Protein AF-0000000067510853 (afdb_homodimer)

Radius of gyration: 24.66 Å; Cα contacts (8 Å, |Δi|>4): 2464; chains: 2; bounding box: 60×74×59 Å

InterPro domains:
  IPR000794 Beta-ketoacyl synthase [PTHR11712] (4-406)
  IPR000794 Beta-ketoacyl synthase [cd00834] (4-405)
  IPR014030 Beta-ketoacyl synthase-like, N-terminal domain [PF00109] (4-246)
  IPR014031 Beta-ketoacyl synthase, C-terminal domain [PF02801] (254-364)
  IPR016039 Thiolase-like [G3DSA:3.40.47.10] (6-259)
  IPR016039 Thiolase-like [G3DSA:3.40.47.10] (260-404)
  IPR016039 Thiolase-like [SSF53901] (4-251)
  IPR016039 Thiolase-like [SSF53901] (214-407)
  IPR017568 3-oxoacyl-[acyl-carrier-protein] synthase 2 [PIRSF000447] (2-409)
  IPR017568 3-oxoacyl-[acyl-carrier-protein] synthase 2 [TIGR03150] (4-406)
  IPR018201 Beta-ketoacyl synthase, active site [PS00606] (155-171)
  IPR020841 Polyketide synthase, beta-ketoacyl synthase domain [PS52004] (3-407)
  IPR020841 Polyketide synthase, beta-ketoacyl synthase domain [SM00825] (6-399)

Organism: Streptococcus pyogenes serotype M1 (NCBI:txid301447)

Foldseek 3Di:
DAFFFKFFQFKFKFFLQDGGLVSNQVCLQVQAFQKAFDDPDDCPVPLAGMFREGDPPPQVVPHDPVCVVQAAVQLSLLQSGLVRRCVSFVPDLVPDDLQQEAEEEEDAFFRVVLVVVQVVVCVPPNDVRRDPNSCCHGPGQNSQVVNCVVSVRNYYTGYAYPKLCRQLVFVVVVSVCCRVPVHFKYKGFYFFDQPDPVSSVVCVVVQAAFSDNPLQQRQFFQAQPQRHFHEFGMAMITMMGGPVVCVVVVGDTLWTWQFKFKFFQVPAQFAADQQLVRQLRRVVRRCVRSVHALQLFQEEAEQRRSHPRVQLSRLNSNCVRNNAPREYEYSCSRRIRHINRRQRSSVSNFSSCQNQQKAGAHGNHDHGHPSHRHNHHHPHIDRHHGQKYKYWTARGRGITMIIMIGGDDD/DAFFFKFFQFKFKFFLQDGGLVSNQVCLQVQAFQKAFDDPDDCPVPLAGMFREGDPPPQVVPHDPVCVVQAAVQLSLLQSGLVRRCVSFVPDLVPDDLQQEAEEEEDAFFRVVLVVVQVVVCVPPNDVRRDPNSCCHGPGQNSQVVNCVVSVRNYYTGYAYPKLCRQLVFVVVVSVCCRVPVHFKYKGFYFFDQPDPVSSVVCVVVQAAFSDNPLQQRQFFQAQPQRHFHEFGMAMITMMGGPVVCVVVPGDTLWTWQFKFKFFQVPAQFAADQQLPRQLRRVVRRCVRSVHALQLFQEEAEQRRSHPRRRLNRLNSNCVRNNAPREYEYSCSRRIRRINRRQRSSVSNFSSCQNQQKAGAHGNHDHGHPSHRHNHHHPHIDRHHGQKYKYWTARGRGITMIIMIGGDDD

Sequence (820 aa):
MTFKRVVVTGYGLTSPIGHDPETFWNNLKAGQIGIGPITKFDTTDYAVKNAAEIQDFPFDKYFVKKDLNRFDRYSLYALYAAKEAINHADLNIEMVDSDRFGVIVASGIGGIAEIEEQVIRLHEKGPKRVKPMTLPKALPNMAAGNVAMSLKAQGVCKSINTACASSNDAIGDAFRAIKFGTQDVMIVGGSEAAITKFAIAGFQSLTALSTTEDPSRSSIPFDKDRNGFIMGEGSGMLVLESLEHAQERGATILAEIVGYGNTCDAYHMTSPNPEGLGARKAIHLALQEAGIEASAINYVNAHGTSTPANEKGESQAIVAVLGKDVPVSSTKSFTGHLLGAAGAIEAIATIEAMRHNYVPMTAGTQALSEDIEANVIFGEGKETAINYAISNTFGFGGHNAVLAFKCWEEMTFKRVVVTGYGLTSPIGHDPETFWNNLKAGQIGIGPITKFDTTDYAVKNAAEIQDFPFDKYFVKKDLNRFDRYSLYALYAAKEAINHADLNIEMVDSDRFGVIVASGIGGIAEIEEQVIRLHEKGPKRVKPMTLPKALPNMAAGNVAMSLKAQGVCKSINTACASSNDAIGDAFRAIKFGTQDVMIVGGSEAAITKFAIAGFQSLTALSTTEDPSRSSIPFDKDRNGFIMGEGSGMLVLESLEHAQERGATILAEIVGYGNTCDAYHMTSPNPEGLGARKAIHLALQEAGIEASAINYVNAHGTSTPANEKGESQAIVAVLGKDVPVSSTKSFTGHLLGAAGAIEAIATIEAMRHNYVPMTAGTQALSEDIEANVIFGEGKETAINYAISNTFGFGGHNAVLAFKCWEE

Solvent-accessible surface area (backbone atoms only — not comparable to full-atom values): 36481 Å² total; per-residue (Å²): 112,82,74,44,56,33,27,29,35,22,46,16,28,33,34,25,44,30,64,39,68,66,53,30,50,52,28,49,71,72,65,48,58,18,49,32,70,55,78,87,58,90,46,81,81,43,74,48,45,49,25,5,55,65,62,88,70,72,54,71,80,82,49,57,78,72,46,63,71,62,38,28,66,22,35,49,31,34,41,51,6,43,53,42,7,38,58,59,28,68,58,60,62,89,76,48,60,33,66,31,21,22,26,28,23,5,22,43,69,27,17,46,57,51,50,51,54,41,44,50,42,29,72,75,68,32,47,84,64,30,52,51,50,44,48,67,25,20,40,37,28,30,38,15,20,51,40,18,35,76,59,51,24,27,6,45,49,36,13,32,22,22,31,30,11,5,4,36,46,22,41,40,52,51,47,48,35,25,21,72,63,72,28,45,33,32,43,26,10,7,17,21,45,53,88,38,73,63,51,51,25,30,40,47,43,56,60,46,39,20,56,46,76,55,45,70,60,23,25,12,42,60,20,60,81,39,59,5,28,28,51,15,23,29,10,12,20,36,29,38,24,22,45,68,60,36,57,75,71,68,47,62,68,62,27,28,56,46,22,50,9,56,12,16,41,26,70,37,61,78,46,63,43,76,70,10,56,31,51,32,50,9,49,50,40,9,33,57,61,45,68,53,60,52,84,58,44,42,35,34,41,42,49,41,52,9,33,66,67,54,37,38,8,48,22,45,16,46,28,73,64,50,40,52,75,43,42,27,25,21,64,29,32,29,31,22,45,18,41,4,9,34,29,21,45,45,46,52,52,48,48,51,25,33,75,65,25,31,47,50,34,18,44,54,28,84,50,71,23,91,68,50,66,42,33,65,32,44,86,51,57,43,83,43,80,29,58,21,33,35,37,43,21,60,14,55,22,16,22,20,18,21,40,26,37,31,54,63,73,135,114,83,74,44,57,33,25,29,36,21,47,16,28,33,35,25,44,30,64,39,68,65,52,29,49,52,28,51,70,73,66,49,58,16,47,33,70,55,78,87,57,90,47,82,79,45,72,49,46,49,24,6,53,66,61,87,71,71,56,72,79,83,49,58,77,74,48,62,71,62,38,29,67,23,35,50,33,33,42,51,7,43,52,42,7,39,58,59,30,68,57,63,61,90,77,48,62,33,67,31,21,23,25,28,25,6,22,42,69,27,18,45,56,53,48,50,54,41,44,50,42,29,72,75,68,32,48,83,64,30,51,50,50,43,49,66,23,21,40,39,26,30,39,16,21,52,40,19,37,76,59,49,24,28,6,43,49,36,13,30,23,22,31,31,11,5,4,36,46,22,40,40,51,50,46,48,35,26,21,73,62,74,29,45,33,33,44,28,10,7,17,21,45,52,88,39,74,60,51,50,25,30,39,47,44,56,60,45,40,21,56,46,77,55,47,70,58,23,24,13,40,58,19,59,80,39,59,6,27,28,52,15,22,30,10,11,21,36,28,38,25,22,47,68,60,35,56,75,71,65,48,62,69,62,27,28,58,46,22,50,9,56,12,16,40,26,69,37,62,80,46,64,41,76,71,11,54,29,50,32,49,8,49,50,41,10,32,58,61,45,70,53,60,52,83,57,44,42,34,34,40,41,49,40,51,9,32,66,68,55,37,37,8,48,23,46,16,46,29,73,65,50,40,50,74,40,41,25,25,22,65,31,30,29,32,21,45,18,42,4,9,32,28,21,46,46,47,52,51,48,48,49,24,34,74,64,25,31,46,50,34,18,44,55,28,84,48,70,24,93,68,50,66,42,33,66,33,44,87,51,56,43,83,44,79,29,58,21,35,34,38,43,23,61,13,55,22,17,22,21,18,22,40,26,38,32,52,64,73,135

pLDDT: mean 97.57, std 3.14, range [58.16, 98.94]

Secondary structure (DSSP, 8-state):
-PPPPEEEEEEEEEBTTBSSHHHHHHHHHHT----EE--SS--TT-S--EEB---S--GGGT--GGGGGT--HHHHHHHHHHHHHHHHHT--GGGS-GGGEEEEEE-SSSSHHHHHHHHHHHHHH-GGGS-TTHHHHH-TTHHHHHHHHHHT--S-EEEEE-GGGHHHHHHHHHHHHHHTTS-SEEEEEEEE---SHHHHHHHHHTT-B-----GGGTS-TTBTT---BPBB-EEEEEEEEEHHHHHHTTPPP-EEEEEEEEEE--S-SSS--TT-HHHHHHHHHHHHHHT--GGG--EEE----S-HHHHHHHHHHHHHHH-S-SEEE-THHHH-B-GGGHHHHHHHHHHHHHHHTEE--BTT--SB-TT--SEE-BSS-EE---SEEEEEEEETTTEEEEEEEEE---/-PPPPEEEEEEEEEBTTBSSHHHHHHHHHHT----EE--SS--TT-S--EEB---S--GGGT--GGGGGT--HHHHHHHHHHHHHHHHHT--GGGS-GGGEEEEEE-SSSSHHHHHHHHHHHHHH-GGGS-TTHHHHH-TTHHHHHHHHHHT--S-EEEEE-GGGHHHHHHHHHHHHHHTTS-SEEEEEEEE---SHHHHHHHHHTT-B---S-GGGTS-TTBTT---BPBB-EEEEEEEEEHHHHHHTTPPP-EEEEEEEEEE--S-SSS--TT-HHHHHHHHHHHHHHT--GGG--EEE----S-HHHHHHHHHHHHHHH-S-SEEE-THHHH-B-GGGHHHHHHHHHHHHHHHTEE--BTT--SB-TT--SEE-BSS-EE---SEEEEEEEETTTEEEEEEEEE---

Nearest PDB structures (foldseek):
  1ox0-assembly1_A  TM=9.988E-01  e=4.199E-80  Streptococcus pneumoniae
  2rjt-assembly2_C  TM=9.994E-01  e=3.140E-79  Streptococcus pneumoniae
  2alm-assembly1_A-2  TM=9.998E-01  e=8.062E-79  Streptococcus pneumoniae
  2wgg-assembly1_A  TM=9.560E-01  e=8.530E-50  Mycobacterium tuberculosis
  2iwy-assembly1_A  TM=9.556E-01  e=1.196E-48  Homo sapiens

Structure (mmCIF, N/CA/C/O backbone):
data_AF-0000000067510853-model_v1
#
loop_
_entity.id
_entity.type
_entity.pdbx_description
1 polymer 3-oxoacyl-
#
loop_
_atom_site.group_PDB
_atom_site.id
_atom_site.type_symbol
_atom_site.label_atom_id
_atom_site.label_alt_id
_atom_site.label_comp_id
_atom_site.label_asym_id
_atom_site.label_entity_id
_atom_site.label_seq_id
_atom_site.pdbx_PDB_ins_code
_atom_site.Cartn_x
_atom_site.Cartn_y
_atom_site.Cartn_z
_atom_site.occupancy
_atom_site.B_iso_or_equiv
_atom_site.auth_seq_id
_atom_site.auth_comp_id
_atom_site.auth_asym_id
_atom_site.auth_atom_id
_atom_site.pdbx_PDB_model_num
ATOM 1 N N . MET A 1 1 ? -27.062 -5.809 7.941 1 58.41 1 MET A N 1
ATOM 2 C CA . MET A 1 1 ? -25.875 -5.508 8.75 1 58.41 1 MET A CA 1
ATOM 3 C C . MET A 1 1 ? -25.891 -4.059 9.219 1 58.41 1 MET A C 1
ATOM 5 O O . MET A 1 1 ? -26.25 -3.158 8.453 1 58.41 1 MET A O 1
ATOM 9 N N . THR A 1 2 ? -25.781 -3.842 10.562 1 78.81 2 THR A N 1
ATOM 10 C CA . THR A 1 2 ? -25.734 -2.49 11.109 1 78.81 2 THR A CA 1
ATOM 11 C C . THR A 1 2 ? -24.297 -1.973 11.148 1 78.81 2 THR A C 1
ATOM 13 O O . THR A 1 2 ? -23.391 -2.678 11.594 1 78.81 2 THR A O 1
ATOM 16 N N . PHE A 1 3 ? -24.094 -0.786 10.531 1 91.5 3 PHE A N 1
ATOM 17 C CA . PHE A 1 3 ? -22.766 -0.169 10.508 1 91.5 3 PHE A CA 1
ATOM 18 C C . PHE A 1 3 ? -22.375 0.31 11.898 1 91.5 3 PHE A C 1
ATOM 20 O O . PHE A 1 3 ? -23.203 0.835 12.641 1 91.5 3 PHE A O 1
ATOM 27 N N . LYS A 1 4 ? -21.172 0.04 12.266 1 96.12 4 LYS A N 1
ATOM 28 C CA . LYS A 1 4 ? -20.656 0.453 13.57 1 96.12 4 LYS A CA 1
ATOM 29 C C . LYS A 1 4 ? -20.156 1.892 13.523 1 96.12 4 LYS A C 1
ATOM 31 O O . LYS A 1 4 ? -19.625 2.342 12.5 1 96.12 4 LYS A O 1
ATOM 36 N N . ARG A 1 5 ? -20.359 2.605 14.641 1 97.88 5 ARG A N 1
ATOM 37 C CA . ARG A 1 5 ? -19.688 3.893 14.805 1 97.88 5 ARG A CA 1
ATOM 38 C C . ARG A 1 5 ? -18.219 3.707 15.18 1 97.88 5 ARG A C 1
ATOM 40 O O . ARG A 1 5 ? -17.875 2.793 15.938 1 97.88 5 ARG A O 1
ATOM 47 N N . VAL A 1 6 ? -17.359 4.5 14.617 1 98.81 6 VAL A N 1
ATOM 48 C CA . VAL A 1 6 ? -15.922 4.352 14.797 1 98.81 6 VAL A CA 1
ATOM 49 C C . VAL A 1 6 ? -15.367 5.566 15.531 1 98.81 6 VAL A C 1
ATOM 51 O O . VAL A 1 6 ? -15.562 6.707 15.102 1 98.81 6 VAL A O 1
ATOM 54 N N . VAL A 1 7 ? -14.602 5.336 16.641 1 98.94 7 VAL A N 1
ATOM 55 C CA . VAL A 1 7 ? -14.125 6.434 17.469 1 98.94 7 VAL A CA 1
ATOM 56 C C . VAL A 1 7 ? -12.609 6.359 17.594 1 98.94 7 VAL A C 1
ATOM 58 O O . VAL A 1 7 ? -12.008 5.297 17.406 1 98.94 7 VAL A O 1
ATOM 61 N N . VAL A 1 8 ? -12.047 7.52 17.766 1 98.94 8 VAL A N 1
ATOM 62 C CA . VAL A 1 8 ? -10.633 7.645 18.109 1 98.94 8 VAL A CA 1
ATOM 63 C C . VAL A 1 8 ? -10.461 7.695 19.625 1 98.94 8 VAL A C 1
ATOM 65 O O . VAL A 1 8 ? -11.039 8.555 20.297 1 98.94 8 VAL A O 1
ATOM 68 N N . THR A 1 9 ? -9.617 6.793 20.141 1 98.88 9 THR A N 1
ATOM 69 C CA . THR A 1 9 ? -9.492 6.738 21.594 1 98.88 9 THR A CA 1
ATOM 70 C C . THR A 1 9 ? -8.078 7.109 22.031 1 98.88 9 THR A C 1
ATOM 72 O O . THR A 1 9 ? -7.832 7.336 23.219 1 98.88 9 THR A O 1
ATOM 75 N N . GLY A 1 10 ? -7.184 7.195 21.094 1 98.75 10 GLY A N 1
ATOM 76 C CA . GLY A 1 10 ? -5.816 7.609 21.359 1 98.75 10 GLY A CA 1
ATOM 77 C C . GLY A 1 10 ? -5.008 7.875 20.109 1 98.75 10 GLY A C 1
ATOM 78 O O . GLY A 1 10 ? -5.418 7.488 19.016 1 98.75 10 GLY A O 1
ATOM 79 N N . TYR A 1 11 ? -4.008 8.57 20.266 1 98.75 11 TYR A N 1
ATOM 80 C CA . TYR A 1 11 ? -3.039 8.758 19.188 1 98.75 11 TYR A CA 1
ATOM 81 C C . TYR A 1 11 ? -1.651 9.047 19.75 1 98.75 11 TYR A C 1
ATOM 83 O O . TYR A 1 11 ? -1.509 9.375 20.938 1 98.75 11 TYR A O 1
ATOM 91 N N . GLY A 1 12 ? -0.614 8.773 18.984 1 98.88 12 GLY A N 1
ATOM 92 C CA . GLY A 1 12 ? 0.792 9.055 19.219 1 98.88 12 GLY A CA 1
ATOM 93 C C . GLY A 1 12 ? 1.523 9.539 17.984 1 98.88 12 GLY A C 1
ATOM 94 O O . GLY A 1 12 ? 1.066 9.32 16.859 1 98.88 12 GLY A O 1
ATOM 95 N N . LEU A 1 13 ? 2.633 10.289 18.234 1 98.81 13 LEU A N 1
ATOM 96 C CA . LEU A 1 13 ? 3.348 10.805 17.078 1 98.81 13 LEU A CA 1
ATOM 97 C C . LEU A 1 13 ? 4.785 11.164 17.438 1 98.81 13 LEU A C 1
ATOM 99 O O . LEU A 1 13 ? 5.121 11.281 18.625 1 98.81 13 LEU A O 1
ATOM 103 N N . THR A 1 14 ? 5.629 11.203 16.5 1 98.81 14 THR A N 1
ATOM 104 C CA . THR A 1 14 ? 6.891 11.945 16.484 1 98.81 14 THR A CA 1
ATOM 105 C C . THR A 1 14 ? 6.945 12.883 15.281 1 98.81 14 THR A C 1
ATOM 107 O O . THR A 1 14 ? 6.551 12.508 14.172 1 98.81 14 THR A O 1
ATOM 110 N N . SER A 1 15 ? 7.246 14.125 15.508 1 98.62 15 SER A N 1
ATOM 111 C CA . SER A 1 15 ? 7.238 15.172 14.492 1 98.62 15 SER A CA 1
ATOM 112 C C . SER A 1 15 ? 8.32 16.203 14.75 1 98.62 15 SER A C 1
ATOM 114 O O . SER A 1 15 ? 8.93 16.219 15.82 1 98.62 15 SER A O 1
ATOM 116 N N . PRO A 1 16 ? 8.555 17.078 13.805 1 98.56 16 PRO A N 1
ATOM 117 C CA . PRO A 1 16 ? 9.562 18.125 13.984 1 98.56 16 PRO A CA 1
ATOM 118 C C . PRO A 1 16 ? 9.172 19.125 15.078 1 98.56 16 PRO A C 1
ATOM 120 O O . PRO A 1 16 ? 10.016 19.906 15.531 1 98.56 16 PRO A O 1
ATOM 123 N N . ILE A 1 17 ? 7.871 19.078 15.562 1 98.56 17 ILE A N 1
ATOM 124 C CA . ILE A 1 17 ? 7.496 20.094 16.547 1 98.56 17 ILE A CA 1
ATOM 125 C C . ILE A 1 17 ? 7 19.422 17.812 1 98.56 17 ILE A C 1
ATOM 127 O O . ILE A 1 17 ? 6.336 20.047 18.641 1 98.56 17 ILE A O 1
ATOM 131 N N . GLY A 1 18 ? 7.281 18.125 17.953 1 98.44 18 GLY A N 1
ATOM 132 C CA . GLY A 1 18 ? 6.906 17.453 19.188 1 98.44 18 GLY A CA 1
ATOM 133 C C . GLY A 1 18 ? 6.785 15.945 19.016 1 98.44 18 GLY A C 1
ATOM 134 O O . GLY A 1 18 ? 6.469 15.453 17.938 1 98.44 18 GLY A O 1
ATOM 135 N N . HIS A 1 19 ? 6.98 15.234 20.156 1 98.62 19 HIS A N 1
ATOM 136 C CA . HIS A 1 19 ? 6.965 13.773 20.125 1 98.62 19 HIS A CA 1
ATOM 137 C C . HIS A 1 19 ? 5.855 13.219 21 1 98.62 19 HIS A C 1
ATOM 139 O O . HIS A 1 19 ? 5.82 12.016 21.281 1 98.62 19 HIS A O 1
ATOM 145 N N . ASP A 1 20 ? 5.023 14.102 21.484 1 96.88 20 ASP A N 1
ATOM 146 C CA . ASP A 1 20 ? 3.801 13.766 22.203 1 96.88 20 ASP A CA 1
ATOM 147 C C . ASP A 1 20 ? 2.682 14.75 21.875 1 96.88 20 ASP A C 1
ATOM 149 O O . ASP A 1 20 ? 2.941 15.875 21.453 1 96.88 20 ASP A O 1
ATOM 153 N N . PRO A 1 21 ? 1.439 14.297 22.094 1 94.56 21 PRO A N 1
ATOM 154 C CA . PRO A 1 21 ? 0.301 15.117 21.672 1 94.56 21 PRO A CA 1
ATOM 155 C C . PRO A 1 21 ? 0.308 16.5 22.297 1 94.56 21 PRO A C 1
ATOM 157 O O . PRO A 1 21 ? 0.028 17.5 21.625 1 94.56 21 PRO A O 1
ATOM 160 N N . GLU A 1 22 ? 0.631 16.578 23.516 1 96.75 22 GLU A N 1
ATOM 161 C CA . GLU A 1 22 ? 0.59 17.859 24.234 1 96.75 22 GLU A CA 1
ATOM 162 C C . GLU A 1 22 ? 1.629 18.828 23.688 1 96.75 22 GLU A C 1
ATOM 164 O O . GLU A 1 22 ? 1.309 19.984 23.375 1 96.75 22 GLU A O 1
ATOM 169 N N . THR A 1 23 ? 2.873 18.375 23.641 1 98.12 23 THR A N 1
ATOM 170 C CA . THR A 1 23 ? 3.941 19.219 23.109 1 98.12 23 THR A CA 1
ATOM 171 C C . THR A 1 23 ? 3.646 19.609 21.672 1 98.12 23 THR A C 1
ATOM 173 O O . THR A 1 23 ? 3.834 20.781 21.297 1 98.12 23 THR A O 1
ATOM 176 N N . PHE A 1 24 ? 3.25 18.688 20.875 1 98.31 24 PHE A N 1
ATOM 177 C CA . PHE A 1 24 ? 2.889 18.938 19.484 1 98.31 24 PHE A CA 1
ATOM 178 C C . PHE A 1 24 ? 1.845 20.031 19.391 1 98.31 24 PHE A C 1
ATOM 180 O O . PHE A 1 24 ? 2.031 21 18.641 1 98.31 24 PHE A O 1
ATOM 187 N N . TRP A 1 25 ? 0.741 19.922 20.156 1 98.25 25 TRP A N 1
ATOM 188 C CA . TRP A 1 25 ? -0.349 20.891 20.109 1 98.25 25 TRP A CA 1
ATOM 189 C C . TRP A 1 25 ? 0.116 22.266 20.594 1 98.25 25 TRP A C 1
ATOM 191 O O . TRP A 1 25 ? -0.187 23.281 19.969 1 98.25 25 TRP A O 1
ATOM 201 N N . ASN A 1 26 ? 0.818 22.266 21.656 1 98.44 26 ASN A N 1
ATOM 202 C CA . ASN A 1 26 ? 1.28 23.531 22.219 1 98.44 26 ASN A CA 1
ATOM 203 C C . ASN A 1 26 ? 2.178 24.281 21.234 1 98.44 26 ASN A C 1
ATOM 205 O O . ASN A 1 26 ? 2.053 25.5 21.078 1 98.44 26 ASN A O 1
ATOM 209 N N . ASN A 1 27 ? 3.037 23.578 20.625 1 98.44 27 ASN A N 1
ATOM 210 C CA . ASN A 1 27 ? 3.934 24.203 19.656 1 98.44 27 ASN A CA 1
ATOM 211 C C . ASN A 1 27 ? 3.18 24.656 18.406 1 98.44 27 ASN A C 1
ATOM 213 O O . ASN A 1 27 ? 3.475 25.719 17.859 1 98.44 27 ASN A O 1
ATOM 217 N N . LEU A 1 28 ? 2.225 23.844 17.984 1 98.19 28 LEU A N 1
ATOM 218 C CA . LEU A 1 28 ? 1.38 24.219 16.859 1 98.19 28 LEU A CA 1
ATOM 219 C C . LEU A 1 28 ? 0.606 25.5 17.156 1 98.19 28 LEU A C 1
ATOM 221 O O . LEU A 1 28 ? 0.593 26.422 16.344 1 98.19 28 LEU A O 1
ATOM 225 N N . LYS A 1 29 ? -0.008 25.547 18.281 1 97.69 29 LYS A N 1
ATOM 226 C CA . LYS A 1 29 ? -0.813 26.703 18.688 1 97.69 29 LYS A CA 1
ATOM 227 C C . LYS A 1 29 ? 0.05 27.953 18.844 1 97.69 29 LYS A C 1
ATOM 229 O O . LYS A 1 29 ? -0.371 29.047 18.484 1 97.69 29 LYS A O 1
ATOM 234 N N . ALA A 1 30 ? 1.293 27.781 19.344 1 97.06 30 ALA A N 1
ATOM 235 C CA . ALA A 1 30 ? 2.201 28.891 19.609 1 97.06 30 ALA A CA 1
ATOM 236 C C . ALA A 1 30 ? 2.855 29.391 18.328 1 97.06 30 ALA A C 1
ATOM 238 O O . ALA A 1 30 ? 3.477 30.453 18.312 1 97.06 30 ALA A O 1
ATOM 239 N N . GLY A 1 31 ? 2.738 28.625 17.25 1 96.38 31 GLY A N 1
ATOM 240 C CA . GLY A 1 31 ? 3.316 29.016 15.969 1 96.38 31 GLY A CA 1
ATOM 241 C C . GLY A 1 31 ? 4.781 28.656 15.836 1 96.38 31 GLY A C 1
ATOM 242 O O . GLY A 1 31 ? 5.516 29.266 15.07 1 96.38 31 GLY A O 1
ATOM 243 N N . GLN A 1 32 ? 5.215 27.672 16.547 1 96.88 32 GLN A N 1
ATOM 244 C CA . GLN A 1 32 ? 6.602 27.219 16.469 1 96.88 32 GLN A CA 1
ATOM 245 C C . GLN A 1 32 ? 6.805 26.281 15.273 1 96.88 32 GLN A C 1
ATOM 247 O O . GLN A 1 32 ? 6.25 25.188 15.242 1 96.88 32 GLN A O 1
ATOM 252 N N . ILE A 1 33 ? 7.68 26.641 14.352 1 98.06 33 ILE A N 1
ATOM 253 C CA . ILE A 1 33 ? 7.895 25.828 13.164 1 98.06 33 ILE A CA 1
ATOM 254 C C . ILE A 1 33 ? 9.047 24.844 13.406 1 98.06 33 ILE A C 1
ATOM 256 O O . ILE A 1 33 ? 9.992 25.172 14.133 1 98.06 33 ILE A O 1
ATOM 260 N N . GLY A 1 34 ? 8.961 23.672 12.812 1 98.5 34 GLY A N 1
ATOM 261 C CA . GLY A 1 34 ? 10 22.656 12.914 1 98.5 34 GLY A CA 1
ATOM 262 C C . GLY A 1 34 ? 10.906 22.594 11.703 1 98.5 34 GLY A C 1
ATOM 263 O O . GLY A 1 34 ? 11.531 21.578 11.43 1 98.5 34 GLY A O 1
ATOM 264 N N . ILE A 1 35 ? 11.031 23.625 10.914 1 98.69 35 ILE A N 1
ATOM 265 C CA . ILE A 1 35 ? 11.766 23.672 9.656 1 98.69 35 ILE A CA 1
ATOM 266 C C . ILE A 1 35 ? 13.102 24.391 9.867 1 98.69 35 ILE A C 1
ATOM 268 O O . ILE A 1 35 ? 13.156 25.422 10.539 1 98.69 35 ILE A O 1
ATOM 272 N N . GLY A 1 36 ? 14.148 23.859 9.336 1 98.69 36 GLY A N 1
ATOM 273 C CA . GLY A 1 36 ? 15.492 24.422 9.383 1 98.69 36 GLY A CA 1
ATOM 274 C C . GLY A 1 36 ? 16.438 23.812 8.367 1 98.69 36 GLY A C 1
ATOM 275 O O . GLY A 1 36 ? 16.031 22.969 7.566 1 98.69 36 GLY A O 1
ATOM 276 N N . PRO A 1 37 ? 17.688 24.25 8.383 1 98.5 37 PRO A N 1
ATOM 277 C CA . PRO A 1 37 ? 18.656 23.688 7.441 1 98.5 37 PRO A CA 1
ATOM 278 C C . PRO A 1 37 ? 18.781 22.172 7.59 1 98.5 37 PRO A C 1
ATOM 280 O O . PRO A 1 37 ? 18.75 21.641 8.711 1 98.5 37 PRO A O 1
ATOM 283 N N . ILE A 1 38 ? 18.922 21.5 6.453 1 98.69 38 ILE A N 1
ATOM 284 C CA . ILE A 1 38 ? 19.172 20.062 6.484 1 98.69 38 ILE A CA 1
ATOM 285 C C . ILE A 1 38 ? 20.516 19.797 7.172 1 98.69 38 ILE A C 1
ATOM 287 O O . ILE A 1 38 ? 21.547 20.375 6.801 1 98.69 38 ILE A O 1
ATOM 291 N N . THR A 1 39 ? 20.547 18.953 8.18 1 98.31 39 THR A N 1
ATOM 292 C CA . THR A 1 39 ? 21.766 18.656 8.93 1 98.31 39 THR A CA 1
ATOM 293 C C . THR A 1 39 ? 22.219 17.219 8.711 1 98.31 39 THR A C 1
ATOM 295 O O . THR A 1 39 ? 23.328 16.844 9.078 1 98.31 39 THR A O 1
ATOM 298 N N . LYS A 1 40 ? 21.453 16.406 8.078 1 97.44 40 LYS A N 1
ATOM 299 C CA . LYS A 1 40 ? 21.703 14.977 7.945 1 97.44 40 LYS A CA 1
ATOM 300 C C . LYS A 1 40 ? 22.781 14.695 6.902 1 97.44 40 LYS A C 1
ATOM 302 O O . LYS A 1 40 ? 23.422 13.641 6.926 1 97.44 40 LYS A O 1
ATOM 307 N N . PHE A 1 41 ? 22.953 15.516 5.977 1 98.06 41 PHE A N 1
ATOM 308 C CA . PHE A 1 41 ? 23.984 15.391 4.953 1 98.06 41 PHE A CA 1
ATOM 309 C C . PHE A 1 41 ? 24.375 16.766 4.422 1 98.06 41 PHE A C 1
ATOM 311 O O . PHE A 1 41 ? 23.703 17.75 4.68 1 98.06 41 PHE A O 1
ATOM 318 N N . ASP A 1 42 ? 25.531 16.891 3.727 1 98.25 42 ASP A N 1
ATOM 319 C CA . ASP A 1 42 ? 26.031 18.125 3.135 1 98.25 42 ASP A CA 1
ATOM 320 C C . ASP A 1 42 ? 25.188 18.547 1.942 1 98.25 42 ASP A C 1
ATOM 322 O O . ASP A 1 42 ? 25.062 17.812 0.959 1 98.25 42 ASP A O 1
ATOM 326 N N . THR A 1 43 ? 24.578 19.75 1.968 1 98.25 43 THR A N 1
ATOM 327 C CA . THR A 1 43 ? 23.656 20.188 0.936 1 98.25 43 THR A CA 1
ATOM 328 C C . THR A 1 43 ? 24.312 21.203 0.004 1 98.25 43 THR A C 1
ATOM 330 O O . THR A 1 43 ? 23.625 21.922 -0.722 1 98.25 43 THR A O 1
ATOM 333 N N . THR A 1 44 ? 25.594 21.266 0.042 1 98.06 44 THR A N 1
ATOM 334 C CA . THR A 1 44 ? 26.328 22.266 -0.743 1 98.06 44 THR A CA 1
ATOM 335 C C . THR A 1 44 ? 25.891 22.219 -2.205 1 98.06 44 THR A C 1
ATOM 337 O O . THR A 1 44 ? 25.641 23.266 -2.814 1 98.06 44 THR A O 1
ATOM 340 N N . ASP A 1 45 ? 25.75 21.078 -2.793 1 97.94 45 ASP A N 1
ATOM 341 C CA . ASP A 1 45 ? 25.469 20.922 -4.219 1 97.94 45 ASP A CA 1
ATOM 342 C C . ASP A 1 45 ? 23.969 20.844 -4.48 1 97.94 45 ASP A C 1
ATOM 344 O O . ASP A 1 45 ? 23.547 20.594 -5.609 1 97.94 45 ASP A O 1
ATOM 348 N N . TYR A 1 46 ? 23.203 21 -3.459 1 98.44 46 TYR A N 1
ATOM 349 C CA . TYR A 1 46 ? 21.75 20.953 -3.584 1 98.44 46 TYR A CA 1
ATOM 350 C C . TYR A 1 46 ? 21.172 22.359 -3.648 1 98.44 46 TYR A C 1
ATOM 352 O O . TYR A 1 46 ? 21.688 23.281 -3.021 1 98.44 46 TYR A O 1
ATOM 360 N N . ALA A 1 47 ? 20.047 22.484 -4.41 1 98 47 ALA A N 1
ATOM 361 C CA . ALA A 1 47 ? 19.281 23.734 -4.406 1 98 47 ALA A CA 1
ATOM 362 C C . ALA A 1 47 ? 18.453 23.859 -3.133 1 98 47 ALA A C 1
ATOM 364 O O . ALA A 1 47 ? 18.25 24.969 -2.627 1 98 47 ALA A O 1
ATOM 365 N N . VAL A 1 48 ? 17.938 22.766 -2.689 1 98.38 48 VAL A N 1
ATOM 366 C CA . VAL A 1 48 ? 17.125 22.688 -1.483 1 98.38 48 VAL A CA 1
ATOM 367 C C . VAL A 1 48 ? 18.031 22.688 -0.25 1 98.38 48 VAL A C 1
ATOM 369 O O . VAL A 1 48 ? 18.953 21.875 -0.151 1 98.38 48 VAL A O 1
ATOM 372 N N . LYS A 1 49 ? 17.688 23.609 0.687 1 98.62 49 LYS A N 1
ATOM 373 C CA . LYS A 1 49 ? 18.594 23.766 1.822 1 98.62 49 LYS A CA 1
ATOM 374 C C . LYS A 1 49 ? 17.906 23.406 3.131 1 98.62 49 LYS A C 1
ATOM 376 O O . LYS A 1 49 ? 18.562 23.141 4.137 1 98.62 49 LYS A O 1
ATOM 381 N N . ASN A 1 50 ? 16.578 23.453 3.146 1 98.75 50 ASN A N 1
ATOM 382 C CA . ASN A 1 50 ? 15.828 23.281 4.379 1 98.75 50 ASN A CA 1
ATOM 383 C C . ASN A 1 50 ? 15 22 4.352 1 98.75 50 ASN A C 1
ATOM 385 O O . ASN A 1 50 ? 14.656 21.5 3.279 1 98.75 50 ASN A O 1
ATOM 389 N N . ALA A 1 51 ? 14.734 21.391 5.457 1 98.81 51 ALA A N 1
ATOM 390 C CA . ALA A 1 51 ? 13.797 20.297 5.727 1 98.81 51 ALA A CA 1
ATOM 391 C C . ALA A 1 51 ? 13.242 20.391 7.141 1 98.81 51 ALA A C 1
ATOM 393 O O . ALA A 1 51 ? 13.703 21.203 7.945 1 98.81 51 ALA A O 1
ATOM 394 N N . ALA A 1 52 ? 12.18 19.719 7.391 1 98.88 52 ALA A N 1
ATOM 395 C CA . ALA A 1 52 ? 11.672 19.562 8.75 1 98.88 52 ALA A CA 1
ATOM 396 C C . ALA A 1 52 ? 12.125 18.234 9.359 1 98.88 52 ALA A C 1
ATOM 398 O O . ALA A 1 52 ? 11.383 17.25 9.328 1 98.88 52 ALA A O 1
ATOM 399 N N . GLU A 1 53 ? 13.32 18.234 10 1 98.62 53 GLU A N 1
ATOM 400 C CA . GLU A 1 53 ? 13.93 17.047 10.578 1 98.62 53 GLU A CA 1
ATOM 401 C C . GLU A 1 53 ? 13.414 16.781 11.992 1 98.62 53 GLU A C 1
ATOM 403 O O . GLU A 1 53 ? 13.125 17.734 12.734 1 98.62 53 GLU A O 1
ATOM 408 N N . ILE A 1 54 ? 13.219 15.555 12.281 1 98.06 54 ILE A N 1
ATOM 409 C CA . ILE A 1 54 ? 13 15.203 13.688 1 98.06 54 ILE A CA 1
ATOM 410 C C . ILE A 1 54 ? 14.242 15.562 14.5 1 98.06 54 ILE A C 1
ATOM 412 O O . ILE A 1 54 ? 15.359 15.172 14.148 1 98.06 54 ILE A O 1
ATOM 416 N N . GLN A 1 55 ? 13.953 16.344 15.469 1 94.81 55 GLN A N 1
ATOM 417 C CA . GLN A 1 55 ? 15.008 16.703 16.406 1 94.81 55 GLN A CA 1
ATOM 418 C C . GLN A 1 55 ? 14.789 16.047 17.766 1 94.81 55 GLN A C 1
ATOM 420 O O . GLN A 1 55 ? 13.648 15.891 18.203 1 94.81 55 GLN A O 1
ATOM 425 N N . ASP A 1 56 ? 15.812 15.609 18.469 1 95.38 56 ASP A N 1
ATOM 426 C CA . ASP A 1 56 ? 15.781 15.086 19.828 1 95.38 56 ASP A CA 1
ATOM 427 C C . ASP A 1 56 ? 14.773 13.938 19.953 1 95.38 56 ASP A C 1
ATOM 429 O O . ASP A 1 56 ? 13.938 13.93 20.859 1 95.38 56 ASP A O 1
ATOM 433 N N . PHE A 1 57 ? 14.773 13.055 18.984 1 97.88 57 PHE A N 1
ATOM 434 C CA . PHE A 1 57 ? 13.922 11.867 19.016 1 97.88 57 PHE A CA 1
ATOM 435 C C . PHE A 1 57 ? 14.148 11.086 20.312 1 97.88 57 PHE A C 1
ATOM 437 O O . PHE A 1 57 ? 15.289 10.758 20.641 1 97.88 57 PHE A O 1
ATOM 444 N N . PRO A 1 58 ? 13.055 10.773 21.031 1 98.12 58 PRO A N 1
ATOM 445 C CA . PRO A 1 58 ? 13.234 10.039 22.281 1 98.12 58 PRO A CA 1
ATOM 446 C C . PRO A 1 58 ? 13.5 8.555 22.062 1 98.12 58 PRO A C 1
ATOM 448 O O . PRO A 1 58 ? 12.742 7.707 22.547 1 98.12 58 PRO A O 1
ATOM 451 N N . PHE A 1 59 ? 14.602 8.188 21.453 1 98.12 59 PHE A N 1
ATOM 452 C CA . PHE A 1 59 ? 14.977 6.844 21.031 1 98.12 59 PHE A CA 1
ATOM 453 C C . PHE A 1 59 ? 15.008 5.895 22.234 1 98.12 59 PHE A C 1
ATOM 455 O O . PHE A 1 59 ? 14.484 4.781 22.156 1 98.12 59 PHE A O 1
ATOM 462 N N . ASP A 1 60 ? 15.469 6.324 23.406 1 98.25 60 ASP A N 1
ATOM 463 C CA . ASP A 1 60 ? 15.773 5.465 24.547 1 98.25 60 ASP A CA 1
ATOM 464 C C . ASP A 1 60 ? 14.508 5.121 25.328 1 98.25 60 ASP A C 1
ATOM 466 O O . ASP A 1 60 ? 14.523 4.23 26.188 1 98.25 60 ASP A O 1
ATOM 470 N N . LYS A 1 61 ? 13.469 5.812 25.016 1 98.19 61 LYS A N 1
ATOM 471 C CA . LYS A 1 61 ? 12.227 5.508 25.719 1 98.19 61 LYS A CA 1
ATOM 472 C C . LYS A 1 61 ? 11.781 4.074 25.438 1 98.19 61 LYS A C 1
ATOM 474 O O . LYS A 1 61 ? 11.234 3.408 26.328 1 98.19 61 LYS A O 1
ATOM 479 N N . TYR A 1 62 ? 11.992 3.625 24.125 1 98.44 62 TYR A N 1
ATOM 480 C CA . TYR A 1 62 ? 11.461 2.311 23.781 1 98.44 62 TYR A CA 1
ATOM 481 C C . TYR A 1 62 ? 12.523 1.448 23.125 1 98.44 62 TYR A C 1
ATOM 483 O O . TYR A 1 62 ? 12.328 0.245 22.938 1 98.44 62 TYR A O 1
ATOM 491 N N . PHE A 1 63 ? 13.648 2.018 22.719 1 98.56 63 PHE A N 1
ATOM 492 C CA . PHE A 1 63 ? 14.57 1.285 21.859 1 98.56 63 PHE A CA 1
ATOM 493 C C . PHE A 1 63 ? 15.977 1.285 22.469 1 98.56 63 PHE A C 1
ATOM 495 O O . PHE A 1 63 ? 16.281 2.072 23.359 1 98.56 63 PHE A O 1
ATOM 502 N N . VAL A 1 64 ? 16.812 0.347 22 1 98.38 64 VAL A N 1
ATOM 503 C CA . VAL A 1 64 ? 18.25 0.25 22.297 1 98.38 64 VAL A CA 1
ATOM 504 C C . VAL A 1 64 ? 19.047 0.271 21.016 1 98.38 64 VAL A C 1
ATOM 506 O O . VAL A 1 64 ? 18.5 0.083 19.922 1 98.38 64 VAL A O 1
ATOM 509 N N . LYS A 1 65 ? 20.281 0.463 21.125 1 97.31 65 LYS A N 1
ATOM 510 C CA . LYS A 1 65 ? 21.172 0.662 19.969 1 97.31 65 LYS A CA 1
ATOM 511 C C . LYS A 1 65 ? 21.094 -0.523 19.016 1 97.31 65 LYS A C 1
ATOM 513 O O . LYS A 1 65 ? 21.188 -0.351 17.797 1 97.31 65 LYS A O 1
ATOM 518 N N . LYS A 1 66 ? 20.953 -1.684 19.484 1 96.81 66 LYS A N 1
ATOM 519 C CA . LYS A 1 66 ? 20.906 -2.893 18.656 1 96.81 66 LYS A CA 1
ATOM 520 C C . LYS A 1 66 ? 19.703 -2.863 17.703 1 96.81 66 LYS A C 1
ATOM 522 O O . LYS A 1 66 ? 19.734 -3.484 16.641 1 96.81 66 LYS A O 1
ATOM 527 N N . ASP A 1 67 ? 18.656 -2.092 18.016 1 97.69 67 ASP A N 1
ATOM 528 C CA . ASP A 1 67 ? 17.453 -1.991 17.203 1 97.69 67 ASP A CA 1
ATOM 529 C C . ASP A 1 67 ? 17.75 -1.315 15.867 1 97.69 67 ASP A C 1
ATOM 531 O O . ASP A 1 67 ? 17.047 -1.545 14.883 1 97.69 67 ASP A O 1
ATOM 535 N N . LEU A 1 68 ? 18.766 -0.547 15.836 1 96.38 68 LEU A N 1
ATOM 536 C CA . LEU A 1 68 ? 19.141 0.151 14.609 1 96.38 68 LEU A CA 1
ATOM 537 C C . LEU A 1 68 ? 19.625 -0.834 13.547 1 96.38 68 LEU A C 1
ATOM 539 O O . LEU A 1 68 ? 19.641 -0.509 12.359 1 96.38 68 LEU A O 1
ATOM 543 N N . ASN A 1 69 ? 20.031 -2.043 13.953 1 95.69 69 ASN A N 1
ATOM 544 C CA . ASN A 1 69 ? 20.422 -3.092 13.016 1 95.69 69 ASN A CA 1
ATOM 545 C C . ASN A 1 69 ? 19.203 -3.807 12.43 1 95.69 69 ASN A C 1
ATOM 547 O O . ASN A 1 69 ? 19.312 -4.477 11.406 1 95.69 69 ASN A O 1
ATOM 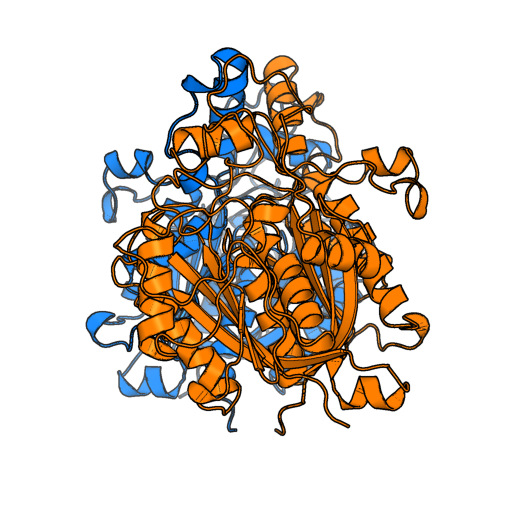551 N N . ARG A 1 70 ? 18.062 -3.551 13.062 1 95.31 70 ARG A N 1
ATOM 552 C CA . ARG A 1 70 ? 16.875 -4.312 12.695 1 95.31 70 ARG A CA 1
ATOM 553 C C . ARG A 1 70 ? 15.852 -3.422 12.008 1 95.31 70 ARG A C 1
ATOM 555 O O . ARG A 1 70 ? 15.031 -3.9 11.219 1 95.31 70 ARG A O 1
ATOM 562 N N . PHE A 1 71 ? 15.883 -2.174 12.359 1 97.75 71 PHE A N 1
ATOM 563 C CA . PHE A 1 71 ? 14.844 -1.264 11.883 1 97.75 71 PHE A CA 1
ATOM 564 C C . PHE A 1 71 ? 15.461 -0.06 11.18 1 97.75 71 PHE A C 1
ATOM 566 O O . PHE A 1 71 ? 16.469 0.488 11.641 1 97.75 71 PHE A O 1
ATOM 573 N N . ASP A 1 72 ? 14.883 0.249 10.023 1 98.06 72 ASP A N 1
ATOM 574 C CA . ASP A 1 72 ? 15.125 1.581 9.477 1 98.06 72 ASP A CA 1
ATOM 575 C C . ASP A 1 72 ? 14.422 2.65 10.312 1 98.06 72 ASP A C 1
ATOM 577 O O . ASP A 1 72 ? 13.477 2.354 11.039 1 98.06 72 ASP A O 1
ATOM 581 N N . ARG A 1 73 ? 14.789 3.898 10.211 1 98.06 73 ARG A N 1
ATOM 582 C CA . ARG A 1 73 ? 14.242 4.996 11.008 1 98.06 73 ARG A CA 1
ATOM 583 C C . ARG A 1 73 ? 12.734 5.125 10.812 1 98.06 73 ARG A C 1
ATOM 585 O O . ARG A 1 73 ? 12.008 5.426 11.758 1 98.06 73 ARG A O 1
ATOM 592 N N . TYR A 1 74 ? 12.25 4.996 9.555 1 98.5 74 TYR A N 1
ATOM 593 C CA . TYR A 1 74 ? 10.812 5.137 9.344 1 98.5 74 TYR A CA 1
ATOM 594 C C . TYR A 1 74 ? 10.031 4.113 10.164 1 98.5 74 TYR A C 1
ATOM 596 O O . TYR A 1 74 ? 8.945 4.41 10.664 1 98.5 74 TYR A O 1
ATOM 604 N N . SER A 1 75 ? 10.578 2.889 10.336 1 98.62 75 SER A N 1
ATOM 605 C CA . SER A 1 75 ? 9.938 1.864 11.156 1 98.62 75 SER A CA 1
ATOM 606 C C . SER A 1 75 ? 10.031 2.209 12.641 1 98.62 75 SER A C 1
ATOM 608 O O . SER A 1 75 ? 9.102 1.957 13.398 1 98.62 75 SER A O 1
ATOM 610 N N . LEU A 1 76 ? 11.195 2.725 13.055 1 98.81 76 LEU A N 1
ATOM 611 C CA . LEU A 1 76 ? 11.352 3.145 14.445 1 98.81 76 LEU A CA 1
ATOM 612 C C . LEU A 1 76 ? 10.336 4.227 14.805 1 98.81 76 LEU A C 1
ATOM 614 O O . LEU A 1 76 ? 9.75 4.199 15.883 1 98.81 76 LEU A O 1
ATOM 618 N N . TYR A 1 77 ? 10.148 5.184 13.891 1 98.88 77 TYR A N 1
ATOM 619 C CA . TYR A 1 77 ? 9.164 6.234 14.109 1 98.88 77 TYR A CA 1
ATOM 620 C C . TYR A 1 77 ? 7.762 5.645 14.258 1 98.88 77 TYR A C 1
ATOM 622 O O . TYR A 1 77 ? 6.992 6.059 15.125 1 98.88 77 TYR A O 1
ATOM 630 N N . ALA A 1 78 ? 7.441 4.68 13.406 1 98.88 78 ALA A N 1
ATOM 631 C CA . ALA A 1 78 ? 6.129 4.035 13.453 1 98.88 78 ALA A CA 1
ATOM 632 C C . ALA A 1 78 ? 5.934 3.301 14.781 1 98.88 78 ALA A C 1
ATOM 634 O O . ALA A 1 78 ? 4.863 3.385 15.391 1 98.88 78 ALA A O 1
ATOM 635 N N . LEU A 1 79 ? 6.926 2.576 15.172 1 98.88 79 LEU A N 1
ATOM 636 C CA . LEU A 1 79 ? 6.863 1.822 16.422 1 98.88 79 LEU A CA 1
ATOM 637 C C . LEU A 1 79 ? 6.684 2.758 17.609 1 98.88 79 LEU A C 1
ATOM 639 O O . LEU A 1 79 ? 5.863 2.496 18.484 1 98.88 79 LEU A O 1
ATOM 643 N N . TYR A 1 80 ? 7.465 3.842 17.625 1 98.94 80 TYR A N 1
ATOM 644 C CA . TYR A 1 80 ? 7.355 4.832 18.688 1 98.94 80 TYR A CA 1
ATOM 645 C C . TYR A 1 80 ? 5.945 5.398 18.766 1 98.94 80 TYR A C 1
ATOM 647 O O . TYR A 1 80 ? 5.324 5.391 19.828 1 98.94 80 TYR A O 1
ATOM 655 N N . ALA A 1 81 ? 5.453 5.883 17.641 1 98.94 81 ALA A N 1
ATOM 656 C CA . ALA A 1 81 ? 4.133 6.508 17.594 1 98.94 81 ALA A CA 1
ATOM 657 C C . ALA A 1 81 ? 3.043 5.516 18 1 98.94 81 ALA A C 1
ATOM 659 O O . ALA A 1 81 ? 2.078 5.883 18.672 1 98.94 81 ALA A O 1
ATOM 660 N N . ALA A 1 82 ? 3.174 4.266 17.562 1 98.94 82 ALA A N 1
ATOM 661 C CA . ALA A 1 82 ? 2.188 3.238 17.891 1 98.94 82 ALA A CA 1
ATOM 662 C C . ALA A 1 82 ? 2.15 2.971 19.391 1 98.94 82 ALA A C 1
ATOM 664 O O . ALA A 1 82 ? 1.073 2.865 19.984 1 98.94 82 ALA A O 1
ATOM 665 N N . LYS A 1 83 ? 3.303 2.836 19.969 1 98.75 83 LYS A N 1
ATOM 666 C CA . LYS A 1 83 ? 3.373 2.605 21.422 1 98.75 83 LYS A CA 1
ATOM 667 C C . LYS A 1 83 ? 2.785 3.783 22.188 1 98.75 83 LYS A C 1
ATOM 669 O O . LYS A 1 83 ? 2.039 3.59 23.156 1 98.75 83 LYS A O 1
ATOM 674 N N . GLU A 1 84 ? 3.115 5.004 21.766 1 98.81 84 GLU A N 1
ATOM 675 C CA . GLU A 1 84 ? 2.549 6.195 22.391 1 98.81 84 GLU A CA 1
ATOM 676 C C . GLU A 1 84 ? 1.031 6.23 22.234 1 98.81 84 GLU A C 1
ATOM 678 O O . GLU A 1 84 ? 0.321 6.668 23.141 1 98.81 84 GLU A O 1
ATOM 683 N N . ALA A 1 85 ? 0.537 5.816 21.062 1 98.88 85 ALA A N 1
ATOM 684 C CA . ALA A 1 85 ? -0.902 5.805 20.828 1 98.88 85 ALA A CA 1
ATOM 685 C C . ALA A 1 85 ? -1.612 4.84 21.766 1 98.88 85 ALA A C 1
ATOM 687 O O . ALA A 1 85 ? -2.68 5.152 22.297 1 98.88 85 ALA A O 1
ATOM 688 N N . ILE A 1 86 ? -1.064 3.645 21.969 1 98.81 86 ILE A N 1
ATOM 689 C CA . ILE A 1 86 ? -1.631 2.635 22.859 1 98.81 86 ILE A CA 1
ATOM 690 C C . ILE A 1 86 ? -1.674 3.168 24.297 1 98.81 86 ILE A C 1
ATOM 692 O O . ILE A 1 86 ? -2.678 3.008 24.984 1 98.81 86 ILE A O 1
ATOM 696 N N . ASN A 1 87 ? -0.578 3.805 24.656 1 98.56 87 ASN A N 1
ATOM 697 C CA . ASN A 1 87 ? -0.524 4.41 25.984 1 98.56 87 ASN A CA 1
ATOM 698 C C . ASN A 1 87 ? -1.565 5.52 26.141 1 98.56 87 ASN A C 1
ATOM 700 O O . ASN A 1 87 ? -2.252 5.594 27.156 1 98.56 87 ASN A O 1
ATOM 704 N N . HIS A 1 88 ? -1.636 6.359 25.156 1 98.69 88 HIS A N 1
ATOM 705 C CA . HIS A 1 88 ? -2.584 7.469 25.172 1 98.69 88 HIS A CA 1
ATOM 706 C C . HIS A 1 88 ? -4.02 6.965 25.25 1 98.69 88 HIS A C 1
ATOM 708 O O . HIS A 1 88 ? -4.867 7.59 25.891 1 98.69 88 HIS A O 1
ATOM 714 N N . ALA A 1 89 ? -4.289 5.855 24.625 1 98.69 89 ALA A N 1
ATOM 715 C CA . ALA A 1 89 ? -5.625 5.262 24.609 1 98.69 89 ALA A CA 1
ATOM 716 C C . ALA A 1 89 ? -5.891 4.48 25.891 1 98.69 89 ALA A C 1
ATOM 718 O O . ALA A 1 89 ? -7.023 4.059 26.156 1 98.69 89 ALA A O 1
ATOM 719 N N . ASP A 1 90 ? -4.871 4.281 26.703 1 98.5 90 ASP A N 1
ATOM 720 C CA . ASP A 1 90 ? -4.957 3.391 27.859 1 98.5 90 ASP A CA 1
ATOM 721 C C . ASP A 1 90 ? -5.516 2.027 27.453 1 98.5 90 ASP A C 1
ATOM 723 O O . ASP A 1 90 ? -6.445 1.521 28.094 1 98.5 90 ASP A O 1
ATOM 727 N N . LEU A 1 91 ? -5.074 1.487 26.375 1 98.44 91 LEU A N 1
ATOM 728 C CA . LEU A 1 91 ? -5.543 0.216 25.844 1 98.44 91 LEU A CA 1
ATOM 729 C C . LEU A 1 91 ? -4.715 -0.944 26.391 1 98.44 91 LEU A C 1
ATOM 731 O O . LEU A 1 91 ? -3.502 -1.002 26.156 1 98.44 91 LEU A O 1
ATOM 735 N N . ASN A 1 92 ? -5.305 -1.873 27.109 1 98.25 92 ASN A N 1
ATOM 736 C CA . ASN A 1 92 ? -4.656 -3.111 27.531 1 98.25 92 ASN A CA 1
ATOM 737 C C . ASN A 1 92 ? -4.684 -4.16 26.422 1 98.25 92 ASN A C 1
ATOM 739 O O . ASN A 1 92 ? -5.668 -4.895 26.281 1 98.25 92 ASN A O 1
ATOM 743 N N . ILE A 1 93 ? -3.635 -4.316 25.734 1 97.12 93 ILE A N 1
ATOM 744 C CA . ILE A 1 93 ? -3.586 -5.137 24.531 1 97.12 93 ILE A CA 1
ATOM 745 C C . ILE A 1 93 ? -3.834 -6.602 24.891 1 97.12 93 ILE A C 1
ATOM 747 O O . ILE A 1 93 ? -4.309 -7.379 24.062 1 97.12 93 ILE A O 1
ATOM 751 N N . GLU A 1 94 ? -3.547 -7.008 26.109 1 96.81 94 GLU A N 1
ATOM 752 C CA . GLU A 1 94 ? -3.758 -8.383 26.547 1 96.81 94 GLU A CA 1
ATOM 753 C C . GLU A 1 94 ? -5.246 -8.711 26.625 1 96.81 94 GLU A C 1
ATOM 755 O O . GLU A 1 94 ? -5.629 -9.883 26.641 1 96.81 94 GLU A O 1
ATOM 760 N N . MET A 1 95 ? -6.039 -7.691 26.672 1 97.19 95 MET A N 1
ATOM 761 C CA . MET A 1 95 ? -7.477 -7.895 26.828 1 97.19 95 MET A CA 1
ATOM 762 C C . MET A 1 95 ? -8.195 -7.727 25.5 1 97.19 95 MET A C 1
ATOM 764 O O . MET A 1 95 ? -9.414 -7.922 25.422 1 97.19 95 MET A O 1
ATOM 768 N N . VAL A 1 96 ? -7.5 -7.391 24.5 1 97.62 96 VAL A N 1
ATOM 769 C CA . VAL A 1 96 ? -8.086 -7.203 23.172 1 97.62 96 VAL A CA 1
ATOM 770 C C . VAL A 1 96 ? -8.047 -8.523 22.406 1 97.62 96 VAL A C 1
ATOM 772 O O . VAL A 1 96 ? -7.066 -9.266 22.484 1 97.62 96 VAL A O 1
ATOM 775 N N . ASP A 1 97 ? -9.141 -8.914 21.719 1 98.06 97 ASP A N 1
ATOM 776 C CA . ASP A 1 97 ? -9.102 -10.047 20.797 1 98.06 97 ASP A CA 1
ATOM 777 C C . ASP A 1 97 ? -8.086 -9.812 19.688 1 98.06 97 ASP A C 1
ATOM 779 O O . ASP A 1 97 ? -8.32 -9.016 18.766 1 98.06 97 ASP A O 1
ATOM 783 N N . SER A 1 98 ? -6.988 -10.539 19.703 1 98.19 98 SER A N 1
ATOM 784 C CA . SER A 1 98 ? -5.879 -10.312 18.781 1 98.19 98 SER A CA 1
ATOM 785 C C . SER A 1 98 ? -6.32 -10.508 17.328 1 98.19 98 SER A C 1
ATOM 787 O O . SER A 1 98 ? -5.77 -9.883 16.422 1 98.19 98 SER A O 1
ATOM 789 N N . ASP A 1 99 ? -7.332 -11.352 17.094 1 97.62 99 ASP A N 1
ATOM 790 C CA . ASP A 1 99 ? -7.805 -11.648 15.75 1 97.62 99 ASP A CA 1
ATOM 791 C C . ASP A 1 99 ? -8.641 -10.492 15.188 1 97.62 99 ASP A C 1
ATOM 793 O O . ASP A 1 99 ? -8.891 -10.43 13.984 1 97.62 99 ASP A O 1
ATOM 797 N N . ARG A 1 100 ? -9.109 -9.617 16.047 1 98.06 100 ARG A N 1
ATOM 798 C CA . ARG A 1 100 ? -9.922 -8.469 15.664 1 98.06 100 ARG A CA 1
ATOM 799 C C . ARG A 1 100 ? -9.211 -7.16 15.961 1 98.06 100 ARG A C 1
ATOM 801 O O . ARG A 1 100 ? -9.852 -6.125 16.156 1 98.06 100 ARG A O 1
ATOM 808 N N . PHE A 1 101 ? -7.902 -7.293 16.203 1 98.75 101 PHE A N 1
ATOM 809 C CA . PHE A 1 101 ? -6.977 -6.184 16.375 1 98.75 101 PHE A CA 1
ATOM 810 C C . PHE A 1 101 ? -6.051 -6.051 15.172 1 98.75 101 PHE A C 1
ATOM 812 O O . PHE A 1 101 ? -5.164 -6.883 14.969 1 98.75 101 PHE A O 1
ATOM 819 N N . GLY A 1 102 ? -6.297 -4.957 14.289 1 98.81 102 GLY A N 1
ATOM 820 C CA . GLY A 1 102 ? -5.559 -4.836 13.039 1 98.81 102 GLY A CA 1
ATOM 821 C C . GLY A 1 102 ? -4.613 -3.652 13.023 1 98.81 102 GLY A C 1
ATOM 822 O O . GLY A 1 102 ? -4.633 -2.82 13.93 1 98.81 102 GLY A O 1
ATOM 823 N N . VAL A 1 103 ? -3.734 -3.629 12.023 1 98.94 103 VAL A N 1
ATOM 824 C CA . VAL A 1 103 ? -2.713 -2.602 11.852 1 98.94 103 VAL A CA 1
ATOM 825 C C . VAL A 1 103 ? -2.654 -2.168 10.391 1 98.94 103 VAL A C 1
ATOM 827 O O . VAL A 1 103 ? -2.561 -3.008 9.492 1 98.94 103 VAL A O 1
ATOM 830 N N . ILE A 1 104 ? -2.748 -0.914 10.125 1 98.94 104 ILE A N 1
ATOM 831 C CA . ILE A 1 104 ? -2.438 -0.35 8.82 1 98.94 104 ILE A CA 1
ATOM 832 C C . ILE A 1 104 ? -1.467 0.819 8.977 1 98.94 104 ILE A C 1
ATOM 834 O O . ILE A 1 104 ? -1.784 1.812 9.633 1 98.94 104 ILE A O 1
ATOM 838 N N . VAL A 1 105 ? -0.268 0.707 8.438 1 98.88 105 VAL A N 1
ATOM 839 C CA . VAL A 1 105 ? 0.737 1.765 8.469 1 98.88 105 VAL A CA 1
ATOM 840 C C . VAL A 1 105 ? 1.146 2.139 7.047 1 98.88 105 VAL A C 1
ATOM 842 O O . VAL A 1 105 ? 1.655 1.299 6.301 1 98.88 105 VAL A O 1
ATOM 845 N N . ALA A 1 106 ? 0.94 3.363 6.68 1 98.56 106 ALA A N 1
ATOM 846 C CA . ALA A 1 106 ? 1.279 3.846 5.344 1 98.56 106 ALA A CA 1
ATOM 847 C C . ALA A 1 106 ? 2.693 4.418 5.309 1 98.56 106 ALA A C 1
ATOM 849 O O . ALA A 1 106 ? 3.162 4.992 6.293 1 98.56 106 ALA A O 1
ATOM 850 N N . SER A 1 107 ? 3.34 4.25 4.227 1 97.5 107 SER A N 1
ATOM 851 C CA . SER A 1 107 ? 4.617 4.883 3.904 1 97.5 107 SER A CA 1
ATOM 852 C C . SER A 1 107 ? 4.738 5.152 2.41 1 97.5 107 SER A C 1
ATOM 854 O O . SER A 1 107 ? 4.293 4.348 1.589 1 97.5 107 SER A O 1
ATOM 856 N N . GLY A 1 108 ? 5.293 6.262 2.082 1 94.31 108 GLY A N 1
ATOM 857 C CA . GLY A 1 108 ? 5.461 6.621 0.683 1 94.31 108 GLY A CA 1
ATOM 858 C C . GLY A 1 108 ? 6.594 5.867 0.008 1 94.31 108 GLY A C 1
ATOM 859 O O . GLY A 1 108 ? 6.445 5.395 -1.123 1 94.31 108 GLY A O 1
ATOM 860 N N . ILE A 1 109 ? 7.703 5.742 0.703 1 92.75 109 ILE A N 1
ATOM 861 C CA . ILE A 1 109 ? 8.844 5.203 -0.031 1 92.75 109 ILE A CA 1
ATOM 862 C C . ILE A 1 109 ? 9.594 4.207 0.845 1 92.75 109 ILE A C 1
ATOM 864 O O . ILE A 1 109 ? 10.641 3.689 0.448 1 92.75 109 ILE A O 1
ATOM 868 N N . GLY A 1 110 ? 9.109 3.857 2.047 1 95.69 110 GLY A N 1
ATOM 869 C CA . GLY A 1 110 ? 9.734 2.863 2.91 1 95.69 110 GLY A CA 1
ATOM 870 C C . GLY A 1 110 ? 11.094 3.287 3.426 1 95.69 110 GLY A C 1
ATOM 871 O O . GLY A 1 110 ? 11.297 4.453 3.779 1 95.69 110 GLY A O 1
ATOM 872 N N . GLY A 1 111 ? 11.969 2.326 3.623 1 97.5 111 GLY A N 1
ATOM 873 C CA . GLY A 1 111 ? 13.312 2.59 4.109 1 97.5 111 GLY A CA 1
ATOM 874 C C . GLY A 1 111 ? 14.273 3.016 3.014 1 97.5 111 GLY A C 1
ATOM 875 O O . GLY A 1 111 ? 15.242 2.311 2.717 1 97.5 111 GLY A O 1
ATOM 876 N N . ILE A 1 112 ? 14.055 4.211 2.496 1 98.06 112 ILE A N 1
ATOM 877 C CA . ILE A 1 112 ? 14.805 4.688 1.337 1 98.06 112 ILE A CA 1
ATOM 878 C C . ILE A 1 112 ? 16.266 4.898 1.718 1 98.06 112 ILE A C 1
ATOM 880 O O . ILE A 1 112 ? 17.172 4.703 0.895 1 98.06 112 ILE A O 1
ATOM 884 N N . ALA A 1 113 ? 16.547 5.262 2.977 1 97.94 113 ALA A N 1
ATOM 885 C CA . ALA A 1 113 ? 17.922 5.422 3.438 1 97.94 113 ALA A CA 1
ATOM 886 C C . ALA A 1 113 ? 18.703 4.109 3.318 1 97.94 113 ALA A C 1
ATOM 888 O O . ALA A 1 113 ? 19.859 4.102 2.891 1 97.94 113 ALA A O 1
ATOM 889 N N . GLU A 1 114 ? 18.047 3.051 3.75 1 98.19 114 GLU A N 1
ATOM 890 C CA . GLU A 1 114 ? 18.672 1.734 3.668 1 98.19 114 GLU A CA 1
ATOM 891 C C . GLU A 1 114 ? 18.953 1.341 2.219 1 98.19 114 GLU A C 1
ATOM 893 O O . GLU A 1 114 ? 20.016 0.808 1.901 1 98.19 114 GLU A O 1
ATOM 898 N N . ILE A 1 115 ? 17.984 1.547 1.294 1 98.25 115 ILE A N 1
ATOM 899 C CA . ILE A 1 115 ? 18.156 1.223 -0.118 1 98.25 115 ILE A CA 1
ATOM 900 C C . ILE A 1 115 ? 19.344 2.004 -0.683 1 98.25 115 ILE A C 1
ATOM 902 O O . ILE A 1 115 ? 20.203 1.437 -1.357 1 98.25 115 ILE A O 1
ATOM 906 N N . GLU A 1 116 ? 19.375 3.301 -0.402 1 98.44 116 GLU A N 1
ATOM 907 C CA . GLU A 1 116 ? 20.453 4.16 -0.885 1 98.44 116 GLU A CA 1
ATOM 908 C C . GLU A 1 116 ? 21.812 3.637 -0.442 1 98.44 116 GLU A C 1
ATOM 910 O O . GLU A 1 116 ? 22.719 3.459 -1.266 1 98.44 116 GLU A O 1
ATOM 915 N N . GLU A 1 117 ? 21.938 3.363 0.83 1 98.31 117 GLU A N 1
ATOM 916 C CA . GLU A 1 117 ? 23.203 2.912 1.407 1 98.31 117 GLU A CA 1
ATOM 917 C C . GLU A 1 117 ? 23.625 1.575 0.812 1 98.31 117 GLU A C 1
ATOM 919 O O . GLU A 1 117 ? 24.797 1.402 0.441 1 98.31 117 GLU A O 1
ATOM 924 N N . GLN A 1 118 ? 22.75 0.677 0.695 1 98.56 118 GLN A N 1
ATOM 925 C CA . GLN A 1 118 ? 23.109 -0.683 0.299 1 98.56 118 GLN A CA 1
ATOM 926 C C . GLN A 1 118 ? 23.297 -0.784 -1.213 1 98.56 118 GLN A C 1
ATOM 928 O O . GLN A 1 118 ? 24.062 -1.612 -1.692 1 98.56 118 GLN A O 1
ATOM 933 N N . VAL A 1 119 ? 22.578 0.069 -2.016 1 98.75 119 VAL A N 1
ATOM 934 C CA . VAL A 1 119 ? 22.828 0.142 -3.449 1 98.75 119 VAL A CA 1
ATOM 935 C C . VAL A 1 119 ? 24.266 0.594 -3.697 1 98.75 119 VAL A C 1
ATOM 937 O O . VAL A 1 119 ? 24.969 0.03 -4.547 1 98.75 119 VAL A O 1
ATOM 940 N N . ILE A 1 120 ? 24.703 1.628 -3.012 1 98.75 120 ILE A N 1
ATOM 941 C CA . ILE A 1 120 ? 26.062 2.127 -3.15 1 98.75 120 ILE A CA 1
ATOM 942 C C . ILE A 1 120 ? 27.062 1.047 -2.721 1 98.75 120 ILE A C 1
ATOM 944 O O . ILE A 1 120 ? 28.062 0.828 -3.387 1 98.75 120 ILE A O 1
ATOM 948 N N . ARG A 1 121 ? 26.766 0.363 -1.6 1 98.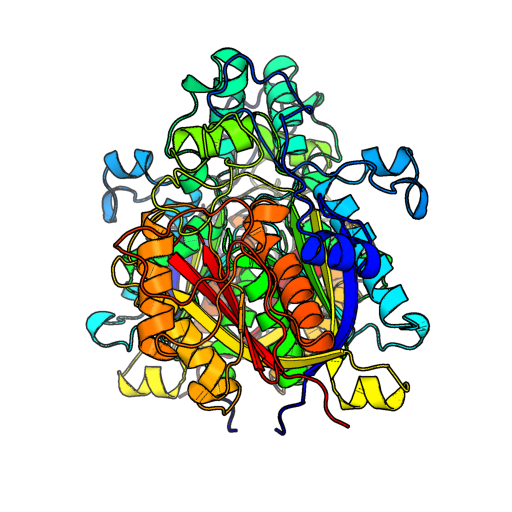5 121 ARG A N 1
ATOM 949 C CA . ARG A 1 121 ? 27.625 -0.716 -1.116 1 98.5 121 ARG A CA 1
ATOM 950 C C . ARG A 1 121 ? 27.734 -1.826 -2.154 1 98.5 121 ARG A C 1
ATOM 952 O O . ARG A 1 121 ? 28.844 -2.332 -2.406 1 98.5 121 ARG A O 1
ATOM 959 N N . LEU A 1 122 ? 26.609 -2.234 -2.734 1 98.69 122 LEU A N 1
ATOM 960 C CA . LEU A 1 122 ? 26.594 -3.23 -3.799 1 98.69 122 LEU A CA 1
ATOM 961 C C . LEU A 1 122 ? 27.453 -2.785 -4.977 1 98.69 122 LEU A C 1
ATOM 963 O O . LEU A 1 122 ? 28.234 -3.57 -5.504 1 98.69 122 LEU A O 1
ATOM 967 N N . HIS A 1 123 ? 27.234 -1.538 -5.352 1 98.31 123 HIS A N 1
ATOM 968 C CA . HIS A 1 123 ? 27.922 -0.972 -6.504 1 98.31 123 HIS A CA 1
ATOM 969 C C . HIS A 1 123 ? 29.438 -0.943 -6.285 1 98.31 123 HIS A C 1
ATOM 971 O O . HIS A 1 123 ? 30.203 -1.245 -7.199 1 98.31 123 HIS A O 1
ATOM 977 N N . GLU A 1 124 ? 29.859 -0.653 -5.105 1 98.19 124 GLU A N 1
ATOM 978 C CA . GLU A 1 124 ? 31.281 -0.438 -4.816 1 98.19 124 GLU A CA 1
ATOM 979 C C . GLU A 1 124 ? 31.969 -1.742 -4.426 1 98.19 124 GLU A C 1
ATOM 981 O O . GLU A 1 124 ? 33.156 -1.933 -4.707 1 98.19 124 GLU A O 1
ATOM 986 N N . LYS A 1 125 ? 31.219 -2.67 -3.748 1 98.19 125 LYS A N 1
ATOM 987 C CA . LYS A 1 125 ? 31.922 -3.768 -3.08 1 98.19 125 LYS A CA 1
ATOM 988 C C . LYS A 1 125 ? 31.375 -5.121 -3.545 1 98.19 125 LYS A C 1
ATOM 990 O O . LYS A 1 125 ? 31.969 -6.16 -3.238 1 98.19 125 LYS A O 1
ATOM 995 N N . GLY A 1 126 ? 30.281 -5.211 -4.211 1 97.94 126 GLY A N 1
ATOM 996 C CA . GLY A 1 126 ? 29.766 -6.457 -4.758 1 97.94 126 GLY A CA 1
ATOM 997 C C . GLY A 1 126 ? 28.641 -7.039 -3.939 1 97.94 126 GLY A C 1
ATOM 998 O O . GLY A 1 126 ? 28.344 -6.566 -2.838 1 97.94 126 GLY A O 1
ATOM 999 N N . PRO A 1 127 ? 27.984 -8.055 -4.465 1 98.25 127 PRO A N 1
ATOM 1000 C CA . PRO A 1 127 ? 26.75 -8.57 -3.898 1 98.25 127 PRO A CA 1
ATOM 1001 C C . PRO A 1 127 ? 26.953 -9.234 -2.539 1 98.25 127 PRO A C 1
ATOM 1003 O O . PRO A 1 127 ? 26.031 -9.25 -1.712 1 98.25 127 PRO A O 1
ATOM 1006 N N . LYS A 1 128 ? 28.062 -9.766 -2.254 1 96.75 128 LYS A N 1
ATOM 1007 C CA . LYS A 1 128 ? 28.328 -10.453 -0.996 1 96.75 128 LYS A CA 1
ATOM 1008 C C . LYS A 1 128 ? 28.375 -9.469 0.172 1 96.75 128 LYS A C 1
ATOM 1010 O O . LYS A 1 128 ? 28.297 -9.875 1.334 1 96.75 128 LYS A O 1
ATOM 1015 N N . ARG A 1 129 ? 28.422 -8.164 -0.133 1 97.31 129 ARG A N 1
ATOM 1016 C CA . ARG A 1 129 ? 28.594 -7.16 0.912 1 97.31 129 ARG A CA 1
ATOM 1017 C C . ARG A 1 129 ? 27.25 -6.52 1.268 1 97.31 129 ARG A C 1
ATOM 1019 O O . ARG A 1 129 ? 27.172 -5.719 2.203 1 97.31 129 ARG A O 1
ATOM 1026 N N . VAL A 1 130 ? 26.172 -6.836 0.518 1 98.19 130 VAL A N 1
ATOM 1027 C CA . VAL A 1 130 ? 24.828 -6.375 0.873 1 98.19 130 VAL A CA 1
ATOM 1028 C C . VAL A 1 130 ? 24.391 -7.035 2.174 1 98.19 130 VAL A C 1
ATOM 1030 O O . VAL A 1 130 ? 24.484 -8.258 2.322 1 98.19 130 VAL A O 1
ATOM 1033 N N . LYS A 1 131 ? 23.875 -6.285 3.135 1 97.19 131 LYS A N 1
ATOM 1034 C CA . LYS A 1 131 ? 23.547 -6.77 4.473 1 97.19 131 LYS A CA 1
ATOM 1035 C C . LYS A 1 131 ? 22.266 -7.594 4.457 1 97.19 131 LYS A C 1
ATOM 1037 O O . LYS A 1 131 ? 21.328 -7.27 3.734 1 97.19 131 LYS A O 1
ATOM 1042 N N . PRO A 1 132 ? 22.156 -8.617 5.289 1 95.94 132 PRO A N 1
ATOM 1043 C CA . PRO A 1 132 ? 20.969 -9.484 5.34 1 95.94 132 PRO A CA 1
ATOM 1044 C C . PRO A 1 132 ? 19.703 -8.719 5.695 1 95.94 132 PRO A C 1
ATOM 1046 O O . PRO A 1 132 ? 18.609 -9.055 5.207 1 95.94 132 PRO A O 1
ATOM 1049 N N . MET A 1 133 ? 19.797 -7.648 6.48 1 96.81 133 MET A N 1
ATOM 1050 C CA . MET A 1 133 ? 18.609 -6.941 6.969 1 96.81 133 MET A CA 1
ATOM 1051 C C . MET A 1 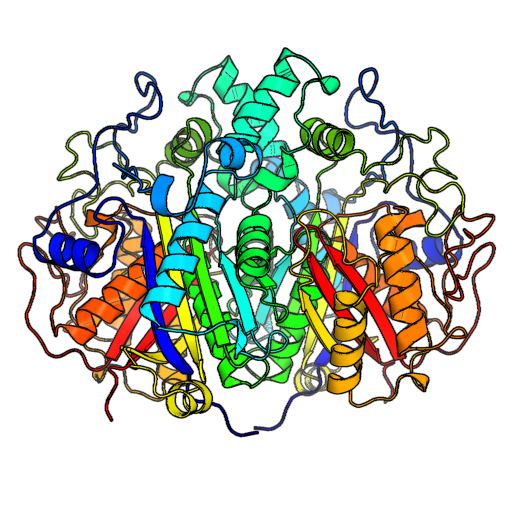133 ? 18.203 -5.836 6 1 96.81 133 MET A C 1
ATOM 1053 O O . MET A 1 133 ? 17.266 -5.09 6.27 1 96.81 133 MET A O 1
ATOM 1057 N N . THR A 1 134 ? 18.844 -5.797 4.844 1 97.31 134 THR A N 1
ATOM 1058 C CA . THR A 1 134 ? 18.594 -4.73 3.881 1 97.31 134 THR A CA 1
ATOM 1059 C C . THR A 1 134 ? 17.125 -4.676 3.486 1 97.31 134 THR A C 1
ATOM 1061 O O . THR A 1 134 ? 16.469 -3.641 3.631 1 97.31 134 THR A O 1
ATOM 1064 N N . LEU A 1 135 ? 16.578 -5.789 3.059 1 96.88 135 LEU A N 1
ATOM 1065 C CA . LEU A 1 135 ? 15.211 -5.789 2.559 1 96.88 135 LEU A CA 1
ATOM 1066 C C . LEU A 1 135 ? 14.219 -5.66 3.705 1 96.88 135 LEU A C 1
ATOM 1068 O O . LEU A 1 135 ? 13.281 -4.855 3.633 1 96.88 135 LEU A O 1
ATOM 1072 N N . PRO A 1 136 ? 14.391 -6.352 4.836 1 96.5 136 PRO A N 1
ATOM 1073 C CA . PRO A 1 136 ? 13.492 -6.152 5.977 1 96.5 136 PRO A CA 1
ATOM 1074 C C . PRO A 1 136 ? 13.453 -4.699 6.449 1 96.5 136 PRO A C 1
ATOM 1076 O O . PRO A 1 136 ? 12.422 -4.234 6.938 1 96.5 136 PRO A O 1
ATOM 1079 N N . LYS A 1 137 ? 14.531 -3.994 6.32 1 97.75 137 LYS A N 1
ATOM 1080 C CA . LYS A 1 137 ? 14.594 -2.592 6.723 1 97.75 137 LYS A CA 1
ATOM 1081 C C . LYS A 1 137 ? 13.977 -1.688 5.656 1 97.75 137 LYS A C 1
ATOM 1083 O O . LYS A 1 137 ? 13.461 -0.615 5.969 1 97.75 137 LYS A O 1
ATOM 1088 N N . ALA A 1 138 ? 14.039 -2.131 4.426 1 97.5 138 ALA A N 1
ATOM 1089 C CA . ALA A 1 138 ? 13.75 -1.249 3.297 1 97.5 138 ALA A CA 1
ATOM 1090 C C . ALA A 1 138 ? 12.273 -1.318 2.914 1 97.5 138 ALA A C 1
ATOM 1092 O O . ALA A 1 138 ? 11.688 -0.315 2.504 1 97.5 138 ALA A O 1
ATOM 1093 N N . LEU A 1 139 ? 11.648 -2.488 2.967 1 96.75 139 LEU A N 1
ATOM 1094 C CA . LEU A 1 139 ? 10.328 -2.723 2.402 1 96.75 139 LEU A CA 1
ATOM 1095 C C . LEU A 1 139 ? 9.266 -1.929 3.156 1 96.75 139 LEU A C 1
ATOM 1097 O O . LEU A 1 139 ? 9.227 -1.95 4.391 1 96.75 139 LEU A O 1
ATOM 1101 N N . PRO A 1 140 ? 8.344 -1.248 2.445 1 96.38 140 PRO A N 1
ATOM 1102 C CA . PRO A 1 140 ? 7.387 -0.338 3.074 1 96.38 140 PRO A CA 1
ATOM 1103 C C . PRO A 1 140 ? 6.422 -1.057 4.012 1 96.38 140 PRO A C 1
ATOM 1105 O O . PRO A 1 140 ? 5.953 -0.468 4.992 1 96.38 140 PRO A O 1
ATOM 1108 N N . ASN A 1 141 ? 6.137 -2.322 3.725 1 97.56 141 ASN A N 1
ATOM 1109 C CA . ASN A 1 141 ? 5.16 -3.055 4.52 1 97.56 141 ASN A CA 1
ATOM 1110 C C . ASN A 1 141 ? 5.707 -3.402 5.902 1 97.56 141 ASN A C 1
ATOM 1112 O O . ASN A 1 141 ? 4.949 -3.787 6.797 1 97.56 141 ASN A O 1
ATOM 1116 N N . MET A 1 142 ? 6.965 -3.238 6.109 1 97.94 142 MET A N 1
ATOM 1117 C CA . MET A 1 142 ? 7.59 -3.783 7.309 1 97.94 142 MET A CA 1
ATOM 1118 C C . MET A 1 142 ? 7.223 -2.955 8.539 1 97.94 142 MET A C 1
ATOM 1120 O O . MET A 1 142 ? 7.16 -3.48 9.648 1 97.94 142 MET A O 1
ATOM 1124 N N . ALA A 1 143 ? 6.961 -1.654 8.32 1 98.38 143 ALA A N 1
ATOM 1125 C CA . ALA A 1 143 ? 6.5 -0.869 9.461 1 98.38 143 ALA A CA 1
ATOM 1126 C C . ALA A 1 143 ? 5.215 -1.448 10.039 1 98.38 143 ALA A C 1
ATOM 1128 O O . ALA A 1 143 ? 5.07 -1.558 11.258 1 98.38 143 ALA A O 1
ATOM 1129 N N . ALA A 1 144 ? 4.273 -1.761 9.172 1 98.69 144 ALA A N 1
ATOM 1130 C CA . ALA A 1 144 ? 3.029 -2.377 9.625 1 98.69 144 ALA A CA 1
ATOM 1131 C C . ALA A 1 144 ? 3.297 -3.709 10.32 1 98.69 144 ALA A C 1
ATOM 1133 O O . ALA A 1 144 ? 2.736 -3.984 11.383 1 98.69 144 ALA A O 1
ATOM 1134 N N . GLY A 1 145 ? 4.148 -4.566 9.695 1 98.38 145 GLY A N 1
ATOM 1135 C CA . GLY A 1 145 ? 4.512 -5.836 10.305 1 98.38 145 GLY A CA 1
ATOM 1136 C C . GLY A 1 145 ? 5.148 -5.684 11.672 1 98.38 145 GLY A C 1
ATOM 1137 O O . GLY A 1 145 ? 4.801 -6.406 12.609 1 98.38 145 GLY A O 1
ATOM 1138 N N . ASN A 1 146 ? 6.078 -4.727 11.797 1 98.62 146 ASN A N 1
ATOM 1139 C CA . ASN A 1 146 ? 6.785 -4.484 13.047 1 98.62 146 ASN A CA 1
ATOM 1140 C C . ASN A 1 146 ? 5.832 -4.008 14.141 1 98.62 146 ASN A C 1
ATOM 1142 O O . ASN A 1 146 ? 5.945 -4.43 15.297 1 98.62 146 ASN A O 1
ATOM 1146 N N . VAL A 1 147 ? 4.922 -3.117 13.773 1 98.81 147 VAL A N 1
ATOM 1147 C CA . VAL A 1 147 ? 3.941 -2.631 14.734 1 98.81 147 VAL A CA 1
ATOM 1148 C C . VAL A 1 147 ? 3.031 -3.777 15.172 1 98.81 147 VAL A C 1
ATOM 1150 O O . VAL A 1 147 ? 2.748 -3.939 16.359 1 98.81 147 VAL A O 1
ATOM 1153 N N . ALA A 1 148 ? 2.57 -4.586 14.195 1 98.81 148 ALA A N 1
ATOM 1154 C CA . ALA A 1 148 ? 1.702 -5.719 14.516 1 98.81 148 ALA A CA 1
ATOM 1155 C C . ALA A 1 148 ? 2.389 -6.68 15.484 1 98.81 148 ALA A C 1
ATOM 1157 O O . ALA A 1 148 ? 1.772 -7.152 16.438 1 98.81 148 ALA A O 1
ATOM 1158 N N . MET A 1 149 ? 3.617 -6.984 15.234 1 98.06 149 MET A N 1
ATOM 1159 C CA . MET A 1 149 ? 4.383 -7.887 16.094 1 98.06 149 MET A CA 1
ATOM 1160 C C . MET A 1 149 ? 4.523 -7.32 17.5 1 98.06 149 MET A C 1
ATOM 1162 O O . MET A 1 149 ? 4.332 -8.031 18.484 1 98.06 149 MET A O 1
ATOM 1166 N N . SER A 1 150 ? 4.844 -6.016 17.547 1 98.06 150 SER A N 1
ATOM 1167 C CA . SER A 1 150 ? 5.059 -5.355 18.828 1 98.06 150 SER A CA 1
ATOM 1168 C C . SER A 1 150 ? 3.787 -5.355 19.672 1 98.06 150 SER A C 1
ATOM 1170 O O . SER A 1 150 ? 3.848 -5.418 20.906 1 98.06 150 SER A O 1
ATOM 1172 N N . LEU A 1 151 ? 2.635 -5.367 19.016 1 98.38 151 LEU A N 1
ATOM 1173 C CA . LEU A 1 151 ? 1.369 -5.207 19.719 1 98.38 151 LEU A CA 1
ATOM 1174 C C . LEU A 1 151 ? 0.588 -6.516 19.734 1 98.38 151 LEU A C 1
ATOM 1176 O O . LEU A 1 151 ? -0.533 -6.57 20.25 1 98.38 151 LEU A O 1
ATOM 1180 N N . LYS A 1 152 ? 1.106 -7.559 19.156 1 97.62 152 LYS A N 1
ATOM 1181 C CA . LYS A 1 152 ? 0.457 -8.859 19.047 1 97.62 152 LYS A CA 1
ATOM 1182 C C . LYS A 1 152 ? -0.881 -8.75 18.328 1 97.62 152 LYS A C 1
ATOM 1184 O O . LYS A 1 152 ? -1.867 -9.367 18.734 1 97.62 152 LYS A O 1
ATOM 1189 N N . ALA A 1 153 ? -0.905 -7.855 17.375 1 98.62 153 ALA A N 1
ATOM 1190 C CA . ALA A 1 153 ? -2.098 -7.668 16.547 1 98.62 153 ALA A CA 1
ATOM 1191 C C . ALA A 1 153 ? -2.148 -8.688 15.414 1 98.62 153 ALA A C 1
ATOM 1193 O O . ALA A 1 153 ? -1.31 -8.664 14.516 1 98.62 153 ALA A O 1
ATOM 1194 N N . GLN A 1 154 ? -3.162 -9.578 15.375 1 98.56 154 GLN A N 1
ATOM 1195 C CA . GLN A 1 154 ? -3.178 -10.688 14.438 1 98.56 154 GLN A CA 1
ATOM 1196 C C . GLN A 1 154 ? -4.328 -10.555 13.445 1 98.56 154 GLN A C 1
ATOM 1198 O O . GLN A 1 154 ? -4.629 -11.492 12.703 1 98.56 154 GLN A O 1
ATOM 1203 N N . GLY A 1 155 ? -5.027 -9.367 13.484 1 98.5 155 GLY A N 1
ATOM 1204 C CA . GLY A 1 155 ? -6.039 -9.07 12.477 1 98.5 155 GLY A CA 1
ATOM 1205 C C . GLY A 1 155 ? -5.449 -8.656 11.141 1 98.5 155 GLY A C 1
ATOM 1206 O O . GLY A 1 155 ? -4.426 -9.188 10.719 1 98.5 155 GLY A O 1
ATOM 1207 N N . VAL A 1 156 ? -6.16 -7.738 10.508 1 98.25 156 VAL A N 1
ATOM 1208 C CA . VAL A 1 156 ? -5.695 -7.227 9.227 1 98.25 156 VAL A CA 1
ATOM 1209 C C . VAL A 1 156 ? -4.387 -6.465 9.414 1 98.25 156 VAL A C 1
ATOM 1211 O O . VAL A 1 156 ? -4.211 -5.758 10.414 1 98.25 156 VAL A O 1
ATOM 1214 N N . CYS A 1 157 ? -3.438 -6.656 8.516 1 98.62 157 CYS A N 1
ATOM 1215 C CA . CYS A 1 157 ? -2.158 -5.953 8.523 1 98.62 157 CYS A CA 1
ATOM 1216 C C . CYS A 1 157 ? -1.729 -5.578 7.113 1 98.62 157 CYS A C 1
ATOM 1218 O O . CYS A 1 157 ? -1.523 -6.453 6.27 1 98.62 157 CYS A O 1
ATOM 1220 N N . LYS A 1 158 ? -1.649 -4.277 6.809 1 98.31 158 LYS A N 1
ATOM 1221 C CA . LYS A 1 158 ? -1.335 -3.816 5.461 1 98.31 158 LYS A CA 1
ATOM 1222 C C . LYS A 1 158 ? -0.557 -2.504 5.496 1 98.31 158 LYS A C 1
ATOM 1224 O O . LYS A 1 158 ? -0.569 -1.797 6.508 1 98.31 158 LYS A O 1
ATOM 1229 N N . SER A 1 159 ? 0.14 -2.25 4.469 1 98.56 159 SER A N 1
ATOM 1230 C CA . SER A 1 159 ? 0.638 -0.919 4.133 1 98.56 159 SER A CA 1
ATOM 1231 C C . SER A 1 159 ? -0.044 -0.37 2.885 1 98.56 159 SER A C 1
ATOM 1233 O O . SER A 1 159 ? -0.16 -1.07 1.877 1 98.56 159 SER A O 1
ATOM 1235 N N . ILE A 1 160 ? -0.517 0.84 2.988 1 98.12 160 ILE A N 1
ATOM 1236 C CA . ILE A 1 160 ? -1.19 1.506 1.88 1 98.12 160 ILE A CA 1
ATOM 1237 C C . ILE A 1 160 ? -0.286 2.596 1.306 1 98.12 160 ILE A C 1
ATOM 1239 O O . ILE A 1 160 ? 0.346 3.344 2.055 1 98.12 160 ILE A O 1
ATOM 1243 N N . ASN A 1 161 ? -0.214 2.623 -0.049 1 98.25 161 ASN A N 1
ATOM 1244 C CA . ASN A 1 161 ? 0.586 3.646 -0.714 1 98.25 161 ASN A CA 1
ATOM 1245 C C . ASN A 1 161 ? -0.219 4.383 -1.78 1 98.25 161 ASN A C 1
ATOM 1247 O O . ASN A 1 161 ? -0.623 3.789 -2.781 1 98.25 161 ASN A O 1
ATOM 1251 N N . THR A 1 162 ? -0.462 5.613 -1.541 1 98.12 162 THR A N 1
ATOM 1252 C CA . THR A 1 162 ? -1.048 6.578 -2.467 1 98.12 162 THR A CA 1
ATOM 1253 C C . THR A 1 162 ? -0.273 7.891 -2.443 1 98.12 162 THR A C 1
ATOM 1255 O O . THR A 1 162 ? -0.87 8.969 -2.443 1 98.12 162 THR A O 1
ATOM 1258 N N . ALA A 1 163 ? 0.995 7.793 -2.332 1 97.06 163 ALA A N 1
ATOM 1259 C CA . ALA A 1 163 ? 1.888 8.945 -2.236 1 97.06 163 ALA A CA 1
ATOM 1260 C C . ALA A 1 163 ? 1.529 9.82 -1.037 1 97.06 163 ALA A C 1
ATOM 1262 O O . ALA A 1 163 ? 1.443 9.328 0.091 1 97.06 163 ALA A O 1
ATOM 1263 N N . CYS A 1 164 ? 1.293 11.094 -1.274 1 97.5 164 CYS A N 1
ATOM 1264 C CA . CYS A 1 164 ? 1.083 12.047 -0.186 1 97.5 164 CYS A CA 1
ATOM 1265 C C . CYS A 1 164 ? -0.27 11.82 0.48 1 97.5 164 CYS A C 1
ATOM 1267 O O . CYS A 1 164 ? -0.512 12.312 1.584 1 97.5 164 CYS A O 1
ATOM 1269 N N . ALA A 1 165 ? -1.134 11 -0.064 1 98.44 165 ALA A N 1
ATOM 1270 C CA . ALA A 1 165 ? -2.465 10.758 0.482 1 98.44 165 ALA A CA 1
ATOM 1271 C C . ALA A 1 165 ? -2.496 9.461 1.289 1 98.44 165 ALA A C 1
ATOM 1273 O O . ALA A 1 165 ? -3.541 9.07 1.813 1 98.44 165 ALA A O 1
ATOM 1274 N N . SER A 1 166 ? -1.4 8.82 1.443 1 98.69 166 SER A N 1
ATOM 1275 C CA . SER A 1 166 ? -1.288 7.441 1.903 1 98.69 166 SER A CA 1
ATOM 1276 C C . SER A 1 166 ? -1.92 7.266 3.279 1 98.69 166 SER A C 1
ATOM 1278 O O . SER A 1 166 ? -2.715 6.348 3.49 1 98.69 166 SER A O 1
ATOM 1280 N N . SER A 1 167 ? -1.59 8.094 4.23 1 98.75 167 SER A N 1
ATOM 1281 C CA . SER A 1 167 ? -2.039 7.816 5.59 1 98.75 167 SER A CA 1
ATOM 1282 C C . SER A 1 167 ? -3.498 8.219 5.781 1 98.75 167 SER A C 1
ATOM 1284 O O . SER A 1 167 ? -4.191 7.664 6.641 1 98.75 167 SER A O 1
ATOM 1286 N N . ASN A 1 168 ? -4.074 9.188 4.977 1 98.88 168 ASN A N 1
ATOM 1287 C CA . ASN A 1 168 ? -5.523 9.367 4.977 1 98.88 168 ASN A CA 1
ATOM 1288 C C . ASN A 1 168 ? -6.242 8.117 4.48 1 98.88 168 ASN A C 1
ATOM 1290 O O . ASN A 1 168 ? -7.25 7.711 5.055 1 98.88 168 ASN A O 1
ATOM 1294 N N . ASP A 1 169 ? -5.695 7.609 3.41 1 98.81 169 ASP A N 1
ATOM 1295 C CA . ASP A 1 169 ? -6.289 6.387 2.877 1 98.81 169 ASP A CA 1
ATOM 1296 C C . ASP A 1 169 ? -6.172 5.238 3.875 1 98.81 169 ASP A C 1
ATOM 1298 O O . ASP A 1 169 ? -7.082 4.418 3.996 1 98.81 169 ASP A O 1
ATOM 1302 N N . ALA A 1 170 ? -5.035 5.16 4.566 1 98.88 170 ALA A N 1
ATOM 1303 C CA . ALA A 1 170 ? -4.879 4.145 5.602 1 98.88 170 ALA A CA 1
ATOM 1304 C C . ALA A 1 170 ? -5.945 4.293 6.684 1 98.88 170 ALA A C 1
ATOM 1306 O O . ALA A 1 170 ? -6.598 3.316 7.062 1 98.88 170 ALA A O 1
ATOM 1307 N N . ILE A 1 171 ? -6.145 5.48 7.191 1 98.94 171 ILE A N 1
ATOM 1308 C CA . ILE A 1 171 ? -7.125 5.758 8.234 1 98.94 171 ILE A CA 1
ATOM 1309 C C . ILE A 1 171 ? -8.531 5.469 7.715 1 98.94 171 ILE A C 1
ATOM 1311 O O . ILE A 1 171 ? -9.359 4.891 8.43 1 98.94 171 ILE A O 1
ATOM 1315 N N . GLY A 1 172 ? -8.82 5.871 6.461 1 98.81 172 GLY A N 1
ATOM 1316 C CA . GLY A 1 172 ? -10.102 5.578 5.852 1 98.81 172 GLY A CA 1
ATOM 1317 C C . GLY A 1 172 ? -10.398 4.09 5.762 1 98.81 172 GLY A C 1
ATOM 1318 O O . GLY A 1 172 ? -11.508 3.652 6.055 1 98.81 172 GLY A O 1
ATOM 1319 N N . ASP A 1 173 ? -9.391 3.32 5.344 1 98.56 173 ASP A N 1
ATOM 1320 C CA . ASP A 1 173 ? -9.555 1.872 5.262 1 98.56 173 ASP A CA 1
ATOM 1321 C C . ASP A 1 173 ? -9.797 1.268 6.641 1 98.56 173 ASP A C 1
ATOM 1323 O O . ASP A 1 173 ? -10.625 0.367 6.793 1 98.56 173 ASP A O 1
ATOM 1327 N N . ALA A 1 174 ? -9.039 1.735 7.621 1 98.88 174 ALA A N 1
ATOM 1328 C CA . ALA A 1 174 ? -9.227 1.256 8.984 1 98.88 174 ALA A CA 1
ATOM 1329 C C . ALA A 1 174 ? -10.625 1.604 9.508 1 98.88 174 ALA A C 1
ATOM 1331 O O . ALA A 1 174 ? -11.273 0.783 10.156 1 98.88 174 ALA A O 1
ATOM 1332 N N . PHE A 1 175 ? -11.078 2.799 9.203 1 98.81 175 PHE A N 1
ATOM 1333 C CA . PHE A 1 175 ? -12.43 3.252 9.531 1 98.81 175 PHE A CA 1
ATOM 1334 C C . PHE A 1 175 ? -13.477 2.295 8.977 1 98.81 175 PHE A C 1
ATOM 1336 O O . PHE A 1 175 ? -14.344 1.821 9.711 1 98.81 175 PHE A O 1
ATOM 1343 N N . ARG A 1 176 ? -13.32 1.924 7.746 1 98 176 ARG A N 1
ATOM 1344 C CA . ARG A 1 176 ? -14.328 1.08 7.105 1 98 176 ARG A CA 1
ATOM 1345 C C . ARG A 1 176 ? -14.211 -0.364 7.586 1 98 176 ARG A C 1
ATOM 1347 O O . ARG A 1 176 ? -15.219 -1.074 7.672 1 98 176 ARG A O 1
ATOM 1354 N N . ALA A 1 177 ? -12.969 -0.817 7.934 1 97.75 177 ALA A N 1
ATOM 1355 C CA . ALA A 1 177 ? -12.828 -2.154 8.5 1 97.75 177 ALA A CA 1
ATOM 1356 C C . ALA A 1 177 ? -13.641 -2.293 9.789 1 97.75 177 ALA A C 1
ATOM 1358 O O . ALA A 1 177 ? -14.25 -3.336 10.031 1 97.75 177 ALA A O 1
ATOM 1359 N N . ILE A 1 178 ? -13.609 -1.271 10.602 1 98.44 178 ILE A N 1
ATOM 1360 C CA . ILE A 1 178 ? -14.383 -1.291 11.844 1 98.44 178 ILE A CA 1
ATOM 1361 C C . ILE A 1 178 ? -15.859 -1.059 11.531 1 98.44 178 ILE A C 1
ATOM 1363 O O . ILE A 1 178 ? -16.719 -1.769 12.055 1 98.44 178 ILE A O 1
ATOM 1367 N N . LYS A 1 179 ? -16.172 -0.083 10.688 1 97.56 179 LYS A N 1
ATOM 1368 C CA . LYS A 1 179 ? -17.531 0.272 10.344 1 97.56 179 LYS A CA 1
ATOM 1369 C C . LYS A 1 179 ? -18.297 -0.94 9.82 1 97.56 179 LYS A C 1
ATOM 1371 O O . LYS A 1 179 ? -19.469 -1.145 10.172 1 97.56 179 LYS A O 1
ATOM 1376 N N . PHE A 1 180 ? -17.578 -1.767 9.023 1 94.38 180 PHE A N 1
ATOM 1377 C CA . PHE A 1 180 ? -18.234 -2.906 8.391 1 94.38 180 PHE A CA 1
ATOM 1378 C C . PHE A 1 180 ? -18.094 -4.156 9.25 1 94.38 180 PHE A C 1
ATOM 1380 O O . PHE A 1 180 ? -18.547 -5.234 8.875 1 94.38 180 PHE A O 1
ATOM 1387 N N . GLY A 1 181 ? -17.438 -4.105 10.391 1 94.69 181 GLY A N 1
ATOM 1388 C CA . GLY A 1 181 ? -17.469 -5.145 11.414 1 94.69 181 GLY A CA 1
ATOM 1389 C C . GLY A 1 181 ? -16.375 -6.188 11.234 1 94.69 181 GLY A C 1
ATOM 1390 O O . GLY A 1 181 ? -16.375 -7.211 11.93 1 94.69 181 GLY A O 1
ATOM 1391 N N . THR A 1 182 ? -15.414 -5.953 10.32 1 94.5 182 THR A N 1
ATOM 1392 C CA . THR A 1 182 ? -14.375 -6.949 10.094 1 94.5 182 THR A CA 1
ATOM 1393 C C . THR A 1 182 ? -13.289 -6.852 11.164 1 94.5 182 THR A C 1
ATOM 1395 O O . THR A 1 182 ? -12.562 -7.816 11.406 1 94.5 182 THR A O 1
ATOM 1398 N N . GLN A 1 183 ? -13.117 -5.703 11.789 1 98 183 GLN A N 1
ATOM 1399 C CA . GLN A 1 183 ? -12.211 -5.465 12.906 1 98 183 GLN A CA 1
ATOM 1400 C C . GLN A 1 183 ? -12.898 -4.684 14.016 1 98 183 GLN A C 1
ATOM 1402 O O . GLN A 1 183 ? -13.914 -4.02 13.781 1 98 183 GLN A O 1
ATOM 1407 N N . ASP A 1 184 ? -12.367 -4.742 15.258 1 98.69 184 ASP A N 1
ATOM 1408 C CA . ASP A 1 184 ? -12.922 -3.996 16.391 1 98.69 184 ASP A CA 1
ATOM 1409 C C . ASP A 1 184 ? -11.977 -2.879 16.828 1 98.69 184 ASP A C 1
ATOM 1411 O O . ASP A 1 184 ? -12.422 -1.847 17.328 1 98.69 184 ASP A O 1
ATOM 1415 N N . VAL A 1 185 ? -10.711 -3.125 16.734 1 98.88 185 VAL A N 1
ATOM 1416 C CA . VAL A 1 185 ? -9.656 -2.184 17.109 1 98.88 185 VAL A CA 1
ATOM 1417 C C . VAL A 1 185 ? -8.609 -2.113 16 1 98.88 185 VAL A C 1
ATOM 1419 O O . VAL A 1 185 ? -8.242 -3.137 15.422 1 98.88 185 VAL A O 1
ATOM 1422 N N . MET A 1 186 ? -8.219 -0.95 15.641 1 98.88 186 MET A N 1
ATOM 1423 C CA . MET A 1 186 ? -7.176 -0.749 14.641 1 98.88 186 MET A CA 1
ATOM 1424 C C . MET A 1 186 ? -6.129 0.239 15.133 1 98.88 186 MET A C 1
ATOM 1426 O O . MET A 1 186 ? -6.465 1.27 15.719 1 98.88 186 MET A O 1
ATOM 1430 N N . ILE A 1 187 ? -4.852 -0.074 15.008 1 98.94 187 ILE A N 1
ATOM 1431 C CA . ILE A 1 187 ? -3.785 0.922 15.008 1 98.94 187 ILE A CA 1
ATOM 1432 C C . ILE A 1 187 ? -3.477 1.348 13.578 1 98.94 187 ILE A C 1
ATOM 1434 O O . ILE A 1 187 ? -3.158 0.509 12.727 1 98.94 187 ILE A O 1
ATOM 1438 N N . VAL A 1 188 ? -3.582 2.639 13.32 1 98.94 188 VAL A N 1
ATOM 1439 C CA . VAL A 1 188 ? -3.494 3.064 11.93 1 98.94 188 VAL A CA 1
ATOM 1440 C C . VAL A 1 188 ? -2.768 4.406 11.844 1 98.94 188 VAL A C 1
ATOM 1442 O O . VAL A 1 188 ? -2.9 5.246 12.734 1 98.94 188 VAL A O 1
ATOM 1445 N N . GLY A 1 189 ? -2.006 4.602 10.797 1 98.81 189 GLY A N 1
ATOM 1446 C CA . GLY A 1 189 ? -1.351 5.871 10.516 1 98.81 189 GLY A CA 1
ATOM 1447 C C . GLY A 1 189 ? -0.309 5.777 9.422 1 98.81 189 GLY A C 1
ATOM 1448 O O . GLY A 1 189 ? -0.526 5.109 8.406 1 98.81 189 GLY A O 1
ATOM 1449 N N . GLY A 1 190 ? 0.726 6.582 9.516 1 98.88 190 GLY A N 1
ATOM 1450 C CA . GLY A 1 190 ? 1.809 6.605 8.547 1 98.88 190 GLY A CA 1
ATOM 1451 C C . GLY A 1 190 ? 3.15 6.965 9.156 1 98.88 190 GLY A C 1
ATOM 1452 O O . GLY A 1 190 ? 3.215 7.434 10.297 1 98.88 190 GLY A O 1
ATOM 1453 N N . SER A 1 191 ? 4.188 6.66 8.438 1 98.88 191 SER A N 1
ATOM 1454 C CA . SER A 1 191 ? 5.555 6.926 8.875 1 98.88 191 SER A CA 1
ATOM 1455 C C . SER A 1 191 ? 6.477 7.168 7.688 1 98.88 191 SER A C 1
ATOM 1457 O O . SER A 1 191 ? 6.363 6.5 6.656 1 98.88 191 SER A O 1
ATOM 1459 N N . GLU A 1 192 ? 7.32 8.148 7.832 1 98.69 192 GLU A N 1
ATOM 1460 C CA . GLU A 1 192 ? 8.281 8.477 6.785 1 98.69 192 GLU A CA 1
ATOM 1461 C C . GLU A 1 192 ? 9.594 8.977 7.375 1 98.69 192 GLU A C 1
ATOM 1463 O O . GLU A 1 192 ? 9.594 9.727 8.359 1 98.69 192 GLU A O 1
ATOM 1468 N N . ALA A 1 193 ? 10.68 8.562 6.898 1 98.5 193 ALA A N 1
ATOM 1469 C CA . ALA A 1 193 ? 12.031 9.07 7.148 1 98.5 193 ALA A CA 1
ATOM 1470 C C . ALA A 1 193 ? 12.805 9.234 5.844 1 98.5 193 ALA A C 1
ATOM 1472 O O . ALA A 1 193 ? 13.812 8.555 5.629 1 98.5 193 ALA A O 1
ATOM 1473 N N . ALA A 1 194 ? 12.391 10.211 5.016 1 97.56 194 ALA A N 1
ATOM 1474 C CA . ALA A 1 194 ? 12.883 10.234 3.639 1 97.56 194 ALA A CA 1
ATOM 1475 C C . ALA A 1 194 ? 13.805 11.43 3.404 1 97.56 194 ALA A C 1
ATOM 1477 O O . ALA A 1 194 ? 14.07 11.797 2.258 1 97.56 194 ALA A O 1
ATOM 1478 N N . ILE A 1 195 ? 14.203 12.125 4.504 1 98.62 195 ILE A N 1
ATOM 1479 C CA . ILE A 1 195 ? 15.172 13.195 4.324 1 98.62 195 ILE A CA 1
ATOM 1480 C C . ILE A 1 195 ? 16.562 12.602 4.086 1 98.62 195 ILE A C 1
ATOM 1482 O O . ILE A 1 195 ? 17.375 12.547 5 1 98.62 195 ILE A O 1
ATOM 1486 N N . THR A 1 196 ? 16.812 12.148 2.883 1 98.5 196 THR A N 1
ATOM 1487 C CA . THR A 1 196 ? 18.047 11.523 2.414 1 98.5 196 THR A CA 1
ATOM 1488 C C . THR A 1 196 ? 18.562 12.227 1.16 1 98.5 196 THR A C 1
ATOM 1490 O O . THR A 1 196 ? 17.828 12.984 0.521 1 98.5 196 THR A O 1
ATOM 1493 N N . LYS A 1 197 ? 19.812 11.977 0.805 1 98.62 197 LYS A N 1
ATOM 1494 C CA . LYS A 1 197 ? 20.391 12.562 -0.396 1 98.62 197 LYS A CA 1
ATOM 1495 C C . LYS A 1 197 ? 19.562 12.25 -1.629 1 98.62 197 LYS A C 1
ATOM 1497 O O . LYS A 1 197 ? 19.234 13.148 -2.416 1 98.62 197 LYS A O 1
ATOM 1502 N N . PHE A 1 198 ? 19.172 11.062 -1.774 1 98.62 198 PHE A N 1
ATOM 1503 C CA . PHE A 1 198 ? 18.469 10.609 -2.971 1 98.62 198 PHE A CA 1
ATOM 1504 C C . PHE A 1 198 ? 17.078 11.203 -3.045 1 98.62 198 PHE A C 1
ATOM 1506 O O . PHE A 1 198 ? 16.656 11.703 -4.094 1 98.62 198 PHE A O 1
ATOM 1513 N N . ALA A 1 199 ? 16.297 11.102 -1.932 1 98.38 199 ALA A N 1
ATOM 1514 C CA . ALA A 1 199 ? 14.93 11.602 -1.949 1 98.38 199 ALA A CA 1
ATOM 1515 C C . ALA A 1 199 ? 14.891 13.102 -2.191 1 98.38 199 ALA A C 1
ATOM 1517 O O . ALA A 1 199 ? 14.078 13.594 -2.979 1 98.38 199 ALA A O 1
ATOM 1518 N N . ILE A 1 200 ? 15.789 13.859 -1.506 1 98.75 200 ILE A N 1
ATOM 1519 C CA . ILE A 1 200 ? 15.852 15.305 -1.711 1 98.75 200 ILE A CA 1
ATOM 1520 C C . ILE A 1 200 ? 16.219 15.602 -3.162 1 98.75 200 ILE A C 1
ATOM 1522 O O . ILE A 1 200 ? 15.594 16.453 -3.803 1 98.75 200 ILE A O 1
ATOM 1526 N N . ALA A 1 201 ? 17.203 14.875 -3.746 1 98.69 201 ALA A N 1
ATOM 1527 C CA . ALA A 1 201 ? 17.594 15.062 -5.141 1 98.69 201 ALA A CA 1
ATOM 1528 C C . ALA A 1 201 ? 16.438 14.742 -6.082 1 98.69 201 ALA A C 1
ATOM 1530 O O . ALA A 1 201 ? 16.25 15.43 -7.09 1 98.69 201 ALA A O 1
ATOM 1531 N N . GLY A 1 202 ? 15.742 13.695 -5.789 1 98 202 GLY A N 1
ATOM 1532 C CA . GLY A 1 202 ? 14.609 13.281 -6.613 1 98 202 GLY A CA 1
ATOM 1533 C C . GLY A 1 202 ? 13.508 14.328 -6.676 1 98 202 GLY A C 1
ATOM 1534 O O . GLY A 1 202 ? 13.055 14.688 -7.762 1 98 202 GLY A O 1
ATOM 1535 N N . PHE A 1 203 ? 13.109 14.828 -5.539 1 97.75 203 PHE A N 1
ATOM 1536 C CA . PHE A 1 203 ? 12.031 15.812 -5.496 1 97.75 203 PHE A CA 1
ATOM 1537 C C . PHE A 1 203 ? 12.508 17.156 -6.031 1 97.75 203 PHE A C 1
ATOM 1539 O O . PHE A 1 203 ? 11.727 17.906 -6.633 1 97.75 203 PHE A O 1
ATOM 1546 N N . GLN A 1 204 ? 13.734 17.438 -5.762 1 97.44 204 GLN A N 1
ATOM 1547 C CA . GLN A 1 204 ? 14.328 18.641 -6.32 1 97.44 204 GLN A CA 1
ATOM 1548 C C . GLN A 1 204 ? 14.281 18.625 -7.848 1 97.44 204 GLN A C 1
ATOM 1550 O O . GLN A 1 204 ? 14.008 19.656 -8.477 1 97.44 204 GLN A O 1
ATOM 1555 N N . SER A 1 205 ? 14.578 17.469 -8.43 1 96.88 205 SER A N 1
ATOM 1556 C CA . SER A 1 205 ? 14.602 17.344 -9.883 1 96.88 205 SER A CA 1
ATOM 1557 C C . SER A 1 205 ? 13.211 17.531 -10.477 1 96.88 205 SER A C 1
ATOM 1559 O O . SER A 1 205 ? 13.07 17.906 -11.641 1 96.88 205 SER A O 1
ATOM 1561 N N . LEU A 1 206 ? 12.188 17.359 -9.68 1 94.69 206 LEU A N 1
ATOM 1562 C CA . LEU A 1 206 ? 10.805 17.578 -10.086 1 94.69 206 LEU A CA 1
ATOM 1563 C C . LEU A 1 206 ? 10.398 19.031 -9.883 1 94.69 206 LEU A C 1
ATOM 1565 O O . LEU A 1 206 ? 9.273 19.422 -10.203 1 94.69 206 LEU A O 1
ATOM 1569 N N . THR A 1 207 ? 11.258 19.797 -9.266 1 94.69 207 THR A N 1
ATOM 1570 C CA . THR A 1 207 ? 10.992 21.188 -8.906 1 94.69 207 THR A CA 1
ATOM 1571 C C . THR A 1 207 ? 9.812 21.281 -7.941 1 94.69 207 THR A C 1
ATOM 1573 O O . THR A 1 207 ? 9.016 22.219 -8.016 1 94.69 207 THR A O 1
ATOM 1576 N N . ALA A 1 208 ? 9.742 20.25 -7.105 1 94.31 208 ALA A N 1
ATOM 1577 C CA . ALA A 1 208 ? 8.609 20.188 -6.18 1 94.31 208 ALA A CA 1
ATOM 1578 C C . ALA A 1 208 ? 8.969 20.797 -4.828 1 94.31 208 ALA A C 1
ATOM 1580 O O . ALA A 1 208 ? 8.086 21.156 -4.051 1 94.31 208 ALA A O 1
ATOM 1581 N N . LEU A 1 209 ? 10.242 20.938 -4.535 1 98.12 209 LEU A N 1
ATOM 1582 C CA . LEU A 1 209 ? 10.688 21.391 -3.225 1 98.12 209 LEU A CA 1
ATOM 1583 C C . LEU A 1 209 ? 11 22.891 -3.246 1 98.12 209 LEU A C 1
ATOM 1585 O O . LEU A 1 209 ? 11.477 23.406 -4.258 1 98.12 209 LEU A O 1
ATOM 1589 N N . SER A 1 210 ? 10.758 23.469 -2.127 1 98.5 210 SER A N 1
ATOM 1590 C CA . SER A 1 210 ? 11.109 24.875 -1.979 1 98.5 210 SER A CA 1
ATOM 1591 C C . SER A 1 210 ? 12.625 25.047 -1.949 1 98.5 210 SER A C 1
ATOM 1593 O O . SER A 1 210 ? 13.344 24.266 -1.328 1 98.5 210 SER A O 1
ATOM 1595 N N . THR A 1 211 ? 13.07 26.109 -2.652 1 98 211 THR A N 1
ATOM 1596 C CA . THR A 1 211 ? 14.492 26.453 -2.646 1 98 211 THR A CA 1
ATOM 1597 C C . THR A 1 211 ? 14.758 27.672 -1.773 1 98 211 THR A C 1
ATOM 1599 O O . THR A 1 211 ? 15.883 28.172 -1.729 1 98 211 THR A O 1
ATOM 1602 N N . THR A 1 212 ? 13.688 28.156 -1.096 1 98.12 212 THR A N 1
ATOM 1603 C CA . THR A 1 212 ? 13.844 29.297 -0.205 1 98.12 212 THR A CA 1
ATOM 1604 C C . THR A 1 212 ? 14.766 28.953 0.963 1 98.12 212 THR A C 1
ATOM 1606 O O . THR A 1 212 ? 14.578 27.938 1.625 1 98.12 212 THR A O 1
ATOM 1609 N N . GLU A 1 213 ? 15.727 29.844 1.292 1 97.75 213 GLU A N 1
ATOM 1610 C CA . GLU A 1 213 ? 16.734 29.547 2.299 1 97.75 213 GLU A CA 1
ATOM 1611 C C . GLU A 1 213 ? 16.266 29.953 3.691 1 97.75 213 GLU A C 1
ATOM 1613 O O . GLU A 1 213 ? 16.672 29.344 4.688 1 97.75 213 GLU A O 1
ATOM 1618 N N . ASP A 1 214 ? 15.43 31 3.795 1 98.12 214 ASP A N 1
ATOM 1619 C CA . ASP A 1 214 ? 14.875 31.391 5.086 1 98.12 214 ASP A CA 1
ATOM 1620 C C . ASP A 1 214 ? 13.867 30.359 5.586 1 98.12 214 ASP A C 1
ATOM 1622 O O . ASP A 1 214 ? 12.781 30.219 5.023 1 98.12 214 ASP A O 1
ATOM 1626 N N . PRO A 1 215 ? 14.148 29.609 6.637 1 98.12 215 PRO A N 1
ATOM 1627 C CA . PRO A 1 215 ? 13.242 28.562 7.121 1 98.12 215 PRO A CA 1
ATOM 1628 C C . PRO A 1 215 ? 11.836 29.094 7.41 1 98.12 215 PRO A C 1
ATOM 1630 O O . PRO A 1 215 ? 10.852 28.391 7.172 1 98.12 215 PRO A O 1
ATOM 1633 N N . SER A 1 216 ? 11.711 30.266 7.871 1 97.06 216 SER A N 1
ATOM 1634 C CA . SER A 1 216 ? 10.422 30.812 8.289 1 97.06 216 SER A CA 1
ATOM 1635 C C . SER A 1 216 ? 9.531 31.125 7.086 1 97.06 216 SER A C 1
ATOM 1637 O O . SER A 1 216 ? 8.328 31.312 7.234 1 97.06 216 SER A O 1
ATOM 1639 N N . ARG A 1 217 ? 10.148 31.109 5.879 1 97.19 217 ARG A N 1
ATOM 1640 C CA . ARG A 1 217 ? 9.391 31.422 4.668 1 97.19 217 ARG A CA 1
ATOM 1641 C C . ARG A 1 217 ? 9.492 30.297 3.646 1 97.19 217 ARG A C 1
ATOM 1643 O O . ARG A 1 217 ? 9.164 30.484 2.475 1 97.19 217 ARG A O 1
ATOM 1650 N N . SER A 1 218 ? 9.953 29.141 4.078 1 97.38 218 SER A N 1
ATOM 1651 C CA . SER A 1 218 ? 10.227 28.078 3.119 1 97.38 218 SER A CA 1
ATOM 1652 C C . SER A 1 218 ? 8.977 27.25 2.852 1 97.38 218 SER A C 1
ATOM 1654 O O . SER A 1 218 ? 8.812 26.703 1.76 1 97.38 218 SER A O 1
ATOM 1656 N N . SER A 1 219 ? 8.141 27.016 3.787 1 98.31 219 SER A N 1
ATOM 1657 C CA . SER A 1 219 ? 6.844 26.359 3.631 1 98.31 219 SER A CA 1
ATOM 1658 C C . SER A 1 219 ? 5.703 27.328 3.922 1 98.31 219 SER A C 1
ATOM 1660 O O . SER A 1 219 ? 5.27 27.453 5.07 1 98.31 219 SER A O 1
ATOM 1662 N N . ILE A 1 220 ? 5.191 27.969 2.893 1 98.56 220 ILE A N 1
ATOM 1663 C CA . ILE A 1 220 ? 4.238 29.062 3.055 1 98.56 220 ILE A CA 1
ATOM 1664 C C . ILE A 1 220 ? 2.986 28.797 2.225 1 98.56 220 ILE A C 1
ATOM 1666 O O . ILE A 1 220 ? 2.678 29.531 1.289 1 98.56 220 ILE A O 1
ATOM 1670 N N . PRO A 1 221 ? 2.203 27.797 2.652 1 98.75 221 PRO A N 1
ATOM 1671 C CA . PRO A 1 221 ? 1.008 27.406 1.898 1 98.75 221 PRO A CA 1
ATOM 1672 C C . PRO A 1 221 ? 0.106 28.594 1.575 1 98.75 221 PRO A C 1
ATOM 1674 O O . PRO A 1 221 ? -0.128 29.453 2.434 1 98.75 221 PRO A O 1
ATOM 1677 N N . PHE A 1 222 ? -0.361 28.672 0.305 1 98.75 222 PHE A N 1
ATOM 1678 C CA . PHE A 1 222 ? -1.36 29.578 -0.242 1 98.75 222 PHE A CA 1
ATOM 1679 C C . PHE A 1 222 ? -0.786 30.984 -0.404 1 98.75 222 PHE A C 1
ATOM 1681 O O . PHE A 1 222 ? -1.45 31.875 -0.937 1 98.75 222 PHE A O 1
ATOM 1688 N N . ASP A 1 223 ? 0.444 31.203 -0.008 1 98.75 223 ASP A N 1
ATOM 1689 C CA . ASP A 1 223 ? 1.094 32.5 -0.161 1 98.75 223 ASP A CA 1
ATOM 1690 C C . ASP A 1 223 ? 1.389 32.812 -1.63 1 98.75 223 ASP A C 1
ATOM 1692 O O . ASP A 1 223 ? 1.613 31.875 -2.42 1 98.75 223 ASP A O 1
ATOM 1696 N N . LYS A 1 224 ? 1.449 34.062 -1.99 1 98.31 224 LYS A N 1
ATOM 1697 C CA . LYS A 1 224 ? 1.701 34.438 -3.373 1 98.31 224 LYS A CA 1
ATOM 1698 C C . LYS A 1 224 ? 3.127 34.094 -3.791 1 98.31 224 LYS A C 1
ATOM 1700 O O . LYS A 1 224 ? 3.408 33.938 -4.98 1 98.31 224 LYS A O 1
ATOM 1705 N N . ASP A 1 225 ? 4.039 33.938 -2.801 1 98.06 225 ASP A N 1
ATOM 1706 C CA . ASP A 1 225 ? 5.445 33.688 -3.098 1 98.06 225 ASP A CA 1
ATOM 1707 C C . ASP A 1 225 ? 5.789 32.219 -2.953 1 98.06 225 ASP A C 1
ATOM 1709 O O . ASP A 1 225 ? 6.961 31.844 -3.027 1 98.06 225 ASP A O 1
ATOM 1713 N N . ARG A 1 226 ? 4.785 31.391 -2.76 1 97.94 226 ARG A N 1
ATOM 1714 C CA . ARG A 1 226 ? 5.035 29.969 -2.545 1 97.94 226 ARG A CA 1
ATOM 1715 C C . ARG A 1 226 ? 5.742 29.344 -3.744 1 97.94 226 ARG A C 1
ATOM 1717 O O . ARG A 1 226 ? 5.453 29.703 -4.891 1 97.94 226 ARG A O 1
ATOM 1724 N N . ASN A 1 227 ? 6.68 28.344 -3.467 1 97.69 227 ASN A N 1
ATOM 1725 C CA . ASN A 1 227 ? 7.422 27.812 -4.602 1 97.69 227 ASN A CA 1
ATOM 1726 C C . ASN A 1 227 ? 7.75 26.328 -4.402 1 97.69 227 ASN A C 1
ATOM 1728 O O . ASN A 1 227 ? 8.711 25.812 -4.984 1 97.69 227 ASN A O 1
ATOM 1732 N N . GLY A 1 228 ? 7.059 25.625 -3.521 1 97.88 228 GLY A N 1
ATOM 1733 C CA . GLY A 1 228 ? 7.297 24.203 -3.32 1 97.88 228 GLY A CA 1
ATOM 1734 C C . GLY A 1 228 ? 7.137 23.781 -1.874 1 97.88 228 GLY A C 1
ATOM 1735 O O . GLY A 1 228 ? 7.062 24.625 -0.974 1 97.88 228 GLY A O 1
ATOM 1736 N N . PHE A 1 229 ? 7.055 22.469 -1.693 1 98.06 229 PHE A N 1
ATOM 1737 C CA . PHE A 1 229 ? 6.898 21.984 -0.323 1 98.06 229 PHE A CA 1
ATOM 1738 C C . PHE A 1 229 ? 8.258 21.734 0.319 1 98.06 229 PHE A C 1
ATOM 1740 O O . PHE A 1 229 ? 9.281 21.719 -0.368 1 98.06 229 PHE A O 1
ATOM 1747 N N . ILE A 1 230 ? 8.289 21.703 1.644 1 98.62 230 ILE A N 1
ATOM 1748 C CA . ILE A 1 230 ? 9.438 21.312 2.453 1 98.62 230 ILE A CA 1
ATOM 1749 C C . ILE A 1 230 ? 9.25 19.875 2.951 1 98.62 230 ILE A C 1
ATOM 1751 O O . ILE A 1 230 ? 8.211 19.547 3.521 1 98.62 230 ILE A O 1
ATOM 1755 N N . MET A 1 231 ? 10.281 19.078 2.736 1 98.56 231 MET A N 1
ATOM 1756 C CA . MET A 1 231 ? 10.195 17.688 3.176 1 98.56 231 MET A CA 1
ATOM 1757 C C . MET A 1 231 ? 10.258 17.594 4.695 1 98.56 231 MET A C 1
ATOM 1759 O O . MET A 1 231 ? 11.094 18.25 5.328 1 98.56 231 MET A O 1
ATOM 1763 N N . GLY A 1 232 ? 9.352 16.875 5.23 1 98.75 232 GLY A N 1
ATOM 1764 C CA . GLY A 1 232 ? 9.367 16.547 6.648 1 98.75 232 GLY A CA 1
ATOM 1765 C C . GLY A 1 232 ? 9.43 15.047 6.906 1 98.75 232 GLY A C 1
ATOM 1766 O O . GLY A 1 232 ? 9.312 14.25 5.98 1 98.75 232 GLY A O 1
ATOM 1767 N N . GLU A 1 233 ? 9.695 14.656 8.148 1 98.69 233 GLU A N 1
ATOM 1768 C CA . GLU A 1 233 ? 9.727 13.258 8.547 1 98.69 233 GLU A CA 1
ATOM 1769 C C . GLU A 1 233 ? 9.062 13.055 9.906 1 98.69 233 GLU A C 1
ATOM 1771 O O . GLU A 1 233 ? 8.852 14.016 10.648 1 98.69 233 GLU A O 1
ATOM 1776 N N . GLY A 1 234 ? 8.656 11.844 10.148 1 98.75 234 GLY A N 1
ATOM 1777 C CA . GLY A 1 234 ? 7.988 11.5 11.398 1 98.75 234 GLY A CA 1
ATOM 1778 C C . GLY A 1 234 ? 6.906 10.453 11.219 1 98.75 234 GLY A C 1
ATOM 1779 O O . GLY A 1 234 ? 6.93 9.68 10.258 1 98.75 234 GLY A O 1
ATOM 1780 N N . SER A 1 235 ? 6.113 10.344 12.227 1 98.88 235 SER A N 1
ATOM 1781 C CA . SER A 1 235 ? 5.043 9.352 12.234 1 98.88 235 SER A CA 1
ATOM 1782 C C . SER A 1 235 ? 3.875 9.797 13.102 1 98.88 235 SER A C 1
ATOM 1784 O O . SER A 1 235 ? 4.074 10.445 14.133 1 98.88 235 SER A O 1
ATOM 1786 N N . GLY A 1 236 ? 2.695 9.594 12.633 1 98.88 236 GLY A N 1
ATOM 1787 C CA . GLY A 1 236 ? 1.473 9.648 13.422 1 98.88 236 GLY A CA 1
ATOM 1788 C C . GLY A 1 236 ? 0.683 8.352 13.398 1 98.88 236 GLY A C 1
ATOM 1789 O O . GLY A 1 236 ? 0.593 7.695 12.359 1 98.88 236 GLY A O 1
ATOM 1790 N N . MET A 1 237 ? 0.18 7.941 14.586 1 98.94 237 MET A N 1
ATOM 1791 C CA . MET A 1 237 ? -0.62 6.73 14.734 1 98.94 237 MET A CA 1
ATOM 1792 C C . MET A 1 237 ? -1.864 6.996 15.57 1 98.94 237 MET A C 1
ATOM 1794 O O . MET A 1 237 ? -1.793 7.684 16.594 1 98.94 237 MET A O 1
ATOM 1798 N N . LEU A 1 238 ? -3.006 6.5 15.109 1 98.94 238 LEU A N 1
ATOM 1799 C CA . LEU A 1 238 ? -4.266 6.598 15.844 1 98.94 238 LEU A CA 1
ATOM 1800 C C . LEU A 1 238 ? -4.746 5.223 16.281 1 98.94 238 LEU A C 1
ATOM 1802 O O . LEU A 1 238 ? -4.512 4.227 15.602 1 98.94 238 LEU A O 1
ATOM 1806 N N . VAL A 1 239 ? -5.398 5.168 17.422 1 98.94 239 VAL A N 1
ATOM 1807 C CA . VAL A 1 239 ? -6.176 4.008 17.844 1 98.94 239 VAL A CA 1
ATOM 1808 C C . VAL A 1 239 ? -7.648 4.223 17.5 1 98.94 239 VAL A C 1
ATOM 1810 O O . VAL A 1 239 ? -8.297 5.117 18.047 1 98.94 239 VAL A O 1
ATOM 1813 N N . LEU A 1 240 ? -8.156 3.463 16.562 1 98.94 240 LEU A N 1
ATOM 1814 C CA . LEU A 1 240 ? -9.57 3.455 16.219 1 98.94 240 LEU A CA 1
ATOM 1815 C C . LEU A 1 240 ? -10.273 2.256 16.859 1 98.94 240 LEU A C 1
ATOM 1817 O O . LEU A 1 240 ? -9.711 1.159 16.906 1 98.94 240 LEU A O 1
ATOM 1821 N N . GLU A 1 241 ? -11.438 2.439 17.375 1 98.88 241 GLU A N 1
ATOM 1822 C CA . GLU A 1 241 ? -12.266 1.379 17.938 1 98.88 241 GLU A CA 1
ATOM 1823 C C . GLU A 1 241 ? -13.727 1.535 17.531 1 98.88 241 GLU A C 1
ATOM 1825 O O . GLU A 1 241 ? -14.188 2.648 17.266 1 98.88 241 GLU A O 1
ATOM 1830 N N . SER A 1 242 ? -14.406 0.397 17.422 1 98.75 242 SER A N 1
ATOM 1831 C CA . SER A 1 242 ? -15.852 0.546 17.453 1 98.75 242 SER A CA 1
ATOM 1832 C C . SER A 1 242 ? -16.312 1.243 18.734 1 98.75 242 SER A C 1
ATOM 1834 O O . SER A 1 242 ? -15.711 1.073 19.797 1 98.75 242 SER A O 1
ATOM 1836 N N . LEU A 1 243 ? -17.344 2.012 18.594 1 98.25 243 LEU A N 1
ATOM 1837 C CA . LEU A 1 243 ? -17.875 2.697 19.766 1 98.25 243 LEU A CA 1
ATOM 1838 C C . LEU A 1 243 ? -18.188 1.706 20.875 1 98.25 243 LEU A C 1
ATOM 1840 O O . LEU A 1 243 ? -17.906 1.965 22.047 1 98.25 243 LEU A O 1
ATOM 1844 N N . GLU A 1 244 ? -18.75 0.551 20.484 1 98 244 GLU A N 1
ATOM 1845 C CA . GLU A 1 244 ? -19.125 -0.472 21.469 1 98 244 GLU A CA 1
ATOM 1846 C C . GLU A 1 244 ? -17.891 -0.979 22.219 1 98 244 GLU A C 1
ATOM 1848 O O . GLU A 1 244 ? -17.922 -1.092 23.453 1 98 244 GLU A O 1
ATOM 1853 N N . HIS A 1 245 ? -16.859 -1.263 21.531 1 98.38 245 HIS A N 1
ATOM 1854 C CA . HIS A 1 245 ? -15.625 -1.745 22.156 1 98.38 245 HIS A CA 1
ATOM 1855 C C . HIS A 1 245 ? -15.055 -0.706 23.109 1 98.38 245 HIS A C 1
ATOM 1857 O O . HIS A 1 245 ? -14.641 -1.041 24.219 1 98.38 245 HIS A O 1
ATOM 1863 N N . ALA A 1 246 ? -14.969 0.549 22.688 1 98.5 246 ALA A N 1
ATOM 1864 C CA . ALA A 1 246 ? -14.43 1.644 23.484 1 98.5 246 ALA A CA 1
ATOM 1865 C C . ALA A 1 246 ? -15.234 1.835 24.766 1 98.5 246 ALA A C 1
ATOM 1867 O O . ALA A 1 246 ? -14.664 2.023 25.844 1 98.5 246 ALA A O 1
ATOM 1868 N N . GLN A 1 247 ? -16.516 1.799 24.641 1 98 247 GLN A N 1
ATOM 1869 C CA . GLN A 1 247 ? -17.391 2.006 25.781 1 98 247 GLN A CA 1
ATOM 1870 C C . GLN A 1 247 ? -17.281 0.85 26.781 1 98 247 GLN A C 1
ATOM 1872 O O . GLN A 1 247 ? -17.312 1.062 27.984 1 98 247 GLN A O 1
ATOM 1877 N N . GLU A 1 248 ? -17.188 -0.341 26.297 1 97.94 248 GLU A N 1
ATOM 1878 C CA . GLU A 1 248 ? -17.078 -1.522 27.141 1 97.94 248 GLU A CA 1
ATOM 1879 C C . GLU A 1 248 ? -15.875 -1.427 28.078 1 97.94 248 GLU A C 1
ATOM 1881 O O . GLU A 1 248 ? -15.93 -1.88 29.219 1 97.94 248 GLU A O 1
ATOM 1886 N N . ARG A 1 249 ? -14.836 -0.818 27.609 1 97.25 249 ARG A N 1
ATOM 1887 C CA . ARG A 1 249 ? -13.641 -0.75 28.438 1 97.25 249 ARG A CA 1
ATOM 1888 C C . ARG A 1 249 ? -13.539 0.607 29.141 1 97.25 249 ARG A C 1
ATOM 1890 O O . ARG A 1 249 ? -12.508 0.925 29.734 1 97.25 249 ARG A O 1
ATOM 1897 N N . GLY A 1 250 ? -14.492 1.527 28.953 1 97.69 250 GLY A N 1
ATOM 1898 C CA . GLY A 1 250 ? -14.492 2.832 29.594 1 97.69 250 GLY A CA 1
ATOM 1899 C C . GLY A 1 250 ? -13.445 3.775 29.047 1 97.69 250 GLY A C 1
ATOM 1900 O O . GLY A 1 250 ? -12.859 4.562 29.781 1 97.69 250 GLY A O 1
ATOM 1901 N N . ALA A 1 251 ? -13.266 3.705 27.75 1 98.19 251 ALA A N 1
ATOM 1902 C CA . ALA A 1 251 ? -12.234 4.523 27.109 1 98.19 251 ALA A CA 1
ATOM 1903 C C . ALA A 1 251 ? -12.656 5.992 27.062 1 98.19 251 ALA A C 1
ATOM 1905 O O . ALA A 1 251 ? -13.836 6.297 26.906 1 98.19 251 ALA A O 1
ATOM 1906 N N . THR A 1 252 ? -11.68 6.859 27.234 1 97.94 252 THR A N 1
ATOM 1907 C CA . THR A 1 252 ? -11.883 8.25 26.828 1 97.94 252 THR A CA 1
ATOM 1908 C C . THR A 1 252 ? -11.953 8.367 25.312 1 97.94 252 THR A C 1
ATOM 1910 O O . THR A 1 252 ? -11.047 7.93 24.594 1 97.94 252 THR A O 1
ATOM 1913 N N . ILE A 1 253 ? -13.031 8.922 24.797 1 98.56 253 ILE A N 1
ATOM 1914 C CA . ILE A 1 253 ? -13.211 9.094 23.359 1 98.56 253 ILE A CA 1
ATOM 1915 C C . ILE A 1 253 ? -12.805 10.508 22.953 1 98.56 253 I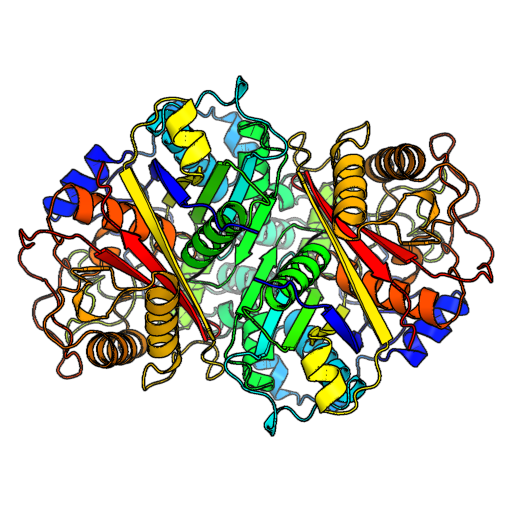LE A C 1
ATOM 1917 O O . ILE A 1 253 ? -13.266 11.484 23.562 1 98.56 253 ILE A O 1
ATOM 1921 N N . LEU A 1 254 ? -11.953 10.609 21.938 1 98.56 254 LEU A N 1
ATOM 1922 C CA . LEU A 1 254 ? -11.359 11.891 21.562 1 98.56 254 LEU A CA 1
ATOM 1923 C C . LEU A 1 254 ? -12.117 12.508 20.391 1 98.56 254 LEU A C 1
ATOM 1925 O O . LEU A 1 254 ? -12.18 13.734 20.25 1 98.56 254 LEU A O 1
ATOM 1929 N N . ALA A 1 255 ? -12.594 11.711 19.531 1 98.81 255 ALA A N 1
ATOM 1930 C CA . ALA A 1 255 ? -13.32 12.117 18.328 1 98.81 255 ALA A CA 1
ATOM 1931 C C . ALA A 1 255 ? -13.992 10.914 17.656 1 98.81 255 ALA A C 1
ATOM 1933 O O . ALA A 1 255 ? -13.797 9.773 18.078 1 98.81 255 ALA A O 1
ATOM 1934 N N . GLU A 1 256 ? -14.867 11.188 16.75 1 98.75 256 GLU A N 1
ATOM 1935 C CA . GLU A 1 256 ? -15.453 10.172 15.875 1 98.75 256 GLU A CA 1
ATOM 1936 C C . GLU A 1 256 ? -15.039 10.383 14.422 1 98.75 256 GLU A C 1
ATOM 1938 O O . GLU A 1 256 ? -14.984 11.523 13.945 1 98.75 256 GLU A O 1
ATOM 1943 N N . ILE A 1 257 ? -14.602 9.367 13.766 1 98.88 257 ILE A N 1
ATOM 1944 C CA . ILE A 1 257 ? -14.469 9.43 12.312 1 98.88 257 ILE A CA 1
ATOM 1945 C C . ILE A 1 257 ? -15.797 9.062 11.656 1 98.88 257 ILE A C 1
ATOM 1947 O O . ILE A 1 257 ? -16.375 8.016 11.953 1 98.88 257 ILE A O 1
ATOM 1951 N N . VAL A 1 258 ? -16.25 9.922 10.68 1 98.62 258 VAL A N 1
ATOM 1952 C CA . VAL A 1 258 ? -17.641 9.742 10.258 1 98.62 258 VAL A CA 1
ATOM 1953 C C . VAL A 1 258 ? -17.703 9.656 8.734 1 98.62 258 VAL A C 1
ATOM 1955 O O . VAL A 1 258 ? -18.734 9.297 8.164 1 98.62 258 VAL A O 1
ATOM 1958 N N . GLY A 1 259 ? -16.594 9.914 8.086 1 98.69 259 GLY A N 1
ATOM 1959 C CA . GLY A 1 259 ? -16.625 9.867 6.633 1 98.69 259 GLY A CA 1
ATOM 1960 C C . GLY A 1 259 ? -15.242 9.758 6.012 1 98.69 259 GLY A C 1
ATOM 1961 O O . GLY A 1 259 ? -14.25 10.148 6.629 1 98.69 259 GLY A O 1
ATOM 1962 N N . TYR A 1 260 ? -15.211 9.258 4.84 1 98.75 260 TYR A N 1
ATOM 1963 C CA . TYR A 1 260 ? -14 9.023 4.059 1 98.75 260 TYR A CA 1
ATOM 1964 C C . TYR A 1 260 ? -14.289 9.117 2.564 1 98.75 260 TYR A C 1
ATOM 1966 O O . TYR A 1 260 ? -15.203 8.453 2.062 1 98.75 260 TYR A O 1
ATOM 1974 N N . GLY A 1 261 ? -13.555 10.023 1.854 1 98.75 261 GLY A N 1
ATOM 1975 C CA . GLY A 1 261 ? -13.609 10.125 0.405 1 98.75 261 GLY A CA 1
ATOM 1976 C C . GLY A 1 261 ? -12.297 9.781 -0.272 1 98.75 261 GLY A C 1
ATOM 1977 O O . GLY A 1 261 ? -11.234 10.258 0.134 1 98.75 261 GLY A O 1
ATOM 1978 N N . ASN A 1 262 ? -12.375 8.906 -1.209 1 98.44 262 ASN A N 1
ATOM 1979 C CA . ASN A 1 262 ? -11.234 8.5 -2.023 1 98.44 262 ASN A CA 1
ATOM 1980 C C . ASN A 1 262 ? -11.562 8.555 -3.514 1 98.44 262 ASN A C 1
ATOM 1982 O O . ASN A 1 262 ? -12.523 7.934 -3.965 1 98.44 262 ASN A O 1
ATOM 1986 N N . THR A 1 263 ? -10.789 9.344 -4.254 1 98.5 263 THR A N 1
ATOM 1987 C CA . THR A 1 263 ? -10.969 9.477 -5.695 1 98.5 263 THR A CA 1
ATOM 1988 C C . THR A 1 263 ? -9.625 9.523 -6.41 1 98.5 263 THR A C 1
ATOM 1990 O O . THR A 1 263 ? -8.57 9.57 -5.766 1 98.5 263 THR A O 1
ATOM 1993 N N . CYS A 1 264 ? -9.695 9.469 -7.715 1 98.5 264 CYS A N 1
ATOM 1994 C CA . CYS A 1 264 ? -8.523 9.633 -8.562 1 98.5 264 CYS A CA 1
ATOM 1995 C C . CYS A 1 264 ? -8.781 10.664 -9.656 1 98.5 264 CYS A C 1
ATOM 1997 O O . CYS A 1 264 ? -9.844 10.672 -10.266 1 98.5 264 CYS A O 1
ATOM 1999 N N . ASP A 1 265 ? -7.785 11.5 -9.852 1 96.81 265 ASP A N 1
ATOM 2000 C CA . ASP A 1 265 ? -7.914 12.508 -10.906 1 96.81 265 ASP A CA 1
ATOM 2001 C C . ASP A 1 265 ? -7.918 11.852 -12.281 1 96.81 265 ASP A C 1
ATOM 2003 O O . ASP A 1 265 ? -8.609 12.32 -13.195 1 96.81 265 ASP A O 1
ATOM 2007 N N . ALA A 1 266 ? -7.117 10.789 -12.383 1 95.81 266 ALA A N 1
ATOM 2008 C CA . ALA A 1 266 ? -6.898 10.148 -13.672 1 95.81 266 ALA A CA 1
ATOM 2009 C C . ALA A 1 266 ? -6.555 11.172 -14.75 1 95.81 266 ALA A C 1
ATOM 2011 O O . ALA A 1 266 ? -7.117 11.148 -15.844 1 95.81 266 ALA A O 1
ATOM 2012 N N . TYR A 1 267 ? -5.652 12.086 -14.414 1 91.88 267 TYR A N 1
ATOM 2013 C CA . TYR A 1 267 ? -5.402 13.242 -15.266 1 91.88 267 TYR A CA 1
ATOM 2014 C C . TYR A 1 267 ? -3.918 13.367 -15.594 1 91.88 267 TYR A C 1
ATOM 2016 O O . TYR A 1 267 ? -3.545 13.508 -16.766 1 91.88 267 TYR A O 1
ATOM 2024 N N . HIS A 1 268 ? -3.094 13.359 -14.688 1 89 268 HIS A N 1
ATOM 2025 C CA . HIS A 1 268 ? -1.652 13.539 -14.82 1 89 268 HIS A CA 1
ATOM 2026 C C . HIS A 1 268 ? -0.902 12.828 -13.703 1 89 268 HIS A C 1
ATOM 2028 O O . HIS A 1 268 ? -1.435 12.664 -12.602 1 89 268 HIS A O 1
ATOM 2034 N N . MET A 1 269 ? 0.357 12.57 -13.906 1 89.31 269 MET A N 1
ATOM 2035 C CA . MET A 1 269 ? 1.155 11.766 -12.984 1 89.31 269 MET A CA 1
ATOM 2036 C C . MET A 1 269 ? 1.525 12.578 -11.742 1 89.31 269 MET A C 1
ATOM 2038 O O . MET A 1 269 ? 1.593 12.031 -10.641 1 89.31 269 MET A O 1
ATOM 2042 N N . THR A 1 270 ? 1.836 13.859 -11.992 1 85.06 270 THR A N 1
ATOM 2043 C CA . THR A 1 270 ? 2.398 14.602 -10.867 1 85.06 270 THR A CA 1
ATOM 2044 C C . THR A 1 270 ? 1.598 15.867 -10.594 1 85.06 270 THR A C 1
ATOM 2046 O O . THR A 1 270 ? 1.867 16.594 -9.633 1 85.06 270 THR A O 1
ATOM 2049 N N . SER A 1 271 ? 0.63 16.172 -11.43 1 88.56 271 SER A N 1
ATOM 2050 C CA . SER A 1 271 ? -0.17 17.375 -11.281 1 88.56 271 SER A CA 1
ATOM 2051 C C . SER A 1 271 ? -1.641 17.047 -11.055 1 88.56 271 SER A C 1
ATOM 2053 O O . SER A 1 271 ? -2.166 16.094 -11.641 1 88.56 271 SER A O 1
ATOM 2055 N N . PRO A 1 272 ? -2.242 17.812 -10.188 1 86.12 272 PRO A N 1
ATOM 2056 C CA . PRO A 1 272 ? -3.682 17.609 -10 1 86.12 272 PRO A CA 1
ATOM 2057 C C . PRO A 1 272 ? -4.508 18.125 -11.18 1 86.12 272 PRO A C 1
ATOM 2059 O O . PRO A 1 272 ? -3.994 18.859 -12.031 1 86.12 272 PRO A O 1
ATOM 2062 N N . ASN A 1 273 ? -5.727 17.656 -11.211 1 88.44 273 ASN A N 1
ATOM 2063 C CA . ASN A 1 273 ? -6.648 18.297 -12.141 1 88.44 273 ASN A CA 1
ATOM 2064 C C . ASN A 1 273 ? -6.73 19.812 -11.898 1 88.44 273 ASN A C 1
ATOM 2066 O O . ASN A 1 273 ? -6.922 20.25 -10.758 1 88.44 273 ASN A O 1
ATOM 2070 N N . PRO A 1 274 ? -6.648 20.625 -12.859 1 86.94 274 PRO A N 1
ATOM 2071 C CA . PRO A 1 274 ? -6.574 22.078 -12.672 1 86.94 274 PRO A CA 1
ATOM 2072 C C . PRO A 1 274 ? -7.832 22.656 -12.031 1 86.94 274 PRO A C 1
ATOM 2074 O O . PRO A 1 274 ? -7.777 23.703 -11.391 1 86.94 274 PRO A O 1
ATOM 2077 N N . GLU A 1 275 ? -8.922 21.984 -12.219 1 89.19 275 GLU A N 1
ATOM 2078 C CA . GLU A 1 275 ? -10.164 22.484 -11.641 1 89.19 275 GLU A CA 1
ATOM 2079 C C . GLU A 1 275 ? -10.461 21.812 -10.297 1 89.19 275 GLU A C 1
ATOM 2081 O O . GLU A 1 275 ? -11.5 22.078 -9.688 1 89.19 275 GLU A O 1
ATOM 2086 N N . GLY A 1 276 ? -9.555 21.016 -9.852 1 94.31 276 GLY A N 1
ATOM 2087 C CA . GLY A 1 276 ? -9.711 20.359 -8.57 1 94.31 276 GLY A CA 1
ATOM 2088 C C . GLY A 1 276 ? -10.906 19.422 -8.516 1 94.31 276 GLY A C 1
ATOM 2089 O O . GLY A 1 276 ? -11.531 19.266 -7.465 1 94.31 276 GLY A O 1
ATOM 2090 N N . LEU A 1 277 ? -11.258 18.797 -9.648 1 96.06 277 LEU A N 1
ATOM 2091 C CA . LEU A 1 277 ? -12.477 18 -9.734 1 96.06 277 LEU A CA 1
ATOM 2092 C C . LEU A 1 277 ? -12.383 16.766 -8.852 1 96.06 277 LEU A C 1
ATOM 2094 O O . LEU A 1 277 ? -13.3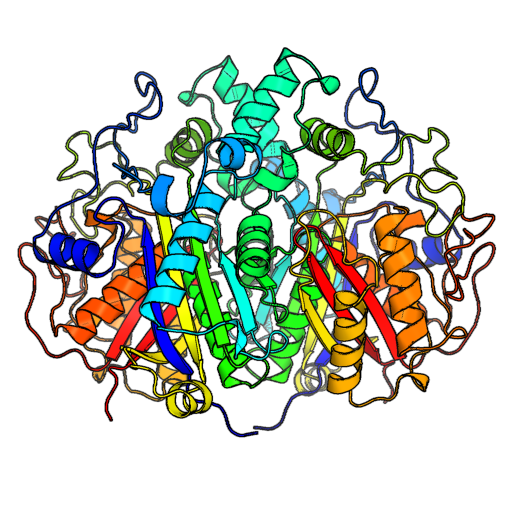52 16.406 -8.172 1 96.06 277 LEU A O 1
ATOM 2098 N N . GLY A 1 278 ? -11.242 16.078 -8.875 1 97.38 278 GLY A N 1
ATOM 2099 C CA . GLY A 1 278 ? -11.07 14.914 -8.016 1 97.38 278 GLY A CA 1
ATOM 2100 C C . GLY A 1 278 ? -11.148 15.242 -6.539 1 97.38 278 GLY A C 1
ATOM 2101 O O . GLY A 1 278 ? -11.758 14.508 -5.766 1 97.38 278 GLY A O 1
ATOM 2102 N N . ALA A 1 279 ? -10.492 16.344 -6.16 1 98.06 279 ALA A N 1
ATOM 2103 C CA . ALA A 1 279 ? -10.539 16.812 -4.777 1 98.06 279 ALA A CA 1
ATOM 2104 C C . ALA A 1 279 ? -11.969 17.172 -4.363 1 98.06 279 ALA A C 1
ATOM 2106 O O . ALA A 1 279 ? -12.398 16.828 -3.26 1 98.06 279 ALA A O 1
ATOM 2107 N N . ARG A 1 280 ? -12.688 17.891 -5.238 1 98.31 280 ARG A N 1
ATOM 2108 C CA . ARG A 1 280 ? -14.078 18.266 -4.996 1 98.31 280 ARG A CA 1
ATOM 2109 C C . ARG A 1 280 ? -14.938 17.031 -4.715 1 98.31 280 ARG A C 1
ATOM 2111 O O . ARG A 1 280 ? -15.703 17 -3.748 1 98.31 280 ARG A O 1
ATOM 2118 N N . LYS A 1 281 ? -14.789 16.062 -5.547 1 98.31 281 LYS A N 1
ATOM 2119 C CA . LYS A 1 281 ? -15.555 14.828 -5.41 1 98.31 281 LYS A CA 1
ATOM 2120 C C . LYS A 1 281 ? -15.203 14.102 -4.113 1 98.31 281 LYS A C 1
ATOM 2122 O O . LYS A 1 281 ? -16.078 13.539 -3.451 1 98.31 281 LYS A O 1
ATOM 2127 N N . ALA A 1 282 ? -13.93 14.055 -3.766 1 98.69 282 ALA A N 1
ATOM 2128 C CA . ALA A 1 282 ? -13.5 13.398 -2.533 1 98.69 282 ALA A CA 1
ATOM 2129 C C . ALA A 1 282 ? -14.133 14.055 -1.311 1 98.69 282 ALA A C 1
ATOM 2131 O O . ALA A 1 282 ? -14.562 13.367 -0.384 1 98.69 282 ALA A O 1
ATOM 2132 N N . ILE A 1 283 ? -14.156 15.398 -1.271 1 98.88 283 ILE A N 1
ATOM 2133 C CA . ILE A 1 283 ? -14.805 16.109 -0.175 1 98.88 283 ILE A CA 1
ATOM 2134 C C . ILE A 1 283 ? -16.281 15.742 -0.122 1 98.88 283 ILE A C 1
ATOM 2136 O O . ILE A 1 283 ? -16.812 15.422 0.944 1 98.88 283 ILE A O 1
ATOM 2140 N N . HIS A 1 284 ? -16.953 15.727 -1.268 1 98.62 284 HIS A N 1
ATOM 2141 C CA . HIS A 1 284 ? -18.359 15.383 -1.336 1 98.62 284 HIS A CA 1
ATOM 2142 C C . HIS A 1 284 ? -18.609 13.984 -0.795 1 98.62 284 HIS A C 1
ATOM 2144 O O . HIS A 1 284 ? -19.578 13.766 -0.053 1 98.62 284 HIS A O 1
ATOM 2150 N N . LEU A 1 285 ? -17.781 13.047 -1.188 1 98.62 285 LEU A N 1
ATOM 2151 C CA . LEU A 1 285 ? -17.953 11.664 -0.767 1 98.62 285 LEU A CA 1
ATOM 2152 C C . LEU A 1 285 ? -17.797 11.531 0.745 1 98.62 285 LEU A C 1
ATOM 2154 O O . LEU A 1 285 ? -18.531 10.773 1.385 1 98.62 285 LEU A O 1
ATOM 2158 N N . ALA A 1 286 ? -16.828 12.219 1.318 1 98.81 286 ALA A N 1
ATOM 2159 C CA . ALA A 1 286 ? -16.641 12.195 2.766 1 98.81 286 ALA A CA 1
ATOM 2160 C C . ALA A 1 286 ? -17.859 12.734 3.488 1 98.81 286 ALA A C 1
ATOM 2162 O O . ALA A 1 286 ? -18.297 12.172 4.492 1 98.81 286 ALA A O 1
ATOM 2163 N N . LEU A 1 287 ? -18.453 13.852 3.01 1 98.81 287 LEU A N 1
ATOM 2164 C CA . LEU A 1 287 ? -19.641 14.445 3.611 1 98.81 287 LEU A CA 1
ATOM 2165 C C . LEU A 1 287 ? -20.844 13.523 3.469 1 98.81 287 LEU A C 1
ATOM 2167 O O . LEU A 1 287 ? -21.641 13.383 4.402 1 98.81 287 LEU A O 1
ATOM 2171 N N . GLN A 1 288 ? -20.938 12.922 2.287 1 98.31 288 GLN A N 1
ATOM 2172 C CA . GLN A 1 288 ? -22.031 12 2.035 1 98.31 288 GLN A CA 1
ATOM 2173 C C . GLN A 1 288 ? -22 10.828 3.012 1 98.31 288 GLN A C 1
ATOM 2175 O O . GLN A 1 288 ? -23.031 10.445 3.574 1 98.31 288 GLN A O 1
ATOM 2180 N N . GLU A 1 289 ? -20.859 10.273 3.203 1 97.44 289 GLU A N 1
ATOM 2181 C CA . GLU A 1 289 ? -20.75 9.156 4.129 1 97.44 289 GLU A CA 1
ATOM 2182 C C . GLU A 1 289 ? -21.016 9.594 5.566 1 97.44 289 GLU A C 1
ATOM 2184 O O . GLU A 1 289 ? -21.578 8.828 6.355 1 97.44 289 GLU A O 1
ATOM 2189 N N . ALA A 1 290 ? -20.578 10.781 5.902 1 98.06 290 ALA A N 1
ATOM 2190 C CA . ALA A 1 290 ? -20.812 11.328 7.234 1 98.06 290 ALA A CA 1
ATOM 2191 C C . ALA A 1 290 ? -22.281 11.656 7.445 1 98.06 290 ALA A C 1
ATOM 2193 O O . ALA A 1 290 ? -22.734 11.828 8.578 1 98.06 290 ALA A O 1
ATOM 2194 N N . GLY A 1 291 ? -23.016 11.82 6.371 1 98.12 291 GLY A N 1
ATOM 2195 C CA . GLY A 1 291 ? -24.422 12.18 6.445 1 98.12 291 GLY A CA 1
ATOM 2196 C C . GLY A 1 291 ? -24.656 13.617 6.887 1 98.12 291 GLY A C 1
ATOM 2197 O O . GLY A 1 291 ? -25.562 13.898 7.656 1 98.12 291 GLY A O 1
ATOM 2198 N N . ILE A 1 292 ? -23.766 14.516 6.457 1 98.5 292 ILE A N 1
ATOM 2199 C CA . ILE A 1 292 ? -23.891 15.898 6.887 1 98.5 292 ILE A CA 1
ATOM 2200 C C . ILE A 1 292 ? -23.875 16.828 5.668 1 98.5 292 ILE A C 1
ATOM 2202 O O . ILE A 1 292 ? -23.438 16.422 4.586 1 98.5 292 ILE A O 1
ATOM 2206 N N . GLU A 1 293 ? -24.312 18.031 5.863 1 98.44 293 GLU A N 1
ATOM 2207 C CA . GLU A 1 293 ? -24.25 19.078 4.855 1 98.44 293 GLU A CA 1
ATOM 2208 C C . GLU A 1 293 ? -22.922 19.828 4.918 1 98.44 293 GLU A C 1
ATOM 2210 O O . GLU A 1 293 ? -22.266 19.844 5.965 1 98.44 293 GLU A O 1
ATOM 2215 N N . ALA A 1 294 ? -22.594 20.438 3.848 1 98.56 294 ALA A N 1
ATOM 2216 C CA . ALA A 1 294 ? -21.359 21.203 3.746 1 98.56 294 ALA A CA 1
ATOM 2217 C C . ALA A 1 294 ? -21.266 22.266 4.832 1 98.56 294 ALA A C 1
ATOM 2219 O O . ALA A 1 294 ? -20.188 22.562 5.336 1 98.56 294 ALA A O 1
ATOM 2220 N N . SER A 1 295 ? -22.391 22.844 5.191 1 98.25 295 SER A N 1
ATOM 2221 C CA . SER A 1 295 ? -22.438 23.953 6.137 1 98.25 295 SER A CA 1
ATOM 2222 C C . SER A 1 295 ? -22.078 23.5 7.547 1 98.25 295 SER A C 1
ATOM 2224 O O . SER A 1 295 ? -21.797 24.312 8.422 1 98.25 295 SER A O 1
ATOM 2226 N N . ALA A 1 296 ? -22 22.188 7.758 1 98.31 296 ALA A N 1
ATOM 2227 C CA . ALA A 1 296 ? -21.688 21.656 9.078 1 98.31 296 ALA A CA 1
ATOM 2228 C C . ALA A 1 296 ? -20.188 21.703 9.344 1 98.31 296 ALA A C 1
ATOM 2230 O O . ALA A 1 296 ? -19.75 21.625 10.492 1 98.31 296 ALA A O 1
ATOM 2231 N N . ILE A 1 297 ? -19.391 21.828 8.32 1 98.81 297 ILE A N 1
ATOM 2232 C CA . ILE A 1 297 ? -17.938 21.781 8.461 1 98.81 297 ILE A CA 1
ATOM 2233 C C . ILE A 1 297 ? -17.438 23.125 9.016 1 98.81 297 ILE A C 1
ATOM 2235 O O . ILE A 1 297 ? -17.719 24.172 8.453 1 98.81 297 ILE A O 1
ATOM 2239 N N . ASN A 1 298 ? -16.609 23.016 10.086 1 98.81 298 ASN A N 1
ATOM 2240 C CA . ASN A 1 298 ? -16.141 24.219 10.75 1 98.81 298 ASN A CA 1
ATOM 2241 C C . ASN A 1 298 ? -14.641 24.422 10.523 1 98.81 298 ASN A C 1
ATOM 2243 O O . ASN A 1 298 ? -14.102 25.484 10.859 1 98.81 298 ASN A O 1
ATOM 2247 N N . TYR A 1 299 ? -14.031 23.453 9.961 1 98.88 299 TYR A N 1
ATOM 2248 C CA . TYR A 1 299 ? -12.586 23.562 9.797 1 98.88 299 TYR A CA 1
ATOM 2249 C C . TYR A 1 299 ? -12.094 22.609 8.711 1 98.88 299 TYR A C 1
ATOM 2251 O O . TYR A 1 299 ? -12.578 21.469 8.609 1 98.88 299 TYR A O 1
ATOM 2259 N N . VAL A 1 300 ? -11.211 23.078 7.84 1 98.94 300 VAL A N 1
ATOM 2260 C CA . VAL A 1 300 ? -10.516 22.266 6.855 1 98.94 300 VAL A CA 1
ATOM 2261 C C . VAL A 1 300 ? -9.016 22.297 7.125 1 98.94 300 VAL A C 1
ATOM 2263 O O . VAL A 1 300 ? -8.383 23.344 7.031 1 98.94 300 VAL A O 1
ATOM 2266 N N . ASN A 1 301 ? -8.469 21.203 7.57 1 98.88 301 ASN A N 1
ATOM 2267 C CA . ASN A 1 301 ? -7.02 21.031 7.465 1 98.88 301 ASN A CA 1
ATOM 2268 C C . ASN A 1 301 ? -6.598 20.672 6.043 1 98.88 301 ASN A C 1
ATOM 2270 O O . ASN A 1 301 ? -6.738 19.516 5.621 1 98.88 301 ASN A O 1
ATOM 2274 N N . ALA A 1 302 ? -6.086 21.625 5.34 1 98.75 302 ALA A N 1
ATOM 2275 C CA . ALA A 1 302 ? -5.793 21.484 3.912 1 98.75 302 ALA A CA 1
ATOM 2276 C C . ALA A 1 302 ? -4.516 20.688 3.684 1 98.75 302 ALA A C 1
ATOM 2278 O O . ALA A 1 302 ? -3.656 20.609 4.562 1 98.75 302 ALA A O 1
ATOM 2279 N N . HIS A 1 303 ? -4.438 20.031 2.51 1 98.31 303 HIS A N 1
ATOM 2280 C CA . HIS A 1 303 ? -3.174 19.438 2.086 1 98.31 303 HIS A CA 1
ATOM 2281 C C . HIS A 1 303 ? -2.068 20.484 2.021 1 98.31 303 HIS A C 1
ATOM 2283 O O . HIS A 1 303 ? -0.976 20.281 2.553 1 98.31 303 HIS A O 1
ATOM 2289 N N . GLY A 1 304 ? -2.334 21.641 1.354 1 97.88 304 GLY A N 1
ATOM 2290 C CA . GLY A 1 304 ? -1.545 22.859 1.453 1 97.88 304 GLY A CA 1
ATOM 2291 C C . GLY A 1 304 ? -0.054 22.609 1.322 1 97.88 304 GLY A C 1
ATOM 2292 O O . GLY A 1 304 ? 0.707 22.859 2.258 1 97.88 304 GLY A O 1
ATOM 2293 N N . THR A 1 305 ? 0.449 22.266 0.161 1 96.19 305 THR A N 1
ATOM 2294 C CA . THR A 1 305 ? 1.832 21.828 -0.023 1 96.19 305 THR A CA 1
ATOM 2295 C C . THR A 1 305 ? 2.73 23.031 -0.321 1 96.19 305 THR A C 1
ATOM 2297 O O . THR A 1 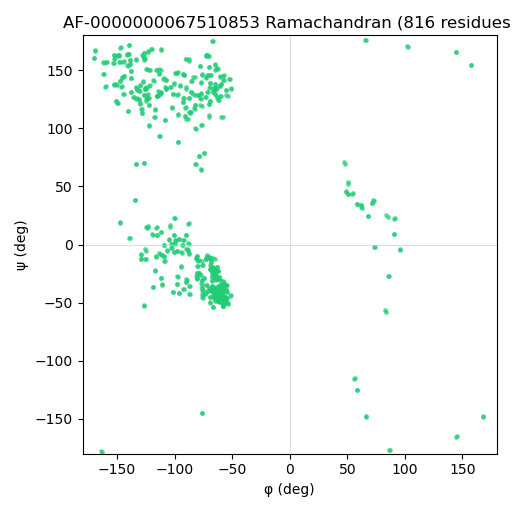305 ? 3.951 22.891 -0.416 1 96.19 305 THR A O 1
ATOM 2300 N N . SER A 1 306 ? 2.188 24.219 -0.457 1 98.12 306 SER A N 1
ATOM 2301 C CA . SER A 1 306 ? 2.955 25.375 -0.908 1 98.12 306 SER A CA 1
ATOM 2302 C C . SER A 1 306 ? 3.373 25.234 -2.367 1 98.12 306 SER A C 1
ATOM 2304 O O . SER A 1 306 ? 4.453 25.672 -2.76 1 98.12 306 SER A O 1
ATOM 2306 N N . THR A 1 307 ? 2.662 24.453 -3.162 1 96.31 307 THR A N 1
ATOM 2307 C CA . THR A 1 307 ? 2.844 24.344 -4.605 1 96.31 307 THR A CA 1
ATOM 2308 C C . THR A 1 307 ? 1.7 25.016 -5.352 1 96.31 307 THR A C 1
ATOM 2310 O O . THR A 1 307 ? 0.53 24.828 -5.012 1 96.31 307 THR A O 1
ATOM 2313 N N . PRO A 1 308 ? 1.992 25.812 -6.352 1 95.31 308 PRO A N 1
ATOM 2314 C CA . PRO A 1 308 ? 0.963 26.609 -7.023 1 95.31 308 PRO A CA 1
ATOM 2315 C C . PRO A 1 308 ? -0.161 25.75 -7.602 1 95.31 308 PRO A C 1
ATOM 2317 O O . PRO A 1 308 ? -1.339 26.016 -7.352 1 95.31 308 PRO A O 1
ATOM 2320 N N . ALA A 1 309 ? 0.19 24.688 -8.297 1 93.19 309 ALA A N 1
ATOM 2321 C CA . ALA A 1 309 ? -0.815 23.891 -8.984 1 93.19 309 ALA A CA 1
ATOM 2322 C C . ALA A 1 309 ? -1.769 23.234 -7.992 1 93.19 309 ALA A C 1
ATOM 2324 O O . ALA A 1 309 ? -2.988 23.266 -8.172 1 93.19 309 ALA A O 1
ATOM 2325 N N . ASN A 1 310 ? -1.262 22.594 -6.957 1 95.31 310 ASN A N 1
ATOM 2326 C CA . ASN A 1 310 ? -2.1 21.922 -5.973 1 95.31 310 ASN A CA 1
ATOM 2327 C C . ASN A 1 310 ? -3.016 22.906 -5.246 1 95.31 310 ASN A C 1
ATOM 2329 O O . ASN A 1 310 ? -4.207 22.641 -5.07 1 95.31 310 ASN A O 1
ATOM 2333 N N . GLU A 1 311 ? -2.447 24.047 -4.855 1 97.06 311 GLU A N 1
ATOM 2334 C CA . GLU A 1 311 ? -3.193 24.922 -3.959 1 97.06 311 GLU A CA 1
ATOM 2335 C C . GLU A 1 311 ? -4.277 25.688 -4.711 1 97.06 311 GLU A C 1
ATOM 2337 O O . GLU A 1 311 ? -5.344 25.969 -4.16 1 97.06 311 GLU A O 1
ATOM 2342 N N . LYS A 1 312 ? -3.994 26.031 -5.965 1 96.88 312 LYS A N 1
ATOM 2343 C CA . LYS A 1 312 ? -5.07 26.594 -6.777 1 96.88 312 LYS A CA 1
ATOM 2344 C C . LYS A 1 312 ? -6.25 25.625 -6.863 1 96.88 312 LYS A C 1
ATOM 2346 O O . LYS A 1 312 ? -7.391 26.016 -6.602 1 96.88 312 LYS A O 1
ATOM 2351 N N . GLY A 1 313 ? -5.977 24.375 -7.238 1 96.69 313 GLY A N 1
ATOM 2352 C CA . GLY A 1 313 ? -7.012 23.359 -7.34 1 96.69 313 GLY A CA 1
ATOM 2353 C C . GLY A 1 313 ? -7.715 23.078 -6.023 1 96.69 313 GLY A C 1
ATOM 2354 O O . GLY A 1 313 ? -8.938 22.938 -5.984 1 96.69 313 GLY A O 1
ATOM 2355 N N . GLU A 1 314 ? -6.953 22.984 -4.91 1 97.81 314 GLU A N 1
ATOM 2356 C CA . GLU A 1 314 ? -7.527 22.688 -3.6 1 97.81 314 GLU A CA 1
ATOM 2357 C C . GLU A 1 314 ? -8.43 23.812 -3.125 1 97.81 314 GLU A C 1
ATOM 2359 O O . GLU A 1 314 ? -9.508 23.578 -2.576 1 97.81 314 GLU A O 1
ATOM 2364 N N . SER A 1 315 ? -7.918 25.078 -3.297 1 98.06 315 SER A N 1
ATOM 2365 C CA . SER A 1 315 ? -8.742 26.234 -2.943 1 98.06 315 SER A CA 1
ATOM 2366 C C . SER A 1 315 ? -10.07 26.203 -3.693 1 98.06 315 SER A C 1
ATOM 2368 O O . SER A 1 315 ? -11.133 26.406 -3.096 1 98.06 315 SER A O 1
ATOM 2370 N N . GLN A 1 316 ? -10.016 25.938 -4.961 1 98 316 GLN A N 1
ATOM 2371 C CA . GLN A 1 316 ? -11.219 25.875 -5.777 1 98 316 GLN A CA 1
ATOM 2372 C C . GLN A 1 316 ? -12.156 24.766 -5.301 1 98 316 GLN A C 1
ATOM 2374 O O . GLN A 1 316 ? -13.367 24.969 -5.234 1 98 316 GLN A O 1
ATOM 2379 N N . ALA A 1 317 ? -11.602 23.609 -5.004 1 98.31 317 ALA A N 1
ATOM 2380 C CA . ALA A 1 317 ? -12.391 22.469 -4.547 1 98.31 317 ALA A CA 1
ATOM 2381 C C . ALA A 1 317 ? -13.109 22.797 -3.234 1 98.31 317 ALA A C 1
ATOM 2383 O O . ALA A 1 317 ? -14.297 22.516 -3.086 1 98.31 317 ALA A O 1
ATOM 2384 N N . ILE A 1 318 ? -12.367 23.375 -2.256 1 98.69 318 ILE A N 1
ATOM 2385 C CA . ILE A 1 318 ? -12.922 23.719 -0.948 1 98.69 318 ILE A CA 1
ATOM 2386 C C . ILE A 1 318 ? -14.062 24.719 -1.112 1 98.69 318 ILE A C 1
ATOM 2388 O O . ILE A 1 318 ? -15.148 24.516 -0.575 1 98.69 318 ILE A O 1
ATOM 2392 N N . VAL A 1 319 ? -13.805 25.75 -1.905 1 98.5 319 VAL A N 1
ATOM 2393 C CA . VAL A 1 319 ? -14.797 26.812 -2.078 1 98.5 319 VAL A CA 1
ATOM 2394 C C . VAL A 1 319 ? -16.031 26.266 -2.797 1 98.5 319 VAL A C 1
ATOM 2396 O O . VAL A 1 319 ? -17.156 26.609 -2.445 1 98.5 319 VAL A O 1
ATOM 2399 N N . ALA A 1 320 ? -15.82 25.438 -3.779 1 98.31 320 ALA A N 1
ATOM 2400 C CA . ALA A 1 320 ? -16.922 24.875 -4.566 1 98.31 320 ALA A CA 1
ATOM 2401 C C . ALA A 1 320 ? -17.844 24.047 -3.693 1 98.31 320 ALA A C 1
ATOM 2403 O O . ALA A 1 320 ? -19.062 24.016 -3.912 1 98.31 320 ALA A O 1
ATOM 2404 N N . VAL A 1 321 ? -17.281 23.328 -2.707 1 98.69 321 VAL A N 1
ATOM 2405 C CA . VAL A 1 321 ? -18.094 22.391 -1.925 1 98.69 321 VAL A CA 1
ATOM 2406 C C . VAL A 1 321 ? -18.547 23.062 -0.634 1 98.69 321 VAL A C 1
ATOM 2408 O O . VAL A 1 321 ? -19.703 22.891 -0.216 1 98.69 321 VAL A O 1
ATOM 2411 N N . LEU A 1 322 ? -17.656 23.812 0.003 1 98.75 322 LEU A N 1
ATOM 2412 C CA . LEU A 1 322 ? -17.891 24.234 1.377 1 98.75 322 LEU A CA 1
ATOM 2413 C C . LEU A 1 322 ? -18.188 25.734 1.443 1 98.75 322 LEU A C 1
ATOM 2415 O O . LEU A 1 322 ? -18.625 26.25 2.479 1 98.75 322 LEU A O 1
ATOM 2419 N N . GLY A 1 323 ? -17.984 26.469 0.379 1 98.31 323 GLY A N 1
ATOM 2420 C CA . GLY A 1 323 ? -18.109 27.922 0.383 1 98.31 323 GLY A CA 1
ATOM 2421 C C . GLY A 1 323 ? -16.844 28.641 0.797 1 98.31 323 GLY A C 1
ATOM 2422 O O . GLY A 1 323 ? -15.82 27.984 1.053 1 98.31 323 GLY A O 1
ATOM 2423 N N . LYS A 1 324 ? -16.859 29.938 0.9 1 98.06 324 LYS A N 1
ATOM 2424 C CA . LYS A 1 324 ? -15.664 30.766 1.082 1 98.06 324 LYS A CA 1
ATOM 2425 C C . LYS A 1 324 ? -15.422 31.062 2.561 1 98.06 324 LYS A C 1
ATOM 2427 O O . LYS A 1 324 ? -14.359 31.562 2.93 1 98.06 324 LYS A O 1
ATOM 2432 N N . ASP A 1 325 ? -16.344 30.672 3.416 1 98.06 325 ASP A N 1
ATOM 2433 C CA . ASP A 1 325 ? -16.281 31.172 4.781 1 98.06 325 ASP A CA 1
ATOM 2434 C C . ASP A 1 325 ? -15.594 30.188 5.711 1 98.06 325 ASP A C 1
ATOM 2436 O O . ASP A 1 325 ? -15.07 30.562 6.762 1 98.06 325 ASP A O 1
ATOM 2440 N N . VAL A 1 326 ? -15.633 28.828 5.422 1 98.62 326 VAL A N 1
ATOM 2441 C CA . VAL A 1 326 ? -15.078 27.828 6.32 1 98.62 326 VAL A CA 1
ATOM 2442 C C . VAL A 1 326 ? -13.586 28.078 6.523 1 98.62 326 VAL A C 1
ATOM 2444 O O . VAL A 1 326 ? -12.844 28.281 5.559 1 98.62 326 VAL A O 1
ATOM 2447 N N . PRO A 1 327 ? -13.117 28.156 7.801 1 98.81 327 PRO A N 1
ATOM 2448 C CA . PRO A 1 327 ? -11.688 28.344 8.031 1 98.81 327 PRO A CA 1
ATOM 2449 C C . PRO A 1 327 ? -10.836 27.203 7.477 1 98.81 327 PRO A C 1
ATOM 2451 O O . PRO A 1 327 ? -11.219 26.031 7.598 1 98.81 327 PRO A O 1
ATOM 2454 N N . VAL A 1 328 ? -9.719 27.609 6.828 1 98.81 328 VAL A N 1
ATOM 2455 C CA . VAL A 1 328 ? -8.766 26.672 6.234 1 98.81 328 VAL A CA 1
ATOM 2456 C C . VAL A 1 328 ? -7.367 26.969 6.773 1 98.81 328 VAL A C 1
ATOM 2458 O O . VAL A 1 328 ? -6.977 28.125 6.922 1 98.81 328 VAL A O 1
ATOM 2461 N N . SER A 1 329 ? -6.648 26 7.172 1 98.5 329 SER A N 1
ATOM 2462 C CA . SER A 1 329 ? -5.227 26.156 7.453 1 98.5 329 SER A CA 1
ATOM 2463 C C . SER A 1 329 ? -4.426 24.938 6.992 1 98.5 329 SER A C 1
ATOM 2465 O O . SER A 1 329 ? -5.004 23.906 6.648 1 98.5 329 SER A O 1
ATOM 2467 N N . SER A 1 330 ? -3.135 25.062 6.883 1 98.38 330 SER A N 1
ATOM 2468 C CA . SER A 1 330 ? -2.217 23.969 6.59 1 98.38 330 SER A CA 1
ATOM 2469 C C . SER A 1 330 ? -1.154 23.844 7.676 1 98.38 330 SER A C 1
ATOM 2471 O O . SER A 1 330 ? -0.373 24.766 7.906 1 98.38 330 SER A O 1
ATOM 2473 N N . THR A 1 331 ? -1.063 22.688 8.188 1 96.06 331 THR A N 1
ATOM 2474 C CA . THR A 1 331 ? -0.109 22.453 9.266 1 96.06 331 THR A CA 1
ATOM 2475 C C . THR A 1 331 ? 1.253 22.062 8.703 1 96.06 331 THR A C 1
ATOM 2477 O O . THR A 1 331 ? 2.238 21.984 9.438 1 96.06 331 THR A O 1
ATOM 2480 N N . LYS A 1 332 ? 1.379 21.875 7.363 1 98.12 332 LYS A N 1
ATOM 2481 C CA . LYS A 1 332 ? 2.664 21.578 6.738 1 98.12 332 LYS A CA 1
ATOM 2482 C C . LYS A 1 332 ? 3.639 22.734 6.906 1 98.12 332 LYS A C 1
ATOM 2484 O O . LYS A 1 332 ? 4.852 22.562 6.781 1 98.12 332 LYS A O 1
ATOM 2489 N N . SER A 1 333 ? 3.066 23.891 7.125 1 98.25 333 SER A N 1
ATOM 2490 C CA . SER A 1 333 ? 3.912 25.047 7.371 1 98.25 333 SER A CA 1
ATOM 2491 C C . SER A 1 333 ? 4.734 24.875 8.641 1 98.25 333 SER A C 1
ATOM 2493 O O . SER A 1 333 ? 5.742 25.562 8.836 1 98.25 333 SER A O 1
ATOM 2495 N N . PHE A 1 334 ? 4.34 23.984 9.547 1 98.5 334 PHE A N 1
ATOM 2496 C CA . PHE A 1 334 ? 5.035 23.734 10.805 1 98.5 334 PHE A CA 1
ATOM 2497 C C . PHE A 1 334 ? 5.887 22.469 10.711 1 98.5 334 PHE A C 1
ATOM 2499 O O . PHE A 1 334 ? 7.031 22.453 11.164 1 98.5 334 PHE A O 1
ATOM 2506 N N . THR A 1 335 ? 5.359 21.438 10.078 1 98.38 335 THR A N 1
ATOM 2507 C CA . THR A 1 335 ? 5.93 20.094 10.18 1 98.38 335 THR A CA 1
ATOM 2508 C C . THR A 1 335 ? 6.648 19.719 8.883 1 98.38 335 THR A C 1
ATOM 2510 O O . THR A 1 335 ? 7.309 18.688 8.82 1 98.38 335 THR A O 1
ATOM 2513 N N . GLY A 1 336 ? 6.566 20.594 7.859 1 98.5 336 GLY A N 1
ATOM 2514 C CA . GLY A 1 336 ? 6.93 20.094 6.539 1 98.5 336 GLY A CA 1
ATOM 2515 C C . GLY A 1 336 ? 5.988 19.031 6.02 1 98.5 336 GLY A C 1
ATOM 2516 O O . GLY A 1 336 ? 4.988 18.703 6.668 1 98.5 336 GLY A O 1
ATOM 2517 N N . HIS A 1 337 ? 6.23 18.625 4.836 1 98.5 337 HIS A N 1
ATOM 2518 C CA . HIS A 1 337 ? 5.457 17.578 4.184 1 98.5 337 HIS A CA 1
ATOM 2519 C C . HIS A 1 337 ? 6.066 16.203 4.438 1 98.5 337 HIS A C 1
ATOM 2521 O O . HIS A 1 337 ? 7.121 15.875 3.887 1 98.5 337 HIS A O 1
ATOM 2527 N N . LEU A 1 338 ? 5.344 15.43 5.223 1 98.38 338 LEU A N 1
ATOM 2528 C CA . LEU A 1 338 ? 5.875 14.141 5.656 1 98.38 338 LEU A CA 1
ATOM 2529 C C . LEU A 1 338 ? 5.551 13.047 4.645 1 98.38 338 LEU A C 1
ATOM 2531 O O . LEU A 1 338 ? 5.504 11.867 4.996 1 98.38 338 LEU A O 1
ATOM 2535 N N . LEU A 1 339 ? 5.223 13.383 3.48 1 97.5 339 LEU A N 1
ATOM 2536 C CA . LEU A 1 339 ? 4.914 12.453 2.4 1 97.5 339 LEU A CA 1
ATOM 2537 C C . LEU A 1 339 ? 3.803 11.492 2.811 1 97.5 339 LEU A C 1
ATOM 2539 O O . LEU A 1 339 ? 2.684 11.914 3.105 1 97.5 339 LEU A O 1
ATOM 2543 N N . GLY A 1 340 ? 4.09 10.219 2.904 1 97.81 340 GLY A N 1
ATOM 2544 C CA . GLY A 1 340 ? 3.068 9.234 3.217 1 97.81 340 GLY A CA 1
ATOM 2545 C C . GLY A 1 340 ? 2.547 9.344 4.637 1 97.81 340 GLY A C 1
ATOM 2546 O O . GLY A 1 340 ? 1.486 8.805 4.961 1 97.81 340 GLY A O 1
ATOM 2547 N N . ALA A 1 341 ? 3.207 10.047 5.5 1 98.56 341 ALA A N 1
ATOM 2548 C CA . ALA A 1 341 ? 2.809 10.172 6.898 1 98.56 341 ALA A CA 1
ATOM 2549 C C . ALA A 1 341 ? 2.039 11.469 7.137 1 98.56 341 ALA A C 1
ATOM 2551 O O . ALA A 1 341 ? 1.507 11.695 8.227 1 98.56 341 ALA A O 1
ATOM 2552 N N . ALA A 1 342 ? 1.94 12.312 6.133 1 98.44 342 ALA A N 1
ATOM 2553 C CA . ALA A 1 342 ? 1.375 13.648 6.281 1 98.44 342 ALA A CA 1
ATOM 2554 C C . ALA A 1 342 ? -0.056 13.586 6.809 1 98.44 342 ALA A C 1
ATOM 2556 O O . ALA A 1 342 ? -0.408 14.297 7.754 1 98.44 342 ALA A O 1
ATOM 2557 N N . GLY A 1 343 ? -0.854 12.688 6.203 1 98.69 343 GLY A N 1
ATOM 2558 C CA . GLY A 1 343 ? -2.258 12.594 6.574 1 98.69 343 GLY A CA 1
ATOM 2559 C C . GLY A 1 343 ? -2.465 12.234 8.031 1 98.69 343 GLY A C 1
ATOM 2560 O O . GLY A 1 343 ? -3.402 12.719 8.672 1 98.69 343 GLY A O 1
ATOM 2561 N N . ALA A 1 344 ? -1.613 11.398 8.562 1 98.81 344 ALA A N 1
ATOM 2562 C CA . ALA A 1 344 ? -1.749 10.945 9.945 1 98.81 344 ALA A CA 1
ATOM 2563 C C . ALA A 1 344 ? -1.461 12.086 10.922 1 98.81 344 ALA A C 1
ATOM 2565 O O . ALA A 1 344 ? -2.195 12.281 11.898 1 98.81 344 ALA A O 1
ATOM 2566 N N . ILE A 1 345 ? -0.392 12.828 10.68 1 98.56 345 ILE A N 1
ATOM 2567 C CA . ILE A 1 345 ? -0.034 13.977 11.516 1 98.56 345 ILE A CA 1
ATOM 2568 C C . ILE A 1 345 ? -1.128 15.039 11.438 1 98.56 345 ILE A C 1
ATOM 2570 O O . ILE A 1 345 ? -1.489 15.641 12.445 1 98.56 345 ILE A O 1
ATOM 2574 N N . GLU A 1 346 ? -1.645 15.211 10.289 1 98.75 346 GLU A N 1
ATOM 2575 C CA . GLU A 1 346 ? -2.689 16.203 10.055 1 98.75 346 GLU A CA 1
ATOM 2576 C C . GLU A 1 346 ? -4.004 15.781 10.711 1 98.75 346 GLU A C 1
ATOM 2578 O O . GLU A 1 346 ? -4.762 16.625 11.188 1 98.75 346 GLU A O 1
ATOM 2583 N N . ALA A 1 347 ? -4.297 14.469 10.68 1 98.81 347 ALA A N 1
ATOM 2584 C CA . ALA A 1 347 ? -5.469 13.977 11.391 1 98.81 347 ALA A CA 1
ATOM 2585 C C . ALA A 1 347 ? -5.387 14.297 12.875 1 98.81 347 ALA A C 1
ATOM 2587 O O . ALA A 1 347 ? -6.371 14.734 13.484 1 98.81 347 ALA A O 1
ATOM 2588 N N . ILE A 1 348 ? -4.215 14.086 13.461 1 98.81 348 ILE A N 1
ATOM 2589 C CA . ILE A 1 348 ? -4.008 14.375 14.875 1 98.81 348 ILE A CA 1
ATOM 2590 C C . ILE A 1 348 ? -4.176 15.867 15.133 1 98.81 348 ILE A C 1
ATOM 2592 O O . ILE A 1 348 ? -4.848 16.266 16.078 1 98.81 348 ILE A O 1
ATOM 2596 N N . ALA A 1 349 ? -3.582 16.719 14.258 1 98.81 349 ALA A N 1
ATOM 2597 C CA . ALA A 1 349 ? -3.742 18.156 14.383 1 98.81 349 ALA A CA 1
ATOM 2598 C C . ALA A 1 349 ? -5.215 18.562 14.289 1 98.81 349 ALA A C 1
ATOM 2600 O O . ALA A 1 349 ? -5.668 19.438 15.023 1 98.81 349 ALA A O 1
ATOM 2601 N N . THR A 1 350 ? -5.938 17.938 13.375 1 98.81 350 THR A N 1
ATOM 2602 C CA . THR A 1 350 ? -7.355 18.234 13.18 1 98.81 350 THR A CA 1
ATOM 2603 C C . THR A 1 350 ? -8.156 17.891 14.43 1 98.81 350 THR A C 1
ATOM 2605 O O . THR A 1 350 ? -9 18.672 14.867 1 98.81 350 THR A O 1
ATOM 2608 N N . ILE A 1 351 ? -7.898 16.734 15 1 98.69 351 ILE A N 1
ATOM 2609 C CA . ILE A 1 351 ? -8.602 16.297 16.203 1 98.69 351 ILE A CA 1
ATOM 2610 C C . ILE A 1 351 ? -8.281 17.25 17.359 1 98.69 351 ILE A C 1
ATOM 2612 O O . ILE A 1 351 ? -9.172 17.641 18.109 1 98.69 351 ILE A O 1
ATOM 2616 N N . GLU A 1 352 ? -6.996 17.641 17.5 1 98.44 352 GLU A N 1
ATOM 2617 C CA . GLU A 1 352 ? -6.621 18.578 18.531 1 98.44 35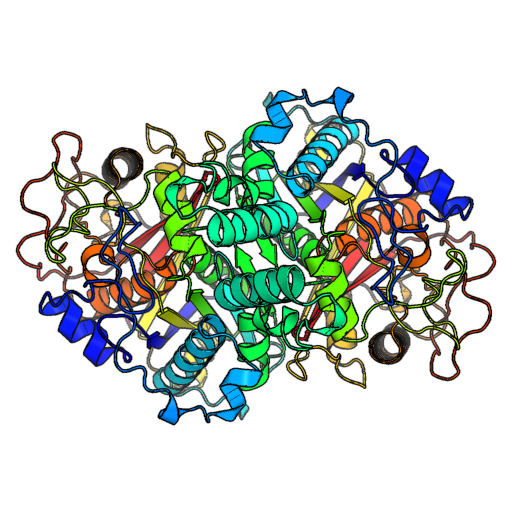2 GLU A CA 1
ATOM 2618 C C . GLU A 1 352 ? -7.309 19.938 18.344 1 98.44 352 GLU A C 1
ATOM 2620 O O . GLU A 1 352 ? -7.75 20.562 19.297 1 98.44 352 GLU A O 1
ATOM 2625 N N . ALA A 1 353 ? -7.363 20.375 17.094 1 98.56 353 ALA A N 1
ATOM 2626 C CA . ALA A 1 353 ? -8.07 21.609 16.781 1 98.56 353 ALA A CA 1
ATOM 2627 C C . ALA A 1 353 ? -9.523 21.547 17.25 1 98.56 353 ALA A C 1
ATOM 2629 O O . ALA A 1 353 ? -10.047 22.5 17.812 1 98.56 353 ALA A O 1
ATOM 2630 N N . MET A 1 354 ? -10.188 20.453 16.984 1 98.44 354 MET A N 1
ATOM 2631 C CA . MET A 1 354 ? -11.57 20.234 17.391 1 98.44 354 MET A CA 1
ATOM 2632 C C . MET A 1 354 ? -11.703 20.25 18.906 1 98.44 354 MET A C 1
ATOM 2634 O O . MET A 1 354 ? -12.57 20.922 19.469 1 98.44 354 MET A O 1
ATOM 2638 N N . ARG A 1 355 ? -10.844 19.516 19.547 1 97.31 355 ARG A N 1
ATOM 2639 C CA . ARG A 1 355 ? -10.906 19.359 21 1 97.31 355 ARG A CA 1
ATOM 2640 C C . ARG A 1 355 ? -10.656 20.688 21.703 1 97.31 355 ARG A C 1
ATOM 2642 O O . ARG A 1 355 ? -11.203 20.938 22.781 1 97.31 355 ARG A O 1
ATOM 2649 N N . HIS A 1 356 ? -9.867 21.578 21.125 1 97.62 356 HIS A N 1
ATOM 2650 C CA . HIS A 1 356 ? -9.492 22.828 21.766 1 97.62 356 HIS A CA 1
ATOM 2651 C C . HIS A 1 356 ? -10.289 24 21.203 1 97.62 356 HIS A C 1
ATOM 2653 O O . HIS A 1 356 ? -10.086 25.141 21.594 1 97.62 356 HIS A O 1
ATOM 2659 N N . ASN A 1 357 ? -11.188 23.75 20.25 1 98.19 357 ASN A N 1
ATOM 2660 C CA . ASN A 1 357 ? -11.969 24.797 19.609 1 98.19 357 ASN A CA 1
ATOM 2661 C C . ASN A 1 357 ? -11.078 25.922 19.109 1 98.19 357 ASN A C 1
ATOM 2663 O O . ASN A 1 357 ? -11.305 27.094 19.406 1 98.19 357 ASN A O 1
ATOM 2667 N N . TYR A 1 358 ? -10.102 25.5 18.328 1 98.56 358 TYR A N 1
ATOM 2668 C CA . TYR A 1 358 ? -9.094 26.438 17.859 1 98.56 358 TYR A CA 1
ATOM 2669 C C . TYR A 1 358 ? -8.555 26.031 16.5 1 98.56 358 TYR A C 1
ATOM 2671 O O . TYR A 1 358 ? -8.023 24.938 16.328 1 98.56 358 TYR A O 1
ATOM 2679 N N . VAL A 1 359 ? -8.672 26.906 15.5 1 98.69 359 VAL A N 1
ATOM 2680 C CA . VAL A 1 359 ? -8.086 26.688 14.18 1 98.69 359 VAL A CA 1
ATOM 2681 C C . VAL A 1 359 ? -6.652 27.203 14.156 1 98.69 359 VAL A C 1
ATOM 2683 O O . VAL A 1 359 ? -6.414 28.406 14.336 1 98.69 359 VAL A O 1
ATOM 2686 N N . PRO A 1 360 ? -5.656 26.344 14 1 98.5 360 PRO A N 1
ATOM 2687 C CA . PRO A 1 360 ? -4.277 26.844 13.93 1 98.5 360 PRO A CA 1
ATOM 2688 C C . PRO A 1 360 ? -4.035 27.75 12.719 1 98.5 360 PRO A C 1
ATOM 2690 O O . PRO A 1 360 ? -4.719 27.609 11.703 1 98.5 360 PRO A O 1
ATOM 2693 N N . MET A 1 361 ? -3.123 28.641 12.844 1 98.38 361 MET A N 1
ATOM 2694 C CA . MET A 1 361 ? -2.729 29.469 11.719 1 98.38 361 MET A CA 1
ATOM 2695 C C . MET A 1 361 ? -1.937 28.672 10.695 1 98.38 361 MET A C 1
ATOM 2697 O O . MET A 1 361 ? -1.49 27.562 10.977 1 98.38 361 MET A O 1
ATOM 2701 N N . THR A 1 362 ? -1.793 29.172 9.461 1 98.5 362 THR A N 1
ATOM 2702 C CA . THR A 1 362 ? -0.789 28.781 8.477 1 98.5 362 THR A CA 1
ATOM 2703 C C . THR A 1 362 ? 0.481 29.609 8.633 1 98.5 362 THR A C 1
ATOM 2705 O O . THR A 1 362 ? 0.501 30.797 8.281 1 98.5 362 THR A O 1
ATOM 2708 N N . ALA A 1 363 ? 1.486 29 9.109 1 97.88 363 ALA A N 1
ATOM 2709 C CA . ALA A 1 363 ? 2.701 29.75 9.445 1 97.88 363 ALA A CA 1
ATOM 2710 C C . ALA A 1 363 ? 3.395 30.25 8.18 1 97.88 363 ALA A C 1
ATOM 2712 O O . ALA A 1 363 ? 3.385 29.578 7.148 1 97.88 363 ALA A O 1
ATOM 2713 N N . GLY A 1 364 ? 4.012 31.406 8.25 1 97.38 364 GLY A N 1
ATOM 2714 C CA . GLY A 1 364 ? 4.875 31.938 7.207 1 97.38 364 GLY A CA 1
ATOM 2715 C C . GLY A 1 364 ? 4.113 32.688 6.133 1 97.38 364 GLY A C 1
ATOM 2716 O O . GLY A 1 364 ? 4.691 33.5 5.414 1 97.38 364 GLY A O 1
ATOM 2717 N N . THR A 1 365 ? 2.818 32.344 5.898 1 98.19 365 THR A N 1
ATOM 2718 C CA . THR A 1 365 ? 2.002 33.031 4.898 1 98.19 365 THR A CA 1
ATOM 2719 C C . THR A 1 365 ? 1.781 34.5 5.289 1 98.19 365 THR A C 1
ATOM 2721 O O . THR A 1 365 ? 1.409 34.781 6.426 1 98.19 365 THR A O 1
ATOM 2724 N N . GLN A 1 366 ? 2.055 35.406 4.312 1 98 366 GLN A N 1
ATOM 2725 C CA . GLN A 1 366 ? 1.939 36.812 4.59 1 98 366 GLN A CA 1
ATOM 2726 C C . GLN A 1 366 ? 0.885 37.469 3.701 1 98 366 GLN A C 1
ATOM 2728 O O . GLN A 1 366 ? 0.242 38.438 4.102 1 98 366 GLN A O 1
ATOM 2733 N N . ALA A 1 367 ? 0.785 37.031 2.459 1 98.25 367 ALA A N 1
ATOM 2734 C CA . ALA A 1 367 ? -0.215 37.469 1.499 1 98.25 367 ALA A CA 1
ATOM 2735 C C . ALA A 1 367 ? -0.669 36.344 0.591 1 98.25 367 ALA A C 1
ATOM 2737 O O . ALA A 1 367 ? 0.158 35.625 0.011 1 98.25 367 ALA A O 1
ATOM 2738 N N . LEU A 1 368 ? -1.953 36.219 0.524 1 98.38 368 LEU A N 1
ATOM 2739 C CA . LEU A 1 368 ? -2.492 35.125 -0.28 1 98.38 368 LEU A CA 1
ATOM 2740 C C . LEU A 1 368 ? -2.295 35.406 -1.768 1 98.38 368 LEU A C 1
ATOM 2742 O O . LEU A 1 368 ? -2.328 36.562 -2.201 1 98.38 368 LEU A O 1
ATOM 2746 N N . SER A 1 369 ? -2.078 34.375 -2.5 1 98.25 369 SER A N 1
ATOM 2747 C CA . SER A 1 369 ? -2.068 34.469 -3.957 1 98.25 369 SER A CA 1
ATOM 2748 C C . SER A 1 369 ? -3.447 34.844 -4.492 1 98.25 369 SER A C 1
ATOM 2750 O O . SER A 1 369 ? -4.469 34.469 -3.9 1 98.25 369 SER A O 1
ATOM 2752 N N . GLU A 1 370 ? -3.516 35.469 -5.703 1 97.5 370 GLU A N 1
ATOM 2753 C CA . GLU A 1 370 ? -4.762 35.906 -6.312 1 97.5 370 GLU A CA 1
ATOM 2754 C C . GLU A 1 370 ? -5.66 34.719 -6.672 1 97.5 370 GLU A C 1
ATOM 2756 O O . GLU A 1 370 ? -6.883 34.875 -6.715 1 97.5 370 GLU A O 1
ATOM 2761 N N . ASP A 1 371 ? -5.059 33.594 -6.82 1 95.31 371 ASP A N 1
ATOM 2762 C CA . ASP A 1 371 ? -5.805 32.406 -7.258 1 95.31 371 ASP A CA 1
ATOM 2763 C C . ASP A 1 371 ? -6.406 31.672 -6.07 1 95.31 371 ASP A C 1
ATOM 2765 O O . ASP A 1 371 ? -7.043 30.625 -6.238 1 95.31 371 ASP A O 1
ATOM 2769 N N . ILE A 1 372 ? -6.211 32.156 -4.875 1 98.19 372 ILE A N 1
ATOM 2770 C CA . ILE A 1 372 ? -6.711 31.516 -3.668 1 98.19 372 ILE A CA 1
ATOM 2771 C C . ILE A 1 372 ? -7.957 32.25 -3.17 1 98.19 372 ILE A C 1
ATOM 2773 O O . ILE A 1 372 ? -7.895 33.438 -2.816 1 98.19 372 ILE A O 1
ATOM 2777 N N . GLU A 1 373 ? -9.062 31.547 -3.137 1 98.06 373 GLU A N 1
ATOM 2778 C CA . GLU A 1 373 ? -10.312 32.125 -2.67 1 98.06 373 GLU A CA 1
ATOM 2779 C C . GLU A 1 373 ? -10.711 31.562 -1.31 1 98.06 373 GLU A C 1
ATOM 2781 O O . GLU A 1 373 ? -11.594 32.094 -0.639 1 98.06 373 GLU A O 1
ATOM 2786 N N . ALA A 1 374 ? -10.062 30.453 -0.893 1 98.5 374 ALA A N 1
ATOM 2787 C CA . ALA A 1 374 ? -10.375 29.828 0.387 1 98.5 374 ALA A CA 1
ATOM 2788 C C . ALA A 1 374 ? -10.039 30.75 1.552 1 98.5 374 ALA A C 1
ATOM 2790 O O . ALA A 1 374 ? -9.156 31.594 1.441 1 98.5 374 ALA A O 1
ATOM 2791 N N . ASN A 1 375 ? -10.766 30.609 2.656 1 98.69 375 ASN A N 1
ATOM 2792 C CA . ASN A 1 375 ? -10.57 31.406 3.869 1 98.69 375 ASN A CA 1
ATOM 2793 C C . ASN A 1 375 ? -9.383 30.891 4.684 1 98.69 375 ASN A C 1
ATOM 2795 O O . ASN A 1 375 ? -9.562 30.359 5.781 1 98.69 375 ASN A O 1
ATOM 2799 N N . VAL A 1 376 ? -8.211 31.203 4.207 1 98.81 376 VAL A N 1
ATOM 2800 C CA . VAL A 1 376 ? -6.98 30.719 4.828 1 98.81 376 VAL A CA 1
ATOM 2801 C C . VAL A 1 376 ? -6.68 31.516 6.086 1 98.81 376 VAL A C 1
ATOM 2803 O O . VAL A 1 376 ? -6.609 32.75 6.039 1 98.81 376 VAL A O 1
ATOM 2806 N N . ILE A 1 377 ? -6.523 30.812 7.18 1 98.75 377 ILE A N 1
ATOM 2807 C CA . ILE A 1 377 ? -6.168 31.438 8.453 1 98.75 377 ILE A CA 1
ATOM 2808 C C . ILE A 1 377 ? -4.652 31.578 8.555 1 98.75 377 ILE A C 1
ATOM 2810 O O . ILE A 1 377 ? -3.93 30.578 8.594 1 98.75 377 ILE A O 1
ATOM 2814 N N . PHE A 1 378 ? -4.094 32.781 8.555 1 97.94 378 PHE A N 1
ATOM 2815 C CA . PHE A 1 378 ? -2.666 33.031 8.68 1 97.94 378 PHE A CA 1
ATOM 2816 C C . PHE A 1 378 ? -2.42 34.25 9.578 1 97.94 378 PHE A C 1
ATOM 2818 O O . PHE A 1 378 ? -3.33 35.031 9.82 1 97.94 378 PHE A O 1
ATOM 2825 N N . GLY A 1 379 ? -1.22 34.438 10.055 1 95.75 379 GLY A N 1
ATOM 2826 C CA . GLY A 1 379 ? -0.889 35.469 11.016 1 95.75 379 GLY A CA 1
ATOM 2827 C C . GLY A 1 379 ? -1.179 35.062 12.453 1 95.75 379 GLY A C 1
ATOM 2828 O O . GLY A 1 379 ? -0.273 35.031 13.289 1 95.75 379 GLY A O 1
ATOM 2829 N N . GLU A 1 380 ? -2.451 34.719 12.695 1 96.69 380 GLU A N 1
ATOM 2830 C CA . GLU A 1 380 ? -2.91 34.281 14.008 1 96.69 380 GLU A CA 1
ATOM 2831 C C . GLU A 1 380 ? -4.008 33.219 13.875 1 96.69 380 GLU A C 1
ATOM 2833 O O . GLU A 1 380 ? -4.812 33.281 12.945 1 96.69 380 GLU A O 1
ATOM 2838 N N . GLY A 1 381 ? -3.926 32.25 14.844 1 98 381 GLY A N 1
ATOM 2839 C CA . GLY A 1 381 ? -5.008 31.281 14.867 1 98 381 GLY A CA 1
ATOM 2840 C C . GLY A 1 381 ? -6.344 31.891 15.258 1 98 381 GLY A C 1
ATOM 2841 O O . GLY A 1 381 ? -6.43 33.094 15.547 1 98 381 GLY A O 1
ATOM 2842 N N . LYS A 1 382 ? -7.367 31.062 15.195 1 97.81 382 LYS A N 1
ATOM 2843 C CA . LYS A 1 382 ? -8.727 31.531 15.43 1 97.81 382 LYS A CA 1
ATOM 2844 C C . LYS A 1 382 ? -9.461 30.656 16.422 1 97.81 382 LYS A C 1
ATOM 2846 O O . LYS A 1 382 ? -9.531 29.438 16.25 1 97.81 382 LYS A O 1
ATOM 2851 N N . GLU A 1 383 ? -9.969 31.266 17.453 1 98.25 383 GLU A N 1
ATOM 2852 C CA . GLU A 1 383 ? -10.844 30.547 18.391 1 98.25 383 GLU A CA 1
ATOM 2853 C C . GLU A 1 383 ? -12.25 30.406 17.812 1 98.25 383 GLU A C 1
ATOM 2855 O O . GLU A 1 383 ? -12.914 31.391 17.516 1 98.25 383 GLU A O 1
ATOM 2860 N N . THR A 1 384 ? -12.688 29.188 17.641 1 97.88 384 THR A N 1
ATOM 2861 C CA . THR A 1 384 ? -14.031 28.891 17.172 1 97.88 384 THR A CA 1
ATOM 2862 C C . THR A 1 384 ? -14.406 27.438 17.5 1 97.88 384 THR A C 1
ATOM 2864 O O . THR A 1 384 ? -13.547 26.562 17.516 1 97.88 384 THR A O 1
ATOM 2867 N N . ALA A 1 385 ? -15.68 27.234 17.781 1 97.62 385 ALA A N 1
ATOM 2868 C CA . ALA A 1 385 ? -16.156 25.859 17.969 1 97.62 385 ALA A CA 1
ATOM 2869 C C . ALA A 1 385 ? -16.016 25.047 16.688 1 97.62 385 ALA A C 1
ATOM 2871 O O . ALA A 1 385 ? -16.297 25.562 15.594 1 97.62 385 ALA A O 1
ATOM 2872 N N . ILE A 1 386 ? -15.5 23.859 16.797 1 98.38 386 ILE A N 1
ATOM 2873 C CA . ILE A 1 386 ? -15.352 22.953 15.656 1 98.38 386 ILE A CA 1
ATOM 2874 C C . ILE A 1 386 ? -16.094 21.656 15.938 1 98.38 386 ILE A C 1
ATOM 2876 O O . ILE A 1 386 ? -15.57 20.766 16.609 1 98.38 386 ILE A O 1
ATOM 2880 N N . ASN A 1 387 ? -17.266 21.5 15.336 1 98.19 387 ASN A N 1
ATOM 2881 C CA . ASN A 1 387 ? -18.062 20.297 15.523 1 98.19 387 ASN A CA 1
ATOM 2882 C C . ASN A 1 387 ? -17.672 19.219 14.516 1 98.19 387 ASN A C 1
ATOM 2884 O O . ASN A 1 387 ? -17.719 18.031 14.836 1 98.19 387 ASN A O 1
ATOM 2888 N N . TYR A 1 388 ? -17.484 19.656 13.273 1 98.75 388 TYR A N 1
ATOM 2889 C CA . TYR A 1 388 ? -17.016 18.812 12.195 1 98.75 388 TYR A CA 1
ATOM 2890 C C . TYR A 1 388 ? -15.812 19.438 11.492 1 98.75 388 TYR A C 1
ATOM 2892 O O . TYR A 1 388 ? -15.75 20.656 11.32 1 98.75 388 TYR A O 1
ATOM 2900 N N . ALA A 1 389 ? -14.906 18.641 11.164 1 98.94 389 ALA A N 1
ATOM 2901 C CA . ALA A 1 389 ? -13.734 19.062 10.406 1 98.94 389 ALA A CA 1
ATOM 2902 C C . ALA A 1 389 ? -13.336 18.031 9.359 1 98.94 389 ALA A C 1
ATOM 2904 O O . ALA A 1 389 ? -13.68 16.844 9.492 1 98.94 389 ALA A O 1
ATOM 2905 N N . ILE A 1 390 ? -12.688 18.453 8.289 1 98.88 390 ILE A N 1
ATOM 2906 C CA . ILE A 1 390 ? -12.156 17.5 7.324 1 98.88 390 ILE A CA 1
ATOM 2907 C C . ILE A 1 390 ? -10.648 17.688 7.18 1 98.88 390 ILE A C 1
ATOM 2909 O O . ILE A 1 390 ? -10.125 18.781 7.445 1 98.88 390 ILE A O 1
ATOM 2913 N N . SER A 1 391 ? -9.961 16.688 6.883 1 98.88 391 SER A N 1
ATOM 2914 C CA . SER A 1 391 ? -8.531 16.656 6.582 1 98.88 391 SER A CA 1
ATOM 2915 C C . SER A 1 391 ? -8.281 16.188 5.152 1 98.88 391 SER A C 1
ATOM 2917 O O . SER A 1 391 ? -8.609 15.047 4.801 1 98.88 391 SER A O 1
ATOM 2919 N N . ASN A 1 392 ? -7.695 17.094 4.297 1 98.75 392 ASN A N 1
ATOM 2920 C CA . ASN A 1 392 ? -7.445 16.828 2.889 1 98.75 392 ASN A CA 1
ATOM 2921 C C . ASN A 1 392 ? -6.016 16.328 2.658 1 98.75 392 ASN A C 1
ATOM 2923 O O . ASN A 1 392 ? -5.07 16.875 3.242 1 98.75 392 ASN A O 1
ATOM 2927 N N . THR A 1 393 ? -5.891 15.32 1.832 1 98.56 393 THR A N 1
ATOM 2928 C CA . THR A 1 393 ? -4.586 14.953 1.291 1 98.56 393 THR A CA 1
ATOM 2929 C C . THR A 1 393 ? -4.691 14.617 -0.193 1 98.56 393 THR A C 1
ATOM 2931 O O . THR A 1 393 ? -5.68 14.016 -0.63 1 98.56 393 THR A O 1
ATOM 2934 N N . PHE A 1 394 ? -3.695 14.984 -0.95 1 98 394 PHE A N 1
ATOM 2935 C CA . PHE A 1 394 ? -3.617 14.773 -2.391 1 98 394 PHE A CA 1
ATOM 2936 C C . PHE A 1 394 ? -2.223 14.312 -2.795 1 98 394 PHE A C 1
ATOM 2938 O O . PHE A 1 394 ? -1.222 14.867 -2.336 1 98 394 PHE A O 1
ATOM 2945 N N . GLY A 1 395 ? -2.203 13.234 -3.594 1 96.38 395 GLY A N 1
ATOM 2946 C CA . GLY A 1 395 ? -0.905 12.641 -3.883 1 96.38 395 GLY A CA 1
ATOM 2947 C C . GLY A 1 395 ? -0.638 12.484 -5.367 1 96.38 395 GLY A C 1
ATOM 2948 O O . GLY A 1 395 ? -1.571 12.469 -6.172 1 96.38 395 GLY A O 1
ATOM 2949 N N . PHE A 1 396 ? 0.765 12.367 -5.664 1 94.12 396 PHE A N 1
ATOM 2950 C CA . PHE A 1 396 ? 1.201 12.031 -7.016 1 94.12 396 PHE A CA 1
ATOM 2951 C C . PHE A 1 396 ? 0.485 10.781 -7.52 1 94.12 396 PHE A C 1
ATOM 2953 O O . PHE A 1 396 ? 0.271 9.836 -6.762 1 94.12 396 PHE A O 1
ATOM 2960 N N . GLY A 1 397 ? 0.135 10.758 -8.789 1 94.69 397 GLY A N 1
ATOM 2961 C CA . GLY A 1 397 ? -0.646 9.672 -9.352 1 94.69 397 GLY A CA 1
ATOM 2962 C C . GLY A 1 397 ? -2.135 9.961 -9.391 1 94.69 397 GLY A C 1
ATOM 2963 O O . GLY A 1 397 ? -2.91 9.172 -9.938 1 94.69 397 GLY A O 1
ATOM 2964 N N . GLY A 1 398 ? -2.504 11.141 -8.812 1 96.19 398 GLY A N 1
ATOM 2965 C CA . GLY A 1 398 ? -3.881 11.602 -8.883 1 96.19 398 GLY A CA 1
ATOM 2966 C C . GLY A 1 398 ? -4.723 11.141 -7.707 1 96.19 398 GLY A C 1
ATOM 2967 O O . GLY A 1 398 ? -5.953 11.148 -7.777 1 96.19 398 GLY A O 1
ATOM 2968 N N . HIS A 1 399 ? -4.102 10.828 -6.621 1 97.69 399 HIS A N 1
ATOM 2969 C CA . HIS A 1 399 ? -4.801 10.289 -5.461 1 97.69 399 HIS A CA 1
ATOM 2970 C C . HIS A 1 399 ? -5.398 11.406 -4.609 1 97.69 399 HIS A C 1
ATOM 2972 O O . HIS A 1 399 ? -4.727 12.391 -4.312 1 97.69 399 HIS A O 1
ATOM 2978 N N . ASN A 1 400 ? -6.664 11.305 -4.281 1 98.56 400 ASN A N 1
ATOM 2979 C CA . ASN A 1 400 ? -7.332 12.211 -3.354 1 98.56 400 ASN A CA 1
ATOM 2980 C C . ASN A 1 400 ? -7.973 11.461 -2.191 1 98.56 400 ASN A C 1
ATOM 2982 O O . ASN A 1 400 ? -8.711 10.5 -2.402 1 98.56 400 ASN A O 1
ATOM 2986 N N . ALA A 1 401 ? -7.629 11.836 -1.01 1 98.81 401 ALA A N 1
ATOM 2987 C CA . ALA A 1 401 ? -8.211 11.227 0.185 1 98.81 401 ALA A CA 1
ATOM 2988 C C . ALA A 1 401 ? -8.648 12.297 1.185 1 98.81 401 ALA A C 1
ATOM 2990 O O . ALA A 1 401 ? -7.871 13.18 1.547 1 98.81 401 ALA A O 1
ATOM 2991 N N . VAL A 1 402 ? -9.914 12.258 1.606 1 98.94 402 VAL A N 1
ATOM 2992 C CA . VAL A 1 402 ? -10.484 13.203 2.561 1 98.94 402 VAL A CA 1
ATOM 2993 C C . VAL A 1 402 ? -11.125 12.453 3.723 1 98.94 402 VAL A C 1
ATOM 2995 O O . VAL A 1 402 ? -11.859 11.484 3.514 1 98.94 402 VAL A O 1
ATOM 2998 N N . LEU A 1 403 ? -10.773 12.812 4.91 1 98.94 403 LEU A N 1
ATOM 2999 C CA . LEU A 1 403 ? -11.391 12.273 6.117 1 98.94 403 LEU A CA 1
ATOM 3000 C C . LEU A 1 403 ? -12.297 13.312 6.777 1 98.94 403 LEU A C 1
ATOM 3002 O O . LEU A 1 403 ? -11.961 14.5 6.801 1 98.94 403 LEU A O 1
ATOM 3006 N N . ALA A 1 404 ? -13.406 12.898 7.301 1 98.94 404 ALA A N 1
ATOM 3007 C CA . ALA A 1 404 ? -14.289 13.742 8.094 1 98.94 404 ALA A CA 1
ATOM 3008 C C . ALA A 1 404 ? -14.336 13.281 9.547 1 98.94 404 ALA A C 1
ATOM 3010 O O . ALA A 1 404 ? -14.516 12.094 9.82 1 98.94 404 ALA A O 1
ATOM 3011 N N . PHE A 1 405 ? -14.117 14.227 10.43 1 98.94 405 PHE A N 1
ATOM 3012 C CA . PHE A 1 405 ? -14.133 13.984 11.867 1 98.94 405 PHE A CA 1
ATOM 3013 C C . PHE A 1 405 ? -15.266 14.742 12.531 1 98.94 405 PHE A C 1
ATOM 3015 O O . PHE A 1 405 ? -15.641 15.828 12.086 1 98.94 405 PHE A O 1
ATOM 3022 N N . LYS A 1 406 ? -15.766 14.195 13.586 1 98.75 406 LYS A N 1
ATOM 3023 C CA . LYS A 1 406 ? -16.812 14.797 14.414 1 98.75 406 LYS A CA 1
ATOM 3024 C C . LYS A 1 406 ? -16.359 14.891 15.875 1 98.75 406 LYS A C 1
ATOM 3026 O O . LYS A 1 406 ? -15.781 13.945 16.406 1 98.75 406 LYS A O 1
ATOM 3031 N N . CYS A 1 407 ? -16.609 16.016 16.438 1 97.5 407 CYS A N 1
ATOM 3032 C CA . CYS A 1 407 ? -16.344 16.156 17.875 1 97.5 407 CYS A CA 1
ATOM 3033 C C . CYS A 1 407 ? -17.156 15.164 18.688 1 97.5 407 CYS A C 1
ATOM 3035 O O . CYS A 1 407 ? -18.328 14.906 18.375 1 97.5 407 CYS A O 1
ATOM 3037 N N . TRP A 1 408 ? -16.5 14.594 19.672 1 94.94 408 TRP A N 1
ATOM 3038 C CA . TRP A 1 408 ? -17.219 13.648 20.531 1 94.94 408 TRP A CA 1
ATOM 3039 C C . TRP A 1 408 ? -18.188 14.383 21.453 1 94.94 408 TRP A C 1
ATOM 3041 O O . TRP A 1 408 ? -17.828 15.383 22.078 1 94.94 408 TRP A O 1
ATOM 3051 N N . GLU A 1 409 ? -19.438 13.859 21.344 1 86 409 GLU A N 1
ATOM 3052 C CA . GLU A 1 409 ? -20.469 14.312 22.281 1 86 409 GLU A CA 1
ATOM 3053 C C . GLU A 1 409 ? -21.094 13.133 23.016 1 86 409 GLU A C 1
ATOM 3055 O O . GLU A 1 409 ? -21.5 12.148 22.391 1 86 409 GLU A O 1
ATOM 3060 N N . GLU A 1 410 ? -21.094 13.141 24.344 1 72.25 410 GLU A N 1
ATOM 3061 C CA . GLU A 1 410 ? -21.688 12.07 25.141 1 72.25 410 GLU A CA 1
ATOM 3062 C C . GLU A 1 410 ? -23.156 11.891 24.812 1 72.25 410 GLU A C 1
ATOM 3064 O O . GLU A 1 410 ? -23.875 12.875 24.562 1 72.25 410 GLU A O 1
ATOM 3069 N N . MET B 1 1 ? -28.375 -2.883 4.379 1 58.16 1 MET B N 1
ATOM 3070 C CA . MET B 1 1 ? -27.609 -2.865 3.137 1 58.16 1 MET B CA 1
ATOM 3071 C C . MET B 1 1 ? -27.391 -4.281 2.609 1 58.16 1 MET B C 1
ATOM 3073 O O . MET B 1 1 ? -27.109 -5.195 3.381 1 58.16 1 MET B O 1
ATOM 3077 N N . THR B 1 2 ? -27.797 -4.535 1.344 1 79 2 THR B N 1
ATOM 3078 C CA . THR B 1 2 ? -27.594 -5.844 0.731 1 79 2 THR B CA 1
ATOM 3079 C C . THR B 1 2 ? -26.234 -5.922 0.058 1 79 2 THR B C 1
ATOM 3081 O O . THR B 1 2 ? -25.844 -5.008 -0.676 1 79 2 THR B O 1
ATOM 3084 N N . PHE B 1 3 ? -25.453 -6.957 0.439 1 91.44 3 PHE B N 1
ATOM 3085 C CA . PHE B 1 3 ? -24.125 -7.16 -0.134 1 91.44 3 PHE B CA 1
ATOM 3086 C C . PHE B 1 3 ? -24.219 -7.598 -1.59 1 91.44 3 PHE B C 1
ATOM 3088 O O . PHE B 1 3 ? -25.094 -8.391 -1.945 1 91.44 3 PHE B O 1
ATOM 3095 N N . LYS B 1 4 ? -23.438 -7.016 -2.412 1 96 4 LYS B N 1
ATOM 3096 C CA . LYS B 1 4 ? -23.406 -7.348 -3.834 1 96 4 LYS B CA 1
ATOM 3097 C C . LYS B 1 4 ? -22.547 -8.578 -4.098 1 96 4 LYS B C 1
ATOM 3099 O O . LYS B 1 4 ? -21.531 -8.789 -3.426 1 96 4 LYS B O 1
ATOM 3104 N N . ARG B 1 5 ? -22.984 -9.391 -5.07 1 97.81 5 ARG B N 1
ATOM 3105 C CA . ARG B 1 5 ? -22.109 -10.438 -5.578 1 97.81 5 ARG B CA 1
ATOM 3106 C C . ARG B 1 5 ? -21.062 -9.867 -6.527 1 97.81 5 ARG B C 1
ATOM 3108 O O . ARG B 1 5 ? -21.344 -8.945 -7.293 1 97.81 5 ARG B O 1
ATOM 3115 N N . VAL B 1 6 ? -19.859 -10.352 -6.426 1 98.81 6 VAL B N 1
ATOM 3116 C CA . VAL B 1 6 ? -18.734 -9.805 -7.184 1 98.81 6 VAL B CA 1
ATOM 3117 C C . VAL B 1 6 ? -18.219 -10.859 -8.156 1 98.81 6 VAL B C 1
ATOM 3119 O O . VAL B 1 6 ? -17.875 -11.977 -7.758 1 98.81 6 VAL B O 1
ATOM 3122 N N . VAL B 1 7 ? -18.094 -10.5 -9.453 1 98.94 7 VAL B N 1
ATOM 3123 C CA . VAL B 1 7 ? -17.719 -11.469 -10.477 1 98.94 7 VAL B CA 1
ATOM 3124 C C . VAL B 1 7 ? -16.469 -10.969 -11.227 1 98.94 7 VAL B C 1
ATOM 3126 O O . VAL B 1 7 ? -16.188 -9.773 -11.234 1 98.94 7 VAL B O 1
ATOM 3129 N N . VAL B 1 8 ? -15.734 -11.938 -11.695 1 98.94 8 VAL B N 1
ATOM 3130 C CA . VAL B 1 8 ? -14.625 -11.68 -12.609 1 98.94 8 VAL B CA 1
ATOM 3131 C C . VAL B 1 8 ? -15.102 -11.781 -14.055 1 98.94 8 VAL B C 1
ATOM 3133 O O . VAL B 1 8 ? -15.633 -12.812 -14.469 1 98.94 8 VAL B O 1
ATOM 3136 N N . THR B 1 9 ? -14.844 -10.711 -14.82 1 98.88 9 THR B N 1
ATOM 3137 C CA . THR B 1 9 ? -15.359 -10.719 -16.188 1 98.88 9 THR B CA 1
ATOM 3138 C C . THR B 1 9 ? -14.219 -10.695 -17.203 1 98.88 9 THR B C 1
ATOM 3140 O O . THR B 1 9 ? -14.438 -10.922 -18.391 1 98.88 9 THR B O 1
ATOM 3143 N N . GLY B 1 10 ? -13.031 -10.469 -16.734 1 98.75 10 GLY B N 1
ATOM 3144 C CA . GLY B 1 10 ? -11.844 -10.5 -17.578 1 98.75 10 GLY B CA 1
ATOM 3145 C C . GLY B 1 10 ? -10.547 -10.445 -16.797 1 98.75 10 GLY B C 1
ATOM 3146 O O . GLY B 1 10 ? -10.547 -10.117 -15.602 1 98.75 10 GLY B O 1
ATOM 3147 N N . TYR B 1 11 ? -9.555 -10.836 -17.406 1 98.75 11 TYR B N 1
ATOM 3148 C CA . TYR B 1 11 ? -8.211 -10.68 -16.844 1 98.75 11 TYR B CA 1
ATOM 3149 C C . TYR B 1 11 ? -7.168 -10.602 -17.953 1 98.75 11 TYR B C 1
ATOM 3151 O O . TYR B 1 11 ? -7.449 -10.945 -19.109 1 98.75 11 TYR B O 1
ATOM 3159 N N . GLY B 1 12 ? -6.027 -9.992 -17.672 1 98.88 12 GLY B N 1
ATOM 3160 C CA . GLY B 1 12 ? -4.836 -9.883 -18.5 1 98.88 12 GLY B CA 1
ATOM 3161 C C . GLY B 1 12 ? -3.549 -10.062 -17.719 1 98.88 12 GLY B C 1
ATOM 3162 O O . GLY B 1 12 ? -3.537 -9.914 -16.484 1 98.88 12 GLY B O 1
ATOM 3163 N N . LEU B 1 13 ? -2.488 -10.484 -18.453 1 98.81 13 LEU B N 1
ATOM 3164 C CA . LEU B 1 13 ? -1.237 -10.703 -17.734 1 98.81 13 LEU B CA 1
ATOM 3165 C C . LEU B 1 13 ? -0.048 -10.664 -18.688 1 98.81 13 LEU B C 1
ATOM 3167 O O . LEU B 1 13 ? -0.219 -10.758 -19.906 1 98.81 13 LEU B O 1
ATOM 3171 N N . THR B 1 14 ? 1.09 -10.398 -18.203 1 98.88 14 THR B N 1
ATOM 3172 C CA . THR B 1 14 ? 2.391 -10.75 -18.766 1 98.88 14 THR B CA 1
ATOM 3173 C C . THR B 1 14 ? 3.207 -11.562 -17.75 1 98.88 14 THR B C 1
ATOM 3175 O O . THR B 1 14 ? 3.217 -11.25 -16.562 1 98.88 14 THR B O 1
ATOM 3178 N N . SER B 1 15 ? 3.73 -12.68 -18.172 1 98.62 15 SER B N 1
ATOM 3179 C CA . SER B 1 15 ? 4.445 -13.617 -17.312 1 98.62 15 SER B CA 1
ATOM 3180 C C . SER B 1 15 ? 5.562 -14.328 -18.078 1 98.62 15 SER B C 1
ATOM 3182 O O . SER B 1 15 ? 5.645 -14.227 -19.297 1 98.62 15 SER B O 1
ATOM 3184 N N . PRO B 1 16 ? 6.41 -15.016 -17.375 1 98.5 16 PRO B N 1
ATOM 3185 C CA . PRO B 1 16 ? 7.492 -15.758 -18.016 1 98.5 16 PRO B CA 1
ATOM 3186 C C . PRO B 1 16 ? 6.984 -16.891 -18.906 1 98.5 16 PRO B C 1
ATOM 3188 O O . PRO B 1 16 ? 7.742 -17.438 -19.719 1 98.5 16 PRO B O 1
ATOM 3191 N N . ILE B 1 17 ? 5.645 -17.25 -18.797 1 98.56 17 ILE B N 1
ATOM 3192 C CA . ILE B 1 17 ? 5.195 -18.391 -19.594 1 98.56 17 ILE B CA 1
ATOM 3193 C C . ILE B 1 17 ? 4.043 -17.969 -20.5 1 98.56 17 ILE B C 1
ATOM 3195 O O . ILE B 1 17 ? 3.301 -18.812 -21 1 98.56 17 ILE B O 1
ATOM 3199 N N . GLY B 1 18 ? 3.867 -16.656 -20.656 1 98.44 18 GLY B N 1
ATOM 3200 C CA . GLY B 1 18 ? 2.834 -16.188 -21.562 1 98.44 18 GLY B CA 1
ATOM 3201 C C . GLY B 1 18 ? 2.373 -14.781 -21.266 1 98.44 18 GLY B C 1
ATOM 3202 O O . GLY B 1 18 ? 2.422 -14.336 -20.125 1 98.44 18 GLY B O 1
ATOM 3203 N N . HIS B 1 19 ? 1.854 -14.117 -22.328 1 98.69 19 HIS B N 1
ATOM 3204 C CA . HIS B 1 19 ? 1.444 -12.727 -22.203 1 98.69 19 HIS B CA 1
ATOM 3205 C C . HIS B 1 19 ? -0.042 -12.562 -22.5 1 98.69 19 HIS B C 1
ATOM 3207 O O . HIS B 1 19 ? -0.526 -11.438 -22.656 1 98.69 19 HIS B O 1
ATOM 3213 N N . ASP B 1 20 ? -0.712 -13.672 -22.625 1 97 20 ASP B N 1
ATOM 3214 C CA . ASP B 1 20 ? -2.166 -13.742 -22.75 1 97 20 ASP B CA 1
ATOM 3215 C C . ASP B 1 20 ? -2.717 -14.984 -22.047 1 97 20 ASP B C 1
ATOM 3217 O O . ASP B 1 20 ? -1.99 -15.953 -21.844 1 97 20 ASP B O 1
ATOM 3221 N N . PRO B 1 21 ? -3.996 -14.914 -21.688 1 94.69 21 PRO B N 1
ATOM 3222 C CA . PRO B 1 21 ? -4.566 -15.992 -20.875 1 94.69 21 PRO B CA 1
ATOM 3223 C C . PRO B 1 21 ? -4.438 -17.359 -21.547 1 94.69 21 PRO B C 1
ATOM 3225 O O . PRO B 1 21 ? -4.117 -18.344 -20.875 1 94.69 21 PRO B O 1
ATOM 3228 N N . GLU B 1 22 ? -4.645 -17.406 -22.797 1 96.81 22 GLU B N 1
ATOM 3229 C CA . GLU B 1 22 ? -4.617 -18.688 -23.5 1 96.81 22 GLU B CA 1
ATOM 3230 C C . GLU B 1 22 ? -3.217 -19.281 -23.5 1 96.81 22 GLU B C 1
ATOM 3232 O O . GLU B 1 22 ? -3.039 -20.453 -23.156 1 96.81 22 GLU B O 1
ATOM 3237 N N . THR B 1 23 ? -2.264 -18.5 -23.953 1 98.19 23 THR B N 1
ATOM 3238 C CA . THR B 1 23 ? -0.884 -18.969 -23.984 1 98.19 23 THR B CA 1
ATOM 3239 C C . THR B 1 23 ? -0.419 -19.344 -22.578 1 98.19 23 THR B C 1
ATOM 3241 O O . THR B 1 23 ? 0.227 -20.391 -22.391 1 98.19 23 THR B O 1
ATOM 3244 N N . PHE B 1 24 ? -0.697 -18.516 -21.641 1 98.38 24 PHE B N 1
ATOM 3245 C CA . PHE B 1 24 ? -0.354 -18.766 -20.234 1 98.38 24 PHE B CA 1
ATOM 3246 C C . PHE B 1 24 ? -0.9 -20.109 -19.781 1 98.38 24 PHE B C 1
ATOM 3248 O O . PHE B 1 24 ? -0.156 -20.938 -19.25 1 98.38 24 PHE B O 1
ATOM 3255 N N . TRP B 1 25 ? -2.195 -20.375 -20.016 1 98.25 25 TRP B N 1
ATOM 3256 C CA . TRP B 1 25 ? -2.842 -21.594 -19.562 1 98.25 25 TRP B CA 1
ATOM 3257 C C . TRP B 1 25 ? -2.256 -22.812 -20.281 1 98.25 25 TRP B C 1
ATOM 3259 O O . TRP B 1 25 ? -1.966 -23.828 -19.656 1 98.25 25 TRP B O 1
ATOM 3269 N N . ASN B 1 26 ? -2.107 -22.688 -21.562 1 98.44 26 ASN B N 1
ATOM 3270 C CA . ASN B 1 26 ? -1.584 -23.797 -22.328 1 98.44 26 ASN B CA 1
ATOM 3271 C C . ASN B 1 26 ? -0.187 -24.203 -21.875 1 98.44 26 ASN B C 1
ATOM 3273 O O . ASN B 1 26 ? 0.114 -25.391 -21.75 1 98.44 26 ASN B O 1
ATOM 3277 N N . ASN B 1 27 ? 0.614 -23.25 -21.641 1 98.44 27 ASN B N 1
ATOM 3278 C CA . ASN B 1 27 ? 1.969 -23.531 -21.172 1 98.44 27 ASN B CA 1
ATOM 3279 C C . ASN B 1 27 ? 1.971 -24.109 -19.766 1 98.44 27 ASN B C 1
ATOM 3281 O O . ASN B 1 27 ? 2.756 -25 -19.453 1 98.44 27 ASN B O 1
ATOM 3285 N N . LEU B 1 28 ? 1.097 -23.562 -18.922 1 98.19 28 LEU B N 1
ATOM 3286 C CA . LEU B 1 28 ? 0.948 -24.094 -17.562 1 98.19 28 LEU B CA 1
ATOM 3287 C C . LEU B 1 28 ? 0.517 -25.547 -17.594 1 98.19 28 LEU B C 1
ATOM 3289 O O . LEU B 1 28 ? 1.108 -26.391 -16.906 1 98.19 28 LEU B O 1
ATOM 3293 N N . LYS B 1 29 ? -0.459 -25.844 -18.344 1 97.69 29 LYS B N 1
ATOM 3294 C CA . LYS B 1 29 ? -0.998 -27.203 -18.453 1 97.69 29 LYS B CA 1
ATOM 3295 C C . LYS B 1 29 ? 0.034 -28.156 -19.031 1 97.69 29 LYS B C 1
ATOM 3297 O O . LYS B 1 29 ? 0.136 -29.312 -18.609 1 97.69 29 LYS B O 1
ATOM 3302 N N . ALA B 1 30 ? 0.834 -27.688 -20.016 1 97 30 ALA B N 1
ATOM 3303 C CA . ALA B 1 30 ? 1.82 -28.5 -20.703 1 97 30 ALA B CA 1
ATOM 3304 C C . ALA B 1 30 ? 3.064 -28.719 -19.844 1 97 30 ALA B C 1
ATOM 3306 O O . ALA B 1 30 ? 3.902 -29.562 -20.156 1 97 30 ALA B O 1
ATOM 3307 N N . GLY B 1 31 ? 3.209 -27.938 -18.766 1 96.44 31 GLY B N 1
ATOM 3308 C CA . GLY B 1 31 ? 4.355 -28.078 -17.891 1 96.44 31 GLY B CA 1
ATOM 3309 C C . GLY B 1 31 ? 5.57 -27.297 -18.359 1 96.44 31 GLY B C 1
ATOM 3310 O O . GLY B 1 31 ? 6.703 -27.641 -18 1 96.44 31 GLY B O 1
ATOM 3311 N N . GLN B 1 32 ? 5.367 -26.281 -19.125 1 96.81 32 GLN B N 1
ATOM 3312 C CA . GLN B 1 32 ? 6.469 -25.453 -19.609 1 96.81 32 GLN B CA 1
ATOM 3313 C C . GLN B 1 32 ? 6.883 -24.422 -18.547 1 96.81 32 GLN B C 1
ATOM 3315 O O . GLN B 1 32 ? 6.105 -23.531 -18.219 1 96.81 32 GLN B O 1
ATOM 3320 N N . ILE B 1 33 ? 8.125 -24.469 -18.109 1 98.06 33 ILE B N 1
ATOM 3321 C CA . ILE B 1 33 ? 8.578 -23.547 -17.062 1 98.06 33 ILE B CA 1
ATOM 3322 C C . ILE B 1 33 ? 9.195 -22.312 -17.703 1 98.06 33 ILE B C 1
ATOM 3324 O O . ILE B 1 33 ? 9.797 -22.391 -18.781 1 98.06 33 ILE B O 1
ATOM 3328 N N . GLY B 1 34 ? 9.031 -21.156 -17.062 1 98.5 34 GLY B N 1
ATOM 3329 C CA . GLY B 1 34 ? 9.594 -19.906 -17.516 1 98.5 34 GLY B CA 1
ATOM 3330 C C . GLY B 1 34 ? 10.875 -19.516 -16.797 1 98.5 34 GLY B C 1
ATOM 3331 O O . GLY B 1 34 ? 11.234 -18.344 -16.75 1 98.5 34 GLY B O 1
ATOM 3332 N N . ILE B 1 35 ? 11.609 -20.422 -16.203 1 98.69 35 ILE B N 1
ATOM 3333 C CA . ILE B 1 35 ? 12.781 -20.172 -15.375 1 98.69 35 ILE B CA 1
ATOM 3334 C C . ILE B 1 35 ? 14.047 -20.5 -16.172 1 98.69 35 ILE B C 1
ATOM 3336 O O . ILE B 1 35 ? 14.102 -21.516 -16.859 1 98.69 35 ILE B O 1
ATOM 3340 N N . GLY B 1 36 ? 15.023 -19.656 -16.094 1 98.69 36 GLY B N 1
ATOM 3341 C CA . GLY B 1 36 ? 16.312 -19.812 -16.734 1 98.69 36 GLY B CA 1
ATOM 3342 C C . GLY B 1 36 ? 17.391 -18.906 -16.172 1 98.69 36 GLY B C 1
ATOM 3343 O O . GLY B 1 36 ? 17.125 -18.156 -15.219 1 98.69 36 GLY B O 1
ATOM 3344 N N . PRO B 1 37 ? 18.594 -18.984 -16.734 1 98.5 37 PRO B N 1
ATOM 3345 C CA . PRO B 1 37 ? 19.656 -18.094 -16.25 1 98.5 37 PRO B CA 1
ATOM 3346 C C . PRO B 1 37 ? 19.281 -16.609 -16.344 1 98.5 37 PRO B C 1
ATOM 3348 O O . PRO B 1 37 ? 18.641 -16.203 -17.312 1 98.5 37 PRO B O 1
ATOM 3351 N N . ILE B 1 38 ? 19.688 -15.867 -15.328 1 98.69 38 ILE B N 1
ATOM 3352 C CA . ILE B 1 38 ? 19.484 -14.422 -15.383 1 98.69 38 ILE B CA 1
ATOM 3353 C C . ILE B 1 38 ? 20.281 -13.836 -16.547 1 98.69 38 ILE B C 1
ATOM 3355 O O . ILE B 1 38 ? 21.484 -14.07 -16.672 1 98.69 38 ILE B O 1
ATOM 3359 N N . THR B 1 39 ? 19.641 -13.078 -17.422 1 98.31 39 THR B N 1
ATOM 3360 C CA . THR B 1 39 ? 20.297 -12.508 -18.594 1 98.31 39 THR B CA 1
ATOM 3361 C C . THR B 1 39 ? 20.359 -10.992 -18.484 1 98.31 39 THR B C 1
ATOM 3363 O O . THR B 1 39 ? 21.062 -10.336 -19.281 1 98.31 39 THR B O 1
ATOM 3366 N N . LYS B 1 40 ? 19.75 -10.391 -17.531 1 97.44 40 LYS B N 1
ATOM 3367 C CA . LYS B 1 40 ? 19.609 -8.938 -17.438 1 97.44 40 LYS B CA 1
ATOM 3368 C C . LYS B 1 40 ? 20.906 -8.297 -16.922 1 97.44 40 LYS B C 1
ATOM 3370 O O . LYS B 1 40 ? 21.141 -7.105 -17.141 1 97.44 40 LYS B O 1
ATOM 3375 N N . PHE B 1 41 ? 21.672 -8.977 -16.203 1 98.06 41 PHE B N 1
ATOM 3376 C CA . PHE B 1 41 ? 22.953 -8.5 -15.703 1 98.06 41 PHE B CA 1
ATOM 3377 C C . PHE B 1 41 ? 23.906 -9.656 -15.477 1 98.06 41 PHE B C 1
ATOM 3379 O O . PHE B 1 41 ? 23.5 -10.82 -15.492 1 98.06 41 PHE B O 1
ATOM 3386 N N . ASP B 1 42 ? 25.219 -9.422 -15.344 1 98.25 42 ASP B N 1
ATOM 3387 C CA . ASP B 1 42 ? 26.25 -10.422 -15.094 1 98.25 42 ASP B CA 1
ATOM 3388 C C . ASP B 1 42 ? 26.141 -10.992 -13.688 1 98.25 42 ASP B C 1
ATOM 3390 O O . ASP B 1 42 ? 26.25 -10.258 -12.703 1 98.25 42 ASP B O 1
ATOM 3394 N N . THR B 1 43 ? 25.953 -12.305 -13.531 1 98.25 43 THR B N 1
ATOM 3395 C CA . THR B 1 43 ? 25.703 -12.93 -12.234 1 98.25 43 THR B CA 1
ATOM 3396 C C . THR B 1 43 ? 26.953 -13.648 -11.734 1 98.25 43 THR B C 1
ATOM 3398 O O . THR B 1 43 ? 26.875 -14.484 -10.836 1 98.25 43 THR B O 1
ATOM 3401 N N . THR B 1 44 ? 28.062 -13.359 -12.32 1 98 44 THR B N 1
ATOM 3402 C CA . THR B 1 44 ? 29.297 -14.055 -11.984 1 98 44 THR B CA 1
ATOM 3403 C C . THR B 1 44 ? 29.531 -14.039 -10.469 1 98 44 THR B C 1
ATOM 3405 O O . THR B 1 44 ? 29.875 -15.062 -9.883 1 98 44 THR B O 1
ATOM 3408 N N . ASP B 1 45 ? 29.328 -12.945 -9.805 1 97.94 45 ASP B N 1
ATOM 3409 C CA . ASP B 1 45 ? 29.641 -12.781 -8.391 1 97.94 45 ASP B CA 1
ATOM 3410 C C . ASP B 1 45 ? 28.438 -13.109 -7.516 1 97.94 45 ASP B C 1
ATOM 3412 O O . ASP B 1 45 ? 28.484 -12.914 -6.297 1 97.94 45 ASP B O 1
ATOM 3416 N N . TYR B 1 46 ? 27.406 -13.547 -8.133 1 98.44 46 TYR B N 1
ATOM 3417 C CA . TYR B 1 46 ? 26.188 -13.906 -7.402 1 98.44 46 TYR B CA 1
ATOM 3418 C C . TYR B 1 46 ? 26.094 -15.406 -7.184 1 98.44 46 TYR B C 1
ATOM 3420 O O . TYR B 1 46 ? 26.531 -16.188 -8.031 1 98.44 46 TYR B O 1
ATOM 3428 N N . ALA B 1 47 ? 25.484 -15.805 -6.027 1 98.06 47 ALA B N 1
ATOM 3429 C CA . ALA B 1 47 ? 25.188 -17.203 -5.793 1 98.06 47 ALA B CA 1
ATOM 3430 C C . ALA B 1 47 ? 23.969 -17.656 -6.609 1 98.06 47 ALA B C 1
ATOM 3432 O O . ALA B 1 47 ? 23.891 -18.797 -7.051 1 98.06 47 ALA B O 1
ATOM 3433 N N . VAL B 1 48 ? 23.031 -16.781 -6.727 1 98.38 48 VAL B N 1
ATOM 3434 C CA . VAL B 1 48 ? 21.797 -17.016 -7.473 1 98.38 48 VAL B CA 1
ATOM 3435 C C . VAL B 1 48 ? 22.062 -16.828 -8.969 1 98.38 48 VAL B C 1
ATOM 3437 O O . VAL B 1 48 ? 22.594 -15.805 -9.391 1 98.38 48 VAL B O 1
ATOM 3440 N N . LYS B 1 49 ? 21.641 -17.859 -9.734 1 98.62 49 LYS B N 1
ATOM 3441 C CA . LYS B 1 49 ? 21.984 -17.828 -11.148 1 98.62 49 LYS B CA 1
ATOM 3442 C C . LYS B 1 49 ? 20.734 -17.75 -12.023 1 98.62 49 LYS B C 1
ATOM 3444 O O . LYS B 1 49 ? 20.812 -17.375 -13.195 1 98.62 49 LYS B O 1
ATOM 3449 N N . ASN B 1 50 ? 19.609 -18.188 -11.484 1 98.75 50 ASN B N 1
ATOM 3450 C CA . ASN B 1 50 ? 18.375 -18.312 -12.266 1 98.75 50 ASN B CA 1
ATOM 3451 C C . ASN B 1 50 ? 17.312 -17.312 -11.82 1 98.75 50 ASN B C 1
ATOM 3453 O O . ASN B 1 50 ? 17.328 -16.859 -10.672 1 98.75 50 ASN B O 1
ATOM 3457 N N . ALA B 1 51 ? 16.453 -16.875 -12.664 1 98.81 51 ALA B N 1
ATOM 3458 C CA . ALA B 1 51 ? 15.234 -16.125 -12.453 1 98.81 51 ALA B CA 1
ATOM 3459 C C . ALA B 1 51 ? 14.18 -16.453 -13.508 1 98.81 51 ALA B C 1
ATOM 3461 O O . ALA B 1 51 ? 14.469 -17.156 -14.477 1 98.81 51 ALA B O 1
ATOM 3462 N N . ALA B 1 52 ? 12.969 -16.125 -13.25 1 98.88 52 ALA B N 1
ATOM 3463 C CA . ALA B 1 52 ? 11.922 -16.203 -14.258 1 98.88 52 ALA B CA 1
ATOM 3464 C C . ALA B 1 52 ? 11.672 -14.852 -14.914 1 98.88 52 ALA B C 1
ATOM 3466 O O . ALA B 1 52 ? 10.773 -14.109 -14.516 1 98.88 52 ALA B O 1
ATOM 3467 N N . GLU B 1 53 ? 12.438 -14.562 -16 1 98.62 53 GLU B N 1
ATOM 3468 C CA . GLU B 1 53 ? 12.383 -13.281 -16.703 1 98.62 53 GLU B CA 1
ATOM 3469 C C . GLU B 1 53 ? 11.273 -13.281 -17.75 1 98.62 53 GLU B C 1
ATOM 3471 O O . GLU B 1 53 ? 10.984 -14.305 -18.359 1 98.62 53 GLU B O 1
ATOM 3476 N N . ILE B 1 54 ? 10.625 -12.172 -17.844 1 98 54 ILE B N 1
ATOM 3477 C CA . ILE B 1 54 ? 9.758 -11.984 -19 1 98 54 ILE B CA 1
ATOM 3478 C C . ILE B 1 54 ? 10.586 -12.031 -20.281 1 98 54 ILE B C 1
ATOM 3480 O O . ILE B 1 54 ? 11.586 -11.32 -20.422 1 98 54 ILE B O 1
ATOM 3484 N N . GLN B 1 55 ? 10.141 -12.93 -21.094 1 94.94 55 GLN B N 1
ATOM 3485 C CA . GLN B 1 55 ? 10.766 -13.023 -22.422 1 94.94 55 GLN B CA 1
ATOM 3486 C C . GLN B 1 55 ? 9.812 -12.547 -23.516 1 94.94 55 GLN B C 1
ATOM 3488 O O . GLN B 1 55 ? 8.602 -12.734 -23.406 1 94.94 55 GLN B O 1
ATOM 3493 N N . ASP B 1 56 ? 10.281 -11.875 -24.531 1 95.44 56 ASP B N 1
ATOM 3494 C CA . ASP B 1 56 ? 9.531 -11.461 -25.719 1 95.44 56 ASP B CA 1
ATOM 3495 C C . ASP B 1 56 ? 8.289 -10.656 -25.328 1 95.44 56 ASP B C 1
ATOM 3497 O O . ASP B 1 56 ? 7.188 -10.938 -25.797 1 95.44 56 ASP B O 1
ATOM 3501 N N . PHE B 1 57 ? 8.453 -9.75 -24.406 1 97.88 57 PHE B N 1
ATOM 3502 C CA . PHE B 1 57 ? 7.367 -8.867 -24 1 97.88 57 PHE B CA 1
ATOM 3503 C C . PHE B 1 57 ? 6.801 -8.133 -25.219 1 97.88 57 PHE B C 1
ATOM 3505 O O . PHE B 1 57 ? 7.547 -7.516 -25.984 1 97.88 57 PHE B O 1
ATOM 3512 N N . PRO B 1 58 ? 5.473 -8.188 -25.391 1 98.19 58 PRO B N 1
ATOM 3513 C CA . PRO B 1 58 ? 4.891 -7.508 -26.547 1 98.19 58 PRO B CA 1
ATOM 3514 C C . PRO B 1 58 ? 4.801 -5.996 -26.375 1 98.19 58 PRO B C 1
ATOM 3516 O O . PRO B 1 58 ? 3.707 -5.426 -26.422 1 98.19 58 PRO B O 1
ATOM 3519 N N . PHE B 1 59 ? 5.898 -5.309 -26.266 1 98.12 59 PHE B N 1
ATOM 3520 C CA . PHE B 1 59 ? 6.023 -3.887 -25.953 1 98.12 59 PHE B CA 1
ATOM 3521 C C . PHE B 1 59 ? 5.285 -3.045 -26.984 1 98.12 59 PHE B C 1
ATOM 3523 O O . PHE B 1 59 ? 4.551 -2.121 -26.641 1 98.12 59 PHE B O 1
ATOM 3530 N N . ASP B 1 60 ? 5.309 -3.398 -28.266 1 98.25 60 ASP B N 1
ATOM 3531 C CA . ASP B 1 60 ? 4.852 -2.564 -29.375 1 98.25 60 ASP B CA 1
ATOM 3532 C C . ASP B 1 60 ? 3.334 -2.641 -29.531 1 98.25 60 ASP B C 1
ATOM 3534 O O . ASP B 1 60 ? 2.738 -1.842 -30.266 1 98.25 60 ASP B O 1
ATOM 3538 N N . LYS B 1 61 ? 2.764 -3.576 -28.844 1 98.19 61 LYS B N 1
ATOM 3539 C CA . LYS B 1 61 ? 1.31 -3.68 -28.938 1 98.19 61 LYS B CA 1
ATOM 3540 C C . LYS B 1 61 ? 0.632 -2.416 -28.422 1 98.19 61 LYS B C 1
ATOM 3542 O O . LYS B 1 61 ? -0.394 -1.991 -28.953 1 98.19 61 LYS B O 1
ATOM 3547 N N . TYR B 1 62 ? 1.238 -1.846 -27.297 1 98.44 62 TYR B N 1
ATOM 3548 C CA . TYR B 1 62 ? 0.55 -0.715 -26.688 1 98.44 62 TYR B CA 1
ATOM 3549 C C . TYR B 1 62 ? 1.505 0.454 -26.484 1 98.44 62 TYR B C 1
ATOM 3551 O O . TYR B 1 62 ? 1.074 1.563 -26.156 1 98.44 62 TYR B O 1
ATOM 3559 N N . PHE B 1 63 ? 2.799 0.249 -26.625 1 98.56 63 PHE B N 1
ATOM 3560 C CA . PHE B 1 63 ? 3.75 1.267 -26.188 1 98.56 63 PHE B CA 1
ATOM 3561 C C . PHE B 1 63 ? 4.711 1.623 -27.312 1 98.56 63 PHE B C 1
ATOM 3563 O O . PHE B 1 63 ? 4.812 0.893 -28.297 1 98.56 63 PHE B O 1
ATOM 3570 N N . VAL B 1 64 ? 5.355 2.793 -27.188 1 98.38 64 VAL B N 1
ATOM 3571 C CA . VAL B 1 64 ? 6.43 3.27 -28.062 1 98.38 64 VAL B CA 1
ATOM 3572 C C . VAL B 1 64 ? 7.676 3.561 -27.219 1 98.38 64 VAL B C 1
ATOM 3574 O O . VAL B 1 64 ? 7.605 3.652 -26 1 98.38 64 VAL B O 1
ATOM 3577 N N . LYS B 1 65 ? 8.75 3.715 -27.859 1 97.31 65 LYS B N 1
ATOM 3578 C CA . LYS B 1 65 ? 10.047 3.846 -27.203 1 97.31 65 LYS B CA 1
ATOM 3579 C C . LYS B 1 65 ? 10.055 5.016 -26.219 1 97.31 65 LYS B C 1
ATOM 3581 O O . LYS B 1 65 ? 10.695 4.953 -25.172 1 97.31 65 LYS B O 1
ATOM 3586 N N . LYS B 1 66 ? 9.406 6.066 -26.5 1 96.81 66 LYS B N 1
ATOM 3587 C CA . LYS B 1 66 ? 9.367 7.258 -25.672 1 96.81 66 LYS B CA 1
ATOM 3588 C C . LYS B 1 66 ? 8.742 6.949 -24.312 1 96.81 66 LYS B C 1
ATOM 3590 O O . LYS B 1 66 ? 9.047 7.617 -23.312 1 96.81 66 LYS B O 1
ATOM 3595 N N . ASP B 1 67 ? 7.922 5.887 -24.203 1 97.69 67 ASP B N 1
ATOM 3596 C CA . ASP B 1 67 ? 7.258 5.5 -22.969 1 97.69 67 ASP B CA 1
ATOM 3597 C C . ASP B 1 67 ? 8.266 5.02 -21.922 1 97.69 67 ASP B C 1
ATOM 3599 O O . ASP B 1 67 ? 8.008 5.105 -20.719 1 97.69 67 ASP B O 1
ATOM 3603 N N . LEU B 1 68 ? 9.383 4.582 -22.375 1 96.38 68 LEU B N 1
ATOM 3604 C CA . LEU B 1 68 ? 10.422 4.098 -21.469 1 96.38 68 LEU B CA 1
ATOM 3605 C C . LEU B 1 68 ? 11 5.246 -20.641 1 96.38 68 LEU B C 1
ATOM 3607 O O . LEU B 1 68 ? 11.609 5.016 -19.594 1 96.38 68 LEU B O 1
ATOM 3611 N N . ASN B 1 69 ? 10.844 6.496 -21.094 1 95.62 69 ASN B N 1
ATOM 3612 C CA . ASN B 1 69 ? 11.273 7.672 -20.359 1 95.62 69 ASN B CA 1
ATOM 3613 C C . ASN B 1 69 ? 10.273 8.047 -19.266 1 95.62 69 ASN B C 1
ATOM 3615 O O . ASN B 1 69 ? 10.602 8.781 -18.328 1 95.62 69 ASN B O 1
ATOM 3619 N N . ARG B 1 70 ? 9.094 7.441 -19.375 1 95.25 70 ARG B N 1
ATOM 3620 C CA . ARG B 1 70 ? 8.008 7.855 -18.5 1 95.25 70 ARG B CA 1
ATOM 3621 C C . ARG B 1 70 ? 7.664 6.758 -17.5 1 95.25 70 ARG B C 1
ATOM 3623 O O . ARG B 1 70 ? 7.164 7.039 -16.406 1 95.25 70 ARG B O 1
ATOM 3630 N N . PHE B 1 71 ? 7.902 5.555 -17.922 1 97.75 71 PHE B N 1
ATOM 3631 C CA . PHE B 1 71 ? 7.469 4.422 -17.109 1 97.75 71 PHE B CA 1
ATOM 3632 C C . PHE B 1 71 ? 8.633 3.49 -16.812 1 97.75 71 PHE B C 1
ATOM 3634 O O . PHE B 1 71 ? 9.461 3.223 -17.688 1 97.75 71 PHE B O 1
ATOM 3641 N N . ASP B 1 72 ? 8.695 3.096 -15.539 1 98 72 ASP B N 1
ATOM 3642 C CA . ASP B 1 72 ? 9.508 1.923 -15.234 1 98 72 ASP B CA 1
ATOM 3643 C C . ASP B 1 72 ? 8.852 0.646 -15.758 1 98 72 ASP B C 1
ATOM 3645 O O . ASP B 1 72 ? 7.648 0.619 -16 1 98 72 ASP B O 1
ATOM 3649 N N . ARG B 1 73 ? 9.57 -0.441 -15.891 1 98.06 73 ARG B N 1
ATOM 3650 C CA . ARG B 1 73 ? 9.078 -1.694 -16.453 1 98.06 73 ARG B CA 1
ATOM 3651 C C . ARG B 1 73 ? 7.891 -2.227 -15.648 1 98.06 73 ARG B C 1
ATOM 3653 O O . ARG B 1 73 ? 6.949 -2.777 -16.219 1 98.06 73 ARG B O 1
ATOM 3660 N N . TYR B 1 74 ? 7.953 -2.16 -14.312 1 98.5 74 TYR B N 1
ATOM 3661 C CA . TYR B 1 74 ? 6.844 -2.686 -13.523 1 98.5 74 TYR B CA 1
ATOM 3662 C C . TYR B 1 74 ? 5.539 -1.979 -13.875 1 98.5 74 TYR B C 1
ATOM 3664 O O . TYR B 1 74 ? 4.473 -2.598 -13.883 1 98.5 74 TYR B O 1
ATOM 3672 N N . SER B 1 75 ? 5.598 -0.659 -14.18 1 98.62 75 SER B N 1
ATOM 3673 C CA . SER B 1 75 ? 4.414 0.09 -14.586 1 98.62 75 SER B CA 1
ATOM 3674 C C . SER B 1 75 ? 3.969 -0.307 -15.992 1 98.62 75 SER B C 1
ATOM 3676 O O . SER B 1 75 ? 2.771 -0.377 -16.266 1 98.62 75 SER B O 1
ATOM 3678 N N . LEU B 1 76 ? 4.945 -0.501 -16.891 1 98.81 76 LEU B N 1
ATOM 3679 C CA . LEU B 1 76 ? 4.613 -0.949 -18.234 1 98.81 76 LEU B CA 1
ATOM 3680 C C . LEU B 1 76 ? 3.891 -2.293 -18.203 1 98.81 76 LEU B C 1
ATOM 3682 O O . LEU B 1 76 ? 2.918 -2.498 -18.938 1 98.81 76 LEU B O 1
ATOM 3686 N N . TYR B 1 77 ? 4.375 -3.205 -17.359 1 98.88 77 TYR B N 1
ATOM 3687 C CA . TYR B 1 77 ? 3.723 -4.504 -17.203 1 98.88 77 TYR B CA 1
ATOM 3688 C C . TYR B 1 77 ? 2.291 -4.34 -16.719 1 98.88 77 TYR B C 1
ATOM 3690 O O . TYR B 1 77 ? 1.379 -5.012 -17.203 1 98.88 77 TYR B O 1
ATOM 3698 N N . ALA B 1 78 ? 2.105 -3.451 -15.75 1 98.88 78 ALA B N 1
ATOM 3699 C CA . ALA B 1 78 ? 0.772 -3.205 -15.203 1 98.88 78 ALA B CA 1
ATOM 3700 C C . ALA B 1 78 ? -0.163 -2.643 -16.266 1 98.88 78 ALA B C 1
ATOM 3702 O O . ALA B 1 78 ? -1.316 -3.066 -16.375 1 98.88 78 ALA B O 1
ATOM 3703 N N . LEU B 1 79 ? 0.325 -1.695 -17 1 98.88 79 LEU B N 1
ATOM 3704 C CA . LEU B 1 79 ? -0.467 -1.071 -18.047 1 98.88 79 LEU B CA 1
ATOM 3705 C C . LEU B 1 79 ? -0.859 -2.092 -19.109 1 98.88 79 LEU B C 1
ATOM 3707 O O . LEU B 1 79 ? -2.012 -2.129 -19.547 1 98.88 79 LEU B O 1
ATOM 3711 N N . TYR B 1 80 ? 0.115 -2.91 -19.516 1 98.94 80 TYR B N 1
ATOM 3712 C CA . TYR B 1 80 ? -0.149 -3.955 -20.5 1 98.94 80 TYR B CA 1
ATOM 3713 C C . TYR B 1 80 ? -1.239 -4.898 -20.016 1 98.94 80 TYR B C 1
ATOM 3715 O O . TYR B 1 80 ? -2.227 -5.133 -20.719 1 98.94 80 TYR B O 1
ATOM 3723 N N . ALA B 1 81 ? -1.053 -5.43 -18.812 1 98.94 81 ALA B N 1
ATOM 3724 C CA . ALA B 1 81 ? -1.996 -6.398 -18.266 1 98.94 81 ALA B CA 1
ATOM 3725 C C . ALA B 1 81 ? -3.383 -5.781 -18.109 1 98.94 81 ALA B C 1
ATOM 3727 O O . ALA B 1 81 ? -4.395 -6.445 -18.328 1 98.94 81 ALA B O 1
ATOM 3728 N N . ALA B 1 82 ? -3.443 -4.52 -17.688 1 98.94 82 ALA B N 1
ATOM 3729 C CA . ALA B 1 82 ? -4.719 -3.836 -17.5 1 98.94 82 ALA B CA 1
ATOM 3730 C C . ALA B 1 82 ? -5.457 -3.686 -18.828 1 98.94 82 ALA B C 1
ATOM 3732 O O . ALA B 1 82 ? -6.664 -3.928 -18.906 1 98.94 82 ALA B O 1
ATOM 3733 N N . LYS B 1 83 ? -4.738 -3.27 -19.844 1 98.81 83 LYS B N 1
ATOM 3734 C CA . LYS B 1 83 ? -5.348 -3.123 -21.156 1 98.81 83 LYS B CA 1
ATOM 3735 C C . LYS B 1 83 ? -5.848 -4.465 -21.688 1 98.81 83 LYS B C 1
ATOM 3737 O O . LYS B 1 83 ? -6.953 -4.551 -22.234 1 98.81 83 LYS B O 1
ATOM 3742 N N . GLU B 1 84 ? -5.039 -5.516 -21.516 1 98.81 84 GLU B N 1
ATOM 3743 C CA . GLU B 1 84 ? -5.457 -6.855 -21.922 1 98.81 84 GLU B CA 1
ATOM 3744 C C . GLU B 1 84 ? -6.691 -7.305 -21.156 1 98.81 84 GLU B C 1
ATOM 3746 O O . GLU B 1 84 ? -7.562 -7.984 -21.703 1 98.81 84 GLU B O 1
ATOM 3751 N N . ALA B 1 85 ? -6.746 -6.969 -19.859 1 98.88 85 ALA B N 1
ATOM 3752 C CA . ALA B 1 85 ? -7.891 -7.348 -19.031 1 98.88 85 ALA B CA 1
ATOM 3753 C C . ALA B 1 85 ? -9.172 -6.684 -19.531 1 98.88 85 ALA B C 1
ATOM 3755 O O . ALA B 1 85 ? -10.227 -7.32 -19.578 1 98.88 85 ALA B O 1
ATOM 3756 N N . ILE B 1 86 ? -9.125 -5.402 -19.875 1 98.81 86 ILE B N 1
ATOM 3757 C CA . ILE B 1 86 ? -10.266 -4.648 -20.375 1 98.81 86 ILE B CA 1
ATOM 3758 C C . ILE B 1 86 ? -10.75 -5.262 -21.688 1 98.81 86 ILE B C 1
ATOM 3760 O O . ILE B 1 86 ? -11.961 -5.434 -21.891 1 98.81 86 ILE B O 1
ATOM 3764 N N . ASN B 1 87 ? -9.781 -5.59 -22.516 1 98.56 87 ASN B N 1
ATOM 3765 C CA . ASN B 1 87 ? -10.125 -6.238 -23.766 1 98.56 87 ASN B CA 1
ATOM 3766 C C . ASN B 1 87 ? -10.773 -7.602 -23.547 1 98.56 87 ASN B C 1
ATOM 3768 O O . ASN B 1 87 ? -11.773 -7.93 -24.188 1 98.56 87 ASN B O 1
ATOM 3772 N N . HIS B 1 88 ? -10.188 -8.367 -22.688 1 98.69 88 HIS B N 1
ATOM 3773 C CA . HIS B 1 88 ? -10.703 -9.695 -22.375 1 98.69 88 HIS B CA 1
ATOM 3774 C C . HIS B 1 88 ? -12.117 -9.625 -21.812 1 98.69 88 HIS B C 1
ATOM 3776 O O . HIS B 1 88 ? -12.945 -10.5 -22.078 1 98.69 88 HIS B O 1
ATOM 3782 N N . ALA B 1 89 ? -12.391 -8.602 -21.062 1 98.69 89 ALA B N 1
ATOM 3783 C CA . ALA B 1 89 ? -13.703 -8.406 -20.453 1 98.69 89 ALA B CA 1
ATOM 3784 C C . ALA B 1 89 ? -14.695 -7.82 -21.453 1 98.69 89 ALA B C 1
ATOM 3786 O O . ALA B 1 89 ? -15.898 -7.75 -21.172 1 98.69 89 ALA B O 1
ATOM 3787 N N . ASP B 1 90 ? -14.211 -7.395 -22.594 1 98.5 90 ASP B N 1
ATOM 3788 C CA . ASP B 1 90 ? -15.023 -6.641 -23.547 1 98.5 90 ASP B CA 1
ATOM 3789 C C . ASP B 1 90 ? -15.727 -5.465 -22.875 1 98.5 90 ASP B C 1
ATOM 3791 O O . ASP B 1 90 ? -16.938 -5.285 -23.016 1 98.5 90 ASP B O 1
ATOM 3795 N N . LEU B 1 91 ? -15.031 -4.754 -22.047 1 98.44 91 LEU B N 1
ATOM 3796 C CA . LEU B 1 91 ? -15.57 -3.635 -21.281 1 98.44 91 LEU B CA 1
ATOM 3797 C C . LEU B 1 91 ? -15.406 -2.326 -22.047 1 98.44 91 LEU B C 1
ATOM 3799 O O . LEU B 1 91 ? -14.289 -1.914 -22.344 1 98.44 91 LEU B O 1
ATOM 3803 N N . ASN B 1 92 ? -16.484 -1.646 -22.406 1 98.25 92 ASN B N 1
ATOM 3804 C CA . ASN B 1 92 ? -16.453 -0.304 -22.969 1 98.25 92 ASN B CA 1
ATOM 3805 C C . ASN B 1 92 ? -16.312 0.761 -21.891 1 98.25 92 ASN B C 1
ATOM 3807 O O . ASN B 1 92 ? -17.297 1.191 -21.297 1 98.25 92 ASN B O 1
ATOM 3811 N N . ILE B 1 93 ? -15.156 1.252 -21.688 1 97.12 93 ILE B N 1
ATOM 3812 C CA . ILE B 1 93 ? -14.844 2.127 -20.562 1 97.12 93 ILE B CA 1
ATOM 3813 C C . ILE B 1 93 ? -15.625 3.434 -20.688 1 97.12 93 ILE B C 1
ATOM 3815 O O . ILE B 1 93 ? -15.906 4.094 -19.688 1 97.12 93 ILE B O 1
ATOM 3819 N N . GLU B 1 94 ? -16 3.822 -21.891 1 96.81 94 GLU B N 1
ATOM 3820 C CA . GLU B 1 94 ? -16.75 5.051 -22.109 1 96.81 94 GLU B CA 1
ATOM 3821 C C . GLU B 1 94 ? -18.172 4.941 -21.547 1 96.81 94 GLU B C 1
ATOM 3823 O O . GLU B 1 94 ? -18.828 5.953 -21.312 1 96.81 94 GLU B O 1
ATOM 3828 N N . MET B 1 95 ? -18.578 3.736 -21.312 1 97.19 95 MET B N 1
ATOM 3829 C CA . MET B 1 95 ? -19.938 3.51 -20.844 1 97.19 95 MET B CA 1
ATOM 3830 C C . MET B 1 95 ? -19.953 3.227 -19.344 1 97.19 95 MET B C 1
ATOM 3832 O O . MET B 1 95 ? -21.031 3.051 -18.75 1 97.19 95 MET B O 1
ATOM 3836 N N . VAL B 1 96 ? -18.844 3.17 -18.75 1 97.62 96 VAL B N 1
ATOM 3837 C CA . VAL B 1 96 ? -18.734 2.914 -17.312 1 97.62 96 VAL B CA 1
ATOM 3838 C C . VAL B 1 96 ? -18.75 4.234 -16.547 1 97.62 96 VAL B C 1
ATOM 3840 O O . VAL B 1 96 ? -18.156 5.219 -16.984 1 97.62 96 VAL B O 1
ATOM 3843 N N . ASP B 1 97 ? -19.531 4.355 -15.453 1 98.06 97 ASP B N 1
ATOM 3844 C CA . ASP B 1 97 ? -19.438 5.504 -14.562 1 98.06 97 ASP B CA 1
ATOM 3845 C C . ASP B 1 97 ? -18.016 5.645 -14 1 98.06 97 ASP B C 1
ATOM 3847 O O . ASP B 1 97 ? -17.625 4.875 -13.125 1 98.06 97 ASP B O 1
ATOM 3851 N N . SER B 1 98 ? -17.281 6.645 -14.422 1 98.19 98 SER B N 1
ATOM 3852 C CA . SER B 1 98 ? -15.883 6.805 -14.062 1 98.19 98 SER B CA 1
ATOM 3853 C C . SER B 1 98 ? -15.711 6.957 -12.555 1 98.19 98 SER B C 1
ATOM 3855 O O . SER B 1 98 ? -14.68 6.57 -12.008 1 98.19 98 SER B O 1
ATOM 3857 N N . ASP B 1 99 ? -16.719 7.484 -11.875 1 97.62 99 ASP B N 1
ATOM 3858 C CA . ASP B 1 99 ? -16.656 7.719 -10.438 1 97.62 99 ASP B CA 1
ATOM 3859 C C . ASP B 1 99 ? -16.812 6.418 -9.656 1 97.62 99 ASP B C 1
ATOM 3861 O O . ASP B 1 99 ? -16.5 6.359 -8.461 1 97.62 99 ASP B O 1
ATOM 3865 N N . ARG B 1 100 ? -17.312 5.395 -10.297 1 98.06 100 ARG B N 1
ATOM 3866 C CA . ARG B 1 100 ? -17.547 4.094 -9.68 1 98.06 100 ARG B CA 1
ATOM 3867 C C . ARG B 1 100 ? -16.672 3.02 -10.328 1 98.06 100 ARG B C 1
ATOM 3869 O O . ARG B 1 100 ? -17.016 1.835 -10.289 1 98.06 100 ARG B O 1
ATOM 3876 N N . PHE B 1 101 ? -15.688 3.506 -11.078 1 98.75 101 PHE B N 1
ATOM 3877 C CA . PHE B 1 101 ? -14.648 2.693 -11.695 1 98.75 101 PHE B CA 1
ATOM 3878 C C . PHE B 1 101 ? -13.312 2.904 -11 1 98.75 101 PHE B C 1
ATOM 3880 O O . PHE B 1 101 ? -12.695 3.963 -11.133 1 98.75 101 PHE B O 1
ATOM 3887 N N . GLY B 1 102 ? -12.844 1.839 -10.164 1 98.81 102 GLY B N 1
ATOM 3888 C CA . GLY B 1 102 ? -11.648 2.01 -9.352 1 98.81 102 GLY B CA 1
ATOM 3889 C C . GLY B 1 102 ? -10.492 1.147 -9.805 1 98.81 102 GLY B C 1
ATOM 3890 O O . GLY B 1 102 ? -10.648 0.29 -10.68 1 98.81 102 GLY B O 1
ATOM 3891 N N . VAL B 1 103 ? -9.312 1.441 -9.281 1 98.94 103 VAL B N 1
ATOM 3892 C CA . VAL B 1 103 ? -8.062 0.756 -9.617 1 98.94 103 VAL B CA 1
ATOM 3893 C C . VAL B 1 103 ? -7.281 0.452 -8.344 1 98.94 103 VAL B C 1
ATOM 3895 O O . VAL B 1 103 ? -7.062 1.338 -7.516 1 98.94 103 VAL B O 1
ATOM 3898 N N . ILE B 1 104 ? -6.891 -0.765 -8.141 1 98.94 104 ILE B N 1
ATOM 3899 C CA . ILE B 1 104 ? -5.914 -1.131 -7.125 1 98.94 104 ILE B CA 1
ATOM 3900 C C . ILE B 1 104 ? -4.812 -1.986 -7.746 1 98.94 104 ILE B C 1
ATOM 3902 O O . ILE B 1 104 ? -5.082 -3.07 -8.273 1 98.94 104 ILE B O 1
ATOM 3906 N N . VAL B 1 105 ? -3.586 -1.504 -7.75 1 98.88 105 VAL B N 1
ATOM 3907 C CA . VAL B 1 105 ? -2.436 -2.236 -8.273 1 98.88 105 VAL B CA 1
ATOM 3908 C C . VAL B 1 105 ? -1.381 -2.389 -7.176 1 98.88 105 VAL B C 1
ATOM 3910 O O . VAL B 1 105 ? -0.865 -1.396 -6.66 1 98.88 105 VAL B O 1
ATOM 3913 N N . ALA B 1 106 ? -1.056 -3.602 -6.844 1 98.62 106 ALA B N 1
ATOM 3914 C CA . ALA B 1 106 ? -0.066 -3.881 -5.809 1 98.62 106 ALA B CA 1
ATOM 3915 C C . ALA B 1 106 ? 1.33 -4.023 -6.406 1 98.62 106 ALA B C 1
ATOM 3917 O O . ALA B 1 106 ? 1.482 -4.5 -7.535 1 98.62 106 ALA B O 1
ATOM 3918 N N . SER B 1 107 ? 2.295 -3.611 -5.684 1 97.56 107 SER B N 1
ATOM 3919 C CA . SER B 1 107 ? 3.707 -3.836 -5.969 1 97.56 107 SER B CA 1
ATOM 3920 C C . SER B 1 107 ? 4.52 -3.967 -4.684 1 97.56 107 SER B C 1
ATOM 3922 O O . SER B 1 107 ? 4.254 -3.271 -3.703 1 97.56 107 SER B O 1
ATOM 3924 N N . GLY B 1 108 ? 5.449 -4.852 -4.691 1 94.44 108 GLY B N 1
ATOM 3925 C CA . GLY B 1 108 ? 6.285 -5.059 -3.52 1 94.44 108 GLY B CA 1
ATOM 3926 C C . GLY B 1 108 ? 7.328 -3.969 -3.33 1 94.44 108 GLY B C 1
ATOM 3927 O O . GLY B 1 108 ? 7.543 -3.498 -2.211 1 94.44 108 GLY B O 1
ATOM 3928 N N . ILE B 1 109 ? 7.957 -3.559 -4.418 1 92.88 109 ILE B N 1
ATOM 3929 C CA . ILE B 1 109 ? 9.086 -2.666 -4.195 1 92.88 109 ILE B CA 1
ATOM 3930 C C . ILE B 1 109 ? 9.086 -1.556 -5.246 1 92.88 109 ILE B C 1
ATOM 3932 O O . ILE B 1 109 ? 9.992 -0.725 -5.281 1 92.88 109 ILE B O 1
ATOM 3936 N N . GLY B 1 110 ? 8.07 -1.456 -6.113 1 95.75 110 GLY B N 1
ATOM 3937 C CA . GLY B 1 110 ? 7.961 -0.388 -7.098 1 95.75 110 GLY B CA 1
ATOM 3938 C C . GLY B 1 110 ? 9.047 -0.441 -8.156 1 95.75 110 GLY B C 1
ATOM 3939 O O . GLY B 1 110 ? 9.406 -1.521 -8.625 1 95.75 110 GLY B O 1
ATOM 3940 N N . GLY B 1 111 ? 9.445 0.713 -8.656 1 97.56 111 GLY B N 1
ATOM 3941 C CA . GLY B 1 111 ? 10.477 0.809 -9.672 1 97.56 111 GLY B CA 1
ATOM 3942 C C . GLY B 1 111 ? 11.883 0.739 -9.109 1 97.56 111 GLY B C 1
ATOM 3943 O O . GLY B 1 111 ? 12.641 1.706 -9.203 1 97.56 111 GLY B O 1
ATOM 3944 N N . ILE B 1 112 ? 12.25 -0.43 -8.625 1 98.06 112 ILE B N 1
ATOM 3945 C CA . ILE B 1 112 ? 13.516 -0.602 -7.918 1 98.06 112 ILE B CA 1
ATOM 3946 C C . ILE B 1 112 ? 14.68 -0.417 -8.891 1 98.06 112 ILE B C 1
ATOM 3948 O O . ILE B 1 112 ? 15.742 0.079 -8.508 1 98.06 112 ILE B O 1
ATOM 3952 N N . ALA B 1 113 ? 14.492 -0.763 -10.164 1 97.94 113 ALA B N 1
ATOM 3953 C CA . ALA B 1 113 ? 15.531 -0.558 -11.164 1 97.94 113 ALA B CA 1
ATOM 3954 C C . ALA B 1 113 ? 15.883 0.921 -11.297 1 97.94 113 ALA B C 1
ATOM 3956 O O . ALA B 1 113 ? 17.062 1.281 -11.398 1 97.94 113 ALA B O 1
ATOM 3957 N N . GLU B 1 114 ? 14.852 1.728 -11.352 1 98.19 114 GLU B N 1
ATOM 3958 C CA . GLU B 1 114 ? 15.055 3.17 -11.453 1 98.19 114 GLU B CA 1
ATOM 3959 C C . GLU B 1 114 ? 15.781 3.713 -10.227 1 98.19 114 GLU B C 1
ATOM 3961 O O . GLU B 1 114 ? 16.688 4.547 -10.352 1 98.19 114 GLU B O 1
ATOM 3966 N N . ILE B 1 115 ? 15.398 3.301 -9.008 1 98.25 115 ILE B N 1
ATOM 3967 C CA . ILE B 1 115 ? 16.047 3.75 -7.785 1 98.25 115 ILE B CA 1
ATOM 3968 C C . ILE B 1 115 ? 17.531 3.371 -7.816 1 98.25 115 ILE B C 1
ATOM 3970 O O . ILE B 1 115 ? 18.391 4.199 -7.527 1 98.25 115 ILE B O 1
ATOM 3974 N N . GLU B 1 116 ? 17.797 2.125 -8.172 1 98.44 116 GLU B N 1
ATOM 3975 C CA . GLU B 1 116 ? 19.172 1.636 -8.234 1 98.44 116 GLU B CA 1
ATOM 3976 C C . GLU B 1 116 ? 20.016 2.492 -9.172 1 98.44 116 GLU B C 1
ATOM 3978 O O . GLU B 1 116 ? 21.094 2.965 -8.797 1 98.44 116 GLU B O 1
ATOM 3983 N N . GLU B 1 117 ? 19.516 2.713 -10.359 1 98.31 117 GLU B N 1
ATOM 3984 C CA . GLU B 1 117 ? 20.234 3.465 -11.383 1 98.31 117 GLU B CA 1
ATOM 3985 C C . GLU B 1 117 ? 20.484 4.902 -10.938 1 98.31 117 GLU B C 1
ATOM 3987 O O . GLU B 1 117 ? 21.594 5.422 -11.078 1 98.31 117 GLU B O 1
ATOM 3992 N N . GLN B 1 118 ? 19.516 5.523 -10.406 1 98.56 118 GLN B N 1
ATOM 3993 C CA . GLN B 1 118 ? 19.609 6.949 -10.109 1 98.56 118 GLN B CA 1
ATOM 3994 C C . GLN B 1 118 ? 20.375 7.195 -8.812 1 98.56 118 GLN B C 1
ATOM 3996 O O . GLN B 1 118 ? 21.016 8.234 -8.648 1 98.56 118 GLN B O 1
ATOM 4001 N N . VAL B 1 119 ? 20.328 6.227 -7.836 1 98.75 119 VAL B N 1
ATOM 4002 C CA . VAL B 1 119 ? 21.172 6.316 -6.648 1 98.75 119 VAL B CA 1
ATOM 4003 C C . VAL B 1 119 ? 22.641 6.305 -7.055 1 98.75 119 VAL B C 1
ATOM 4005 O O . VAL B 1 119 ? 23.438 7.094 -6.543 1 98.75 119 VAL B O 1
ATOM 4008 N N . ILE B 1 120 ? 23.016 5.398 -7.926 1 98.75 120 ILE B N 1
ATOM 4009 C CA . ILE B 1 120 ? 24.406 5.316 -8.406 1 98.75 120 ILE B CA 1
ATOM 4010 C C . ILE B 1 120 ? 24.766 6.602 -9.141 1 98.75 120 ILE B C 1
ATOM 4012 O O . ILE B 1 120 ? 25.859 7.137 -8.953 1 98.75 120 ILE B O 1
ATOM 4016 N N . ARG B 1 121 ? 23.844 7.102 -9.992 1 98.5 121 ARG B N 1
ATOM 4017 C CA . ARG B 1 121 ? 24.078 8.344 -10.719 1 98.5 121 ARG B CA 1
ATOM 4018 C C . ARG B 1 121 ? 24.312 9.508 -9.758 1 98.5 121 ARG B C 1
ATOM 4020 O O . ARG B 1 121 ? 25.219 10.312 -9.961 1 98.5 121 ARG B O 1
ATOM 4027 N N . LEU B 1 122 ? 23.453 9.617 -8.734 1 98.69 122 LEU B N 1
ATOM 4028 C CA . LEU B 1 122 ? 23.609 10.633 -7.695 1 98.69 122 LEU B CA 1
ATOM 4029 C C . LEU B 1 122 ? 24.969 10.516 -7.02 1 98.69 122 LEU B C 1
ATOM 4031 O O . LEU B 1 122 ? 25.656 11.523 -6.82 1 98.69 122 LEU B O 1
ATOM 4035 N N . HIS B 1 123 ? 25.297 9.297 -6.68 1 98.31 123 HIS B N 1
ATOM 4036 C CA . HIS B 1 123 ? 26.547 9.023 -5.961 1 98.31 123 HIS B CA 1
ATOM 4037 C C . HIS B 1 123 ? 27.766 9.406 -6.793 1 98.31 123 HIS B C 1
ATOM 4039 O O . HIS B 1 123 ? 28.719 9.961 -6.27 1 98.31 123 HIS B O 1
ATOM 4045 N N . GLU B 1 124 ? 27.719 9.18 -8.062 1 98.19 124 GLU B N 1
ATOM 4046 C CA . GLU B 1 124 ? 28.875 9.352 -8.93 1 98.19 124 GLU B CA 1
ATOM 4047 C C . GLU B 1 124 ? 28.938 10.773 -9.492 1 98.19 124 GLU B C 1
ATOM 4049 O O . GLU B 1 124 ? 30.031 11.305 -9.727 1 98.19 124 GLU B O 1
ATOM 4054 N N . LYS B 1 125 ? 27.75 11.406 -9.719 1 98.25 125 LYS B N 1
ATOM 4055 C CA . LYS B 1 125 ? 27.766 12.609 -10.547 1 98.25 125 LYS B CA 1
ATOM 4056 C C . LYS B 1 125 ? 27.109 13.781 -9.812 1 98.25 125 LYS B C 1
ATOM 4058 O O . LYS B 1 125 ? 27.188 14.922 -10.273 1 98.25 125 LYS B O 1
ATOM 4063 N N . GLY B 1 126 ? 26.422 13.594 -8.734 1 97.94 126 GLY B N 1
ATOM 4064 C CA . GLY B 1 126 ? 25.844 14.672 -7.945 1 97.94 126 GLY B CA 1
ATOM 4065 C C . GLY B 1 126 ? 24.359 14.859 -8.18 1 97.94 126 GLY B C 1
ATOM 4066 O O . GLY B 1 126 ? 23.797 14.25 -9.086 1 97.94 126 GLY B O 1
ATOM 4067 N N . PRO B 1 127 ? 23.734 15.68 -7.363 1 98.25 127 PRO B N 1
ATOM 4068 C CA . PRO B 1 127 ? 22.281 15.781 -7.324 1 98.25 127 PRO B CA 1
ATOM 4069 C C . PRO B 1 127 ? 21.703 16.391 -8.602 1 98.25 127 PRO B C 1
ATOM 4071 O O . PRO B 1 127 ? 20.562 16.094 -8.961 1 98.25 127 PRO B O 1
ATOM 4074 N N . LYS B 1 128 ? 22.391 17.188 -9.297 1 96.75 128 LYS B N 1
ATOM 4075 C CA . LYS B 1 128 ? 21.906 17.844 -10.508 1 96.75 128 LYS B CA 1
ATOM 4076 C C . LYS B 1 128 ? 21.719 16.844 -11.641 1 96.75 128 LYS B C 1
ATOM 4078 O O . LYS B 1 128 ? 21.047 17.125 -12.633 1 96.75 128 LYS B O 1
ATOM 4083 N N . ARG B 1 129 ? 22.25 15.625 -11.477 1 97.38 129 ARG B N 1
ATOM 4084 C CA . ARG B 1 129 ? 22.234 14.641 -12.555 1 97.38 129 ARG B CA 1
ATOM 4085 C C . ARG B 1 129 ? 21.109 13.633 -12.352 1 97.38 129 ARG B C 1
ATOM 4087 O O . ARG B 1 129 ? 20.875 12.781 -13.219 1 97.38 129 ARG B O 1
ATOM 4094 N N . VAL B 1 130 ? 20.406 13.68 -11.203 1 98.19 130 VAL B N 1
ATOM 4095 C CA . VAL B 1 130 ? 19.234 12.836 -10.992 1 98.19 130 VAL B CA 1
ATOM 4096 C C . VAL B 1 130 ? 18.109 13.266 -11.945 1 98.19 130 VAL B C 1
ATOM 4098 O O . VAL B 1 130 ? 17.797 14.453 -12.039 1 98.19 130 VAL B O 1
ATOM 4101 N N . LYS B 1 131 ? 17.484 12.344 -12.648 1 97.19 131 LYS B N 1
ATOM 4102 C CA . LYS B 1 131 ? 16.516 12.641 -13.688 1 97.19 131 LYS B CA 1
ATOM 4103 C C . LYS B 1 131 ? 15.18 13.062 -13.086 1 97.19 131 LYS B C 1
ATOM 4105 O O . LYS B 1 131 ? 14.758 12.531 -12.055 1 97.19 131 LYS B O 1
ATOM 4110 N N . PRO B 1 132 ? 14.445 13.961 -13.727 1 96 132 PRO B N 1
ATOM 4111 C CA . PRO B 1 132 ? 13.164 14.445 -13.219 1 96 132 PRO B CA 1
ATOM 4112 C C . PRO B 1 132 ? 12.133 13.336 -13.055 1 96 132 PRO B C 1
ATOM 4114 O O . PRO B 1 132 ? 11.305 13.375 -12.141 1 96 132 PRO B O 1
ATOM 4117 N N . MET B 1 133 ? 12.195 12.297 -13.875 1 96.81 133 MET B N 1
ATOM 4118 C CA . MET B 1 133 ? 11.172 11.25 -13.867 1 96.81 133 MET B CA 1
ATOM 4119 C C . MET B 1 133 ? 11.531 10.141 -12.891 1 96.81 133 MET B C 1
ATOM 4121 O O . MET B 1 133 ? 10.82 9.141 -12.789 1 96.81 133 MET B O 1
ATOM 4125 N N . THR B 1 134 ? 12.57 10.344 -12.109 1 97.31 134 THR B N 1
ATOM 4126 C CA . THR B 1 134 ? 13.062 9.312 -11.203 1 97.31 134 THR B CA 1
ATOM 4127 C C . THR B 1 134 ? 11.977 8.875 -10.234 1 97.31 134 THR B C 1
ATOM 4129 O O . THR B 1 134 ? 11.641 7.691 -10.156 1 97.31 134 THR B O 1
ATOM 4132 N N . LEU B 1 135 ? 11.383 9.812 -9.547 1 96.88 135 LEU B N 1
ATOM 4133 C CA . LEU B 1 135 ? 10.406 9.453 -8.523 1 96.88 135 LEU B CA 1
ATOM 4134 C C . LEU B 1 135 ? 9.102 8.977 -9.156 1 96.88 135 LEU B C 1
ATOM 4136 O O . LEU B 1 135 ? 8.547 7.949 -8.75 1 96.88 135 LEU B O 1
ATOM 4140 N N . PRO B 1 136 ? 8.594 9.625 -10.211 1 96.5 136 PRO B N 1
ATOM 4141 C CA . PRO B 1 136 ? 7.391 9.109 -10.883 1 96.5 136 PRO B CA 1
ATOM 4142 C C . PRO B 1 136 ? 7.566 7.68 -11.391 1 96.5 136 PRO B C 1
ATOM 4144 O O . PRO B 1 136 ? 6.598 6.914 -11.438 1 96.5 136 PRO B O 1
ATOM 4147 N N . LYS B 1 137 ? 8.75 7.309 -11.766 1 97.69 137 LYS B N 1
ATOM 4148 C CA . LYS B 1 137 ? 9.023 5.957 -12.242 1 97.69 137 LYS B CA 1
ATOM 4149 C C . LYS B 1 137 ? 9.203 4.984 -11.078 1 97.69 137 LYS B C 1
ATOM 4151 O O . LYS B 1 137 ? 8.93 3.791 -11.219 1 97.69 137 LYS B O 1
ATOM 4156 N N . ALA B 1 138 ? 9.633 5.512 -9.961 1 97.5 138 ALA B N 1
ATOM 4157 C CA . ALA B 1 138 ? 10.109 4.656 -8.875 1 97.5 138 ALA B CA 1
ATOM 4158 C C . ALA B 1 138 ? 8.977 4.332 -7.902 1 97.5 138 ALA B C 1
ATOM 4160 O O . ALA B 1 138 ? 8.922 3.23 -7.348 1 97.5 138 ALA B O 1
ATOM 4161 N N . LEU B 1 139 ? 8.102 5.27 -7.609 1 96.69 139 LEU B N 1
ATOM 4162 C CA . LEU B 1 139 ? 7.125 5.156 -6.527 1 96.69 139 LEU B CA 1
ATOM 4163 C C . LEU B 1 139 ? 6.121 4.051 -6.816 1 96.69 139 LEU B C 1
ATOM 4165 O O . LEU B 1 139 ? 5.562 3.98 -7.914 1 96.69 139 LEU B O 1
ATOM 4169 N N . PRO B 1 140 ? 5.816 3.186 -5.832 1 96.38 140 PRO B N 1
ATOM 4170 C CA . PRO B 1 140 ? 4.98 2.006 -6.055 1 96.38 140 PRO B CA 1
ATOM 4171 C C . PRO B 1 140 ? 3.551 2.363 -6.453 1 96.38 140 PRO B C 1
ATOM 4173 O O . PRO B 1 140 ? 2.898 1.607 -7.176 1 96.38 140 PRO B O 1
ATOM 4176 N N . ASN B 1 141 ? 3.074 3.51 -5.996 1 97.5 141 ASN B N 1
ATOM 4177 C CA . ASN B 1 141 ? 1.688 3.887 -6.258 1 97.5 141 ASN B CA 1
ATOM 4178 C C . ASN B 1 141 ? 1.481 4.289 -7.715 1 97.5 141 ASN B C 1
ATOM 4180 O O . ASN B 1 141 ? 0.345 4.387 -8.18 1 97.5 141 ASN B O 1
ATOM 4184 N N . MET B 1 142 ? 2.527 4.473 -8.438 1 97.94 142 MET B N 1
ATOM 4185 C CA . MET B 1 142 ? 2.404 5.094 -9.758 1 97.94 142 MET B CA 1
ATOM 4186 C C . MET B 1 142 ? 1.807 4.117 -10.766 1 97.94 142 MET B C 1
ATOM 4188 O O . MET B 1 142 ? 1.139 4.535 -11.711 1 97.94 142 MET B O 1
ATOM 4192 N N . ALA B 1 143 ? 2.041 2.814 -10.539 1 98.38 143 ALA B N 1
ATOM 4193 C CA . ALA B 1 143 ? 1.387 1.858 -11.422 1 98.38 143 ALA B CA 1
ATOM 4194 C C . ALA B 1 143 ? -0.131 2.01 -11.375 1 98.38 143 ALA B C 1
ATOM 4196 O O . ALA B 1 143 ? -0.799 1.991 -12.406 1 98.38 143 ALA B O 1
ATOM 4197 N N . ALA B 1 144 ? -0.667 2.102 -10.172 1 98.69 144 ALA B N 1
ATOM 4198 C CA . ALA B 1 144 ? -2.104 2.307 -10.016 1 98.69 144 ALA B CA 1
ATOM 4199 C C . ALA B 1 144 ? -2.547 3.609 -10.68 1 98.69 144 ALA B C 1
ATOM 4201 O O . ALA B 1 144 ? -3.553 3.643 -11.391 1 98.69 144 ALA B O 1
ATOM 4202 N N . GLY B 1 145 ? -1.795 4.715 -10.414 1 98.38 145 GLY B N 1
ATOM 4203 C CA . GLY B 1 145 ? -2.1 5.992 -11.039 1 98.38 145 GLY B CA 1
ATOM 4204 C C . GLY B 1 145 ? -2.08 5.938 -12.555 1 98.38 145 GLY B C 1
ATOM 4205 O O . GLY B 1 145 ? -2.977 6.469 -13.211 1 98.38 145 GLY B O 1
ATOM 4206 N N . ASN B 1 146 ? -1.053 5.277 -13.117 1 98.62 146 ASN B N 1
ATOM 4207 C CA . ASN B 1 146 ? -0.902 5.164 -14.562 1 98.62 146 ASN B CA 1
ATOM 4208 C C . ASN B 1 146 ? -2.047 4.367 -15.188 1 98.62 146 ASN B C 1
ATOM 4210 O O . ASN B 1 146 ? -2.553 4.73 -16.25 1 98.62 146 ASN B O 1
ATOM 4214 N N . VAL B 1 147 ? -2.424 3.285 -14.523 1 98.81 147 VAL B N 1
ATOM 4215 C CA . VAL B 1 147 ? -3.539 2.48 -15.016 1 98.81 147 VAL B CA 1
ATOM 4216 C C . VAL B 1 147 ? -4.832 3.293 -14.953 1 98.81 147 VAL B C 1
ATOM 4218 O O . VAL B 1 147 ? -5.617 3.293 -15.898 1 98.81 147 VAL B O 1
ATOM 4221 N N . ALA B 1 148 ? -5.051 3.996 -13.828 1 98.81 148 ALA B N 1
ATOM 4222 C CA . ALA B 1 148 ? -6.254 4.812 -13.68 1 98.81 148 ALA B CA 1
ATOM 4223 C C . ALA B 1 148 ? -6.336 5.867 -14.781 1 98.81 148 ALA B C 1
ATOM 4225 O O . ALA B 1 148 ? -7.406 6.086 -15.359 1 98.81 148 ALA B O 1
ATOM 4226 N N . MET B 1 149 ? -5.258 6.523 -15.055 1 98.06 149 MET B N 1
ATOM 4227 C CA . MET B 1 149 ? -5.215 7.547 -16.094 1 98.06 149 MET B CA 1
ATOM 4228 C C . MET B 1 149 ? -5.52 6.953 -17.469 1 98.06 149 MET B C 1
ATOM 4230 O O . MET B 1 149 ? -6.305 7.516 -18.234 1 98.06 149 MET B O 1
ATOM 4234 N N . SER B 1 150 ? -4.898 5.789 -17.734 1 98.06 150 SER B N 1
ATOM 4235 C CA . SER B 1 150 ? -5.062 5.137 -19.031 1 98.06 150 SER B CA 1
ATOM 4236 C C . SER B 1 150 ? -6.516 4.719 -19.25 1 98.06 150 SER B C 1
ATOM 4238 O O . SER B 1 150 ? -6.996 4.723 -20.391 1 98.06 150 SER B O 1
ATOM 4240 N N . LEU B 1 151 ? -7.238 4.449 -18.172 1 98.38 151 LEU B N 1
ATOM 4241 C CA . LEU B 1 151 ? -8.586 3.896 -18.281 1 98.38 151 LEU B CA 1
ATOM 4242 C C . LEU B 1 151 ? -9.633 4.93 -17.891 1 98.38 151 LEU B C 1
ATOM 4244 O O . LEU B 1 151 ? -10.828 4.633 -17.875 1 98.38 151 LEU B O 1
ATOM 4248 N N . LYS B 1 152 ? -9.227 6.105 -17.516 1 97.62 152 LYS B N 1
ATOM 4249 C CA . LYS B 1 152 ? -10.109 7.18 -17.062 1 97.62 152 LYS B CA 1
ATOM 4250 C C . LYS B 1 152 ? -10.93 6.742 -15.859 1 97.62 152 LYS B C 1
ATOM 4252 O O . LYS B 1 152 ? -12.125 7.035 -15.773 1 97.62 152 LYS B O 1
ATOM 4257 N N . ALA B 1 153 ? -10.305 5.941 -15.039 1 98.62 153 ALA B N 1
ATOM 4258 C CA . ALA B 1 153 ? -10.938 5.48 -13.805 1 98.62 153 ALA B CA 1
ATOM 4259 C C . ALA B 1 153 ? -10.789 6.516 -12.695 1 98.62 153 ALA B C 1
ATOM 4261 O O . ALA B 1 153 ? -9.688 6.789 -12.227 1 98.62 153 ALA B O 1
ATOM 4262 N N . GLN B 1 154 ? -11.906 7.082 -12.18 1 98.56 154 GLN B N 1
ATOM 4263 C CA . GLN B 1 154 ? -11.836 8.203 -11.25 1 98.56 154 GLN B CA 1
ATOM 4264 C C . GLN B 1 154 ? -12.375 7.812 -9.875 1 98.56 154 GLN B C 1
ATOM 4266 O O . GLN B 1 154 ? -12.586 8.672 -9.023 1 98.56 154 GLN B O 1
ATOM 4271 N N . GLY B 1 155 ? -12.664 6.484 -9.688 1 98.5 155 GLY B N 1
ATOM 4272 C CA . GLY B 1 155 ? -13.031 5.977 -8.375 1 98.5 155 GLY B CA 1
ATOM 4273 C C . GLY B 1 155 ? -11.844 5.824 -7.445 1 98.5 155 GLY B C 1
ATOM 4274 O O . GLY B 1 155 ? -10.93 6.656 -7.453 1 98.5 155 GLY B O 1
ATOM 4275 N N . VAL B 1 156 ? -11.93 4.789 -6.629 1 98.25 156 VAL B N 1
ATOM 4276 C CA . VAL B 1 156 ? -10.844 4.512 -5.691 1 98.25 156 VAL B CA 1
ATOM 4277 C C . VAL B 1 156 ? -9.578 4.137 -6.465 1 98.25 156 VAL B C 1
ATOM 4279 O O . VAL B 1 156 ? -9.648 3.445 -7.484 1 98.25 156 VAL B O 1
ATOM 4282 N N . CYS B 1 157 ? -8.438 4.645 -6.031 1 98.62 157 CYS B N 1
ATOM 4283 C CA . CYS B 1 157 ? -7.141 4.332 -6.625 1 98.62 157 CYS B CA 1
ATOM 4284 C C . CYS B 1 157 ? -6.074 4.184 -5.551 1 98.62 157 CYS B C 1
ATOM 4286 O O . CYS B 1 157 ? -5.781 5.133 -4.82 1 98.62 157 CYS B O 1
ATOM 4288 N N . LYS B 1 158 ? -5.52 2.98 -5.387 1 98.38 158 LYS B N 1
ATOM 4289 C CA . LYS B 1 158 ? -4.551 2.711 -4.328 1 98.38 158 LYS B CA 1
ATOM 4290 C C . LYS B 1 158 ? -3.521 1.675 -4.773 1 98.38 158 LYS B C 1
ATOM 4292 O O . LYS B 1 158 ? -3.76 0.925 -5.723 1 98.38 158 LYS B O 1
ATOM 4297 N N . SER B 1 159 ? -2.418 1.704 -4.156 1 98.56 159 SER B N 1
ATOM 4298 C CA . SER B 1 159 ? -1.47 0.596 -4.148 1 98.56 159 SER B CA 1
ATOM 4299 C C . SER B 1 159 ? -1.375 -0.042 -2.768 1 98.56 159 SER B C 1
ATOM 4301 O O . SER B 1 159 ? -1.252 0.659 -1.761 1 98.56 159 SER B O 1
ATOM 4303 N N . ILE B 1 160 ? -1.468 -1.349 -2.74 1 98.19 160 ILE B N 1
ATOM 4304 C CA . ILE B 1 160 ? -1.395 -2.107 -1.497 1 98.19 160 ILE B CA 1
ATOM 4305 C C . ILE B 1 160 ? -0.066 -2.857 -1.428 1 98.19 160 ILE B C 1
ATOM 4307 O O . ILE B 1 160 ? 0.381 -3.434 -2.422 1 98.19 160 ILE B O 1
ATOM 4311 N N . ASN B 1 161 ? 0.564 -2.779 -0.227 1 98.25 161 ASN B N 1
ATOM 4312 C CA . ASN B 1 161 ? 1.82 -3.494 -0.025 1 98.25 161 ASN B CA 1
ATOM 4313 C C . ASN B 1 161 ? 1.779 -4.355 1.232 1 98.25 161 ASN B C 1
ATOM 4315 O O . ASN B 1 161 ? 1.678 -3.838 2.346 1 98.25 161 ASN B O 1
ATOM 4319 N N . THR B 1 162 ? 1.816 -5.617 1.043 1 98.19 162 THR B N 1
ATOM 4320 C CA . THR B 1 162 ? 1.975 -6.645 2.066 1 98.19 162 THR B CA 1
ATOM 4321 C C . THR B 1 162 ? 3.006 -7.684 1.636 1 98.19 162 THR B C 1
ATOM 4323 O O . THR B 1 162 ? 2.797 -8.883 1.818 1 98.19 162 THR B O 1
ATOM 4326 N N . ALA B 1 163 ? 4.027 -7.23 1.008 1 97.12 163 ALA B N 1
ATOM 4327 C CA . ALA B 1 163 ? 5.082 -8.086 0.47 1 97.12 163 ALA B CA 1
ATOM 4328 C C . ALA B 1 163 ? 4.516 -9.102 -0.522 1 97.12 163 ALA B C 1
ATOM 4330 O O . ALA B 1 163 ? 3.828 -8.727 -1.476 1 97.12 163 ALA B O 1
ATOM 4331 N N . CYS B 1 164 ? 4.773 -10.383 -0.287 1 97.5 164 CYS B N 1
ATOM 4332 C CA . CYS B 1 164 ? 4.402 -11.414 -1.245 1 97.5 164 CYS B CA 1
ATOM 4333 C C . CYS B 1 164 ? 2.895 -11.625 -1.261 1 97.5 164 CYS B C 1
ATOM 4335 O O . CYS B 1 164 ? 2.357 -12.234 -2.189 1 97.5 164 CYS B O 1
ATOM 4337 N N . ALA B 1 165 ? 2.145 -11.055 -0.352 1 98.44 165 ALA B N 1
ATOM 4338 C CA . ALA B 1 165 ? 0.696 -11.234 -0.269 1 98.44 165 ALA B CA 1
ATOM 4339 C C . ALA B 1 165 ? -0.036 -10.055 -0.907 1 98.44 165 ALA B C 1
ATOM 4341 O O . ALA B 1 165 ? -1.27 -10.016 -0.92 1 98.44 165 ALA B O 1
ATOM 4342 N N . SER B 1 166 ? 0.66 -9.148 -1.472 1 98.69 166 SER B N 1
ATOM 4343 C CA . SER B 1 166 ? 0.174 -7.824 -1.848 1 98.69 166 SER B CA 1
ATOM 4344 C C . SER B 1 166 ? -0.999 -7.922 -2.818 1 98.69 166 SER B C 1
ATOM 4346 O O . SER B 1 166 ? -2.031 -7.277 -2.621 1 98.69 166 SER B O 1
ATOM 4348 N N . SER B 1 167 ? -0.875 -8.68 -3.863 1 98.75 167 SER B N 1
ATOM 4349 C CA . SER B 1 167 ? -1.909 -8.633 -4.891 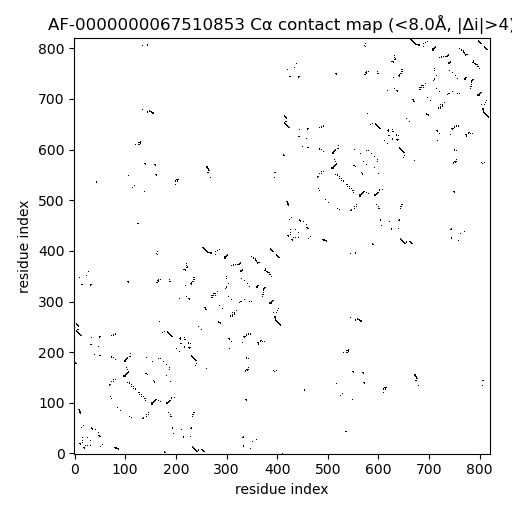1 98.75 167 SER B CA 1
ATOM 4350 C C . SER B 1 167 ? -3.137 -9.438 -4.48 1 98.75 167 SER B C 1
ATOM 4352 O O . SER B 1 167 ? -4.25 -9.164 -4.934 1 98.75 167 SER B O 1
ATOM 4354 N N . ASN B 1 168 ? -3.023 -10.477 -3.568 1 98.88 168 ASN B N 1
ATOM 4355 C CA . ASN B 1 168 ? -4.223 -11.062 -2.973 1 98.88 168 ASN B CA 1
ATOM 4356 C C . ASN B 1 168 ? -4.988 -10.039 -2.139 1 98.88 168 ASN B C 1
ATOM 4358 O O . ASN B 1 168 ? -6.215 -9.961 -2.213 1 98.88 168 ASN B O 1
ATOM 4362 N N . ASP B 1 169 ? -4.211 -9.32 -1.374 1 98.81 169 ASP B N 1
ATOM 4363 C CA . ASP B 1 169 ? -4.84 -8.281 -0.564 1 98.81 169 ASP B CA 1
ATOM 4364 C C . ASP B 1 169 ? -5.484 -7.215 -1.444 1 98.81 169 ASP B C 1
ATOM 4366 O O . ASP B 1 169 ? -6.555 -6.695 -1.117 1 98.81 169 ASP B O 1
ATOM 4370 N N . ALA B 1 170 ? -4.812 -6.871 -2.535 1 98.88 170 ALA B N 1
ATOM 4371 C CA . ALA B 1 170 ? -5.402 -5.918 -3.477 1 98.88 170 ALA B CA 1
ATOM 4372 C C . ALA B 1 170 ? -6.73 -6.43 -4.016 1 98.88 170 ALA B C 1
ATOM 4374 O O . ALA B 1 170 ? -7.727 -5.703 -4.023 1 98.88 170 ALA B O 1
ATOM 4375 N N . ILE B 1 171 ? -6.785 -7.652 -4.469 1 98.94 171 ILE B N 1
ATOM 4376 C CA . ILE B 1 171 ? -7.988 -8.258 -5.023 1 98.94 171 ILE B CA 1
ATOM 4377 C C . ILE B 1 171 ? -9.062 -8.352 -3.943 1 98.94 171 ILE B C 1
ATOM 4379 O O . ILE B 1 171 ? -10.242 -8.07 -4.203 1 98.94 171 ILE B O 1
ATOM 4383 N N . GLY B 1 172 ? -8.68 -8.734 -2.717 1 98.88 172 GLY B N 1
ATOM 4384 C CA . GLY B 1 172 ? -9.609 -8.781 -1.604 1 98.88 172 GLY B CA 1
ATOM 4385 C C . GLY B 1 172 ? -10.242 -7.438 -1.303 1 98.88 172 GLY B C 1
ATOM 4386 O O . GLY B 1 172 ? -11.453 -7.352 -1.073 1 98.88 172 GLY B O 1
ATOM 4387 N N . ASP B 1 173 ? -9.422 -6.395 -1.298 1 98.56 173 ASP B N 1
ATOM 4388 C CA . ASP B 1 173 ? -9.938 -5.047 -1.062 1 98.56 173 ASP B CA 1
ATOM 4389 C C . ASP B 1 173 ? -10.891 -4.625 -2.174 1 98.56 173 ASP B C 1
ATOM 4391 O O . ASP B 1 173 ? -11.93 -4.004 -1.907 1 98.56 173 ASP B O 1
ATOM 4395 N N . ALA B 1 174 ? -10.516 -4.914 -3.408 1 98.88 174 ALA B N 1
ATOM 4396 C CA . ALA B 1 174 ? -11.391 -4.594 -4.539 1 98.88 174 ALA B CA 1
ATOM 4397 C C . ALA B 1 174 ? -12.711 -5.352 -4.445 1 98.88 174 ALA B C 1
ATOM 4399 O O . ALA B 1 174 ? -13.773 -4.789 -4.711 1 98.88 174 ALA B O 1
ATOM 4400 N N . PHE B 1 175 ? -12.641 -6.605 -4.043 1 98.81 175 PHE B N 1
ATOM 4401 C CA . PHE B 1 175 ? -13.812 -7.441 -3.811 1 98.81 175 PHE B CA 1
ATOM 4402 C C . PHE B 1 175 ? -14.758 -6.785 -2.807 1 98.81 175 PHE B C 1
ATOM 4404 O O . PHE B 1 175 ? -15.945 -6.621 -3.08 1 98.81 175 PHE B O 1
ATOM 4411 N N . ARG B 1 176 ? -14.211 -6.309 -1.737 1 98 176 ARG B N 1
ATOM 4412 C CA . ARG B 1 176 ? -15.055 -5.746 -0.684 1 98 176 ARG B CA 1
ATOM 4413 C C . ARG B 1 176 ? -15.562 -4.363 -1.073 1 98 176 ARG B C 1
ATOM 4415 O O . ARG B 1 176 ? -16.672 -3.971 -0.686 1 98 176 ARG B O 1
ATOM 4422 N N . ALA B 1 177 ? -14.758 -3.605 -1.881 1 97.75 177 ALA B N 1
ATOM 4423 C CA . ALA B 1 177 ? -15.25 -2.32 -2.375 1 97.75 177 ALA B CA 1
ATOM 4424 C C . ALA B 1 177 ? -16.531 -2.498 -3.188 1 97.75 177 ALA B C 1
ATOM 4426 O O . ALA B 1 177 ? -17.453 -1.687 -3.086 1 97.75 177 ALA B O 1
ATOM 4427 N N . ILE B 1 178 ? -16.562 -3.516 -3.994 1 98.44 178 ILE B N 1
ATOM 4428 C CA . ILE B 1 178 ? -17.75 -3.791 -4.793 1 98.44 178 ILE B CA 1
ATOM 4429 C C . ILE B 1 178 ? -18.828 -4.414 -3.912 1 98.44 178 ILE B C 1
ATOM 4431 O O . ILE B 1 178 ? -20 -4.012 -3.969 1 98.44 178 ILE B O 1
ATOM 4435 N N . LYS B 1 179 ? -18.469 -5.383 -3.076 1 97.56 179 LYS B N 1
ATOM 4436 C CA . LYS B 1 179 ? -19.406 -6.094 -2.209 1 97.56 179 LYS B CA 1
ATOM 4437 C C . LYS B 1 179 ? -20.188 -5.117 -1.335 1 97.56 179 LYS B C 1
ATOM 4439 O O . LYS B 1 179 ? -21.391 -5.273 -1.151 1 97.56 179 LYS B O 1
ATOM 4444 N N . PHE B 1 180 ? -19.469 -4.07 -0.874 1 94.38 180 PHE B N 1
ATOM 4445 C CA . PHE B 1 180 ? -20.078 -3.125 0.047 1 94.38 180 PHE B CA 1
ATOM 4446 C C . PHE B 1 180 ? -20.672 -1.939 -0.709 1 94.38 180 PHE B C 1
ATOM 4448 O O . PHE B 1 180 ? -21.203 -1.013 -0.099 1 94.38 180 PHE B O 1
ATOM 4455 N N . GLY B 1 181 ? -20.578 -1.874 -2.027 1 94.69 181 GLY B N 1
ATOM 4456 C CA . GLY B 1 181 ? -21.328 -0.955 -2.867 1 94.69 181 GLY B CA 1
ATOM 4457 C C . GLY B 1 181 ? -20.609 0.361 -3.102 1 94.69 181 GLY B C 1
ATOM 4458 O O . GLY B 1 181 ? -21.188 1.296 -3.662 1 94.69 181 GLY B O 1
ATOM 4459 N N . THR B 1 182 ? -19.328 0.465 -2.697 1 94.5 182 THR B N 1
ATOM 4460 C CA . THR B 1 182 ? -18.609 1.727 -2.861 1 94.5 182 THR B CA 1
ATOM 4461 C C . THR B 1 182 ? -18.094 1.872 -4.289 1 94.5 182 THR B C 1
ATOM 4463 O O . THR B 1 182 ? -17.844 2.986 -4.754 1 94.5 182 THR B O 1
ATOM 4466 N N . GLN B 1 183 ? -17.891 0.784 -4.996 1 98 183 GLN B N 1
ATOM 4467 C CA . GLN B 1 183 ? -17.5 0.74 -6.402 1 98 183 GLN B CA 1
ATOM 4468 C C . GLN B 1 183 ? -18.344 -0.27 -7.176 1 98 183 GLN B C 1
ATOM 4470 O O . GLN B 1 183 ? -18.938 -1.177 -6.582 1 98 183 GLN B O 1
ATOM 4475 N N . ASP B 1 184 ? -18.422 -0.137 -8.523 1 98.69 184 ASP B N 1
ATOM 4476 C CA . ASP B 1 184 ? -19.156 -1.079 -9.352 1 98.69 184 ASP B CA 1
ATOM 4477 C C . ASP B 1 184 ? -18.219 -1.908 -10.219 1 98.69 184 ASP B C 1
ATOM 4479 O O . ASP B 1 184 ? -18.516 -3.053 -10.562 1 98.69 184 ASP B O 1
ATOM 4483 N N . VAL B 1 185 ? -17.156 -1.315 -10.648 1 98.88 185 VAL B N 1
ATOM 4484 C CA . VAL B 1 185 ? -16.141 -1.941 -11.492 1 98.88 185 VAL B CA 1
ATOM 4485 C C . VAL B 1 185 ? -14.75 -1.644 -10.93 1 98.88 185 VAL B C 1
ATOM 4487 O O . VAL B 1 185 ? -14.477 -0.52 -10.5 1 98.88 185 VAL B O 1
ATOM 4490 N N . MET B 1 186 ? -13.938 -2.623 -10.836 1 98.88 186 MET B N 1
ATOM 4491 C CA . MET B 1 186 ? -12.555 -2.459 -10.375 1 98.88 186 MET B CA 1
ATOM 4492 C C . MET B 1 186 ? -11.578 -3.137 -11.336 1 98.88 186 MET B C 1
ATOM 4494 O O . MET B 1 186 ? -11.828 -4.254 -11.789 1 98.88 186 MET B O 1
ATOM 4498 N N . ILE B 1 187 ? -10.516 -2.465 -11.734 1 98.88 187 ILE B N 1
ATOM 4499 C CA . ILE B 1 187 ? -9.32 -3.115 -12.25 1 98.88 187 ILE B CA 1
ATOM 4500 C C . ILE B 1 187 ? -8.328 -3.348 -11.109 1 98.88 187 ILE B C 1
ATOM 4502 O O . ILE B 1 187 ? -7.938 -2.404 -10.414 1 98.88 187 ILE B O 1
ATOM 4506 N N . VAL B 1 188 ? -7.949 -4.602 -10.914 1 98.94 188 VAL B N 1
ATOM 4507 C CA . VAL B 1 188 ? -7.168 -4.895 -9.719 1 98.94 188 VAL B CA 1
ATOM 4508 C C . VAL B 1 188 ? -6.129 -5.969 -10.031 1 98.94 188 VAL B C 1
ATOM 4510 O O . VAL B 1 188 ? -6.379 -6.871 -10.836 1 98.94 188 VAL B O 1
ATOM 4513 N N . GLY B 1 189 ? -4.98 -5.875 -9.414 1 98.81 189 GLY B N 1
ATOM 4514 C CA . GLY B 1 189 ? -3.939 -6.887 -9.516 1 98.81 189 GLY B CA 1
ATOM 4515 C C . GLY B 1 189 ? -2.607 -6.434 -8.953 1 98.81 189 GLY B C 1
ATOM 4516 O O . GLY B 1 189 ? -2.559 -5.793 -7.895 1 98.81 189 GLY B O 1
ATOM 4517 N N . GLY B 1 190 ? -1.522 -6.914 -9.531 1 98.88 190 GLY B N 1
ATOM 4518 C CA . GLY B 1 190 ? -0.176 -6.57 -9.109 1 98.88 190 GLY B CA 1
ATOM 4519 C C . GLY B 1 190 ? 0.828 -6.574 -10.242 1 98.88 190 GLY B C 1
ATOM 4520 O O . GLY B 1 190 ? 0.539 -7.074 -11.336 1 98.88 190 GLY B O 1
ATOM 4521 N N . SER B 1 191 ? 1.943 -5.945 -10 1 98.88 191 SER B N 1
ATOM 4522 C CA . SER B 1 191 ? 3.014 -5.844 -10.984 1 98.88 191 SER B CA 1
ATOM 4523 C C . SER B 1 191 ? 4.379 -5.742 -10.312 1 98.88 191 SER B C 1
ATOM 4525 O O . SER B 1 191 ? 4.523 -5.074 -9.289 1 98.88 191 SER B O 1
ATOM 4527 N N . GLU B 1 192 ? 5.324 -6.449 -10.867 1 98.69 192 GLU B N 1
ATOM 4528 C CA . GLU B 1 192 ? 6.688 -6.43 -10.344 1 98.69 192 GLU B CA 1
ATOM 4529 C C . GLU B 1 192 ? 7.715 -6.578 -11.461 1 98.69 192 GLU B C 1
ATOM 4531 O O . GLU B 1 192 ? 7.512 -7.355 -12.398 1 98.69 192 GLU B O 1
ATOM 4536 N N . ALA B 1 193 ? 8.734 -5.836 -11.461 1 98.5 193 ALA B N 1
ATOM 4537 C CA . ALA B 1 193 ? 9.93 -5.957 -12.281 1 98.5 193 ALA B CA 1
ATOM 4538 C C . ALA B 1 193 ? 11.195 -5.809 -11.438 1 98.5 193 ALA B C 1
ATOM 4540 O O . ALA B 1 193 ? 11.961 -4.863 -11.625 1 98.5 193 ALA B O 1
ATOM 4541 N N . ALA B 1 194 ? 11.469 -6.812 -10.578 1 97.62 194 ALA B N 1
ATOM 4542 C CA . ALA B 1 194 ? 12.477 -6.609 -9.539 1 97.62 194 ALA B CA 1
ATOM 4543 C C . ALA B 1 194 ? 13.703 -7.477 -9.789 1 97.62 194 ALA B C 1
ATOM 4545 O O . ALA B 1 194 ? 14.523 -7.68 -8.891 1 97.62 194 ALA B O 1
ATOM 4546 N N . ILE B 1 195 ? 13.773 -8.109 -11 1 98.62 195 ILE B N 1
ATOM 4547 C CA . ILE B 1 195 ? 14.992 -8.844 -11.312 1 98.62 195 ILE B CA 1
ATOM 4548 C C . ILE B 1 195 ? 16.125 -7.871 -11.641 1 98.62 195 ILE B C 1
ATOM 4550 O O . ILE B 1 195 ? 16.438 -7.645 -12.812 1 98.62 195 ILE B O 1
ATOM 4554 N N . THR B 1 196 ? 16.719 -7.285 -10.625 1 98.5 196 THR B N 1
ATOM 4555 C CA . THR B 1 196 ? 17.797 -6.316 -10.68 1 98.5 196 THR B CA 1
ATOM 4556 C C . THR B 1 196 ? 18.969 -6.762 -9.797 1 98.5 196 THR B C 1
ATOM 4558 O O . THR B 1 196 ? 18.812 -7.648 -8.953 1 98.5 196 THR B O 1
ATOM 4561 N N . LYS B 1 197 ? 20.141 -6.145 -9.984 1 98.62 197 LYS B N 1
ATOM 4562 C CA . LYS B 1 197 ? 21.312 -6.465 -9.172 1 98.62 197 LYS B CA 1
ATOM 4563 C C . LYS B 1 197 ? 21 -6.32 -7.688 1 98.62 197 LYS B C 1
ATOM 4565 O O . LYS B 1 197 ? 21.312 -7.215 -6.895 1 98.62 197 LYS B O 1
ATOM 4570 N N . PHE B 1 198 ? 20.391 -5.281 -7.324 1 98.62 198 PHE B N 1
ATOM 4571 C CA . PHE B 1 198 ? 20.156 -4.965 -5.918 1 98.62 198 PHE B CA 1
ATOM 4572 C C . PHE B 1 198 ? 19.156 -5.93 -5.301 1 98.62 198 PHE B C 1
ATOM 4574 O O . PHE B 1 198 ? 19.375 -6.453 -4.211 1 98.62 198 PHE B O 1
ATOM 4581 N N . ALA B 1 199 ? 18 -6.121 -5.984 1 98.38 199 ALA B N 1
ATOM 4582 C CA . ALA B 1 199 ? 16.953 -6.98 -5.422 1 98.38 199 ALA B CA 1
ATOM 4583 C C . ALA B 1 199 ? 17.453 -8.414 -5.281 1 98.38 199 ALA B C 1
ATOM 4585 O O . ALA B 1 199 ? 17.219 -9.062 -4.258 1 98.38 199 ALA B O 1
ATOM 4586 N N . ILE B 1 200 ? 18.156 -8.93 -6.328 1 98.75 200 ILE B N 1
ATOM 4587 C CA . ILE B 1 200 ? 18.703 -10.281 -6.262 1 98.75 200 ILE B CA 1
ATOM 4588 C C . ILE B 1 200 ? 19.703 -10.375 -5.117 1 98.75 200 ILE B C 1
ATOM 4590 O O . ILE B 1 200 ? 19.688 -11.32 -4.332 1 98.75 200 ILE B O 1
ATOM 4594 N N . ALA B 1 201 ? 20.594 -9.359 -4.961 1 98.69 201 ALA B N 1
ATOM 4595 C CA . ALA B 1 201 ? 21.578 -9.344 -3.877 1 98.69 201 ALA B CA 1
ATOM 4596 C C . ALA B 1 201 ? 20.891 -9.297 -2.516 1 98.69 201 ALA B C 1
ATOM 4598 O O . ALA B 1 201 ? 21.328 -9.945 -1.567 1 98.69 201 ALA B O 1
ATOM 4599 N N . GLY B 1 202 ? 19.859 -8.516 -2.416 1 98.06 202 GLY B N 1
ATOM 4600 C CA . GLY B 1 202 ? 19.125 -8.391 -1.171 1 98.06 202 GLY B CA 1
ATOM 4601 C C . GLY B 1 202 ? 18.5 -9.695 -0.719 1 98.06 202 GLY B C 1
ATOM 4602 O O . GLY B 1 202 ? 18.656 -10.109 0.432 1 98.06 202 GLY B O 1
ATOM 4603 N N . PHE B 1 203 ? 17.812 -10.367 -1.606 1 97.81 203 PHE B N 1
ATOM 4604 C CA . PHE B 1 203 ? 17.141 -11.609 -1.253 1 97.81 203 PHE B CA 1
ATOM 4605 C C . PHE B 1 203 ? 18.172 -12.727 -1.054 1 97.81 203 PHE B C 1
ATOM 4607 O O . PHE B 1 203 ? 17.969 -13.625 -0.232 1 97.81 203 PHE B O 1
ATOM 4614 N N . GLN B 1 204 ? 19.188 -12.664 -1.837 1 97.5 204 GLN B N 1
ATOM 4615 C CA . GLN B 1 204 ? 20.281 -13.617 -1.655 1 97.5 204 GLN B CA 1
ATOM 4616 C C . GLN B 1 204 ? 20.875 -13.508 -0.253 1 97.5 204 GLN B C 1
ATOM 4618 O O . GLN B 1 204 ? 21.188 -14.523 0.372 1 97.5 204 GLN B O 1
ATOM 4623 N N . SER B 1 205 ? 21.047 -12.281 0.22 1 96.94 205 SER B N 1
ATOM 4624 C CA . SER B 1 205 ? 21.641 -12.062 1.535 1 96.94 205 SER B CA 1
ATOM 4625 C C . SER B 1 205 ? 20.734 -12.586 2.645 1 96.94 205 SER B C 1
ATOM 4627 O O . SER B 1 205 ? 21.203 -12.914 3.734 1 96.94 205 SER B O 1
ATOM 4629 N N . LEU B 1 206 ? 19.484 -12.766 2.363 1 94.75 206 LEU B N 1
ATOM 4630 C CA . LEU B 1 206 ? 18.5 -13.336 3.291 1 94.75 206 LEU B CA 1
ATOM 4631 C C . LEU B 1 206 ? 18.484 -14.859 3.188 1 94.75 206 LEU B C 1
ATOM 4633 O O . LEU B 1 206 ? 17.766 -15.523 3.932 1 94.75 206 LEU B O 1
ATOM 4637 N N . THR B 1 207 ? 19.188 -15.391 2.219 1 94.94 207 THR B N 1
ATOM 4638 C CA . THR B 1 207 ? 19.203 -16.812 1.922 1 94.94 207 THR B CA 1
ATOM 4639 C C . THR B 1 207 ? 17.797 -17.297 1.536 1 94.94 207 THR B C 1
ATOM 4641 O O . THR B 1 207 ? 17.406 -18.422 1.874 1 94.94 207 THR B O 1
ATOM 4644 N N . ALA B 1 208 ? 17.094 -16.391 0.876 1 94.5 208 ALA B N 1
ATOM 4645 C CA . ALA B 1 208 ? 15.711 -16.703 0.515 1 94.5 208 ALA B CA 1
ATOM 4646 C C . ALA B 1 208 ? 15.633 -17.281 -0.897 1 94.5 208 ALA B C 1
ATOM 4648 O O . ALA B 1 208 ? 14.648 -17.938 -1.254 1 94.5 208 ALA B O 1
ATOM 4649 N N . LEU B 1 209 ? 16.641 -17.062 -1.706 1 98.19 209 LEU B N 1
ATOM 4650 C CA . LEU B 1 209 ? 16.609 -17.469 -3.109 1 98.19 209 LEU B CA 1
ATOM 4651 C C . LEU B 1 209 ? 17.312 -18.812 -3.311 1 98.19 209 LEU B C 1
ATOM 4653 O O . LEU B 1 209 ? 18.281 -19.109 -2.625 1 98.19 209 LEU B O 1
ATOM 4657 N N . SER B 1 210 ? 16.797 -19.5 -4.258 1 98.5 210 SER B N 1
ATOM 4658 C CA . SER B 1 210 ? 17.438 -20.75 -4.629 1 98.5 210 SER B CA 1
ATOM 4659 C C . SER B 1 210 ? 18.781 -20.5 -5.301 1 98.5 210 SER B C 1
ATOM 4661 O O . SER B 1 210 ? 18.922 -19.578 -6.113 1 98.5 210 SER B O 1
ATOM 4663 N N . THR B 1 211 ? 19.766 -21.344 -4.934 1 98.06 211 THR B N 1
ATOM 4664 C CA . THR B 1 211 ? 21.078 -21.266 -5.559 1 98.06 211 THR B CA 1
ATOM 4665 C C . THR B 1 211 ? 21.281 -22.406 -6.539 1 98.06 211 THR B C 1
ATOM 4667 O O . THR B 1 211 ? 22.375 -22.578 -7.082 1 98.06 211 THR B O 1
ATOM 4670 N N . THR B 1 212 ? 20.219 -23.234 -6.734 1 98.12 212 THR B N 1
ATOM 4671 C CA . THR B 1 212 ? 20.312 -24.344 -7.676 1 98.12 212 THR B CA 1
ATOM 4672 C C . THR B 1 212 ? 20.516 -23.828 -9.102 1 98.12 212 THR B C 1
ATOM 4674 O O . THR B 1 212 ? 19.797 -22.938 -9.555 1 98.12 212 THR B O 1
ATOM 4677 N N . GLU B 1 213 ? 21.453 -24.438 -9.859 1 97.75 213 GLU B N 1
ATOM 4678 C CA . GLU B 1 213 ? 21.828 -23.922 -11.172 1 97.75 213 GLU B CA 1
ATOM 4679 C C . GLU B 1 213 ? 20.953 -24.531 -12.266 1 97.75 213 GLU B C 1
ATOM 4681 O O . GLU B 1 213 ? 20.703 -23.906 -13.297 1 97.75 213 GLU B O 1
ATOM 4686 N N . ASP B 1 214 ? 20.469 -25.766 -12.07 1 98.12 214 ASP B N 1
ATOM 4687 C CA . ASP B 1 214 ? 19.562 -26.391 -13.023 1 98.12 214 ASP B CA 1
ATOM 4688 C C . ASP B 1 214 ? 18.188 -25.719 -12.992 1 98.12 214 ASP B C 1
ATOM 4690 O O . ASP B 1 214 ? 17.453 -25.859 -12.016 1 98.12 214 ASP B O 1
ATOM 4694 N N . PRO B 1 215 ? 17.781 -24.984 -14.008 1 98.12 215 PRO B N 1
ATOM 4695 C CA . PRO B 1 215 ? 16.5 -24.281 -14 1 98.12 215 PRO B CA 1
ATOM 4696 C C . PRO B 1 215 ? 15.32 -25.188 -13.703 1 98.12 215 PRO B C 1
ATOM 4698 O O . PRO B 1 215 ? 14.375 -24.781 -13.023 1 98.12 215 PRO B O 1
ATOM 4701 N N . SER B 1 216 ? 15.344 -26.391 -14.141 1 97.06 216 SER B N 1
ATOM 4702 C CA . SER B 1 216 ? 14.211 -27.297 -14.016 1 97.06 216 SER B CA 1
ATOM 4703 C C . SER B 1 216 ? 14.039 -27.766 -12.57 1 97.06 216 SER B C 1
ATOM 4705 O O . SER B 1 216 ? 12.984 -28.297 -12.211 1 97.06 216 SER B O 1
ATOM 4707 N N . ARG B 1 217 ? 15.07 -27.5 -11.734 1 97.19 217 ARG B N 1
ATOM 4708 C CA . ARG B 1 217 ? 15.016 -27.938 -10.344 1 97.19 217 ARG B CA 1
ATOM 4709 C C . ARG B 1 217 ? 15.219 -26.766 -9.383 1 97.19 217 ARG B C 1
ATOM 4711 O O . ARG B 1 217 ? 15.484 -26.969 -8.203 1 97.19 217 ARG B O 1
ATOM 4718 N N . SER B 1 218 ? 15.102 -25.578 -9.906 1 97.38 218 SER B N 1
ATOM 4719 C CA . SER B 1 218 ? 15.438 -24.422 -9.078 1 97.38 218 SER B CA 1
ATOM 4720 C C . SER B 1 218 ? 14.234 -23.953 -8.258 1 97.38 218 SER B C 1
ATOM 4722 O O . SER B 1 218 ? 14.398 -23.422 -7.16 1 97.38 218 SER B O 1
ATOM 4724 N N . SER B 1 219 ? 13.055 -24.016 -8.742 1 98.31 219 SER B N 1
ATOM 4725 C CA . SER B 1 219 ? 11.82 -23.75 -8.016 1 98.31 219 SER B CA 1
ATOM 4726 C C . SER B 1 219 ? 10.992 -25.031 -7.863 1 98.31 219 SER B C 1
ATOM 4728 O O . SER B 1 219 ? 10.18 -25.344 -8.734 1 98.31 219 SER B O 1
ATOM 4730 N N . ILE B 1 220 ? 11.164 -25.719 -6.758 1 98.56 220 ILE B N 1
ATOM 4731 C CA . ILE B 1 220 ? 10.578 -27.031 -6.57 1 98.56 220 ILE B CA 1
ATOM 4732 C C . ILE B 1 220 ? 9.773 -27.062 -5.277 1 98.56 220 ILE B C 1
ATOM 4734 O O . ILE B 1 220 ? 10.102 -27.812 -4.344 1 98.56 220 ILE B O 1
ATOM 4738 N N . PRO B 1 221 ? 8.633 -26.359 -5.277 1 98.75 221 PRO B N 1
ATOM 4739 C CA . PRO B 1 221 ? 7.805 -26.281 -4.07 1 98.75 221 PRO B CA 1
ATOM 4740 C C . PRO B 1 221 ? 7.496 -27.656 -3.475 1 98.75 221 PRO B C 1
ATOM 4742 O O . PRO B 1 221 ? 7.172 -28.594 -4.207 1 98.75 221 PRO B O 1
ATOM 4745 N N . PHE B 1 222 ? 7.645 -27.766 -2.127 1 98.75 222 PHE B N 1
ATOM 4746 C CA . PHE B 1 222 ? 7.27 -28.891 -1.268 1 98.75 222 PHE B CA 1
ATOM 4747 C C . PHE B 1 222 ? 8.227 -30.062 -1.453 1 98.75 222 PHE B C 1
ATOM 4749 O O . PHE B 1 222 ? 8.125 -31.062 -0.748 1 98.75 222 PHE B O 1
ATOM 4756 N N . ASP B 1 223 ? 9.188 -29.953 -2.344 1 98.75 223 ASP B N 1
ATOM 4757 C CA . ASP B 1 223 ? 10.172 -31 -2.561 1 98.75 223 ASP B CA 1
ATOM 4758 C C . ASP B 1 223 ? 11.133 -31.109 -1.375 1 98.75 223 ASP B C 1
ATOM 4760 O O . ASP B 1 223 ? 11.398 -30.109 -0.693 1 98.75 223 ASP B O 1
ATOM 4764 N N . LYS B 1 224 ? 11.68 -32.281 -1.156 1 98.31 224 LYS B N 1
ATOM 4765 C CA . LYS B 1 224 ? 12.586 -32.5 -0.034 1 98.31 224 LYS B CA 1
ATOM 4766 C C . LYS B 1 224 ? 13.898 -31.734 -0.229 1 98.31 224 LYS B C 1
ATOM 4768 O O . LYS B 1 224 ? 14.586 -31.422 0.742 1 98.31 224 LYS B O 1
ATOM 4773 N N . ASP B 1 225 ? 14.227 -31.391 -1.494 1 98.06 225 ASP B N 1
ATOM 4774 C CA . ASP B 1 225 ? 15.5 -30.734 -1.8 1 98.06 225 ASP B CA 1
ATOM 4775 C C . ASP B 1 225 ? 15.312 -29.234 -1.978 1 98.06 225 ASP B C 1
ATOM 4777 O O . ASP B 1 225 ? 16.25 -28.531 -2.377 1 98.06 225 ASP B O 1
ATOM 4781 N N . ARG B 1 226 ? 14.133 -28.734 -1.682 1 97.94 226 ARG B N 1
ATOM 4782 C CA . ARG B 1 226 ? 13.859 -27.312 -1.892 1 97.94 226 ARG B CA 1
ATOM 4783 C C . ARG B 1 226 ? 14.797 -26.453 -1.065 1 97.94 226 ARG B C 1
ATOM 4785 O O . ARG B 1 226 ? 15.133 -26.797 0.07 1 97.94 226 ARG B O 1
ATOM 4792 N N . ASN B 1 227 ? 15.203 -25.234 -1.639 1 97.75 227 ASN B N 1
ATOM 4793 C CA . ASN B 1 227 ? 16.172 -24.438 -0.89 1 97.75 227 ASN B CA 1
ATOM 4794 C C . ASN B 1 227 ? 15.961 -22.953 -1.114 1 97.75 227 ASN B C 1
ATOM 4796 O O . ASN B 1 227 ? 16.891 -22.156 -0.951 1 97.75 227 ASN B O 1
ATOM 4800 N N . GLY B 1 228 ? 14.797 -22.531 -1.583 1 97.94 228 GLY B N 1
ATOM 4801 C CA . GLY B 1 228 ? 14.516 -21.125 -1.778 1 97.94 228 GLY B CA 1
ATOM 4802 C C . GLY B 1 228 ? 13.656 -20.844 -2.992 1 97.94 228 GLY B C 1
ATOM 4803 O O . GLY B 1 228 ? 13.445 -21.734 -3.828 1 97.94 228 GLY B O 1
ATOM 4804 N N . PHE B 1 229 ? 13.141 -19.625 -3.045 1 98.06 229 PHE B N 1
ATOM 4805 C CA . PHE B 1 229 ? 12.297 -19.297 -4.191 1 98.06 229 PHE B CA 1
ATOM 4806 C C . PHE B 1 229 ? 13.125 -18.719 -5.328 1 98.06 229 PHE B C 1
ATOM 4808 O O . PHE B 1 229 ? 14.297 -18.375 -5.137 1 98.06 229 PHE B O 1
ATOM 4815 N N . ILE B 1 230 ? 12.594 -18.766 -6.531 1 98.69 230 ILE B N 1
ATOM 4816 C CA . ILE B 1 230 ? 13.133 -18.109 -7.723 1 98.69 230 ILE B CA 1
ATOM 4817 C C . ILE B 1 230 ? 12.359 -16.828 -8.008 1 98.69 230 ILE B C 1
ATOM 4819 O O . ILE B 1 230 ? 11.125 -16.828 -8.062 1 98.69 230 ILE B O 1
ATOM 4823 N N . MET B 1 231 ? 13.109 -15.758 -8.195 1 98.56 231 MET B N 1
ATOM 4824 C CA . MET B 1 231 ? 12.453 -14.484 -8.461 1 98.56 231 MET B CA 1
ATOM 4825 C C . MET B 1 231 ? 11.844 -14.469 -9.859 1 98.56 231 MET B C 1
ATOM 4827 O O . MET B 1 231 ? 12.492 -14.883 -10.828 1 98.56 231 MET B O 1
ATOM 4831 N N . GLY B 1 232 ? 10.633 -14.07 -9.922 1 98.75 232 GLY B N 1
ATOM 4832 C CA . GLY B 1 232 ? 9.953 -13.836 -11.188 1 98.75 232 GLY B CA 1
ATOM 4833 C C . GLY B 1 232 ? 9.484 -12.406 -11.352 1 98.75 232 GLY B C 1
ATOM 4834 O O . GLY B 1 232 ? 9.547 -11.609 -10.414 1 98.75 232 GLY B O 1
ATOM 4835 N N . GLU B 1 233 ? 9.078 -12.039 -12.57 1 98.75 233 GLU B N 1
ATOM 4836 C CA . GLU B 1 233 ? 8.539 -10.711 -12.852 1 98.75 233 GLU B CA 1
ATOM 4837 C C . GLU B 1 233 ? 7.336 -10.789 -13.789 1 98.75 233 GLU B C 1
ATOM 4839 O O . GLU B 1 233 ? 7.117 -11.82 -14.438 1 98.75 233 GLU B O 1
ATOM 4844 N N . GLY B 1 234 ? 6.535 -9.766 -13.758 1 98.75 234 GLY B N 1
ATOM 4845 C CA . GLY B 1 234 ? 5.34 -9.703 -14.586 1 98.75 234 GLY B CA 1
ATOM 4846 C C . GLY B 1 234 ? 4.184 -8.992 -13.906 1 98.75 234 GLY B C 1
ATOM 4847 O O . GLY B 1 234 ? 4.395 -8.195 -12.992 1 98.75 234 GLY B O 1
ATOM 4848 N N . SER B 1 235 ? 3.051 -9.18 -14.469 1 98.88 235 SER B N 1
ATOM 4849 C CA . SER B 1 235 ? 1.848 -8.531 -13.969 1 98.88 235 SER B CA 1
ATOM 4850 C C . SER B 1 235 ? 0.598 -9.336 -14.297 1 98.88 235 SER B C 1
ATOM 4852 O O . SER B 1 235 ? 0.523 -9.969 -15.352 1 98.88 235 SER B O 1
ATOM 4854 N N . GLY B 1 236 ? -0.288 -9.438 -13.367 1 98.88 236 GLY B N 1
ATOM 4855 C CA . GLY B 1 236 ? -1.655 -9.891 -13.578 1 98.88 236 GLY B CA 1
ATOM 4856 C C . GLY B 1 236 ? -2.691 -8.875 -13.141 1 98.88 236 GLY B C 1
ATOM 4857 O O . GLY B 1 236 ? -2.52 -8.203 -12.117 1 98.88 236 GLY B O 1
ATOM 4858 N N . MET B 1 237 ? -3.734 -8.695 -13.984 1 98.94 237 MET B N 1
ATOM 4859 C CA . MET B 1 237 ? -4.828 -7.773 -13.695 1 98.94 237 MET B CA 1
ATOM 4860 C C . MET B 1 237 ? -6.18 -8.43 -13.953 1 98.94 237 MET B C 1
ATOM 4862 O O . MET B 1 237 ? -6.352 -9.133 -14.945 1 98.94 237 MET B O 1
ATOM 4866 N N . LEU B 1 238 ? -7.117 -8.242 -13.023 1 98.94 238 LEU B N 1
ATOM 4867 C CA . LEU B 1 238 ? -8.477 -8.742 -13.164 1 98.94 238 LEU B CA 1
ATOM 4868 C C . LEU B 1 238 ? -9.469 -7.586 -13.281 1 98.94 238 LEU B C 1
ATOM 4870 O O . LEU B 1 238 ? -9.258 -6.523 -12.695 1 98.94 238 LEU B O 1
ATOM 4874 N N . VAL B 1 239 ? -10.523 -7.797 -14.031 1 98.94 239 VAL B N 1
ATOM 4875 C CA . VAL B 1 239 ? -11.695 -6.934 -14.008 1 98.94 239 VAL B CA 1
ATOM 4876 C C . VAL B 1 239 ? -12.758 -7.531 -13.094 1 98.94 239 VAL B C 1
ATOM 4878 O O . VAL B 1 239 ? -13.297 -8.602 -13.375 1 98.94 239 VAL B O 1
ATOM 4881 N N . LEU B 1 240 ? -13.023 -6.883 -11.984 1 98.94 240 LEU B N 1
ATOM 4882 C CA . LEU B 1 240 ? -14.109 -7.254 -11.086 1 98.94 240 LEU B CA 1
ATOM 4883 C C . LEU B 1 240 ? -15.312 -6.344 -11.289 1 98.94 240 LEU B C 1
ATOM 4885 O O . LEU B 1 240 ? -15.164 -5.141 -11.5 1 98.94 240 LEU B O 1
ATOM 4889 N N . GLU B 1 241 ? -16.484 -6.891 -11.273 1 98.88 241 GLU B N 1
ATOM 4890 C CA . GLU B 1 241 ? -17.734 -6.145 -11.375 1 98.88 241 GLU B CA 1
ATOM 4891 C C . GLU B 1 241 ? -18.766 -6.68 -10.398 1 98.88 241 GLU B C 1
ATOM 4893 O O . GLU B 1 241 ? -18.734 -7.855 -10.031 1 98.88 241 GLU B O 1
ATOM 4898 N N . SER B 1 242 ? -19.625 -5.766 -9.953 1 98.75 242 SER B N 1
ATOM 4899 C CA . SER B 1 242 ? -20.844 -6.316 -9.375 1 98.75 242 SER B CA 1
ATOM 4900 C C . SER B 1 242 ? -21.594 -7.199 -10.383 1 98.75 242 SER B C 1
ATOM 4902 O O . SER B 1 242 ? -21.562 -6.934 -11.586 1 98.75 242 SER B O 1
ATOM 4904 N N . LEU B 1 243 ? -22.203 -8.219 -9.875 1 98.25 243 LEU B N 1
ATOM 4905 C CA . LEU B 1 243 ? -22.969 -9.102 -10.758 1 98.25 243 LEU B CA 1
ATOM 4906 C C . LEU B 1 243 ? -23.984 -8.312 -11.57 1 98.25 243 LEU B C 1
ATOM 4908 O O . LEU B 1 243 ? -24.156 -8.555 -12.766 1 98.25 243 LEU B O 1
ATOM 4912 N N . GLU B 1 244 ? -24.625 -7.34 -10.906 1 97.94 244 GLU B N 1
ATOM 4913 C CA . GLU B 1 244 ? -25.641 -6.527 -11.57 1 97.94 244 GLU B CA 1
ATOM 4914 C C . GLU B 1 244 ? -25.047 -5.746 -12.742 1 97.94 244 GLU B C 1
ATOM 4916 O O . GLU B 1 244 ? -25.625 -5.723 -13.836 1 97.94 244 GLU B O 1
ATOM 4921 N N . HIS B 1 245 ? -23.938 -5.125 -12.531 1 98.38 245 HIS B N 1
ATOM 4922 C CA . HIS B 1 245 ? -23.281 -4.359 -13.578 1 98.38 245 HIS B CA 1
ATOM 4923 C C . HIS B 1 245 ? -22.891 -5.254 -14.75 1 98.38 245 HIS B C 1
ATOM 4925 O O . HIS B 1 245 ? -23.094 -4.887 -15.914 1 98.38 245 HIS B O 1
ATOM 4931 N N . ALA B 1 246 ? -22.281 -6.398 -14.484 1 98.5 246 ALA B N 1
ATOM 4932 C CA . ALA B 1 246 ? -21.844 -7.348 -15.5 1 98.5 246 ALA B CA 1
ATOM 4933 C C . ALA B 1 246 ? -23.031 -7.84 -16.328 1 98.5 246 ALA B C 1
ATOM 4935 O O . ALA B 1 246 ? -22.938 -7.93 -17.562 1 98.5 246 ALA B O 1
ATOM 4936 N N . GLN B 1 247 ? -24.094 -8.172 -15.68 1 98 247 GLN B N 1
ATOM 4937 C CA . GLN B 1 247 ? -25.266 -8.688 -16.359 1 98 247 GLN B CA 1
ATOM 4938 C C . GLN B 1 247 ? -25.922 -7.617 -17.234 1 98 247 GLN B C 1
ATOM 4940 O O . GLN B 1 247 ? -26.391 -7.906 -18.344 1 98 247 GLN B O 1
ATOM 4945 N N . GLU B 1 248 ? -25.969 -6.41 -16.766 1 97.94 248 GLU B N 1
ATOM 4946 C CA . GLU B 1 248 ? -26.562 -5.305 -17.5 1 97.94 248 GLU B CA 1
ATOM 4947 C C . GLU B 1 248 ? -25.891 -5.117 -18.859 1 97.94 248 GLU B C 1
ATOM 4949 O O . GLU B 1 248 ? -26.547 -4.777 -19.844 1 97.94 248 GLU B O 1
ATOM 4954 N N . ARG B 1 249 ? -24.625 -5.375 -18.906 1 97.25 249 ARG B N 1
ATOM 4955 C CA . ARG B 1 249 ? -23.922 -5.156 -20.172 1 97.25 249 ARG B CA 1
ATOM 4956 C C . ARG B 1 249 ? -23.734 -6.469 -20.922 1 97.25 249 ARG B C 1
ATOM 4958 O O . ARG B 1 249 ? -23.016 -6.52 -21.922 1 97.25 249 ARG B O 1
ATOM 4965 N N . GLY B 1 250 ? -24.219 -7.594 -20.422 1 97.69 250 GLY B N 1
ATOM 4966 C CA . GLY B 1 250 ? -24.141 -8.883 -21.094 1 97.69 250 GLY B CA 1
ATOM 4967 C C . GLY B 1 250 ? -22.734 -9.461 -21.078 1 97.69 250 GLY B C 1
ATOM 4968 O O . GLY B 1 250 ? -22.312 -10.094 -22.062 1 97.69 250 GLY B O 1
ATOM 4969 N N . ALA B 1 251 ? -22.047 -9.258 -19.984 1 98.19 251 ALA B N 1
ATOM 4970 C CA . ALA B 1 251 ? -20.672 -9.711 -19.891 1 98.19 251 ALA B CA 1
ATOM 4971 C C . ALA B 1 251 ? -20.594 -11.234 -19.766 1 98.19 251 ALA B C 1
ATOM 4973 O O . ALA B 1 251 ? -21.469 -11.852 -19.141 1 98.19 251 ALA B O 1
ATOM 4974 N N . THR B 1 252 ? -19.578 -11.797 -20.375 1 97.94 252 THR B N 1
ATOM 4975 C CA . THR B 1 252 ? -19.188 -13.164 -20.016 1 97.94 252 THR B CA 1
ATOM 4976 C C . THR B 1 252 ? -18.594 -13.203 -18.625 1 97.94 252 THR B C 1
ATOM 4978 O O . THR B 1 252 ? -17.625 -12.484 -18.328 1 97.94 252 THR B O 1
ATOM 4981 N N . ILE B 1 253 ? -19.141 -14.008 -17.75 1 98.56 253 ILE B N 1
ATOM 4982 C CA . ILE B 1 253 ? -18.641 -14.125 -16.375 1 98.56 253 ILE B CA 1
ATOM 4983 C C . ILE B 1 253 ? -17.734 -15.344 -16.266 1 98.56 253 ILE B C 1
ATOM 4985 O O . ILE B 1 253 ? -18.109 -16.453 -16.688 1 98.56 253 ILE B O 1
ATOM 4989 N N . LEU B 1 254 ? -16.531 -15.141 -15.719 1 98.56 254 LEU B N 1
ATOM 4990 C CA . LEU B 1 254 ? -15.492 -16.172 -15.703 1 98.56 254 LEU B CA 1
ATOM 4991 C C . LEU B 1 254 ? -15.477 -16.891 -14.359 1 98.56 254 LEU B C 1
ATOM 4993 O O . LEU B 1 254 ? -15.133 -18.078 -14.297 1 98.56 254 LEU B O 1
ATOM 4997 N N . ALA B 1 255 ? -15.758 -16.219 -13.32 1 98.81 255 ALA B N 1
ATOM 4998 C CA . ALA B 1 255 ? -15.766 -16.734 -11.953 1 98.81 255 ALA B CA 1
ATOM 4999 C C . ALA B 1 255 ? -16.406 -15.734 -11 1 98.81 255 ALA B C 1
ATOM 5001 O O . ALA B 1 255 ? -16.75 -14.617 -11.391 1 98.81 255 ALA B O 1
ATOM 5002 N N . GLU B 1 256 ? -16.703 -16.188 -9.82 1 98.75 256 GLU B N 1
ATOM 5003 C CA . GLU B 1 256 ? -17.125 -15.328 -8.727 1 98.75 256 GLU B CA 1
ATOM 5004 C C . GLU B 1 256 ? -16.109 -15.32 -7.594 1 98.75 256 GLU B C 1
ATOM 5006 O O . GLU B 1 256 ? -15.531 -16.359 -7.262 1 98.75 256 GLU B O 1
ATOM 5011 N N . ILE B 1 257 ? -15.742 -14.172 -7.113 1 98.88 257 ILE B N 1
ATOM 5012 C CA . ILE B 1 257 ? -15 -14.109 -5.859 1 98.88 257 ILE B CA 1
ATOM 5013 C C . ILE B 1 257 ? -15.969 -14.094 -4.684 1 98.88 257 ILE B C 1
ATOM 5015 O O . ILE B 1 257 ? -16.891 -13.273 -4.645 1 98.88 257 ILE B O 1
ATOM 5019 N N . VAL B 1 258 ? -15.711 -14.977 -3.66 1 98.62 258 VAL B N 1
ATOM 5020 C CA . VAL B 1 258 ? -16.781 -15.172 -2.682 1 98.62 258 VAL B CA 1
ATOM 5021 C C . VAL B 1 258 ? -16.219 -15.008 -1.27 1 98.62 258 VAL B C 1
ATOM 5023 O O . VAL B 1 258 ? -16.969 -14.922 -0.301 1 98.62 258 VAL B O 1
ATOM 5026 N N . GLY B 1 259 ? -14.922 -14.914 -1.165 1 98.69 259 GLY B N 1
ATOM 5027 C CA . GLY B 1 259 ? -14.352 -14.789 0.166 1 98.69 259 GLY B CA 1
ATOM 5028 C C . GLY B 1 259 ? -12.93 -14.25 0.158 1 98.69 259 GLY B C 1
ATOM 5029 O O . GLY B 1 259 ? -12.219 -14.383 -0.839 1 98.69 259 GLY B O 1
ATOM 5030 N N . TYR B 1 260 ? -12.555 -13.688 1.235 1 98.75 260 TYR B N 1
ATOM 5031 C CA . TYR B 1 260 ? -11.25 -13.07 1.452 1 98.75 260 TYR B CA 1
ATOM 5032 C C . TYR B 1 260 ? -10.844 -13.141 2.92 1 98.75 260 TYR B C 1
ATOM 5034 O O . TYR B 1 260 ? -11.609 -12.734 3.801 1 98.75 260 TYR B O 1
ATOM 5042 N N . GLY B 1 261 ? -9.656 -13.75 3.193 1 98.75 261 GLY B N 1
ATOM 5043 C CA . GLY B 1 261 ? -9.062 -13.781 4.523 1 98.75 261 GLY B CA 1
ATOM 5044 C C . GLY B 1 261 ? -7.746 -13.023 4.605 1 98.75 261 GLY B C 1
ATOM 5045 O O . GLY B 1 261 ? -6.867 -13.211 3.76 1 98.75 261 GLY B O 1
ATOM 5046 N N . ASN B 1 262 ? -7.664 -12.164 5.535 1 98.44 262 ASN B N 1
ATOM 5047 C CA . ASN B 1 262 ? -6.457 -11.391 5.82 1 98.44 262 ASN B CA 1
ATOM 5048 C C . ASN B 1 262 ? -6.094 -11.445 7.301 1 98.44 262 ASN B C 1
ATOM 5050 O O . ASN B 1 262 ? -6.906 -11.086 8.156 1 98.44 262 ASN B O 1
ATOM 5054 N N . THR B 1 263 ? -4.895 -11.93 7.598 1 98.56 263 THR B N 1
ATOM 5055 C CA . THR B 1 263 ? -4.41 -12.016 8.969 1 98.56 263 THR B CA 1
ATOM 5056 C C . THR B 1 263 ? -2.936 -11.641 9.047 1 98.56 263 THR B C 1
ATOM 5058 O O . THR B 1 263 ? -2.287 -11.43 8.023 1 98.56 263 THR B O 1
ATOM 5061 N N . CYS B 1 264 ? -2.457 -11.531 10.266 1 98.5 264 CYS B N 1
ATOM 5062 C CA . CYS B 1 264 ? -1.043 -11.297 10.531 1 98.5 264 CYS B CA 1
ATOM 5063 C C . CYS B 1 264 ? -0.514 -12.289 11.562 1 98.5 264 CYS B C 1
ATOM 5065 O O . CYS B 1 264 ? -1.173 -12.562 12.562 1 98.5 264 CYS B O 1
ATOM 5067 N N . ASP B 1 265 ? 0.655 -12.797 11.273 1 96.94 265 ASP B N 1
ATOM 5068 C CA . ASP B 1 265 ? 1.273 -13.727 12.219 1 96.94 265 ASP B CA 1
ATOM 5069 C C . ASP B 1 265 ? 1.668 -13.008 13.508 1 96.94 265 ASP B C 1
ATOM 5071 O O . ASP B 1 265 ? 1.591 -13.594 14.594 1 96.94 265 ASP B O 1
ATOM 5075 N N . ALA B 1 266 ? 2.094 -11.758 13.32 1 95.88 266 ALA B N 1
ATOM 5076 C CA . ALA B 1 266 ? 2.643 -11 14.438 1 95.88 266 ALA B CA 1
ATOM 5077 C C . ALA B 1 266 ? 3.684 -11.812 15.203 1 95.88 266 ALA B C 1
ATOM 5079 O O . ALA B 1 266 ? 3.652 -11.875 16.438 1 95.88 266 ALA B O 1
ATOM 5080 N N . TYR B 1 267 ? 4.578 -12.461 14.477 1 92 267 TYR B N 1
ATOM 5081 C CA . TYR B 1 267 ? 5.477 -13.445 15.062 1 92 267 TYR B CA 1
ATOM 5082 C C . TYR B 1 267 ? 6.93 -13.125 14.734 1 92 267 TYR B C 1
ATOM 5084 O O . TYR B 1 267 ? 7.781 -13.07 15.625 1 92 267 TYR B O 1
ATOM 5092 N N . HIS B 1 268 ? 7.254 -12.945 13.555 1 89.38 268 HIS B N 1
ATOM 5093 C CA . HIS B 1 268 ? 8.602 -12.695 13.062 1 89.38 268 HIS B CA 1
ATOM 5094 C C . HIS B 1 268 ? 8.578 -11.883 11.773 1 89.38 268 HIS B C 1
ATOM 5096 O O . HIS B 1 268 ? 7.613 -11.953 11.008 1 89.38 268 HIS B O 1
ATOM 5102 N N . MET B 1 269 ? 9.68 -11.25 11.453 1 89.44 269 MET B N 1
ATOM 5103 C CA . MET B 1 269 ? 9.758 -10.32 10.336 1 89.44 269 MET B CA 1
ATOM 5104 C C . MET B 1 269 ? 9.781 -11.07 9 1 89.44 269 MET B C 1
ATOM 5106 O O . MET B 1 269 ? 9.211 -10.602 8.016 1 89.44 269 MET B O 1
ATOM 5110 N N . THR B 1 270 ? 10.523 -12.195 9.016 1 85.25 270 THR B N 1
ATOM 5111 C CA . THR B 1 270 ? 10.742 -12.812 7.711 1 85.25 270 THR B CA 1
ATOM 5112 C C . THR B 1 270 ? 10.305 -14.273 7.727 1 85.25 270 THR B C 1
ATOM 5114 O O . THR B 1 270 ? 10.344 -14.953 6.695 1 85.25 270 THR B O 1
ATOM 5117 N N . SER B 1 271 ? 9.898 -14.766 8.875 1 88.69 271 SER B N 1
ATOM 5118 C CA . SER B 1 271 ? 9.484 -16.156 8.992 1 88.69 271 SER B CA 1
ATOM 5119 C C . SER B 1 271 ? 8.023 -16.266 9.422 1 88.69 271 SER B C 1
ATOM 5121 O O . SER B 1 271 ? 7.555 -15.484 10.242 1 88.69 271 SER B O 1
ATOM 5123 N N . PRO B 1 272 ? 7.363 -17.234 8.844 1 86 272 PRO B N 1
ATOM 5124 C CA . PRO B 1 272 ? 5.984 -17.469 9.281 1 86 272 PRO B CA 1
ATOM 5125 C C . PRO B 1 272 ? 5.91 -18.109 10.664 1 86 272 PRO B C 1
ATOM 5127 O O . PRO B 1 272 ? 6.918 -18.609 11.18 1 86 272 PRO B O 1
ATOM 5130 N N . ASN B 1 273 ? 4.734 -18 11.234 1 88.56 273 ASN B N 1
ATOM 5131 C CA . ASN B 1 273 ? 4.512 -18.812 12.422 1 88.56 273 ASN B CA 1
ATOM 5132 C C . ASN B 1 273 ? 4.77 -20.297 12.148 1 88.56 273 ASN B C 1
ATOM 5134 O O . ASN B 1 273 ? 4.258 -20.844 11.172 1 88.56 273 ASN B O 1
ATOM 5138 N N . PRO B 1 274 ? 5.473 -21 12.938 1 87.06 274 PRO B N 1
ATOM 5139 C CA . PRO B 1 274 ? 5.875 -22.375 12.648 1 87.06 274 PRO B CA 1
ATOM 5140 C C . PRO B 1 274 ? 4.688 -23.328 12.562 1 87.06 274 PRO B C 1
ATOM 5142 O O . PRO B 1 274 ? 4.77 -24.359 11.898 1 87.06 274 PRO B O 1
ATOM 5145 N N . GLU B 1 275 ? 3.623 -22.984 13.219 1 89.38 275 GLU B N 1
ATOM 5146 C CA . GLU B 1 275 ? 2.447 -23.844 13.188 1 89.38 275 GLU B CA 1
ATOM 5147 C C . GLU B 1 275 ? 1.446 -23.375 12.141 1 89.38 275 GLU B C 1
ATOM 5149 O O . GLU B 1 275 ? 0.367 -23.969 12 1 89.38 275 GLU B O 1
ATOM 5154 N N . GLY B 1 276 ? 1.822 -22.391 11.406 1 94.44 276 GLY B N 1
ATOM 5155 C CA . GLY B 1 276 ? 0.964 -21.891 10.352 1 94.44 276 GLY B CA 1
ATOM 5156 C C . GLY B 1 276 ? -0.354 -21.344 10.867 1 94.44 276 GLY B C 1
ATOM 5157 O O . GLY B 1 276 ? -1.378 -21.422 10.188 1 94.44 276 GLY B O 1
ATOM 5158 N N . LEU B 1 277 ? -0.368 -20.766 12.07 1 96.19 277 LEU B N 1
ATOM 5159 C CA . LEU B 1 277 ? -1.607 -20.344 12.719 1 96.19 277 LEU B CA 1
ATOM 5160 C C . LEU B 1 277 ? -2.252 -19.203 11.953 1 96.19 277 LEU B C 1
ATOM 5162 O O . LEU B 1 277 ? -3.473 -19.172 11.773 1 96.19 277 LEU B O 1
ATOM 5166 N N . GLY B 1 278 ? -1.443 -18.203 11.547 1 97.44 278 GLY B N 1
ATOM 5167 C CA . GLY B 1 278 ? -1.983 -17.094 10.773 1 97.44 278 GLY B CA 1
ATOM 5168 C C . GLY B 1 278 ? -2.58 -17.531 9.445 1 97.44 278 GLY B C 1
ATOM 5169 O O . GLY B 1 278 ? -3.643 -17.047 9.055 1 97.44 278 GLY B O 1
ATOM 5170 N N . ALA B 1 279 ? -1.872 -18.422 8.766 1 98.12 279 ALA B N 1
ATOM 5171 C CA . ALA B 1 279 ? -2.359 -18.969 7.496 1 98.12 279 ALA B CA 1
ATOM 5172 C C . ALA B 1 279 ? -3.664 -19.734 7.699 1 98.12 279 ALA B C 1
ATOM 5174 O O . ALA B 1 279 ? -4.598 -19.609 6.902 1 98.12 279 ALA B O 1
ATOM 5175 N N . ARG B 1 280 ? -3.709 -20.578 8.742 1 98.31 280 ARG B N 1
ATOM 5176 C CA . ARG B 1 280 ? -4.902 -21.344 9.078 1 98.31 280 ARG B CA 1
ATOM 5177 C C . ARG B 1 280 ? -6.109 -20.422 9.258 1 98.31 280 ARG B C 1
ATOM 5179 O O . ARG B 1 280 ? -7.18 -20.688 8.711 1 98.31 280 ARG B O 1
ATOM 5186 N N . LYS B 1 281 ? -5.91 -19.406 10.023 1 98.38 281 LYS B N 1
ATOM 5187 C CA . LYS B 1 281 ? -6.977 -18.453 10.305 1 98.38 281 LYS B CA 1
ATOM 5188 C C . LYS B 1 281 ? -7.426 -17.75 9.031 1 98.38 281 LYS B C 1
ATOM 5190 O O . LYS B 1 281 ? -8.617 -17.5 8.836 1 98.38 281 LYS B O 1
ATOM 5195 N N . ALA B 1 282 ? -6.484 -17.359 8.18 1 98.75 282 ALA B N 1
ATOM 5196 C CA . ALA B 1 282 ? -6.816 -16.688 6.926 1 98.75 282 ALA B CA 1
ATOM 5197 C C . ALA B 1 282 ? -7.691 -17.578 6.047 1 98.75 282 ALA B C 1
ATOM 5199 O O . ALA B 1 282 ? -8.648 -17.094 5.434 1 98.75 282 ALA B O 1
ATOM 5200 N N . ILE B 1 283 ? -7.34 -18.875 5.934 1 98.88 283 ILE B N 1
ATOM 5201 C CA . ILE B 1 283 ? -8.156 -19.812 5.168 1 98.88 283 ILE B CA 1
ATOM 5202 C C . ILE B 1 283 ? -9.562 -19.875 5.762 1 98.88 283 ILE B C 1
ATOM 5204 O O . ILE B 1 283 ? -10.555 -19.781 5.039 1 98.88 283 ILE B O 1
ATOM 5208 N N . HIS B 1 284 ? -9.656 -19.969 7.078 1 98.62 284 HIS B N 1
ATOM 5209 C CA . HIS B 1 284 ? -10.945 -20.047 7.754 1 98.62 284 HIS B CA 1
ATOM 5210 C C . HIS B 1 284 ? -11.789 -18.797 7.461 1 98.62 284 HIS B C 1
ATOM 5212 O O . HIS B 1 284 ? -12.992 -18.906 7.207 1 98.62 284 HIS B O 1
ATOM 5218 N N . LEU B 1 285 ? -11.172 -17.641 7.523 1 98.62 285 LEU B N 1
ATOM 5219 C CA . LEU B 1 285 ? -11.891 -16.391 7.305 1 98.62 285 LEU B CA 1
ATOM 5220 C C . LEU B 1 285 ? -12.43 -16.312 5.879 1 98.62 285 LEU B C 1
ATOM 5222 O O . LEU B 1 285 ? -13.547 -15.844 5.656 1 98.62 285 LEU B O 1
ATOM 5226 N N . ALA B 1 286 ? -11.625 -16.75 4.91 1 98.81 286 ALA B N 1
ATOM 5227 C CA . ALA B 1 286 ? -12.078 -16.766 3.521 1 98.81 286 ALA B CA 1
ATOM 5228 C C . ALA B 1 286 ? -13.289 -17.672 3.352 1 98.81 286 ALA B C 1
ATOM 5230 O O . ALA B 1 286 ? -14.25 -17.328 2.66 1 98.81 286 ALA B O 1
ATOM 5231 N N . LEU B 1 287 ? -13.281 -18.875 3.959 1 98.81 287 LEU B N 1
ATOM 5232 C CA . LEU B 1 287 ? -14.383 -19.812 3.877 1 98.81 287 LEU B CA 1
ATOM 5233 C C . LEU B 1 287 ? -15.625 -19.266 4.566 1 98.81 287 LEU B C 1
ATOM 5235 O O . LEU B 1 287 ? -16.75 -19.422 4.062 1 98.81 287 LEU B O 1
ATOM 5239 N N . GLN B 1 288 ? -15.391 -18.641 5.719 1 98.31 288 GLN B N 1
ATOM 5240 C CA . GLN B 1 288 ? -16.5 -18.047 6.461 1 98.31 288 GLN B CA 1
ATOM 5241 C C . GLN B 1 288 ? -17.203 -16.984 5.641 1 98.31 288 GLN B C 1
ATOM 5243 O O . GLN B 1 288 ? -18.438 -16.953 5.582 1 98.31 288 GLN B O 1
ATOM 5248 N N . GLU B 1 289 ? -16.453 -16.141 5.023 1 97.5 289 GLU B N 1
ATOM 5249 C CA . GLU B 1 289 ? -17.062 -15.102 4.203 1 97.5 289 GLU B CA 1
ATOM 5250 C C . GLU B 1 289 ? -17.766 -15.695 2.992 1 97.5 289 GLU B C 1
ATOM 5252 O O . GLU B 1 289 ? -18.797 -15.172 2.555 1 97.5 289 GLU B O 1
ATOM 5257 N N . ALA B 1 290 ? -17.188 -16.719 2.426 1 98.12 290 ALA B N 1
ATOM 5258 C CA . ALA B 1 290 ? -17.797 -17.406 1.279 1 98.12 290 ALA B CA 1
ATOM 5259 C C . ALA B 1 290 ? -19.062 -18.141 1.687 1 98.12 290 ALA B C 1
ATOM 5261 O O . ALA B 1 290 ? -19.875 -18.5 0.834 1 98.12 290 ALA B O 1
ATOM 5262 N N . GLY B 1 291 ? -19.203 -18.438 2.959 1 98.12 291 GLY B N 1
ATOM 5263 C CA . GLY B 1 291 ? -20.344 -19.188 3.457 1 98.12 291 GLY B CA 1
ATOM 5264 C C . GLY B 1 291 ? -20.312 -20.656 3.062 1 98.12 291 GLY B C 1
ATOM 5265 O O . GLY B 1 291 ? -21.344 -21.234 2.736 1 98.12 291 GLY B O 1
ATOM 5266 N N . ILE B 1 292 ? -19.125 -21.234 3.025 1 98.5 292 ILE B N 1
ATOM 5267 C CA . ILE B 1 292 ? -19.016 -22.625 2.6 1 98.5 292 ILE B CA 1
ATOM 5268 C C . ILE B 1 292 ? -18.234 -23.422 3.643 1 98.5 292 ILE B C 1
ATOM 5270 O O . ILE B 1 292 ? -17.516 -22.844 4.461 1 98.5 292 ILE B O 1
ATOM 5274 N N . GLU B 1 293 ? -18.359 -24.703 3.576 1 98.44 293 GLU B N 1
ATOM 5275 C CA . GLU B 1 293 ? -17.594 -25.625 4.398 1 98.44 293 GLU B CA 1
ATOM 5276 C C . GLU B 1 293 ? -16.25 -25.969 3.734 1 98.44 293 GLU B C 1
ATOM 5278 O O . GLU B 1 293 ? -16.125 -25.875 2.514 1 98.44 293 GLU B O 1
ATOM 5283 N N . ALA B 1 294 ? -15.352 -26.422 4.527 1 98.56 294 ALA B N 1
ATOM 5284 C CA . ALA B 1 294 ? -14.023 -26.781 4.051 1 98.56 294 ALA B CA 1
ATOM 5285 C C . ALA B 1 294 ? -14.109 -27.844 2.965 1 98.56 294 ALA B C 1
ATOM 5287 O O . ALA B 1 294 ? -13.305 -27.859 2.031 1 98.56 294 ALA B O 1
ATOM 5288 N N . SER B 1 295 ? -15.062 -28.734 3.07 1 98.25 295 SER B N 1
ATOM 5289 C CA . SER B 1 295 ? -15.188 -29.875 2.164 1 98.25 295 SER B CA 1
ATOM 5290 C C . SER B 1 295 ? -15.594 -29.422 0.766 1 98.25 295 SER B C 1
ATOM 5292 O O . SER B 1 295 ? -15.492 -30.188 -0.193 1 98.25 295 SER B O 1
ATOM 5294 N N . ALA B 1 296 ? -15.992 -28.172 0.631 1 98.38 296 ALA B N 1
ATOM 5295 C CA . ALA B 1 296 ? -16.422 -27.656 -0.664 1 98.38 296 ALA B CA 1
ATOM 5296 C C . ALA B 1 296 ? -15.227 -27.297 -1.54 1 98.38 296 ALA B C 1
ATOM 5298 O O . ALA B 1 296 ? -15.359 -27.156 -2.76 1 98.38 296 ALA B O 1
ATOM 5299 N N . ILE B 1 297 ? -14.07 -27.125 -0.951 1 98.81 297 ILE B N 1
ATOM 5300 C CA . ILE B 1 297 ? -12.891 -26.688 -1.688 1 98.81 297 ILE B CA 1
ATOM 5301 C C . ILE B 1 297 ? -12.32 -27.859 -2.484 1 98.81 297 ILE B C 1
ATOM 5303 O O . ILE B 1 297 ? -12.031 -28.906 -1.924 1 98.81 297 ILE B O 1
ATOM 5307 N N . ASN B 1 298 ? -12.078 -27.578 -3.793 1 98.81 298 ASN B N 1
ATOM 5308 C CA . ASN B 1 298 ? -11.609 -28.641 -4.676 1 98.81 298 ASN B CA 1
ATOM 5309 C C . ASN B 1 298 ? -10.164 -28.406 -5.109 1 98.81 298 ASN B C 1
ATOM 5311 O O . ASN B 1 298 ? -9.539 -29.281 -5.711 1 98.81 298 ASN B O 1
ATOM 5315 N N . TYR B 1 299 ? -9.672 -27.281 -4.797 1 98.88 299 TYR B N 1
ATOM 5316 C CA . TYR B 1 299 ? -8.328 -26.953 -5.262 1 98.88 299 TYR B CA 1
ATOM 5317 C C . TYR B 1 299 ? -7.719 -25.828 -4.426 1 98.88 299 TYR B C 1
ATOM 5319 O O . TYR B 1 299 ? -8.414 -24.875 -4.055 1 98.88 299 TYR B O 1
ATOM 5327 N N . VAL B 1 300 ? -6.457 -25.969 -4.043 1 98.94 300 VAL B N 1
ATOM 5328 C CA . VAL B 1 300 ? -5.676 -24.938 -3.391 1 98.94 300 VAL B CA 1
ATOM 5329 C C . VAL B 1 300 ? -4.48 -24.562 -4.266 1 98.94 300 VAL B C 1
ATOM 5331 O O . VAL B 1 300 ? -3.598 -25.375 -4.508 1 98.94 300 VAL B O 1
ATOM 5334 N N . ASN B 1 301 ? -4.508 -23.375 -4.836 1 98.88 301 ASN B N 1
ATOM 5335 C CA . ASN B 1 301 ? -3.268 -22.797 -5.34 1 98.88 301 ASN B CA 1
ATOM 5336 C C . ASN B 1 301 ? -2.406 -22.25 -4.207 1 98.88 301 ASN B C 1
ATOM 5338 O O . ASN B 1 301 ? -2.678 -21.172 -3.689 1 98.88 301 ASN B O 1
ATOM 5342 N N . ALA B 1 302 ? -1.396 -22.953 -3.846 1 98.81 302 ALA B N 1
ATOM 5343 C CA . ALA B 1 302 ? -0.582 -22.656 -2.67 1 98.81 302 ALA B CA 1
ATOM 5344 C C . ALA B 1 302 ? 0.382 -21.516 -2.943 1 98.81 302 ALA B C 1
ATOM 5346 O O . ALA B 1 302 ? 0.728 -21.25 -4.098 1 98.81 302 ALA B O 1
ATOM 5347 N N . HIS B 1 303 ? 0.761 -20.797 -1.873 1 98.38 303 HIS B N 1
ATOM 5348 C CA . HIS B 1 303 ? 1.864 -19.844 -1.981 1 98.38 303 HIS B CA 1
ATOM 5349 C C . HIS B 1 303 ? 3.139 -20.531 -2.457 1 98.38 303 HIS B C 1
ATOM 5351 O O . HIS B 1 303 ? 3.795 -20.062 -3.387 1 98.38 303 HIS B O 1
ATOM 5357 N N . GLY B 1 304 ? 3.521 -21.656 -1.813 1 97.94 304 GLY B N 1
ATOM 5358 C CA . GLY B 1 304 ? 4.5 -22.609 -2.312 1 97.94 304 GLY B CA 1
ATOM 5359 C C . GLY B 1 304 ? 5.773 -21.953 -2.811 1 97.94 304 GLY B C 1
ATOM 5360 O O . GLY B 1 304 ? 6.109 -22.062 -3.992 1 97.94 304 GLY B O 1
ATOM 5361 N N . THR B 1 305 ? 6.594 -21.391 -1.955 1 96.31 305 THR B N 1
ATOM 5362 C CA . THR B 1 305 ? 7.742 -20.594 -2.352 1 96.31 305 THR B CA 1
ATOM 5363 C C . THR B 1 305 ? 8.984 -21.469 -2.529 1 96.31 305 THR B C 1
ATOM 5365 O O . THR B 1 305 ? 10.031 -20.984 -2.965 1 96.31 305 THR B O 1
ATOM 5368 N N . SER B 1 306 ? 8.914 -22.75 -2.244 1 98.19 306 SER B N 1
ATOM 5369 C CA . SER B 1 306 ? 10.094 -23.609 -2.225 1 98.19 306 SER B CA 1
ATOM 5370 C C . SER B 1 306 ? 11.023 -23.25 -1.071 1 98.19 306 SER B C 1
ATOM 5372 O O . SER B 1 306 ? 12.242 -23.344 -1.196 1 98.19 306 SER B O 1
ATOM 5374 N N . THR B 1 307 ? 10.531 -22.656 -0.001 1 96.5 307 THR B N 1
ATOM 5375 C CA . THR B 1 307 ? 11.258 -22.391 1.235 1 96.5 307 THR B CA 1
ATOM 5376 C C . THR B 1 307 ? 10.781 -23.312 2.35 1 96.5 307 THR B C 1
ATOM 5378 O O . THR B 1 307 ? 9.578 -23.5 2.545 1 96.5 307 THR B O 1
ATOM 5381 N N . PRO B 1 308 ? 11.68 -23.922 3.09 1 95.44 308 PRO B N 1
ATOM 5382 C CA . PRO B 1 308 ? 11.305 -24.938 4.082 1 95.44 308 PRO B CA 1
ATOM 5383 C C . PRO B 1 308 ? 10.328 -24.406 5.129 1 95.44 308 PRO B C 1
ATOM 5385 O O . PRO B 1 308 ? 9.289 -25.016 5.379 1 95.44 308 PRO B O 1
ATOM 5388 N N . ALA B 1 309 ? 10.617 -23.25 5.676 1 93.25 309 ALA B N 1
ATOM 5389 C CA . ALA B 1 309 ? 9.805 -22.719 6.77 1 93.25 309 ALA B CA 1
ATOM 5390 C C . ALA B 1 309 ? 8.383 -22.422 6.305 1 93.25 309 ALA B C 1
ATOM 5392 O O . ALA B 1 309 ? 7.414 -22.812 6.973 1 93.25 309 ALA B O 1
ATOM 5393 N N . ASN B 1 310 ? 8.203 -21.75 5.188 1 95.44 310 ASN B N 1
ATOM 5394 C CA . ASN B 1 310 ? 6.875 -21.406 4.688 1 95.44 310 ASN B CA 1
ATOM 5395 C C . ASN B 1 310 ? 6.062 -22.656 4.359 1 95.44 310 ASN B C 1
ATOM 5397 O O . ASN B 1 310 ? 4.887 -22.75 4.719 1 95.44 310 ASN B O 1
ATOM 5401 N N . GLU B 1 311 ? 6.711 -23.609 3.699 1 97.06 311 GLU B N 1
ATOM 5402 C CA . GLU B 1 311 ? 5.941 -24.719 3.146 1 97.06 311 GLU B CA 1
ATOM 5403 C C . GLU B 1 311 ? 5.539 -25.719 4.238 1 97.06 311 GLU B C 1
ATOM 5405 O O . GLU B 1 311 ? 4.469 -26.312 4.168 1 97.06 311 GLU B O 1
ATOM 5410 N N . LYS B 1 312 ? 6.398 -25.875 5.238 1 96.94 312 LYS B N 1
ATOM 5411 C CA . LYS B 1 312 ? 5.973 -26.656 6.391 1 96.94 312 LYS B CA 1
ATOM 5412 C C . LYS B 1 312 ? 4.719 -26.062 7.027 1 96.94 312 LYS B C 1
ATOM 5414 O O . LYS B 1 312 ? 3.732 -26.766 7.25 1 96.94 312 LYS B O 1
ATOM 5419 N N . GLY B 1 313 ? 4.766 -24.766 7.324 1 96.75 313 GLY B N 1
ATOM 5420 C CA . GLY B 1 313 ? 3.629 -24.078 7.918 1 96.75 313 GLY B CA 1
ATOM 5421 C C . GLY B 1 313 ? 2.395 -24.094 7.035 1 96.75 313 GLY B C 1
ATOM 5422 O O . GLY B 1 313 ? 1.281 -24.297 7.527 1 96.75 313 GLY B O 1
ATOM 5423 N N . GLU B 1 314 ? 2.549 -23.844 5.715 1 97.88 314 GLU B N 1
ATOM 5424 C CA . GLU B 1 314 ? 1.419 -23.812 4.793 1 97.88 314 GLU B CA 1
ATOM 5425 C C . GLU B 1 314 ? 0.762 -25.188 4.672 1 97.88 314 GLU B C 1
ATOM 5427 O O . GLU B 1 314 ? -0.466 -25.297 4.641 1 97.88 314 GLU B O 1
ATOM 5432 N N . SER B 1 315 ? 1.633 -26.234 4.527 1 98.12 315 SER B N 1
ATOM 5433 C CA . SER B 1 315 ? 1.096 -27.594 4.484 1 98.12 315 SER B CA 1
ATOM 5434 C C . SER B 1 315 ? 0.26 -27.891 5.723 1 98.12 315 SER B C 1
ATOM 5436 O O . SER B 1 315 ? -0.85 -28.422 5.617 1 98.12 315 SER B O 1
ATOM 5438 N N . GLN B 1 316 ? 0.761 -27.547 6.863 1 98 316 GLN B N 1
ATOM 5439 C CA . GLN B 1 316 ? 0.046 -27.781 8.117 1 98 316 GLN B CA 1
ATOM 5440 C C . GLN B 1 316 ? -1.271 -27 8.141 1 98 316 GLN B C 1
ATOM 5442 O O . GLN B 1 316 ? -2.295 -27.531 8.578 1 98 316 GLN B O 1
ATOM 5447 N N . ALA B 1 317 ? -1.247 -25.766 7.719 1 98.38 317 ALA B N 1
ATOM 5448 C CA . ALA B 1 317 ? -2.443 -24.922 7.707 1 98.38 317 ALA B CA 1
ATOM 5449 C C . ALA B 1 317 ? -3.52 -25.516 6.801 1 98.38 317 ALA B C 1
ATOM 5451 O O . ALA B 1 317 ? -4.688 -25.594 7.184 1 98.38 317 ALA B O 1
ATOM 5452 N N . ILE B 1 318 ? -3.125 -25.922 5.566 1 98.69 318 ILE B N 1
ATOM 5453 C CA . ILE B 1 318 ? -4.059 -26.484 4.598 1 98.69 318 ILE B CA 1
ATOM 5454 C C . ILE B 1 318 ? -4.688 -27.75 5.164 1 98.69 318 ILE B C 1
ATOM 5456 O O . ILE B 1 318 ? -5.914 -27.906 5.148 1 98.69 318 ILE B O 1
ATOM 5460 N N . VAL B 1 319 ? -3.852 -28.625 5.707 1 98.5 319 VAL B N 1
ATOM 5461 C CA . VAL B 1 319 ? -4.328 -29.906 6.211 1 98.5 319 VAL B CA 1
ATOM 5462 C C . VAL B 1 319 ? -5.242 -29.688 7.414 1 98.5 319 VAL B C 1
ATOM 5464 O O . VAL B 1 319 ? -6.273 -30.344 7.551 1 98.5 319 VAL B O 1
ATOM 5467 N N . ALA B 1 320 ? -4.891 -28.766 8.273 1 98.38 320 ALA B N 1
ATOM 5468 C CA . ALA B 1 320 ? -5.664 -28.5 9.477 1 98.38 320 ALA B CA 1
ATOM 5469 C C . ALA B 1 320 ? -7.07 -28.016 9.133 1 98.38 320 ALA B C 1
ATOM 5471 O O . ALA B 1 320 ? -8.031 -28.312 9.844 1 98.38 320 ALA B O 1
ATOM 5472 N N . VAL B 1 321 ? -7.199 -27.234 8.047 1 98.69 321 VAL B N 1
ATOM 5473 C CA . VAL B 1 321 ? -8.484 -26.625 7.738 1 98.69 321 VAL B CA 1
ATOM 5474 C C . VAL B 1 321 ? -9.234 -27.484 6.723 1 98.69 321 VAL B C 1
ATOM 5476 O O . VAL B 1 321 ? -10.445 -27.672 6.836 1 98.69 321 VAL B O 1
ATOM 5479 N N . LEU B 1 322 ? -8.516 -27.984 5.715 1 98.81 322 LEU B N 1
ATOM 5480 C CA . LEU B 1 322 ? -9.188 -28.547 4.547 1 98.81 322 LEU B CA 1
ATOM 5481 C C . LEU B 1 322 ? -9.031 -30.062 4.516 1 98.81 322 LEU B C 1
ATOM 5483 O O . LEU B 1 322 ? -9.695 -30.75 3.73 1 98.81 322 LEU B O 1
ATOM 5487 N N . GLY B 1 323 ? -8.203 -30.641 5.355 1 98.31 323 GLY B N 1
ATOM 5488 C CA . GLY B 1 323 ? -7.906 -32.062 5.316 1 98.31 323 GLY B CA 1
ATOM 5489 C C . GLY B 1 323 ? -6.781 -32.406 4.359 1 98.31 323 GLY B C 1
ATOM 5490 O O . GLY B 1 323 ? -6.184 -31.531 3.746 1 98.31 323 GLY B O 1
ATOM 5491 N N . LYS B 1 324 ? -6.469 -33.688 4.188 1 98.06 324 LYS B N 1
ATOM 5492 C CA . LYS B 1 324 ? -5.285 -34.156 3.475 1 98.06 324 LYS B CA 1
ATOM 5493 C C . LYS B 1 324 ? -5.609 -34.438 2.014 1 98.06 324 LYS B C 1
ATOM 5495 O O . LYS B 1 324 ? -4.703 -34.656 1.205 1 98.06 324 LYS B O 1
ATOM 5500 N N . ASP B 1 325 ? -6.867 -34.375 1.646 1 98.06 325 ASP B N 1
ATOM 5501 C CA . ASP B 1 325 ? -7.246 -34.938 0.353 1 98.06 325 ASP B CA 1
ATOM 5502 C C . ASP B 1 325 ? -7.328 -33.875 -0.717 1 98.06 325 ASP B C 1
ATOM 5504 O O . ASP B 1 325 ? -7.211 -34.156 -1.91 1 98.06 325 ASP B O 1
ATOM 5508 N N . VAL B 1 326 ? -7.617 -32.562 -0.349 1 98.62 326 VAL B N 1
ATOM 5509 C CA . VAL B 1 326 ? -7.801 -31.516 -1.336 1 98.62 326 VAL B CA 1
ATOM 5510 C C . VAL B 1 326 ? -6.531 -31.344 -2.164 1 98.62 326 VAL B C 1
ATOM 5512 O O . VAL B 1 326 ? -5.43 -31.25 -1.611 1 98.62 326 VAL B O 1
ATOM 5515 N N . PRO B 1 327 ? -6.645 -31.375 -3.523 1 98.81 327 PRO B N 1
ATOM 5516 C CA . PRO B 1 327 ? -5.453 -31.156 -4.348 1 98.81 327 PRO B CA 1
ATOM 5517 C C . PRO B 1 327 ? -4.812 -29.797 -4.129 1 98.81 327 PRO B C 1
ATOM 5519 O O . PRO B 1 327 ? -5.52 -28.797 -4.004 1 98.81 327 PRO B O 1
ATOM 5522 N N . VAL B 1 328 ? -3.465 -29.828 -4.039 1 98.88 328 VAL B N 1
ATOM 5523 C CA . VAL B 1 328 ? -2.66 -28.625 -3.846 1 98.88 328 VAL B CA 1
ATOM 5524 C C . VAL B 1 328 ? -1.597 -28.531 -4.938 1 98.88 328 VAL B C 1
ATOM 5526 O O . VAL B 1 328 ? -0.991 -29.531 -5.309 1 98.88 328 VAL B O 1
ATOM 5529 N N . SER B 1 329 ? -1.411 -27.422 -5.539 1 98.5 329 SER B N 1
ATOM 5530 C CA . SER B 1 329 ? -0.256 -27.203 -6.402 1 98.5 329 SER B CA 1
ATOM 5531 C C . SER B 1 329 ? 0.286 -25.781 -6.246 1 98.5 329 SER B C 1
ATOM 5533 O O . SER B 1 329 ? -0.357 -24.938 -5.629 1 98.5 329 SER B O 1
ATOM 5535 N N . SER B 1 330 ? 1.486 -25.531 -6.684 1 98.38 330 SER B N 1
ATOM 5536 C CA . SER B 1 330 ? 2.092 -24.203 -6.742 1 98.38 330 SER B CA 1
ATOM 5537 C C . SER B 1 330 ? 2.514 -23.859 -8.164 1 98.38 330 SER B C 1
ATOM 5539 O O . SER B 1 330 ? 3.348 -24.547 -8.758 1 98.38 330 SER B O 1
ATOM 5541 N N . THR B 1 331 ? 2.057 -22.766 -8.602 1 96.06 331 THR B N 1
ATOM 5542 C CA . THR B 1 331 ? 2.363 -22.344 -9.961 1 96.06 331 THR B CA 1
ATOM 5543 C C . THR B 1 331 ? 3.664 -21.547 -10 1 96.06 331 THR B C 1
ATOM 5545 O O . THR B 1 331 ? 4.18 -21.25 -11.078 1 96.06 331 THR B O 1
ATOM 5548 N N . LYS B 1 332 ? 4.281 -21.25 -8.828 1 98.12 332 LYS B N 1
ATOM 5549 C CA . LYS B 1 332 ? 5.57 -20.562 -8.789 1 98.12 332 LYS B CA 1
ATOM 5550 C C . LYS B 1 332 ? 6.668 -21.406 -9.422 1 98.12 332 LYS B C 1
ATOM 5552 O O . LYS B 1 332 ? 7.719 -20.891 -9.812 1 98.12 332 LYS B O 1
ATOM 5557 N N . SER B 1 333 ? 6.406 -22.688 -9.453 1 98.31 333 SER B N 1
ATOM 5558 C CA . SER B 1 333 ? 7.363 -23.562 -10.109 1 98.31 333 SER B CA 1
ATOM 5559 C C . SER B 1 333 ? 7.484 -23.25 -11.594 1 98.31 333 SER B C 1
ATOM 5561 O O . SER B 1 333 ? 8.461 -23.641 -12.234 1 98.31 333 SER B O 1
ATOM 5563 N N . PHE B 1 334 ? 6.508 -22.562 -12.188 1 98.5 334 PHE B N 1
ATOM 5564 C CA . PHE B 1 334 ? 6.508 -22.203 -13.602 1 98.5 334 PHE B CA 1
ATOM 5565 C C . PHE B 1 334 ? 6.926 -20.75 -13.789 1 98.5 334 PHE B C 1
ATOM 5567 O O . PHE B 1 334 ? 7.715 -20.438 -14.68 1 98.5 334 PHE B O 1
ATOM 5574 N N . THR B 1 335 ? 6.449 -19.875 -12.93 1 98.38 335 THR B N 1
ATOM 5575 C CA . THR B 1 335 ? 6.523 -18.438 -13.172 1 98.38 335 THR B CA 1
ATOM 5576 C C . THR B 1 335 ? 7.578 -17.797 -12.281 1 98.38 335 THR B C 1
ATOM 5578 O O . THR B 1 335 ? 7.879 -16.609 -12.43 1 98.38 335 THR B O 1
ATOM 5581 N N . GLY B 1 336 ? 8.18 -18.578 -11.367 1 98.5 336 GLY B N 1
ATOM 5582 C CA . GLY B 1 336 ? 8.906 -17.922 -10.297 1 98.5 336 GLY B CA 1
ATOM 5583 C C . GLY B 1 336 ? 8.008 -17.125 -9.367 1 98.5 336 GLY B C 1
ATOM 5584 O O . GLY B 1 336 ? 6.781 -17.156 -9.508 1 98.5 336 GLY B O 1
ATOM 5585 N N . HIS B 1 337 ? 8.594 -16.594 -8.375 1 98.56 337 HIS B N 1
ATOM 5586 C CA . HIS B 1 337 ? 7.902 -15.773 -7.391 1 98.56 337 HIS B CA 1
ATOM 5587 C C . HIS B 1 337 ? 7.934 -14.305 -7.785 1 98.56 337 HIS B C 1
ATOM 5589 O O . HIS B 1 337 ? 8.984 -13.656 -7.703 1 98.56 337 HIS B O 1
ATOM 5595 N N . LEU B 1 338 ? 6.762 -13.805 -8.141 1 98.38 338 LEU B N 1
ATOM 5596 C CA . LEU B 1 338 ? 6.68 -12.453 -8.68 1 98.38 338 LEU B CA 1
ATOM 5597 C C . LEU B 1 338 ? 6.516 -11.438 -7.555 1 98.38 338 LEU B C 1
ATOM 5599 O O . LEU B 1 338 ? 6 -10.336 -7.773 1 98.38 338 LEU B O 1
ATOM 5603 N N . LEU B 1 339 ? 6.805 -11.789 -6.379 1 97.56 339 LEU B N 1
ATOM 5604 C CA . LEU B 1 339 ? 6.734 -10.914 -5.211 1 97.56 339 LEU B CA 1
ATOM 5605 C C . LEU B 1 339 ? 5.336 -10.328 -5.059 1 97.56 339 LEU B C 1
ATOM 5607 O O . LEU B 1 339 ? 4.363 -11.062 -4.879 1 97.56 339 LEU B O 1
ATOM 5611 N N . GLY B 1 340 ? 5.184 -9.031 -5.191 1 97.88 340 GLY B N 1
ATOM 5612 C CA . GLY B 1 340 ? 3.896 -8.391 -4.988 1 97.88 340 GLY B CA 1
ATOM 5613 C C . GLY B 1 340 ? 2.879 -8.734 -6.059 1 97.88 340 GLY B C 1
ATOM 5614 O O . GLY B 1 340 ? 1.679 -8.531 -5.871 1 97.88 340 GLY B O 1
ATOM 5615 N N . ALA B 1 341 ? 3.283 -9.281 -7.164 1 98.56 341 ALA B N 1
ATOM 5616 C CA . ALA B 1 341 ? 2.385 -9.602 -8.266 1 98.56 341 ALA B CA 1
ATOM 5617 C C . ALA B 1 341 ? 1.985 -11.07 -8.242 1 98.56 341 ALA B C 1
ATOM 5619 O O . ALA B 1 341 ? 1.13 -11.508 -9.016 1 98.56 341 ALA B O 1
ATOM 5620 N N . ALA B 1 342 ? 2.555 -11.844 -7.344 1 98.5 342 ALA B N 1
ATOM 5621 C CA . ALA B 1 342 ? 2.383 -13.297 -7.324 1 98.5 342 ALA B CA 1
ATOM 5622 C C . ALA B 1 342 ? 0.908 -13.672 -7.199 1 98.5 342 ALA B C 1
ATOM 5624 O O . ALA B 1 342 ? 0.41 -14.508 -7.953 1 98.5 342 ALA B O 1
ATOM 5625 N N . GLY B 1 343 ? 0.222 -13 -6.254 1 98.69 343 GLY B N 1
ATOM 5626 C CA . GLY B 1 343 ? -1.171 -13.336 -6 1 98.69 343 GLY B CA 1
ATOM 5627 C C . GLY B 1 343 ? -2.061 -13.141 -7.215 1 98.69 343 GLY B C 1
ATOM 5628 O O . GLY B 1 343 ? -3.002 -13.906 -7.43 1 98.69 343 GLY B O 1
ATOM 5629 N N . ALA B 1 344 ? -1.786 -12.133 -7.992 1 98.81 344 ALA B N 1
ATOM 5630 C CA . ALA B 1 344 ? -2.607 -11.828 -9.156 1 98.81 344 ALA B CA 1
ATOM 5631 C C . ALA B 1 344 ? -2.449 -12.898 -10.234 1 98.81 344 ALA B C 1
ATOM 5633 O O . ALA B 1 344 ? -3.438 -13.352 -10.82 1 98.81 344 ALA B O 1
ATOM 5634 N N . ILE B 1 345 ? -1.218 -13.297 -10.516 1 98.56 345 ILE B N 1
ATOM 5635 C CA . ILE B 1 345 ? -0.937 -14.344 -11.492 1 98.56 345 ILE B CA 1
ATOM 5636 C C . ILE B 1 345 ? -1.547 -15.664 -11.023 1 98.56 345 ILE B C 1
ATOM 5638 O O . ILE B 1 345 ? -2.109 -16.406 -11.828 1 98.56 345 ILE B O 1
ATOM 5642 N N . GLU B 1 346 ? -1.457 -15.891 -9.773 1 98.75 346 GLU B N 1
ATOM 5643 C CA . GLU B 1 346 ? -1.983 -17.125 -9.188 1 98.75 346 GLU B CA 1
ATOM 5644 C C . GLU B 1 346 ? -3.51 -17.141 -9.211 1 98.75 346 GLU B C 1
ATOM 5646 O O . GLU B 1 346 ? -4.125 -18.188 -9.375 1 98.75 346 GLU B O 1
ATOM 5651 N N . ALA B 1 347 ? -4.117 -15.961 -8.977 1 98.88 347 ALA B N 1
ATOM 5652 C CA . ALA B 1 347 ? -5.57 -15.867 -9.102 1 98.88 347 ALA B CA 1
ATOM 5653 C C . ALA B 1 347 ? -6.031 -16.25 -10.508 1 98.88 347 ALA B C 1
ATOM 5655 O O . ALA B 1 347 ? -7.008 -16.984 -10.664 1 98.88 347 ALA B O 1
ATOM 5656 N N . ILE B 1 348 ? -5.32 -15.758 -11.508 1 98.81 348 ILE B N 1
ATOM 5657 C CA . ILE B 1 348 ? -5.656 -16.062 -12.891 1 98.81 348 ILE B CA 1
ATOM 5658 C C . ILE B 1 348 ? -5.484 -17.547 -13.148 1 98.81 348 ILE B C 1
ATOM 5660 O O . ILE B 1 348 ? -6.352 -18.188 -13.758 1 98.81 348 ILE B O 1
ATOM 5664 N N . ALA B 1 349 ? -4.371 -18.141 -12.664 1 98.81 349 ALA B N 1
ATOM 5665 C CA . ALA B 1 349 ? -4.148 -19.578 -12.789 1 98.81 349 ALA B CA 1
ATOM 5666 C C . ALA B 1 349 ? -5.266 -20.359 -12.117 1 98.81 349 ALA B C 1
ATOM 5668 O O . ALA B 1 349 ? -5.719 -21.391 -12.648 1 98.81 349 ALA B O 1
ATOM 5669 N N . THR B 1 350 ? -5.688 -19.922 -10.953 1 98.81 350 THR B N 1
ATOM 5670 C CA . THR B 1 350 ? -6.738 -20.578 -10.195 1 98.81 350 THR B CA 1
ATOM 5671 C C . THR B 1 350 ? -8.055 -20.562 -10.969 1 98.81 350 THR B C 1
ATOM 5673 O O . THR B 1 350 ? -8.742 -21.578 -11.055 1 98.81 350 THR B O 1
ATOM 5676 N N . ILE B 1 351 ? -8.406 -19.422 -11.516 1 98.69 351 ILE B N 1
ATOM 5677 C CA . ILE B 1 351 ? -9.641 -19.281 -12.281 1 98.69 351 ILE B CA 1
ATOM 5678 C C . ILE B 1 351 ? -9.578 -20.172 -13.523 1 98.69 351 ILE B C 1
ATOM 5680 O O . ILE B 1 351 ? -10.555 -20.844 -13.859 1 98.69 351 ILE B O 1
ATOM 5684 N N . GLU B 1 352 ? -8.414 -20.188 -14.219 1 98.44 352 GLU B N 1
ATOM 5685 C CA . GLU B 1 352 ? -8.258 -21.062 -15.375 1 98.44 352 GLU B CA 1
ATOM 5686 C C . GLU B 1 352 ? -8.383 -22.531 -14.992 1 98.44 352 GLU B C 1
ATOM 5688 O O . GLU B 1 352 ? -8.992 -23.312 -15.719 1 98.44 352 GLU B O 1
ATOM 5693 N N . ALA B 1 353 ? -7.781 -22.891 -13.859 1 98.56 353 ALA B N 1
ATOM 5694 C CA . ALA B 1 353 ? -7.914 -24.25 -13.367 1 98.56 353 ALA B CA 1
ATOM 5695 C C . ALA B 1 353 ? -9.383 -24.625 -13.172 1 98.56 353 ALA B C 1
ATOM 5697 O O . ALA B 1 353 ? -9.797 -25.734 -13.531 1 98.56 353 ALA B O 1
ATOM 5698 N N . MET B 1 354 ? -10.156 -23.766 -12.594 1 98.44 354 MET B N 1
ATOM 5699 C CA . MET B 1 354 ? -11.578 -23.969 -12.367 1 98.44 354 MET B CA 1
ATOM 5700 C C . MET B 1 354 ? -12.328 -24.109 -13.688 1 98.44 354 MET B C 1
ATOM 5702 O O . MET B 1 354 ? -13.109 -25.047 -13.867 1 98.44 354 MET B O 1
ATOM 5706 N N . ARG B 1 355 ? -12.055 -23.203 -14.578 1 97.31 355 ARG B N 1
ATOM 5707 C CA . ARG B 1 355 ? -12.758 -23.156 -15.852 1 97.31 355 ARG B CA 1
ATOM 5708 C C . ARG B 1 355 ? -12.469 -24.406 -16.688 1 97.31 355 ARG B C 1
ATOM 5710 O O . ARG B 1 355 ? -13.32 -24.859 -17.453 1 97.31 355 ARG B O 1
ATOM 5717 N N . HIS B 1 356 ? -11.289 -25 -16.531 1 97.62 356 HIS B N 1
ATOM 5718 C CA . HIS B 1 356 ? -10.875 -26.141 -17.344 1 97.62 356 HIS B CA 1
ATOM 5719 C C . HIS B 1 356 ? -11 -27.438 -16.578 1 97.62 356 HIS B C 1
ATOM 5721 O O . HIS B 1 356 ? -10.672 -28.516 -17.094 1 97.62 356 HIS B O 1
ATOM 5727 N N . ASN B 1 357 ? -11.453 -27.391 -15.336 1 98.19 357 ASN B N 1
ATOM 5728 C CA . ASN B 1 357 ? -11.562 -28.578 -14.5 1 98.19 357 ASN B CA 1
ATOM 5729 C C . ASN B 1 357 ? -10.258 -29.375 -14.477 1 98.19 357 ASN B C 1
ATOM 5731 O O . ASN B 1 357 ? -10.258 -30.578 -14.734 1 98.19 357 ASN B O 1
ATOM 5735 N N . TYR B 1 358 ? -9.211 -28.641 -14.164 1 98.56 358 TYR B N 1
ATOM 5736 C CA . TYR B 1 358 ? -7.875 -29.234 -14.219 1 98.56 358 TYR B CA 1
ATOM 5737 C C . TYR B 1 358 ? -6.957 -28.609 -13.188 1 98.56 358 TYR B C 1
ATOM 5739 O O . TYR B 1 358 ? -6.746 -27.391 -13.188 1 98.56 358 TYR B O 1
ATOM 5747 N N . VAL B 1 359 ? -6.398 -29.406 -12.273 1 98.69 359 VAL B N 1
ATOM 5748 C CA . VAL B 1 359 ? -5.398 -28.953 -11.312 1 98.69 359 VAL B CA 1
ATOM 5749 C C . VAL B 1 359 ? -4.008 -29.031 -11.93 1 98.69 359 VAL B C 1
ATOM 5751 O O . VAL B 1 359 ? -3.535 -30.125 -12.266 1 98.69 359 VAL B O 1
ATOM 5754 N N . PRO B 1 360 ? -3.324 -27.922 -12.156 1 98.5 360 PRO B N 1
ATOM 5755 C CA . PRO B 1 360 ? -1.964 -28 -12.695 1 98.5 360 PRO B CA 1
ATOM 5756 C C . PRO B 1 360 ? -0.996 -28.719 -11.766 1 98.5 360 PRO B C 1
ATOM 5758 O O . PRO B 1 360 ? -1.192 -28.719 -10.547 1 98.5 360 PRO B O 1
ATOM 5761 N N . MET B 1 361 ? -0.008 -29.328 -12.32 1 98.38 361 MET B N 1
ATOM 5762 C CA . MET B 1 361 ? 1.043 -29.953 -11.516 1 98.38 361 MET B CA 1
ATOM 5763 C C . MET B 1 361 ? 1.935 -28.891 -10.875 1 98.38 361 MET B C 1
ATOM 5765 O O . MET B 1 361 ? 1.886 -27.719 -11.25 1 98.38 361 MET B O 1
ATOM 5769 N N . THR B 1 362 ? 2.723 -29.25 -9.852 1 98.5 362 THR B N 1
ATOM 5770 C CA . THR B 1 362 ? 3.885 -28.516 -9.367 1 98.5 362 THR B CA 1
ATOM 5771 C C . THR B 1 362 ? 5.152 -28.969 -10.086 1 98.5 362 THR B C 1
ATOM 5773 O O . THR B 1 362 ? 5.652 -30.078 -9.844 1 98.5 362 THR B O 1
ATOM 5776 N N . ALA B 1 363 ? 5.645 -28.141 -10.914 1 97.88 363 ALA B N 1
ATOM 5777 C CA . ALA B 1 363 ? 6.766 -28.531 -11.766 1 97.88 363 ALA B CA 1
ATOM 5778 C C . ALA B 1 363 ? 8.031 -28.734 -10.945 1 97.88 363 ALA B C 1
ATOM 5780 O O . ALA B 1 363 ? 8.266 -28.031 -9.961 1 97.88 363 ALA B O 1
ATOM 5781 N N . GLY B 1 364 ? 8.867 -29.688 -11.344 1 97.38 364 GLY B N 1
ATOM 5782 C CA . GLY B 1 364 ? 10.203 -29.875 -10.789 1 97.38 364 GLY B CA 1
ATOM 5783 C C . GLY B 1 364 ? 10.203 -30.734 -9.539 1 97.38 364 GLY B C 1
ATOM 5784 O O . GLY B 1 364 ? 11.234 -31.312 -9.18 1 97.38 364 GLY B O 1
ATOM 5785 N N . THR B 1 365 ? 9.086 -30.766 -8.766 1 98.19 365 THR B N 1
ATOM 5786 C CA . THR B 1 365 ? 8.984 -31.594 -7.562 1 98.19 365 THR B CA 1
ATOM 5787 C C . THR B 1 365 ? 9.047 -33.062 -7.91 1 98.19 365 THR B C 1
ATOM 5789 O O . THR B 1 365 ? 8.336 -33.531 -8.805 1 98.19 365 THR B O 1
ATOM 5792 N N . GLN B 1 366 ? 9.938 -33.781 -7.191 1 98 366 GLN B N 1
ATOM 5793 C CA . GLN B 1 366 ? 10.125 -35.219 -7.48 1 98 366 GLN B CA 1
ATOM 5794 C C . GLN B 1 366 ? 9.766 -36.062 -6.27 1 98 366 GLN B C 1
ATOM 5796 O O . GLN B 1 366 ? 9.312 -37.219 -6.422 1 98 366 GLN B O 1
ATOM 5801 N N . ALA B 1 367 ? 10.07 -35.594 -5.082 1 98.25 367 ALA B N 1
ATOM 5802 C CA . ALA B 1 367 ? 9.742 -36.25 -3.822 1 98.25 367 ALA B CA 1
ATOM 5803 C C . ALA B 1 367 ? 9.414 -35.219 -2.738 1 98.25 367 ALA B C 1
ATOM 5805 O O . ALA B 1 367 ? 10.172 -34.281 -2.516 1 98.25 367 ALA B O 1
ATOM 5806 N N . LEU B 1 368 ? 8.297 -35.469 -2.127 1 98.38 368 LEU B N 1
ATOM 5807 C CA . LEU B 1 368 ? 7.863 -34.531 -1.104 1 98.38 368 LEU B CA 1
ATOM 5808 C C . LEU B 1 368 ? 8.734 -34.625 0.142 1 98.38 368 LEU B C 1
ATOM 5810 O O . LEU B 1 368 ? 9.219 -35.719 0.476 1 98.38 368 LEU B O 1
ATOM 5814 N N . SER B 1 369 ? 8.938 -33.531 0.784 1 98.25 369 SER B N 1
ATOM 5815 C CA . SER B 1 369 ? 9.586 -33.531 2.092 1 98.25 369 SER B CA 1
ATOM 5816 C C . SER B 1 369 ? 8.734 -34.25 3.131 1 98.25 369 SER B C 1
ATOM 5818 O O . SER B 1 369 ? 7.5 -34.219 3.045 1 98.25 369 SER B O 1
ATOM 5820 N N . GLU B 1 370 ? 9.359 -34.781 4.207 1 97.5 370 GLU B N 1
ATOM 5821 C CA . GLU B 1 370 ? 8.672 -35.531 5.258 1 97.5 370 GLU B CA 1
ATOM 5822 C C . GLU B 1 370 ? 7.715 -34.625 6.035 1 97.5 370 GLU B C 1
ATOM 5824 O O . GLU B 1 370 ? 6.715 -35.094 6.582 1 97.5 370 GLU B O 1
ATOM 5829 N N . ASP B 1 371 ? 7.973 -33.344 5.992 1 95.31 371 ASP B N 1
ATOM 5830 C CA . ASP B 1 371 ? 7.18 -32.406 6.773 1 95.31 371 ASP B CA 1
ATOM 5831 C C . ASP B 1 371 ? 5.949 -31.938 5.996 1 95.31 371 ASP B C 1
ATOM 5833 O O . ASP B 1 371 ? 5.18 -31.109 6.48 1 95.31 371 ASP B O 1
ATOM 5837 N N . ILE B 1 372 ? 5.754 -32.438 4.805 1 98.19 372 ILE B N 1
ATOM 5838 C CA . ILE B 1 372 ? 4.637 -32.062 3.959 1 98.19 372 ILE B CA 1
ATOM 5839 C C . ILE B 1 372 ? 3.557 -33.125 3.986 1 98.19 372 ILE B C 1
ATOM 5841 O O . ILE B 1 372 ? 3.795 -34.25 3.564 1 98.19 372 ILE B O 1
ATOM 5845 N N . GLU B 1 373 ? 2.391 -32.75 4.461 1 98.06 373 GLU B N 1
ATOM 5846 C CA . GLU B 1 373 ? 1.274 -33.688 4.527 1 98.06 373 GLU B CA 1
ATOM 5847 C C . GLU B 1 373 ? 0.202 -33.344 3.498 1 98.06 373 GLU B C 1
ATOM 5849 O O . GLU B 1 373 ? -0.686 -34.156 3.225 1 98.06 373 GLU B O 1
ATOM 5854 N N . ALA B 1 374 ? 0.275 -32.156 2.926 1 98.5 374 ALA B N 1
ATOM 5855 C CA . ALA B 1 374 ? -0.708 -31.703 1.938 1 98.5 374 ALA B CA 1
ATOM 5856 C C . ALA B 1 374 ? -0.645 -32.562 0.684 1 98.5 374 ALA B C 1
ATOM 5858 O O . ALA B 1 374 ? 0.406 -33.125 0.358 1 98.5 374 ALA B O 1
ATOM 5859 N N . ASN B 1 375 ? -1.766 -32.719 -0.007 1 98.69 375 ASN B N 1
ATOM 5860 C CA . ASN B 1 375 ? -1.88 -33.5 -1.237 1 98.69 375 ASN B CA 1
ATOM 5861 C C . ASN B 1 375 ? -1.347 -32.719 -2.439 1 98.69 375 ASN B C 1
ATOM 5863 O O . ASN B 1 375 ? -2.115 -32.312 -3.318 1 98.69 375 ASN B O 1
ATOM 5867 N N . VAL B 1 376 ? -0.048 -32.656 -2.529 1 98.81 376 VAL B N 1
ATOM 5868 C CA . VAL B 1 376 ? 0.61 -31.875 -3.574 1 98.81 376 VAL B CA 1
ATOM 5869 C C . VAL B 1 376 ? 0.574 -32.656 -4.891 1 98.81 376 VAL B C 1
ATOM 5871 O O . VAL B 1 376 ? 1.002 -33.812 -4.953 1 98.81 376 VAL B O 1
ATOM 5874 N N . ILE B 1 377 ? 0.052 -32 -5.902 1 98.75 377 ILE B N 1
ATOM 5875 C CA . ILE B 1 377 ? -0.002 -32.594 -7.238 1 98.75 377 ILE B CA 1
ATOM 5876 C C . ILE B 1 377 ? 1.305 -32.312 -7.977 1 98.75 377 ILE B C 1
ATOM 5878 O O . ILE B 1 377 ? 1.627 -31.141 -8.258 1 98.75 377 ILE B O 1
ATOM 5882 N N . PHE B 1 378 ? 2.113 -33.281 -8.297 1 97.94 378 PHE B N 1
ATOM 5883 C CA . PHE B 1 378 ? 3.367 -33.156 -9.023 1 97.94 378 PHE B CA 1
ATOM 5884 C C . PHE B 1 378 ? 3.543 -34.281 -10.016 1 97.94 378 PHE B C 1
ATOM 5886 O O . PHE B 1 378 ? 2.881 -35.344 -9.898 1 97.94 378 PHE B O 1
ATOM 5893 N N . GLY B 1 379 ? 4.438 -34.156 -10.961 1 95.75 379 GLY B N 1
ATOM 5894 C CA . GLY B 1 379 ? 4.613 -35.125 -12.031 1 95.75 379 GLY B CA 1
ATOM 5895 C C . GLY B 1 379 ? 3.646 -34.938 -13.18 1 95.75 379 GLY B C 1
ATOM 5896 O O . GLY B 1 379 ? 4.062 -34.719 -14.32 1 95.75 379 GLY B O 1
ATOM 5897 N N . GLU B 1 380 ? 2.354 -34.969 -12.844 1 96.69 380 GLU B N 1
ATOM 5898 C CA . GLU B 1 380 ? 1.278 -34.75 -13.805 1 96.69 380 GLU B CA 1
ATOM 5899 C C . GLU B 1 380 ? 0.091 -34.031 -13.164 1 96.69 380 GLU B C 1
ATOM 5901 O O . GLU B 1 380 ? -0.196 -34.25 -11.984 1 96.69 380 GLU B O 1
ATOM 5906 N N . GLY B 1 381 ? -0.518 -33.156 -14.008 1 98 381 GLY B N 1
ATOM 5907 C CA . GLY B 1 381 ? -1.735 -32.531 -13.516 1 98 381 GLY B CA 1
ATOM 5908 C C . GLY B 1 381 ? -2.881 -33.5 -13.344 1 98 381 GLY B C 1
ATOM 5909 O O . GLY B 1 381 ? -2.742 -34.688 -13.648 1 98 381 GLY B O 1
ATOM 5910 N N . LYS B 1 382 ? -3.971 -33 -12.812 1 97.88 382 LYS B N 1
ATOM 5911 C CA . LYS B 1 382 ? -5.105 -33.844 -12.477 1 97.88 382 LYS B CA 1
ATOM 5912 C C . LYS B 1 382 ? -6.41 -33.281 -13.016 1 97.88 382 LYS B C 1
ATOM 5914 O O . LYS B 1 382 ? -6.738 -32.125 -12.75 1 97.88 382 LYS B O 1
ATOM 5919 N N . GLU B 1 383 ? -7.105 -34.094 -13.789 1 98.31 383 GLU B N 1
ATOM 5920 C CA . GLU B 1 383 ? -8.453 -33.719 -14.211 1 98.31 383 GLU B CA 1
ATOM 5921 C C . GLU B 1 383 ? -9.469 -33.906 -13.094 1 98.31 383 GLU B C 1
ATOM 5923 O O . GLU B 1 383 ? -9.641 -35.031 -12.609 1 98.31 383 GLU B O 1
ATOM 5928 N N . THR B 1 384 ? -10.117 -32.875 -12.68 1 97.94 384 THR B N 1
ATOM 5929 C CA . THR B 1 384 ? -11.172 -32.938 -11.672 1 97.94 384 THR B CA 1
ATOM 5930 C C . THR B 1 384 ? -12.039 -31.672 -11.719 1 97.94 384 THR B C 1
ATOM 5932 O O . THR B 1 384 ? -11.547 -30.594 -12.047 1 97.94 384 THR B O 1
ATOM 5935 N N . ALA B 1 385 ? -13.312 -31.844 -11.422 1 97.62 385 ALA B N 1
ATOM 5936 C CA . ALA B 1 385 ? -14.18 -30.672 -11.312 1 97.62 385 ALA B CA 1
ATOM 5937 C C . ALA B 1 385 ? -13.75 -29.781 -10.148 1 97.62 385 ALA B C 1
ATOM 5939 O O . ALA B 1 385 ? -13.391 -30.281 -9.078 1 97.62 385 ALA B O 1
ATOM 5940 N N . ILE B 1 386 ? -13.688 -28.5 -10.391 1 98.38 386 ILE B N 1
ATOM 5941 C CA . ILE B 1 386 ? -13.336 -27.531 -9.367 1 98.38 386 ILE B CA 1
ATOM 5942 C C . ILE B 1 386 ? -14.461 -26.5 -9.219 1 98.38 386 ILE B C 1
ATOM 5944 O O . ILE B 1 386 ? -14.531 -25.531 -9.977 1 98.38 386 ILE B O 1
ATOM 5948 N N . ASN B 1 387 ? -15.266 -26.656 -8.195 1 98.19 387 ASN B N 1
ATOM 5949 C CA . ASN B 1 387 ? -16.375 -25.734 -7.949 1 98.19 387 ASN B CA 1
ATOM 5950 C C . ASN B 1 387 ? -15.93 -24.531 -7.125 1 98.19 387 ASN B C 1
ATOM 5952 O O . ASN B 1 387 ? -16.422 -23.422 -7.324 1 98.19 387 ASN B O 1
ATOM 5956 N N . TYR B 1 388 ? -15.125 -24.828 -6.109 1 98.75 388 TYR B N 1
ATOM 5957 C CA . TYR B 1 388 ? -14.5 -23.797 -5.273 1 98.75 388 TYR B CA 1
ATOM 5958 C C . TYR B 1 388 ? -12.992 -24.016 -5.188 1 98.75 388 TYR B C 1
ATOM 5960 O O . TYR B 1 388 ? -12.523 -25.156 -5.137 1 98.75 388 TYR B O 1
ATOM 5968 N N . ALA B 1 389 ? -12.297 -22.969 -5.215 1 98.94 389 ALA B N 1
ATOM 5969 C CA . ALA B 1 389 ? -10.844 -23.016 -5.047 1 98.94 389 ALA B CA 1
ATOM 5970 C C . ALA B 1 389 ? -10.359 -21.828 -4.203 1 98.94 389 ALA B C 1
ATOM 5972 O O . ALA B 1 389 ? -11.047 -20.812 -4.098 1 98.94 389 ALA B O 1
ATOM 5973 N N . ILE B 1 390 ? -9.227 -21.984 -3.535 1 98.88 390 ILE B N 1
ATOM 5974 C CA . ILE B 1 390 ? -8.633 -20.859 -2.824 1 98.88 390 ILE B CA 1
ATOM 5975 C C . ILE B 1 390 ? -7.219 -20.609 -3.34 1 98.88 390 ILE B C 1
ATOM 5977 O O . ILE B 1 390 ? -6.574 -21.516 -3.867 1 98.88 390 ILE B O 1
ATOM 5981 N N . SER B 1 391 ? -6.781 -19.438 -3.297 1 98.94 391 SER B N 1
ATOM 5982 C CA . SER B 1 391 ? -5.43 -18.984 -3.619 1 98.94 391 SER B CA 1
ATOM 5983 C C . SER B 1 391 ? -4.75 -18.375 -2.402 1 98.94 391 SER B C 1
ATOM 5985 O O . SER B 1 391 ? -5.207 -17.359 -1.877 1 98.94 391 SER B O 1
ATOM 5987 N N . ASN B 1 392 ? -3.631 -19.031 -1.932 1 98.75 392 ASN B N 1
ATOM 5988 C CA . ASN B 1 392 ? -2.896 -18.594 -0.746 1 98.75 392 ASN B CA 1
ATOM 5989 C C . ASN B 1 392 ? -1.71 -17.703 -1.11 1 98.75 392 ASN B C 1
ATOM 5991 O O . ASN B 1 392 ? -0.992 -17.984 -2.07 1 98.75 392 ASN B O 1
ATOM 5995 N N . THR B 1 393 ? -1.543 -16.656 -0.359 1 98.56 393 THR B N 1
ATOM 5996 C CA . THR B 1 393 ? -0.291 -15.906 -0.39 1 98.56 393 THR B CA 1
ATOM 5997 C C . THR B 1 393 ? 0.141 -15.516 1.021 1 98.56 393 THR B C 1
ATOM 5999 O O . THR B 1 393 ? -0.697 -15.195 1.865 1 98.56 393 THR B O 1
ATOM 6002 N N . PHE B 1 394 ? 1.426 -15.531 1.268 1 98.06 394 PHE B N 1
ATOM 6003 C CA . PHE B 1 394 ? 2.035 -15.211 2.555 1 98.06 394 PHE B CA 1
ATOM 6004 C C . PHE B 1 394 ? 3.277 -14.352 2.367 1 98.06 394 PHE B C 1
ATOM 6006 O O . PHE B 1 394 ? 4.109 -14.625 1.5 1 98.06 394 PHE B O 1
ATOM 6013 N N . GLY B 1 395 ? 3.324 -13.266 3.146 1 96.5 395 GLY B N 1
ATOM 6014 C CA . GLY B 1 395 ? 4.398 -12.312 2.904 1 96.5 395 GLY B CA 1
ATOM 6015 C C . GLY B 1 395 ? 5.211 -12 4.145 1 96.5 395 GLY B C 1
ATOM 6016 O O . GLY B 1 395 ? 4.738 -12.195 5.27 1 96.5 395 GLY B O 1
ATOM 6017 N N . PHE B 1 396 ? 6.512 -11.461 3.832 1 94.31 396 PHE B N 1
ATOM 6018 C CA . PHE B 1 396 ? 7.359 -10.938 4.895 1 94.31 396 PHE B CA 1
ATOM 6019 C C . PHE B 1 396 ? 6.602 -9.914 5.734 1 94.31 396 PHE B C 1
ATOM 6021 O O . PHE B 1 396 ? 5.832 -9.109 5.199 1 94.31 396 PHE B O 1
ATOM 6028 N N . GLY B 1 397 ? 6.828 -9.914 7.035 1 94.81 397 GLY B N 1
ATOM 6029 C CA . GLY B 1 397 ? 6.082 -9.062 7.945 1 94.81 397 GLY B CA 1
ATOM 6030 C C . GLY B 1 397 ? 4.895 -9.766 8.586 1 94.81 397 GLY B C 1
ATOM 6031 O O . GLY B 1 397 ? 4.23 -9.195 9.453 1 94.81 397 GLY B O 1
ATOM 6032 N N . GLY B 1 398 ? 4.676 -11.031 8.141 1 96.38 398 GLY B N 1
ATOM 6033 C CA . GLY B 1 398 ? 3.645 -11.859 8.742 1 96.38 398 GLY B CA 1
ATOM 6034 C C . GLY B 1 398 ? 2.297 -11.727 8.062 1 96.38 398 GLY B C 1
ATOM 6035 O O . GLY B 1 398 ? 1.267 -12.086 8.633 1 96.38 398 GLY B O 1
ATOM 6036 N N . HIS B 1 399 ? 2.277 -11.305 6.848 1 97.81 399 HIS B N 1
ATOM 6037 C CA . HIS B 1 399 ? 1.035 -11.055 6.121 1 97.81 399 HIS B CA 1
ATOM 6038 C C . HIS B 1 399 ? 0.477 -12.344 5.531 1 97.81 399 HIS B C 1
ATOM 6040 O O . HIS B 1 399 ? 1.21 -13.117 4.906 1 97.81 399 HIS B O 1
ATOM 6046 N N . ASN B 1 400 ? -0.783 -12.625 5.773 1 98.62 400 ASN B N 1
ATOM 6047 C CA . ASN B 1 400 ? -1.488 -13.742 5.152 1 98.62 400 ASN B CA 1
ATOM 6048 C C . ASN B 1 400 ? -2.74 -13.273 4.418 1 98.62 400 ASN B C 1
ATOM 6050 O O . ASN B 1 400 ? -3.559 -12.547 4.973 1 98.62 400 ASN B O 1
ATOM 6054 N N . ALA B 1 401 ? -2.834 -13.625 3.18 1 98.81 401 ALA B N 1
ATOM 6055 C CA . ALA B 1 401 ? -4.008 -13.281 2.377 1 98.81 401 ALA B CA 1
ATOM 6056 C C . ALA B 1 401 ? -4.504 -14.484 1.592 1 98.81 401 ALA B C 1
ATOM 6058 O O . ALA B 1 401 ? -3.734 -15.133 0.879 1 98.81 401 ALA B O 1
ATOM 6059 N N . VAL B 1 402 ? -5.785 -14.836 1.744 1 98.94 402 VAL B N 1
ATOM 6060 C CA . VAL B 1 402 ? -6.402 -15.969 1.059 1 98.94 402 VAL B CA 1
ATOM 6061 C C . VAL B 1 402 ? -7.656 -15.5 0.321 1 98.94 402 VAL B C 1
ATOM 6063 O O . VAL B 1 402 ? -8.477 -14.766 0.879 1 98.94 402 VAL B O 1
ATOM 6066 N N . LEU B 1 403 ? -7.75 -15.828 -0.924 1 98.94 403 LEU B N 1
ATOM 6067 C CA . LEU B 1 403 ? -8.945 -15.57 -1.723 1 98.94 403 LEU B CA 1
ATOM 6068 C C . LEU B 1 403 ? -9.703 -16.859 -2.006 1 98.94 403 LEU B C 1
ATOM 6070 O O . LEU B 1 403 ? -9.086 -17.906 -2.24 1 98.94 403 LEU B O 1
ATOM 6074 N N . ALA B 1 404 ? -11 -16.812 -1.985 1 98.94 404 ALA B N 1
ATOM 6075 C CA . ALA B 1 404 ? -11.852 -17.922 -2.389 1 98.94 404 ALA B CA 1
ATOM 6076 C C . ALA B 1 404 ? -12.633 -17.594 -3.656 1 98.94 404 ALA B C 1
ATOM 6078 O O . ALA B 1 404 ? -13.234 -16.516 -3.758 1 98.94 404 ALA B O 1
ATOM 6079 N N . PHE B 1 405 ? -12.555 -18.484 -4.602 1 98.94 405 PHE B N 1
ATOM 6080 C CA . PHE B 1 405 ? -13.234 -18.344 -5.883 1 98.94 405 PHE B CA 1
ATOM 6081 C C . PHE B 1 405 ? -14.281 -19.438 -6.059 1 98.94 405 PHE B C 1
ATOM 6083 O O . PHE B 1 405 ? -14.109 -20.562 -5.566 1 98.94 405 PHE B O 1
ATOM 6090 N N . LYS B 1 406 ? -15.305 -19.109 -6.781 1 98.75 406 LYS B N 1
ATOM 6091 C CA . LYS B 1 406 ? -16.375 -20.031 -7.133 1 98.75 406 LYS B CA 1
ATOM 6092 C C . LYS B 1 406 ? -16.578 -20.094 -8.648 1 98.75 406 LYS B C 1
ATOM 6094 O O . LYS B 1 406 ? -16.562 -19.062 -9.32 1 98.75 406 LYS B O 1
ATOM 6099 N N . CYS B 1 407 ? -16.719 -21.281 -9.117 1 97.5 407 CYS B N 1
ATOM 6100 C CA . CYS B 1 407 ? -17.047 -21.453 -10.531 1 97.5 407 CYS B CA 1
ATOM 6101 C C . CYS B 1 407 ? -18.359 -20.766 -10.867 1 97.5 407 CYS B C 1
ATOM 6103 O O . CYS B 1 407 ? -19.312 -20.828 -10.086 1 97.5 407 CYS B O 1
ATOM 6105 N N . TRP B 1 408 ? -18.359 -20.109 -12 1 94.88 408 TRP B N 1
ATOM 6106 C CA . TRP B 1 408 ? -19.609 -19.453 -12.414 1 94.88 408 TRP B CA 1
ATOM 6107 C C . TRP B 1 408 ? -20.625 -20.5 -12.898 1 94.88 408 TRP B C 1
ATOM 6109 O O . TRP B 1 408 ? -20.281 -21.391 -13.68 1 94.88 408 TRP B O 1
ATOM 6119 N N . GLU B 1 409 ? -21.812 -20.344 -12.234 1 85.94 409 GLU B N 1
ATOM 6120 C CA . GLU B 1 409 ? -22.953 -21.141 -12.688 1 85.94 409 GLU B CA 1
ATOM 6121 C C . GLU B 1 409 ? -24.141 -20.25 -13.023 1 85.94 409 GLU B C 1
ATOM 6123 O O . GLU B 1 409 ? -24.531 -19.391 -12.227 1 85.94 409 GLU B O 1
ATOM 6128 N N . GLU B 1 410 ? -24.672 -20.328 -14.234 1 71.62 410 GLU B N 1
ATOM 6129 C CA . GLU B 1 410 ? -25.828 -19.531 -14.656 1 71.62 410 GLU B CA 1
ATOM 6130 C C . GLU B 1 410 ? -27.016 -19.75 -13.742 1 71.62 410 GLU B C 1
ATOM 6132 O O . GLU B 1 410 ? -27.25 -20.875 -13.273 1 71.62 410 GLU B O 1
#